Protein AF-0000000082831061 (afdb_homodimer)

Secondary structure (DSSP, 8-state):
--------------------------------------------------HHHHHHHHHHHHHHHHHSSS---HHHHHHHHHHHHHHTT-SS-EEE-HHHHHHHTTSPTT-EEE-SSEEEEETTTTEEEEES--TTSHHHHTT--TTPEEEEETTEE-TT--HHHHHHHH-EETT-EEEEEESS-SS-EEEE--EEE----EEEE-TTSEEEEE-SSB-TTHHHHHHHHHHHT--TT--EEEEE-TT---B-HHHHHHHHHTT-SSSEEEEEEESSS--EEEEPPP--TTTTSEEEEEE-TT--THHHHHHHHHHHTT-EEEEES------EEEEEEE-TTS-EEEEEEEEEE-TTS-B-TTT----SEE-PPPTTS-HHHHHHHHHHHHHH--/--------------------------------------------------HHHHHHHHHHHHHHHHHSSS---HHHHHHHHHHHHHHTT-SS-EEE-HHHHHHHTTSPTT-EEE-SSEEEEETTTTEEEEES--TTSHHHHTT--TTPEEEEETTEE-TT--HHHHHHHH-EETT-EEEEEESS-SS-EEEE--EEE----EEEE-TTSEEEEE-SSB-TTHHHHHHHHHHHT--TT--EEEEE-TT---B-HHHHHHHHHTT-SSSEEEEEEESSS--EEEEPPP--TTTTSEEEEEE-TT--THHHHHHHHHHHTT-EEEEES------EEEEEEE-TTS-EEEEEEEEEE-TTS-B-TTT----SEE-PPPTTS-HHHHHHHHHHHHHH--

Structure (mmCIF, N/CA/C/O backbone):
data_AF-0000000082831061-model_v1
#
loop_
_entity.id
_entity.type
_entity.pdbx_description
1 polymer 'CtpA-like serine protease'
#
loop_
_atom_site.group_PDB
_atom_site.id
_atom_site.type_symbol
_atom_site.label_atom_id
_atom_site.label_alt_id
_atom_site.label_comp_id
_atom_site.label_asym_id
_atom_site.label_entity_id
_atom_site.label_seq_id
_atom_site.pdbx_PDB_ins_code
_atom_site.Cartn_x
_atom_site.Cartn_y
_atom_site.Cartn_z
_atom_site.occupancy
_atom_site.B_iso_or_equiv
_atom_site.auth_seq_id
_atom_site.auth_comp_id
_atom_site.auth_asym_id
_atom_site.auth_atom_id
_atom_site.pdbx_PDB_model_num
ATOM 1 N N . MET A 1 1 ? 5.371 -10.945 48.531 1 21.67 1 MET A N 1
ATOM 2 C CA . MET A 1 1 ? 4.816 -9.703 49.094 1 21.67 1 MET A CA 1
ATOM 3 C C . MET A 1 1 ? 4.562 -8.688 47.969 1 21.67 1 MET A C 1
ATOM 5 O O . MET A 1 1 ? 5.309 -7.719 47.812 1 21.67 1 MET A O 1
ATOM 9 N N . LEU A 1 2 ? 4.316 -9.219 46.719 1 25.19 2 LEU A N 1
ATOM 10 C CA . LEU A 1 2 ? 4.512 -8.883 45.312 1 25.19 2 LEU A CA 1
ATOM 11 C C . LEU A 1 2 ? 3.58 -7.758 44.906 1 25.19 2 LEU A C 1
ATOM 13 O O . LEU A 1 2 ? 2.357 -7.891 45 1 25.19 2 LEU A O 1
ATOM 17 N N . GLN A 1 3 ? 4.113 -6.449 45.156 1 23.08 3 GLN A N 1
ATOM 18 C CA . GLN A 1 3 ? 3.523 -5.117 45.188 1 23.08 3 GLN A CA 1
ATOM 19 C C . GLN A 1 3 ? 2.812 -4.797 43.875 1 23.08 3 GLN A C 1
ATOM 21 O O . GLN A 1 3 ? 3.414 -4.879 42.812 1 23.08 3 GLN A O 1
ATOM 26 N N . HIS A 1 4 ? 1.483 -5.074 43.844 1 24.42 4 HIS A N 1
ATOM 27 C CA . HIS A 1 4 ? 0.395 -5.074 42.875 1 24.42 4 HIS A CA 1
ATOM 28 C C . HIS A 1 4 ? 0.136 -3.672 42.344 1 24.42 4 HIS A C 1
ATOM 30 O O . HIS A 1 4 ? -0.851 -3.033 42.719 1 24.42 4 HIS A O 1
ATOM 36 N N . ASN A 1 5 ? 1.255 -2.898 42.062 1 22.94 5 ASN A N 1
ATOM 37 C CA . ASN A 1 5 ? 1.069 -1.46 41.906 1 22.94 5 ASN A CA 1
ATOM 38 C C . ASN A 1 5 ? 0.208 -1.143 40.688 1 22.94 5 ASN A C 1
ATOM 40 O O . ASN A 1 5 ? 0.675 -1.235 39.562 1 22.94 5 ASN A O 1
ATOM 44 N N . ILE A 1 6 ? -1.096 -1.574 40.625 1 24.09 6 ILE A N 1
ATOM 45 C CA . ILE A 1 6 ? -1.979 -1.535 39.469 1 24.09 6 ILE A CA 1
ATOM 46 C C . ILE A 1 6 ? -2.27 -0.085 39.094 1 24.09 6 ILE A C 1
ATOM 48 O O . ILE A 1 6 ? -2.945 0.632 39.844 1 24.09 6 ILE A O 1
ATOM 52 N N . TYR A 1 7 ? -1.299 0.692 38.688 1 23.19 7 TYR A N 1
ATOM 53 C CA . TYR A 1 7 ? -1.441 2.129 38.469 1 23.19 7 TYR A CA 1
ATOM 54 C C . TYR A 1 7 ? -2.516 2.432 37.438 1 23.19 7 TYR A C 1
ATOM 56 O O . TYR A 1 7 ? -2.291 2.271 36.219 1 23.19 7 TYR A O 1
ATOM 64 N N . LYS A 1 8 ? -3.75 1.971 37.656 1 20.83 8 LYS A N 1
ATOM 65 C CA . LYS A 1 8 ? -4.688 1.932 36.531 1 20.83 8 LYS A CA 1
ATOM 66 C C . LYS A 1 8 ? -4.801 3.297 35.875 1 20.83 8 LYS A C 1
ATOM 68 O O . LYS A 1 8 ? -4.605 3.418 34.656 1 20.83 8 LYS A O 1
ATOM 73 N N . ALA A 1 9 ? -6 3.908 35.938 1 21.91 9 ALA A N 1
ATOM 74 C CA . ALA A 1 9 ? -7.02 4.18 34.906 1 21.91 9 ALA A CA 1
ATOM 75 C C . ALA A 1 9 ? -6.973 5.641 34.469 1 21.91 9 ALA A C 1
ATOM 77 O O . ALA A 1 9 ? -7.18 6.547 35.281 1 21.91 9 ALA A O 1
ATOM 78 N N . PHE A 1 10 ? -6.02 5.992 33.625 1 21.47 10 PHE A N 1
ATOM 79 C CA . PHE A 1 10 ? -5.773 7.379 33.25 1 21.47 10 PHE A CA 1
ATOM 80 C C . PHE A 1 10 ? -7 7.984 32.594 1 21.47 10 PHE A C 1
ATOM 82 O O . PHE A 1 10 ? -7.586 7.379 31.688 1 21.47 10 PHE A O 1
ATOM 89 N N . PHE A 1 11 ? -7.777 8.82 33.25 1 23.19 11 PHE A N 1
ATOM 90 C CA . PHE A 1 11 ? -9.031 9.516 32.969 1 23.19 11 PHE A CA 1
ATOM 91 C C . PHE A 1 11 ? -8.883 10.469 31.797 1 23.19 11 PHE A C 1
ATOM 93 O O . PHE A 1 11 ? -8.008 11.336 31.797 1 23.19 11 PHE A O 1
ATOM 100 N N . VAL A 1 12 ? -9.094 9.891 30.578 1 24.62 12 VAL A N 1
ATOM 101 C CA . VAL A 1 12 ? -8.969 10.578 29.297 1 24.62 12 VAL A CA 1
ATOM 102 C C . VAL A 1 12 ? -9.883 11.805 29.266 1 24.62 12 VAL A C 1
ATOM 104 O O . VAL A 1 12 ? -11.086 11.688 29.516 1 24.62 12 VAL A O 1
ATOM 107 N N . SER A 1 13 ? -9.32 12.945 29.375 1 22.86 13 SER A N 1
ATOM 108 C CA . SER A 1 13 ? -9.938 14.266 29.453 1 22.86 13 SER A CA 1
ATOM 109 C C . SER A 1 13 ? -10.633 14.633 28.156 1 22.86 13 SER A C 1
ATOM 111 O O . SER A 1 13 ? -10.008 14.609 27.094 1 22.86 13 SER A O 1
ATOM 113 N N . VAL A 1 14 ? -11.875 14.18 27.844 1 25.72 14 VAL A N 1
ATOM 114 C CA . VAL A 1 14 ? -12.812 14.578 26.797 1 25.72 14 VAL A CA 1
ATOM 115 C C . VAL A 1 14 ? -12.992 16.094 26.812 1 25.72 14 VAL A C 1
ATOM 117 O O . VAL A 1 14 ? -13.359 16.672 27.844 1 25.72 14 VAL A O 1
ATOM 120 N N . LEU A 1 15 ? -12.188 16.734 26.031 1 25.08 15 LEU A N 1
ATOM 121 C CA . LEU A 1 15 ? -12.234 18.188 25.969 1 25.08 15 LEU A CA 1
ATOM 122 C C . LEU A 1 15 ? -13.625 18.672 25.594 1 25.08 15 LEU A C 1
ATOM 124 O O . LEU A 1 15 ? -14.102 18.422 24.484 1 25.08 15 LEU A O 1
ATOM 128 N N . MET A 1 16 ? -14.578 18.656 26.547 1 24.38 16 MET A N 1
ATOM 129 C CA . MET A 1 16 ? -15.883 19.312 26.5 1 24.38 16 MET A CA 1
ATOM 130 C C . MET A 1 16 ? -15.734 20.812 26.25 1 24.38 16 MET A C 1
ATOM 132 O O . MET A 1 16 ? -15 21.484 26.953 1 24.38 16 MET A O 1
ATOM 136 N N . CYS A 1 17 ? -15.773 21.25 25.016 1 24.05 17 CYS A N 1
ATOM 137 C CA . CYS A 1 17 ? -15.828 22.641 24.578 1 24.05 17 CYS A CA 1
ATOM 138 C C . CYS A 1 17 ? -16.859 23.422 25.391 1 24.05 17 CYS A C 1
ATOM 140 O O . CYS A 1 17 ? -18.062 23.203 25.25 1 24.05 17 CYS A O 1
ATOM 142 N N . CYS A 1 18 ? -16.594 23.594 26.703 1 25.69 18 CYS A N 1
ATOM 143 C CA . CYS A 1 18 ? -17.516 24.359 27.547 1 25.69 18 CYS A CA 1
ATOM 144 C C . CYS A 1 18 ? -17.641 25.797 27.031 1 25.69 18 CYS A C 1
ATOM 146 O O . CYS A 1 18 ? -16.688 26.562 27.062 1 25.69 18 CYS A O 1
ATOM 148 N N . SER A 1 19 ? -18.5 26.078 25.969 1 24.55 19 SER A N 1
ATOM 149 C CA . SER A 1 19 ? -18.891 27.422 25.531 1 24.55 19 SER A CA 1
ATOM 150 C C . SER A 1 19 ? -19.469 28.234 26.688 1 24.55 19 SER A C 1
ATOM 152 O O . SER A 1 19 ? -20.406 27.797 27.359 1 24.55 19 SER A O 1
ATOM 154 N N . GLN A 1 20 ? -18.672 28.891 27.453 1 24.53 20 GLN A N 1
ATOM 155 C CA . GLN A 1 20 ? -19.109 29.828 28.484 1 24.53 20 GLN A CA 1
ATOM 156 C C . GLN A 1 20 ? -19.969 30.938 27.891 1 24.53 20 GLN A C 1
ATOM 158 O O . GLN A 1 20 ? -19.469 31.781 27.156 1 24.53 20 GLN A O 1
ATOM 163 N N . LEU A 1 21 ? -21.281 30.625 27.406 1 27.08 21 LEU A N 1
ATOM 164 C CA . LEU A 1 21 ? -22.297 31.609 27.047 1 27.08 21 LEU A CA 1
ATOM 165 C C . LEU A 1 21 ? -22.562 32.562 28.203 1 27.08 21 LEU A C 1
ATOM 167 O O . LEU A 1 21 ? -22.891 32.125 29.312 1 27.08 21 LEU A O 1
ATOM 171 N N . THR A 1 22 ? -21.938 33.656 28.297 1 25.91 22 THR A N 1
ATOM 172 C CA . THR A 1 22 ? -22.312 34.781 29.156 1 25.91 22 THR A CA 1
ATOM 173 C C . THR A 1 22 ? -23.766 35.156 28.938 1 25.91 22 THR A C 1
ATOM 175 O O . THR A 1 22 ? -24.188 35.375 27.812 1 25.91 22 THR A O 1
ATOM 178 N N . PHE A 1 23 ? -24.766 34.719 29.891 1 25.92 23 PHE A N 1
ATOM 179 C CA . PHE A 1 23 ? -26.219 34.75 30.078 1 25.92 23 PHE A CA 1
ATOM 180 C C . PHE A 1 23 ? -26.719 36.188 30.156 1 25.92 23 PHE A C 1
ATOM 182 O O . PHE A 1 23 ? -26.547 36.875 31.172 1 25.92 23 PHE A O 1
ATOM 189 N N . ALA A 1 24 ? -26.469 37.125 29.125 1 27.77 24 ALA A N 1
ATOM 190 C CA . ALA A 1 24 ? -27.344 38.281 29.312 1 27.77 24 ALA A CA 1
ATOM 191 C C . ALA A 1 24 ? -28.797 37.844 29.422 1 27.77 24 ALA A C 1
ATOM 193 O O . ALA A 1 24 ? -29.234 36.906 28.734 1 27.77 24 ALA A O 1
ATOM 194 N N . ALA A 1 25 ? -29.578 38.25 30.531 1 26.73 25 ALA A N 1
ATOM 195 C CA . ALA A 1 25 ? -30.812 37.812 31.172 1 26.73 25 ALA A CA 1
ATOM 196 C C . ALA A 1 25 ? -32.031 38.062 30.266 1 26.73 25 ALA A C 1
ATOM 198 O O . ALA A 1 25 ? -33.094 38.469 30.734 1 26.73 25 ALA A O 1
ATOM 199 N N . PRO A 1 26 ? -32.125 37.656 28.953 1 25.69 26 PRO A N 1
ATOM 200 C CA . PRO A 1 26 ? -33.406 38.188 28.5 1 25.69 26 PRO A CA 1
ATOM 201 C C . PRO A 1 26 ? -34.594 37.562 29.266 1 25.69 26 PRO A C 1
ATOM 203 O O . PRO A 1 26 ? -34.469 36.438 29.781 1 25.69 26 PRO A O 1
ATOM 206 N N . VAL A 1 27 ? -35.562 38.281 29.844 1 25.69 27 VAL A N 1
ATOM 207 C CA . VAL A 1 27 ? -36.719 38.094 30.688 1 25.69 27 VAL A CA 1
ATOM 208 C C . VAL A 1 27 ? -37.719 37.156 30 1 25.69 27 VAL A C 1
ATOM 210 O O . VAL A 1 27 ? -38.844 37 30.469 1 25.69 27 VAL A O 1
ATOM 213 N N . VAL A 1 28 ? -37.25 36.094 29.391 1 23 28 VAL A N 1
ATOM 214 C CA . VAL A 1 28 ? -38.344 35.469 28.672 1 23 28 VAL A CA 1
ATOM 215 C C . VAL A 1 28 ? -39.375 34.906 29.672 1 23 28 VAL A C 1
ATOM 217 O O . VAL A 1 28 ? -39 34.25 30.641 1 23 28 VAL A O 1
ATOM 220 N N . LYS A 1 29 ? -40.5 35.531 29.734 1 24.86 29 LYS A N 1
ATOM 221 C CA . LYS A 1 29 ? -41.719 35.062 30.422 1 24.86 29 LYS A CA 1
ATOM 222 C C . LYS A 1 29 ? -41.906 33.594 30.203 1 24.86 29 LYS A C 1
ATOM 224 O O . LYS A 1 29 ? -41.938 33.125 29.062 1 24.86 29 LYS A O 1
ATOM 229 N N . GLU A 1 30 ? -41.594 32.688 31.219 1 23.02 30 GLU A N 1
ATOM 230 C CA . GLU A 1 30 ? -41.625 31.25 31.328 1 23.02 30 GLU A CA 1
ATOM 231 C C . GLU A 1 30 ? -43.062 30.719 31.062 1 23.02 30 GLU A C 1
ATOM 233 O O . GLU A 1 30 ? -43.906 30.797 31.922 1 23.02 30 GLU A O 1
ATOM 238 N N . LYS A 1 31 ? -43.812 31.297 30.047 1 26.47 31 LYS A N 1
ATOM 239 C CA . LYS A 1 31 ? -45.094 30.594 30.109 1 26.47 31 LYS A CA 1
ATOM 240 C C . LYS A 1 31 ? -44.906 29.094 30.219 1 26.47 31 LYS A C 1
ATOM 242 O O . LYS A 1 31 ? -44.156 28.5 29.453 1 26.47 31 LYS A O 1
ATOM 247 N N . LEU A 1 32 ? -45.125 28.484 31.359 1 25.66 32 LEU A N 1
ATOM 248 C CA . LEU A 1 32 ? -45.219 27.094 31.766 1 25.66 32 LEU A CA 1
ATOM 249 C C . LEU A 1 32 ? -46 26.266 30.75 1 25.66 32 LEU A C 1
ATOM 251 O O . LEU A 1 32 ? -47.219 26.391 30.641 1 25.66 32 LEU A O 1
ATOM 255 N N . SER A 1 33 ? -45.75 26.469 29.422 1 27.44 33 SER A N 1
ATOM 256 C CA . SER A 1 33 ? -46.719 25.625 28.719 1 27.44 33 SER A CA 1
ATOM 257 C C . SER A 1 33 ? -46.688 24.203 29.25 1 27.44 33 SER A C 1
ATOM 259 O O . SER A 1 33 ? -45.656 23.719 29.719 1 27.44 33 SER A O 1
ATOM 261 N N . PRO A 1 34 ? -47.875 23.562 29.578 1 31.17 34 PRO A N 1
ATOM 262 C CA . PRO A 1 34 ? -48.062 22.219 30.125 1 31.17 34 PRO A CA 1
ATOM 263 C C . PRO A 1 34 ? -47.219 21.156 29.422 1 31.17 34 PRO A C 1
ATOM 265 O O . PRO A 1 34 ? -46.906 21.297 28.234 1 31.17 34 PRO A O 1
ATOM 268 N N . LEU A 1 35 ? -46.344 20.438 30.172 1 29.05 35 LEU A N 1
ATOM 269 C CA . LEU A 1 35 ? -45.469 19.328 29.906 1 29.05 35 LEU A CA 1
ATOM 270 C C . LEU A 1 35 ? -46.188 18.203 29.172 1 29.05 35 LEU A C 1
ATOM 272 O O . LEU A 1 35 ? -46.875 17.391 29.812 1 29.05 35 LEU A O 1
ATOM 276 N N . HIS A 1 36 ? -47.188 18.422 28.312 1 31.98 36 HIS A N 1
ATOM 277 C CA . HIS A 1 36 ? -47.656 17.125 27.828 1 31.98 36 HIS A CA 1
ATOM 278 C C . HIS A 1 36 ? -46.5 16.25 27.391 1 31.98 36 HIS A C 1
ATOM 280 O O . HIS A 1 36 ? -45.625 16.688 26.625 1 31.98 36 HIS A O 1
ATOM 286 N N . PRO A 1 37 ? -46.031 15.195 28.234 1 33.38 37 PRO A N 1
ATOM 287 C CA . PRO A 1 37 ? -44.875 14.297 28.156 1 33.38 37 PRO A CA 1
ATOM 288 C C . PRO A 1 37 ? -44.781 13.602 26.797 1 33.38 37 PRO A C 1
ATOM 290 O O . PRO A 1 37 ? -44.031 12.617 26.656 1 33.38 37 PRO A O 1
ATOM 293 N N . ASP A 1 38 ? -45.75 13.781 25.844 1 33.94 38 ASP A N 1
ATOM 294 C CA . ASP A 1 38 ? -45.594 12.797 24.781 1 33.94 38 ASP A CA 1
ATOM 295 C C . ASP A 1 38 ? -44.188 12.891 24.141 1 33.94 38 ASP A C 1
ATOM 297 O O . ASP A 1 38 ? -43.875 13.891 23.516 1 33.94 38 ASP A O 1
ATOM 301 N N . SER A 1 39 ? -43.156 12.438 24.828 1 34.06 39 SER A N 1
ATOM 302 C CA . SER A 1 39 ? -41.844 12.383 24.203 1 34.06 39 SER A CA 1
ATOM 303 C C . SER A 1 39 ? -41.938 11.836 22.781 1 34.06 39 SER A C 1
ATOM 305 O O . SER A 1 39 ? -42.438 10.727 22.578 1 34.06 39 SER A O 1
ATOM 307 N N . PRO A 1 40 ? -42.156 12.609 21.766 1 35.69 40 PRO A N 1
ATOM 308 C CA . PRO A 1 40 ? -42.062 11.898 20.484 1 35.69 40 PRO A CA 1
ATOM 309 C C . PRO A 1 40 ? -40.938 10.883 20.438 1 35.69 40 PRO A C 1
ATOM 311 O O . PRO A 1 40 ? -39.875 11.117 21.016 1 35.69 40 PRO A O 1
ATOM 314 N N . GLU A 1 41 ? -41.188 9.547 20.516 1 35.44 41 GLU A N 1
ATOM 315 C CA . GLU A 1 41 ? -40.219 8.547 20.094 1 35.44 41 GLU A CA 1
ATOM 316 C C . GLU A 1 41 ? -39.312 9.094 19 1 35.44 41 GLU A C 1
ATOM 318 O O . GLU A 1 41 ? -39.781 9.609 17.984 1 35.44 41 GLU A O 1
ATOM 323 N N . SER A 1 42 ? -38.25 9.711 19.359 1 35.5 42 SER A N 1
ATOM 324 C CA . SER A 1 42 ? -37.188 9.984 18.375 1 35.5 42 SER A CA 1
ATOM 325 C C . SER A 1 42 ? -37.219 8.945 17.266 1 35.5 42 SER A C 1
ATOM 327 O O . SER A 1 42 ? -36.875 7.781 17.5 1 35.5 42 SER A O 1
ATOM 329 N N . GLU A 1 43 ? -38.219 8.898 16.469 1 36.16 43 GLU A N 1
ATOM 330 C CA . GLU A 1 43 ? -38.031 8.148 15.242 1 36.16 43 GLU A CA 1
ATOM 331 C C . GLU A 1 43 ? -36.562 8.25 14.773 1 36.16 43 GLU A C 1
ATOM 333 O O . GLU A 1 43 ? -36.094 9.336 14.43 1 36.16 43 GLU A O 1
ATOM 338 N N . GLU A 1 44 ? -35.656 7.543 15.438 1 38.59 44 GLU A N 1
ATOM 339 C CA . GLU A 1 44 ? -34.344 7.371 14.812 1 38.59 44 GLU A CA 1
ATOM 340 C C . GLU A 1 44 ? -34.438 7.477 13.297 1 38.59 44 GLU A C 1
ATOM 342 O O . GLU A 1 44 ? -35.156 6.703 12.656 1 38.59 44 GLU A O 1
ATOM 347 N N . SER A 1 45 ? -34.562 8.617 12.812 1 41.09 45 SER A N 1
ATOM 348 C CA . SER A 1 45 ? -34.438 8.852 11.383 1 41.09 45 SER A CA 1
ATOM 349 C C . SER A 1 45 ? -33.438 7.883 10.75 1 41.09 45 SER A C 1
ATOM 351 O O . SER A 1 45 ? -32.219 8.016 10.945 1 41.09 45 SER A O 1
ATOM 353 N N . TYR A 1 46 ? -33.719 6.691 10.742 1 46.56 46 TYR A N 1
ATOM 354 C CA . TYR A 1 46 ? -32.906 5.793 9.93 1 46.56 46 TYR A CA 1
ATOM 355 C C . TYR A 1 46 ? -32.562 6.43 8.594 1 46.56 46 TYR A C 1
ATOM 357 O O . TYR A 1 46 ? -33.438 6.973 7.91 1 46.56 46 TYR A O 1
ATOM 365 N N . ALA A 1 47 ? -31.438 7.02 8.516 1 52.53 47 ALA A N 1
ATOM 366 C CA . ALA A 1 47 ? -30.953 7.469 7.211 1 52.53 47 ALA A CA 1
ATOM 367 C C . ALA A 1 47 ? -31.578 6.645 6.09 1 52.53 47 ALA A C 1
ATOM 369 O O . ALA A 1 47 ? -31.609 5.41 6.156 1 52.53 47 ALA A O 1
ATOM 370 N N . GLU A 1 48 ? -32.406 7.293 5.242 1 74.88 48 GLU A N 1
ATOM 371 C CA . GLU A 1 48 ? -33 6.648 4.082 1 74.88 48 GLU A CA 1
ATOM 372 C C . GLU A 1 48 ? -31.938 5.988 3.207 1 74.88 48 GLU A C 1
ATOM 374 O O . GLU A 1 48 ? -31.188 6.672 2.502 1 74.88 48 GLU A O 1
ATOM 379 N N . VAL A 1 49 ? -31.5 4.887 3.602 1 79.62 49 VAL A N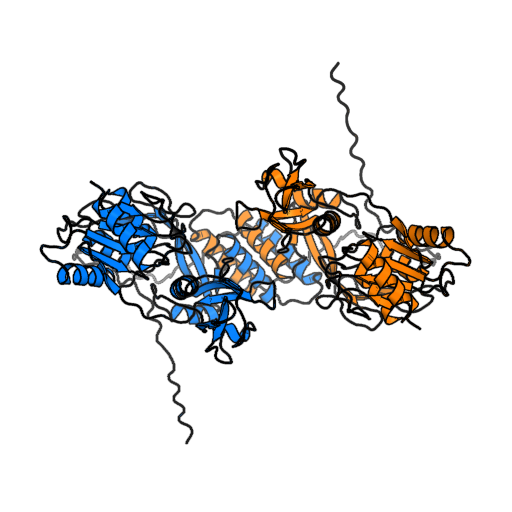 1
ATOM 380 C CA . VAL A 1 49 ? -30.641 4.09 2.74 1 79.62 49 VAL A CA 1
ATOM 381 C C . VAL A 1 49 ? -31.391 3.668 1.485 1 79.62 49 VAL A C 1
ATOM 383 O O . VAL A 1 49 ? -32.5 3.1 1.574 1 79.62 49 VAL A O 1
ATOM 386 N N . PRO A 1 50 ? -30.797 4.109 0.371 1 88.12 50 PRO A N 1
ATOM 387 C CA . PRO A 1 50 ? -31.469 3.623 -0.835 1 88.12 50 PRO A CA 1
ATOM 388 C C . PRO A 1 50 ? -31.594 2.102 -0.874 1 88.12 50 PRO A C 1
ATOM 390 O O . PRO A 1 50 ? -30.594 1.396 -0.708 1 88.12 50 PRO A O 1
ATOM 393 N N . ILE A 1 51 ? -32.719 1.641 -1.14 1 87.88 51 ILE A N 1
ATOM 394 C CA . ILE A 1 51 ? -33.031 0.221 -1.09 1 87.88 51 ILE A CA 1
ATOM 395 C C . ILE A 1 51 ? -32.188 -0.542 -2.111 1 87.88 51 ILE A C 1
ATOM 397 O O . ILE A 1 51 ? -31.703 -1.632 -1.824 1 87.88 51 ILE A O 1
ATOM 401 N N . GLU A 1 52 ? -32.031 0.061 -3.242 1 89.31 52 GLU A N 1
ATOM 402 C CA . GLU A 1 52 ? -31.281 -0.606 -4.301 1 89.31 52 GLU A CA 1
ATOM 403 C C . GLU A 1 52 ? -29.828 -0.833 -3.896 1 89.31 52 GLU A C 1
ATOM 405 O O . GLU A 1 52 ? -29.266 -1.9 -4.152 1 89.31 52 GLU A O 1
ATOM 410 N N . SER A 1 53 ? -29.266 0.093 -3.246 1 89.75 53 SER A N 1
ATOM 411 C CA . SER A 1 53 ? -27.859 0.006 -2.846 1 89.75 53 SER A CA 1
ATOM 412 C C . SER A 1 53 ? -27.656 -1.05 -1.764 1 89.75 53 SER A C 1
ATOM 414 O O . SER A 1 53 ? -26.719 -1.847 -1.834 1 89.75 53 SER A O 1
ATOM 416 N N . ILE A 1 54 ? -28.547 -1.054 -0.894 1 89.62 54 ILE A N 1
ATOM 417 C CA . ILE A 1 54 ? -28.406 -2.016 0.194 1 89.62 54 ILE A CA 1
ATOM 418 C C . ILE A 1 54 ? -28.672 -3.426 -0.327 1 89.62 54 ILE A C 1
ATOM 420 O O . ILE A 1 54 ? -28.031 -4.387 0.119 1 89.62 54 ILE A O 1
ATOM 424 N N . GLN A 1 55 ? -29.594 -3.551 -1.217 1 90.44 55 GLN A N 1
ATOM 425 C CA . GLN A 1 55 ? -29.891 -4.852 -1.811 1 90.44 55 GLN A CA 1
ATOM 426 C C . GLN A 1 55 ? -28.688 -5.402 -2.561 1 90.44 55 GLN A C 1
ATOM 428 O O . GLN A 1 55 ? -28.359 -6.582 -2.436 1 90.44 55 GLN A O 1
ATOM 433 N N . GLN A 1 56 ? -28.109 -4.566 -3.287 1 91.56 56 GLN A N 1
ATOM 434 C CA . GLN A 1 56 ? -26.906 -4.988 -4 1 91.56 56 GLN A CA 1
ATOM 435 C C . GLN A 1 56 ? -25.812 -5.422 -3.027 1 91.56 56 GLN A C 1
ATOM 437 O O . GLN A 1 56 ? -25.141 -6.43 -3.25 1 91.56 56 GLN A O 1
ATOM 442 N N . PHE A 1 57 ? -25.719 -4.68 -1.992 1 94.88 57 PHE A N 1
ATOM 443 C CA . PHE A 1 57 ? -24.719 -5 -0.978 1 94.88 57 PHE A CA 1
ATOM 444 C C . PHE A 1 57 ? -24.984 -6.359 -0.354 1 94.88 57 PHE A C 1
ATOM 446 O O . PHE A 1 57 ? -24.094 -7.191 -0.229 1 94.88 57 PHE A O 1
ATOM 453 N N . VAL A 1 58 ? -26.141 -6.566 -0.069 1 93.44 58 VAL A N 1
ATOM 454 C CA . VAL A 1 58 ? -26.531 -7.812 0.583 1 93.44 58 VAL A CA 1
ATOM 455 C C . VAL A 1 58 ? -26.344 -8.984 -0.381 1 93.44 58 VAL A C 1
ATOM 457 O O . VAL A 1 58 ? -25.938 -10.07 0.028 1 93.44 58 VAL A O 1
ATOM 460 N N . GLN A 1 59 ? -26.625 -8.766 -1.589 1 94.25 59 GLN A N 1
ATOM 461 C CA . GLN A 1 59 ? -26.391 -9.797 -2.596 1 94.25 59 GLN A CA 1
ATOM 462 C C . GLN A 1 59 ? -24.922 -10.18 -2.668 1 94.25 59 GLN A C 1
ATOM 464 O O . GLN A 1 59 ? -24.578 -11.359 -2.672 1 94.25 59 GLN A O 1
ATOM 469 N N . ILE A 1 60 ? -24.109 -9.227 -2.738 1 96.19 60 ILE A N 1
ATOM 470 C CA . ILE A 1 60 ? -22.672 -9.453 -2.84 1 96.19 60 ILE A CA 1
ATOM 471 C C . ILE A 1 60 ? -22.172 -10.117 -1.564 1 96.19 60 ILE A C 1
ATOM 473 O O . ILE A 1 60 ? -21.375 -11.062 -1.624 1 96.19 60 ILE A O 1
ATOM 477 N N . TYR A 1 61 ? -22.672 -9.617 -0.426 1 96.44 61 TYR A N 1
ATOM 478 C CA . TYR A 1 61 ? -22.359 -10.258 0.851 1 96.44 61 TYR A CA 1
ATOM 479 C C . TYR A 1 61 ? -22.703 -11.742 0.819 1 96.44 61 TYR A C 1
ATOM 481 O O . TYR A 1 61 ? -21.922 -12.578 1.259 1 96.44 61 TYR A O 1
ATOM 489 N N . GLY A 1 62 ? -23.797 -12.086 0.294 1 95.75 62 GLY A N 1
ATOM 490 C CA . GLY A 1 62 ? -24.219 -13.477 0.19 1 95.75 62 GLY A CA 1
ATOM 491 C C . GLY A 1 62 ? -23.328 -14.305 -0.701 1 95.75 62 GLY A C 1
ATOM 492 O O . GLY A 1 62 ? -22.969 -15.438 -0.356 1 95.75 62 GLY A O 1
ATOM 493 N N . ILE A 1 63 ? -22.953 -13.719 -1.823 1 96.56 63 ILE A N 1
ATOM 494 C CA . ILE A 1 63 ? -22.062 -14.414 -2.744 1 96.56 63 ILE A CA 1
ATOM 495 C C . ILE A 1 63 ? -20.734 -14.727 -2.041 1 96.56 63 ILE A C 1
ATOM 497 O O . ILE A 1 63 ? -20.234 -15.844 -2.125 1 96.56 63 ILE A O 1
ATOM 501 N N . VAL A 1 64 ? -20.172 -13.758 -1.318 1 97.31 64 VAL A N 1
ATOM 502 C CA . VAL A 1 64 ? -18.906 -13.914 -0.62 1 97.31 64 VAL A CA 1
ATOM 503 C C . VAL A 1 64 ? -19.047 -14.969 0.474 1 97.31 64 VAL A C 1
ATOM 505 O O . VAL A 1 64 ? -18.234 -15.898 0.553 1 97.31 64 VAL A O 1
ATOM 508 N N . ARG A 1 65 ? -20.062 -14.82 1.243 1 95.88 65 ARG A N 1
ATOM 509 C CA . ARG A 1 65 ? -20.297 -15.719 2.365 1 95.88 65 ARG A CA 1
ATOM 510 C C . ARG A 1 65 ? -20.375 -17.172 1.895 1 95.88 65 ARG A C 1
ATOM 512 O O . ARG A 1 65 ? -19.828 -18.062 2.531 1 95.88 65 ARG A O 1
ATOM 519 N N . ASP A 1 66 ? -20.922 -17.391 0.739 1 95.25 66 ASP A N 1
ATOM 520 C CA . ASP A 1 66 ? -21.25 -18.75 0.297 1 95.25 66 ASP A CA 1
ATOM 521 C C . ASP A 1 66 ? -20.109 -19.359 -0.504 1 95.25 66 ASP A C 1
ATOM 523 O O . ASP A 1 66 ? -19.984 -20.578 -0.593 1 95.25 66 ASP A O 1
ATOM 527 N N . ASN A 1 67 ? -19.281 -18.5 -1.033 1 96.69 67 ASN A N 1
ATOM 528 C CA . ASN A 1 67 ? -18.422 -19.062 -2.059 1 96.69 67 ASN A CA 1
ATOM 529 C C . ASN A 1 67 ? -16.953 -18.844 -1.73 1 96.69 67 ASN A C 1
ATOM 531 O O . ASN A 1 67 ? -16.078 -19.5 -2.305 1 96.69 67 ASN A O 1
ATOM 535 N N . TYR A 1 68 ? -16.609 -17.906 -0.854 1 97.62 68 TYR A N 1
ATOM 536 C CA . TYR A 1 68 ? -15.211 -17.703 -0.511 1 97.62 68 TYR A CA 1
ATOM 537 C C . TYR A 1 68 ? -14.594 -18.984 0.059 1 97.62 68 TYR A C 1
ATOM 539 O O . TYR A 1 68 ? -15.266 -19.734 0.77 1 97.62 68 TYR A O 1
ATOM 547 N N . VAL A 1 69 ? -13.422 -19.188 -0.138 1 96.94 69 VAL A N 1
ATOM 548 C CA . VAL A 1 69 ? -12.758 -20.469 0.11 1 96.94 69 VAL A CA 1
ATOM 549 C C . VAL A 1 69 ? -12.719 -20.75 1.61 1 96.94 69 VAL A C 1
ATOM 551 O O . VAL A 1 69 ? -12.891 -21.891 2.039 1 96.94 69 VAL A O 1
ATOM 554 N N . ASP A 1 70 ? -12.477 -19.734 2.4 1 95.31 70 ASP A N 1
ATOM 555 C CA . ASP A 1 70 ? -12.43 -19.891 3.852 1 95.31 70 ASP A CA 1
ATOM 556 C C . ASP A 1 70 ? -13.727 -19.391 4.492 1 95.31 70 ASP A C 1
ATOM 558 O O . ASP A 1 70 ? -14.297 -18.391 4.055 1 95.31 70 ASP A O 1
ATOM 562 N N . GLU A 1 71 ? -14.133 -20.047 5.5 1 94.19 71 GLU A N 1
ATOM 563 C CA . GLU A 1 71 ? -15.289 -19.547 6.242 1 94.19 71 GLU A CA 1
ATOM 564 C C . GLU A 1 71 ? -14.953 -18.281 7.02 1 94.19 71 GLU A C 1
ATOM 566 O O . GLU A 1 71 ? -13.938 -18.234 7.719 1 94.19 71 GLU A O 1
ATOM 571 N N . LYS A 1 72 ? -15.766 -17.312 6.793 1 95.25 72 LYS A N 1
ATOM 572 C CA . LYS A 1 72 ? -15.633 -16.047 7.516 1 95.25 72 LYS A CA 1
ATOM 573 C C . LYS A 1 72 ? -16.906 -15.719 8.281 1 95.25 72 LYS A C 1
ATOM 575 O O . LYS A 1 72 ? -18.016 -16 7.809 1 95.25 72 LYS A O 1
ATOM 580 N N . SER A 1 73 ? -16.734 -15.141 9.461 1 94.88 73 SER A N 1
ATOM 581 C CA . SER A 1 73 ? -17.922 -14.734 10.219 1 94.88 73 SER A CA 1
ATOM 582 C C . SER A 1 73 ? -18.594 -13.516 9.586 1 94.88 73 SER A C 1
ATOM 584 O O . SER A 1 73 ? -17.938 -12.727 8.898 1 94.88 73 SER A O 1
ATOM 586 N N . ASP A 1 74 ? -19.844 -13.406 9.914 1 94.88 74 ASP A N 1
ATOM 587 C CA . ASP A 1 74 ? -20.578 -12.242 9.422 1 94.88 74 ASP A CA 1
ATOM 588 C C . ASP A 1 74 ? -19.953 -10.945 9.93 1 94.88 74 ASP A C 1
ATOM 590 O O . ASP A 1 74 ? -19.781 -9.992 9.164 1 94.88 74 ASP A O 1
ATOM 594 N N . ASP A 1 75 ? -19.609 -10.969 11.148 1 93.62 75 ASP A N 1
ATOM 595 C CA . ASP A 1 75 ? -19.016 -9.773 11.75 1 93.62 75 ASP A CA 1
ATOM 596 C C . ASP A 1 75 ? -17.719 -9.391 11.031 1 93.62 75 ASP A C 1
ATOM 598 O O . ASP A 1 75 ? -17.484 -8.211 10.781 1 93.62 75 ASP A O 1
ATOM 602 N N . ALA A 1 76 ? -16.953 -10.344 10.719 1 95.12 76 ALA A N 1
ATOM 603 C CA . ALA A 1 76 ? -15.695 -10.078 10.039 1 95.12 76 ALA A CA 1
ATOM 604 C C . ALA A 1 76 ? -15.938 -9.5 8.648 1 95.12 76 ALA A C 1
ATOM 606 O O . ALA A 1 76 ? -15.242 -8.562 8.234 1 95.12 76 ALA A O 1
ATOM 607 N N . LEU A 1 77 ? -16.859 -10.031 7.965 1 97.12 77 LEU A N 1
ATOM 608 C CA . LEU A 1 77 ? -17.172 -9.57 6.613 1 97.12 77 LEU A CA 1
ATOM 609 C C . LEU A 1 77 ? -17.703 -8.141 6.641 1 97.12 77 LEU A C 1
ATOM 611 O O . LEU A 1 77 ? -17.281 -7.301 5.844 1 97.12 77 LEU A O 1
ATOM 615 N N . PHE A 1 78 ? -18.578 -7.875 7.566 1 96.19 78 PHE A N 1
ATOM 616 C CA . PHE A 1 78 ? -19.125 -6.527 7.672 1 96.19 78 PHE A CA 1
ATOM 617 C C . PHE A 1 78 ? -18.047 -5.539 8.109 1 96.19 78 PHE A C 1
ATOM 619 O O . PHE A 1 78 ? -18.031 -4.387 7.676 1 96.19 78 PHE A O 1
ATOM 626 N N . LEU A 1 79 ? -17.219 -5.988 8.977 1 95.94 79 LEU A N 1
ATOM 627 C CA . LEU A 1 79 ? -16.125 -5.121 9.406 1 95.94 79 LEU A CA 1
ATOM 628 C C . LEU A 1 79 ? -15.25 -4.738 8.219 1 95.94 79 LEU A C 1
ATOM 630 O O . LEU A 1 79 ? -14.828 -3.586 8.102 1 95.94 79 LEU A O 1
ATOM 634 N N . GLN A 1 80 ? -14.977 -5.668 7.32 1 96.62 80 GLN A N 1
ATOM 635 C CA . GLN A 1 80 ? -14.203 -5.371 6.121 1 96.62 80 GLN A CA 1
ATOM 636 C C . GLN A 1 80 ? -14.906 -4.332 5.254 1 96.62 80 GLN A C 1
ATOM 638 O O . GLN A 1 80 ? -14.266 -3.43 4.711 1 96.62 80 GLN A O 1
ATOM 643 N N . ALA A 1 81 ? -16.141 -4.496 5.16 1 97.62 81 ALA A N 1
ATOM 644 C CA . ALA A 1 81 ? -16.938 -3.539 4.391 1 97.62 81 ALA A CA 1
ATOM 645 C C . ALA A 1 81 ? -16.875 -2.148 5.016 1 97.62 81 ALA A C 1
ATOM 647 O O . ALA A 1 81 ? -16.703 -1.152 4.309 1 97.62 81 ALA A O 1
ATOM 648 N N . ILE A 1 82 ? -17 -2.121 6.32 1 97.44 82 ILE A N 1
ATOM 649 C CA . ILE A 1 82 ? -16.969 -0.859 7.051 1 97.44 82 ILE A CA 1
ATOM 650 C C . ILE A 1 82 ? -15.609 -0.192 6.883 1 97.44 82 ILE A C 1
ATOM 652 O O . ILE A 1 82 ? -15.531 1.008 6.605 1 97.44 82 ILE A O 1
ATOM 656 N N . LYS A 1 83 ? -14.586 -0.92 7.043 1 97 83 LYS A N 1
ATOM 657 C CA . LYS A 1 83 ? -13.242 -0.389 6.852 1 97 83 LYS A CA 1
ATOM 658 C C . LYS A 1 83 ? -13.062 0.164 5.441 1 97 83 LYS A C 1
ATOM 660 O O . LYS A 1 83 ? -12.484 1.238 5.258 1 97 83 LYS A O 1
ATOM 665 N N . GLY A 1 84 ? -13.539 -0.528 4.477 1 97.19 84 GLY A N 1
ATOM 666 C CA . GLY A 1 84 ? -13.477 -0.047 3.104 1 97.19 84 GLY A CA 1
ATOM 667 C C . GLY A 1 84 ? -14.281 1.223 2.883 1 97.19 84 GLY A C 1
ATOM 668 O O . GLY A 1 84 ? -13.828 2.137 2.191 1 97.19 84 GLY A O 1
ATOM 669 N N . LEU A 1 85 ? -15.469 1.268 3.457 1 97.5 85 LEU A N 1
ATOM 670 C CA . LEU A 1 85 ? -16.328 2.441 3.355 1 97.5 85 LEU A CA 1
ATOM 671 C C . LEU A 1 85 ? -15.609 3.688 3.857 1 97.5 85 LEU A C 1
ATOM 673 O O . LEU A 1 85 ? -15.578 4.715 3.172 1 97.5 85 LEU A O 1
ATOM 677 N N . VAL A 1 86 ? -14.961 3.547 4.961 1 97.44 86 VAL A N 1
ATOM 678 C CA . VAL A 1 86 ? -14.398 4.715 5.629 1 97.44 86 VAL A CA 1
ATOM 679 C C . VAL A 1 86 ? -13.031 5.043 5.031 1 97.44 86 VAL A C 1
ATOM 681 O O . VAL A 1 86 ? -12.734 6.207 4.742 1 97.44 86 VAL A O 1
ATOM 684 N N . SER A 1 87 ? -12.219 4.043 4.816 1 95.19 87 SER A N 1
ATOM 685 C CA . SER A 1 87 ? -10.883 4.281 4.293 1 95.19 87 SER A CA 1
ATOM 686 C C . SER A 1 87 ? -10.93 4.777 2.854 1 95.19 87 SER A C 1
ATOM 688 O O . SER A 1 87 ? -9.969 5.375 2.363 1 95.19 87 SER A O 1
ATOM 690 N N . GLY A 1 88 ? -11.984 4.504 2.182 1 94.81 88 GLY A N 1
ATOM 691 C CA . GLY A 1 88 ? -12.141 4.953 0.806 1 94.81 88 GLY A CA 1
ATOM 692 C C . GLY A 1 88 ? -12.461 6.434 0.693 1 94.81 88 GLY A C 1
ATOM 693 O O . GLY A 1 88 ? -12.414 7 -0.4 1 94.81 88 GLY A O 1
ATOM 694 N N . LEU A 1 89 ? -12.727 7.062 1.823 1 96.25 89 LEU A N 1
ATOM 695 C CA . LEU A 1 89 ? -13.102 8.477 1.819 1 96.25 89 LEU A CA 1
ATOM 696 C C . LEU A 1 89 ? -11.883 9.352 1.555 1 96.25 89 LEU A C 1
ATOM 698 O O . LEU A 1 89 ? -11.93 10.25 0.712 1 96.25 89 LEU A O 1
ATOM 702 N N . ASP A 1 90 ? -10.922 9.172 2.248 1 93.44 90 ASP A N 1
ATOM 703 C CA . ASP A 1 90 ? -9.648 9.875 2.139 1 93.44 90 ASP A CA 1
ATOM 704 C C . ASP A 1 90 ? -8.555 9.172 2.936 1 93.44 90 ASP A C 1
ATOM 706 O O . ASP A 1 90 ? -8.812 8.164 3.596 1 93.44 90 ASP A O 1
ATOM 710 N N . ARG A 1 91 ? -7.34 9.703 2.896 1 88.94 91 ARG A N 1
ATOM 711 C CA . ARG A 1 91 ? -6.199 9 3.471 1 88.94 91 ARG A CA 1
ATOM 712 C C . ARG A 1 91 ? -6.168 9.156 4.988 1 88.94 91 ARG A C 1
ATOM 714 O O . ARG A 1 91 ? -5.336 8.539 5.66 1 88.94 91 ARG A O 1
ATOM 721 N N . TYR A 1 92 ? -7.027 9.914 5.57 1 90.69 92 TYR A N 1
ATOM 722 C CA . TYR A 1 92 ? -6.996 10.18 7.004 1 90.69 92 TYR A CA 1
ATOM 723 C C . TYR A 1 92 ? -8.148 9.477 7.715 1 90.69 92 TYR A C 1
ATOM 725 O O . TYR A 1 92 ? -8.078 9.219 8.914 1 90.69 92 TYR A O 1
ATOM 733 N N . SER A 1 93 ? -9.188 9.203 7.008 1 95.38 93 SER A N 1
ATOM 734 C CA . SER A 1 93 ? -10.375 8.578 7.586 1 95.38 93 SER A CA 1
ATOM 735 C C . SER A 1 93 ? -10.18 7.082 7.777 1 95.38 93 SER A C 1
ATOM 737 O O . SER A 1 93 ? -9.609 6.41 6.91 1 95.38 93 SER A O 1
ATOM 739 N N . ARG A 1 94 ? -10.695 6.613 8.945 1 94.38 94 ARG A N 1
ATOM 740 C CA . ARG A 1 94 ? -10.508 5.195 9.227 1 94.38 94 ARG A CA 1
ATOM 741 C C . ARG A 1 94 ? -11.438 4.727 10.344 1 94.38 94 ARG A C 1
ATOM 743 O O . ARG A 1 94 ? -11.938 5.539 11.117 1 94.38 94 ARG A O 1
ATOM 750 N N . TYR A 1 95 ? -11.656 3.402 10.32 1 95.81 95 TYR A N 1
ATOM 751 C CA . TYR A 1 95 ? -12.32 2.715 11.422 1 95.81 95 TYR A CA 1
ATOM 752 C C . TYR A 1 95 ? -11.336 2.387 12.531 1 95.81 95 TYR A C 1
ATOM 754 O O . TYR A 1 95 ? -10.227 1.926 12.273 1 95.81 95 TYR A O 1
ATOM 762 N N . LEU A 1 96 ? -11.766 2.682 13.75 1 93.06 96 LEU A N 1
ATOM 763 C CA . LEU A 1 96 ? -10.984 2.332 14.93 1 93.06 96 LEU A CA 1
ATOM 764 C C . LEU A 1 96 ? -11.695 1.263 15.758 1 93.06 96 LEU A C 1
ATOM 766 O O . LEU A 1 96 ? -12.859 1.436 16.141 1 93.06 96 LEU A O 1
ATOM 770 N N . SER A 1 97 ? -10.977 0.168 15.984 1 93.44 97 SER A N 1
ATOM 771 C CA . SER A 1 97 ? -11.516 -0.826 16.906 1 93.44 97 SER A CA 1
ATOM 772 C C . SER A 1 97 ? -11.695 -0.241 18.312 1 93.44 97 SER A C 1
ATOM 774 O O . SER A 1 97 ? -11.195 0.845 18.594 1 93.44 97 SER A O 1
ATOM 776 N N . ALA A 1 98 ? -12.43 -1.033 19.109 1 94.88 98 ALA A N 1
ATOM 777 C CA . ALA A 1 98 ? -12.625 -0.592 20.484 1 94.88 98 ALA A CA 1
ATOM 778 C C . ALA A 1 98 ? -11.289 -0.378 21.188 1 94.88 98 ALA A C 1
ATOM 780 O O . ALA A 1 98 ? -11.109 0.616 21.891 1 94.88 98 ALA A O 1
ATOM 781 N N . GLU A 1 99 ? -10.383 -1.22 20.953 1 90.88 99 GLU A N 1
ATOM 782 C CA . GLU A 1 99 ? -9.062 -1.129 21.578 1 90.88 99 GLU A CA 1
ATOM 783 C C . GLU A 1 99 ? -8.289 0.07 21.047 1 90.88 99 GLU A C 1
ATOM 785 O O . GLU A 1 99 ? -7.719 0.841 21.828 1 90.88 99 GLU A O 1
ATOM 790 N N . GLU A 1 100 ? -8.297 0.228 19.828 1 86.75 100 GLU A N 1
ATOM 791 C CA . GLU A 1 100 ? -7.609 1.358 19.203 1 86.75 100 GLU A CA 1
ATOM 792 C C . GLU A 1 100 ? -8.18 2.686 19.703 1 86.75 100 GLU A C 1
ATOM 794 O O . GLU A 1 100 ? -7.434 3.629 19.969 1 86.75 100 GLU A O 1
ATOM 799 N N . TYR A 1 101 ? -9.461 2.756 19.781 1 92.38 101 TYR A N 1
ATOM 800 C CA . TYR A 1 101 ? -10.133 3.977 20.219 1 92.38 101 TYR A CA 1
ATOM 801 C C . TYR A 1 101 ? -9.789 4.301 21.672 1 92.38 101 TYR A C 1
ATOM 803 O O . TYR A 1 101 ? -9.453 5.441 22 1 92.38 101 TYR A O 1
ATOM 811 N N . ARG A 1 102 ? -9.844 3.314 22.453 1 91.12 102 ARG A N 1
ATOM 812 C CA . ARG A 1 102 ? -9.508 3.5 23.859 1 91.12 102 ARG A CA 1
ATOM 813 C C . ARG A 1 102 ? -8.078 4.02 24.016 1 91.12 102 ARG A C 1
ATOM 815 O O . ARG A 1 102 ? -7.816 4.883 24.859 1 91.12 102 ARG A O 1
ATOM 822 N N . GLN A 1 103 ? -7.219 3.555 23.219 1 84.12 103 GLN A N 1
ATOM 823 C CA . GLN A 1 103 ? -5.828 3.992 23.281 1 84.12 103 GLN A CA 1
ATOM 824 C C . GLN A 1 103 ? -5.684 5.43 22.781 1 84.12 103 GLN A C 1
ATOM 826 O O . GLN A 1 103 ? -4.973 6.23 23.391 1 84.12 103 GLN A O 1
ATOM 831 N N . LEU A 1 104 ? -6.406 5.723 21.797 1 85.75 104 LEU A N 1
ATOM 832 C CA . LEU A 1 104 ? -6.273 7.027 21.141 1 85.75 104 LEU A CA 1
ATOM 833 C C . LEU A 1 104 ? -6.781 8.141 22.062 1 85.75 104 LEU A C 1
ATOM 835 O O . LEU A 1 104 ? -6.172 9.203 22.141 1 85.75 104 LEU A O 1
ATOM 839 N N . ILE A 1 105 ? -7.812 7.918 22.734 1 89 105 ILE A N 1
ATOM 840 C CA . ILE A 1 105 ? -8.445 8.992 23.5 1 89 105 ILE A CA 1
ATOM 841 C C . ILE A 1 105 ? -7.652 9.266 24.766 1 89 105 ILE A C 1
ATOM 843 O O . ILE A 1 105 ? -7.926 10.242 25.484 1 89 105 ILE A O 1
ATOM 847 N N . GLN A 1 106 ? -6.719 8.445 25.016 1 84.94 106 GLN A N 1
ATOM 848 C CA . GLN A 1 106 ? -5.848 8.688 26.156 1 84.94 106 GLN A CA 1
ATOM 849 C C . GLN A 1 106 ? -4.828 9.781 25.844 1 84.94 106 GLN A C 1
ATOM 851 O O . GLN A 1 106 ? -4.223 10.352 26.75 1 84.94 106 GLN A O 1
ATOM 856 N N . TYR A 1 107 ? -4.727 10.047 24.578 1 80.94 107 TYR A N 1
ATOM 857 C CA . TYR A 1 107 ? -3.734 11.031 24.156 1 80.94 107 TYR A CA 1
ATOM 858 C C . TYR A 1 107 ? -4.363 12.414 24.031 1 80.94 107 TYR A C 1
ATOM 860 O O . TYR A 1 107 ? -5.559 12.539 23.75 1 80.94 107 TYR A O 1
ATOM 868 N N . THR A 1 108 ? -3.484 13.492 24.312 1 76.12 108 THR A N 1
ATOM 869 C CA . THR A 1 108 ? -3.908 14.875 24.141 1 76.12 108 THR A CA 1
ATOM 870 C C . THR A 1 108 ? -3.625 15.352 22.703 1 76.12 108 THR A C 1
ATOM 872 O O . THR A 1 108 ? -2.58 15.023 22.141 1 76.12 108 THR A O 1
ATOM 875 N N . GLU A 1 109 ? -4.594 16.031 22.219 1 79 109 GLU A N 1
ATOM 876 C CA . GLU A 1 109 ? -4.359 16.641 20.922 1 79 109 GLU A CA 1
ATOM 877 C C . GLU A 1 109 ? -3.121 17.531 20.938 1 79 109 GLU A C 1
ATOM 879 O O . GLU A 1 109 ? -2.887 18.25 21.906 1 79 109 GLU A O 1
ATOM 884 N N . GLY A 1 110 ? -2.408 17.453 19.938 1 85.44 110 GLY A N 1
ATOM 885 C CA . GLY A 1 110 ? -1.203 18.266 19.859 1 85.44 110 GLY A CA 1
ATOM 886 C C . GLY A 1 110 ? 0.023 17.562 20.422 1 85.44 110 GLY A C 1
ATOM 887 O O . GLY A 1 110 ? 1.118 18.125 20.422 1 85.44 110 GLY A O 1
ATOM 888 N N . ASP A 1 111 ? -0.186 16.375 20.875 1 89.69 111 ASP A N 1
ATOM 889 C CA . ASP A 1 111 ? 0.969 15.648 21.391 1 89.69 111 ASP A CA 1
ATOM 890 C C . ASP A 1 111 ? 1.874 15.188 20.25 1 89.69 111 ASP A C 1
ATOM 892 O O . ASP A 1 111 ? 1.392 14.695 19.219 1 89.69 111 ASP A O 1
ATOM 896 N N . LEU A 1 112 ? 3.135 15.461 20.5 1 92.94 112 LEU A N 1
ATOM 897 C CA . LEU A 1 112 ? 4.156 14.867 19.656 1 92.94 112 LEU A CA 1
ATOM 898 C C . LEU A 1 112 ? 4.441 13.43 20.062 1 92.94 112 LEU A C 1
ATOM 900 O O . LEU A 1 112 ? 4.453 13.109 21.25 1 92.94 112 LEU A O 1
ATOM 904 N N . ALA A 1 113 ? 4.605 12.586 19.062 1 94.06 113 ALA A N 1
ATOM 905 C CA . ALA A 1 113 ? 4.816 11.188 19.406 1 94.06 113 ALA A CA 1
ATOM 906 C C . ALA A 1 113 ? 5.832 10.531 18.484 1 94.06 113 ALA A C 1
ATOM 908 O O . ALA A 1 113 ? 6.176 11.094 17.438 1 94.06 113 ALA A O 1
ATOM 909 N N . SER A 1 114 ? 6.355 9.469 18.938 1 95.5 114 SER A N 1
ATOM 910 C CA . SER A 1 114 ? 7.234 8.578 18.188 1 95.5 114 SER A CA 1
ATOM 911 C C . SER A 1 114 ? 6.816 7.121 18.344 1 95.5 114 SER A C 1
ATOM 913 O O . SER A 1 114 ? 5.746 6.832 18.891 1 95.5 114 SER A O 1
ATOM 915 N N . VAL A 1 115 ? 7.605 6.258 17.766 1 96 115 VAL A N 1
ATOM 916 C CA . VAL A 1 115 ? 7.367 4.824 17.906 1 96 115 VAL A CA 1
ATOM 917 C C . VAL A 1 115 ? 8 4.312 19.188 1 96 115 VAL A C 1
ATOM 919 O O . VAL A 1 115 ? 8.656 5.07 19.906 1 96 115 VAL A O 1
ATOM 922 N N . ASP A 1 116 ? 7.75 3.018 19.5 1 95.81 116 ASP A N 1
ATOM 923 C CA . ASP A 1 116 ? 8.078 2.48 20.812 1 95.81 116 ASP A CA 1
ATOM 924 C C . ASP A 1 116 ? 9.492 1.899 20.828 1 95.81 116 ASP A C 1
ATOM 926 O O . ASP A 1 116 ? 9.789 1.004 21.625 1 95.81 116 ASP A O 1
ATOM 930 N N . PHE A 1 117 ? 10.32 2.348 19.875 1 96.25 117 PHE A N 1
ATOM 931 C CA . PHE A 1 117 ? 11.734 1.997 19.875 1 96.25 117 PHE A CA 1
ATOM 932 C C . PHE A 1 117 ? 12.586 3.184 19.453 1 96.25 117 PHE A C 1
ATOM 934 O O . PHE A 1 117 ? 12.055 4.234 19.078 1 96.25 117 PHE A O 1
ATOM 941 N N . VAL A 1 118 ? 13.875 3.025 19.609 1 95.19 118 VAL A N 1
ATOM 942 C CA . VAL A 1 118 ? 14.805 4.051 19.141 1 95.19 118 VAL A CA 1
ATOM 943 C C . VAL A 1 118 ? 15.664 3.504 18.016 1 95.19 118 VAL A C 1
ATOM 945 O O . VAL A 1 118 ? 15.852 2.291 17.891 1 95.19 118 VAL A O 1
ATOM 948 N N . LEU A 1 119 ? 16.031 4.359 17.156 1 94.75 119 LEU A N 1
ATOM 949 C CA . LEU A 1 119 ? 16.984 3.99 16.109 1 94.75 119 LEU A CA 1
ATOM 950 C C . LEU A 1 119 ? 18.359 4.539 16.422 1 94.75 119 LEU A C 1
ATOM 952 O O . LEU A 1 119 ? 18.516 5.734 16.703 1 94.75 119 LEU A O 1
ATOM 956 N N . SER A 1 120 ? 19.281 3.646 16.422 1 93.06 120 SER A N 1
ATOM 957 C CA . SER A 1 120 ? 20.656 4.023 16.688 1 93.06 120 SER A CA 1
ATOM 958 C C . SER A 1 120 ? 21.562 3.729 15.492 1 93.06 120 SER A C 1
ATOM 960 O O . SER A 1 120 ? 21.438 2.676 14.859 1 93.06 120 SER A O 1
ATOM 962 N N . PRO A 1 121 ? 22.391 4.777 15.156 1 89.44 121 PRO A N 1
ATOM 963 C CA . PRO A 1 121 ? 23.344 4.512 14.07 1 89.44 121 PRO A CA 1
ATOM 964 C C . PRO A 1 121 ? 24.422 3.508 14.453 1 89.44 121 PRO A C 1
ATOM 966 O O . PRO A 1 121 ? 24.875 3.496 15.602 1 89.44 121 PRO A O 1
ATOM 969 N N . GLU A 1 122 ? 24.562 2.602 13.547 1 81.19 122 GLU A N 1
ATOM 970 C CA . GLU A 1 122 ? 25.703 1.715 13.766 1 81.19 122 GLU A CA 1
ATOM 971 C C . GLU A 1 122 ? 26.938 2.219 13.023 1 81.19 122 GLU A C 1
ATOM 973 O O . GLU A 1 122 ? 26.891 2.434 11.812 1 81.19 122 GLU A O 1
ATOM 978 N N . SER A 1 123 ? 27.828 2.861 13.727 1 66.25 123 SER A N 1
ATOM 979 C CA . SER A 1 123 ? 28.984 3.66 13.344 1 66.25 123 SER A CA 1
ATOM 980 C C . SER A 1 123 ? 29.625 3.131 12.07 1 66.25 123 SER A C 1
ATOM 982 O O . SER A 1 123 ? 29.953 3.9 11.156 1 66.25 123 SER A O 1
ATOM 984 N N . HIS A 1 124 ? 29.922 1.844 12.008 1 67.69 124 HIS A N 1
ATOM 985 C CA . HIS A 1 124 ? 30.844 1.429 10.961 1 67.69 124 HIS A CA 1
ATOM 986 C C . HIS A 1 124 ? 30.094 1.104 9.664 1 67.69 124 HIS A C 1
ATOM 988 O O . HIS A 1 124 ? 30.703 1.046 8.594 1 67.69 124 HIS A O 1
ATOM 994 N N . VAL A 1 125 ? 28.844 1.045 9.68 1 68.19 125 VAL A N 1
ATOM 995 C CA . VAL A 1 125 ? 28.25 0.492 8.461 1 68.19 125 VAL A CA 1
ATOM 996 C C . VAL A 1 125 ? 27.094 1.375 8.008 1 68.19 125 VAL A C 1
ATOM 998 O O . VAL A 1 125 ? 26.422 1.063 7.02 1 68.19 125 VAL A O 1
ATOM 1001 N N . HIS A 1 126 ? 26.906 2.672 8.477 1 79.75 126 HIS A N 1
ATOM 1002 C CA . HIS A 1 126 ? 25.859 3.602 8.055 1 79.75 126 HIS A CA 1
ATOM 1003 C C . HIS A 1 126 ? 24.484 2.941 8.102 1 79.75 126 HIS A C 1
ATOM 1005 O O . HIS A 1 126 ? 23.703 3.08 7.16 1 79.75 126 HIS A O 1
ATOM 1011 N N . LYS A 1 127 ? 24.328 2.125 9.031 1 88.56 127 LYS A N 1
ATOM 1012 C CA . LYS A 1 127 ? 23.047 1.455 9.227 1 88.56 127 LYS A CA 1
ATOM 1013 C C . LYS A 1 127 ? 22.359 1.95 10.492 1 88.56 127 LYS A C 1
ATOM 1015 O O . LYS A 1 127 ? 23.016 2.389 11.438 1 88.56 127 LYS A O 1
ATOM 1020 N N . TRP A 1 128 ? 20.984 1.99 10.469 1 94 128 TRP A N 1
ATOM 1021 C CA . TRP A 1 128 ? 20.172 2.355 11.625 1 94 128 TRP A CA 1
ATOM 1022 C C . TRP A 1 128 ? 19.516 1.123 12.234 1 94 128 TRP A C 1
ATOM 1024 O O . TRP A 1 128 ? 18.766 0.413 11.562 1 94 128 TRP A O 1
ATOM 1034 N N . MET A 1 129 ? 19.797 0.909 13.5 1 95.06 129 MET A N 1
ATOM 1035 C CA . MET A 1 129 ? 19.344 -0.319 14.141 1 95.06 129 MET A CA 1
ATOM 1036 C C . MET A 1 129 ? 18.297 -0.015 15.219 1 95.06 129 MET A C 1
ATOM 1038 O O . MET A 1 129 ? 18.422 0.983 15.93 1 95.06 129 MET A O 1
ATOM 1042 N N . ILE A 1 130 ? 17.406 -0.938 15.328 1 96.25 130 ILE A N 1
ATOM 1043 C CA . ILE A 1 130 ? 16.391 -0.842 16.375 1 96.25 130 ILE A CA 1
ATOM 1044 C C . ILE A 1 130 ? 17.016 -1.124 17.734 1 96.25 130 ILE A C 1
ATOM 1046 O O . ILE A 1 130 ? 17.75 -2.109 17.906 1 96.25 130 ILE A O 1
ATOM 1050 N N . ARG A 1 131 ? 16.75 -0.214 18.672 1 95.81 131 ARG A N 1
ATOM 1051 C CA . ARG A 1 131 ? 17.156 -0.399 20.047 1 95.81 131 ARG A CA 1
ATOM 1052 C C . ARG A 1 131 ? 16.016 -0.086 21.016 1 95.81 131 ARG A C 1
ATOM 1054 O O . ARG A 1 131 ? 15.047 0.567 20.641 1 95.81 131 ARG A O 1
ATOM 1061 N N . ASP A 1 132 ? 16.062 -0.659 22.203 1 95.94 132 ASP A N 1
ATOM 1062 C CA . ASP A 1 132 ? 15.172 -0.37 23.328 1 95.94 132 ASP A CA 1
ATOM 1063 C C . ASP A 1 132 ? 13.727 -0.739 22.984 1 95.94 132 ASP A C 1
ATOM 1065 O O . ASP A 1 132 ? 12.797 -0.018 23.344 1 95.94 132 ASP A O 1
ATOM 1069 N N . LEU A 1 133 ? 13.602 -1.771 22.188 1 96.69 133 LEU A N 1
ATOM 1070 C CA . LEU A 1 133 ? 12.273 -2.312 21.922 1 96.69 133 LEU A CA 1
ATOM 1071 C C . LEU A 1 133 ? 11.883 -3.342 22.984 1 96.69 133 LEU A C 1
ATOM 1073 O O . LEU A 1 133 ? 12.516 -4.391 23.094 1 96.69 133 LEU A O 1
ATOM 1077 N N . LYS A 1 134 ? 10.891 -3.031 23.703 1 95.81 134 LYS A N 1
ATOM 1078 C CA . LYS A 1 134 ? 10.461 -3.91 24.781 1 95.81 134 LYS A CA 1
ATOM 1079 C C . LYS A 1 134 ? 9.641 -5.082 24.25 1 95.81 134 LYS A C 1
ATOM 1081 O O . LYS A 1 134 ? 8.828 -4.91 23.328 1 95.81 134 LYS A O 1
ATOM 1086 N N . THR A 1 135 ? 9.828 -6.199 24.844 1 93.81 135 THR A N 1
ATOM 1087 C CA . THR A 1 135 ? 9.039 -7.375 24.5 1 93.81 135 THR A CA 1
ATOM 1088 C C . THR A 1 135 ? 7.555 -7.137 24.781 1 93.81 135 THR A C 1
ATOM 1090 O O . THR A 1 135 ? 7.195 -6.59 25.828 1 93.81 135 THR A O 1
ATOM 1093 N N . GLY A 1 136 ? 6.754 -7.461 23.859 1 92.25 136 GLY A N 1
ATOM 1094 C CA . GLY A 1 136 ? 5.316 -7.324 24.047 1 92.25 136 GLY A CA 1
ATOM 1095 C C . GLY A 1 136 ? 4.781 -5.984 23.578 1 92.25 136 GLY A C 1
ATOM 1096 O O . GLY A 1 136 ? 3.566 -5.777 23.516 1 92.25 136 GLY A O 1
ATOM 1097 N N . SER A 1 137 ? 5.723 -5.074 23.25 1 92.81 137 SER A N 1
ATOM 1098 C CA . SER A 1 137 ? 5.285 -3.783 22.734 1 92.81 137 SER A CA 1
ATOM 1099 C C . SER A 1 137 ? 4.629 -3.934 21.359 1 92.81 137 SER A C 1
ATOM 1101 O O . SER A 1 137 ? 4.633 -5.02 20.781 1 92.81 137 SER A O 1
ATOM 1103 N N . ASP A 1 138 ? 3.977 -2.895 20.922 1 89.75 138 ASP A N 1
ATOM 1104 C CA . ASP A 1 138 ? 3.213 -2.934 19.688 1 89.75 138 ASP A CA 1
ATOM 1105 C C . ASP A 1 138 ? 4.109 -3.279 18.5 1 89.75 138 ASP A C 1
ATOM 1107 O O . ASP A 1 138 ? 3.771 -4.148 17.688 1 89.75 138 ASP A O 1
ATOM 1111 N N . SER A 1 139 ? 5.207 -2.596 18.375 1 94.62 139 SER A N 1
ATOM 1112 C CA . SER A 1 139 ? 6.113 -2.871 17.266 1 94.62 139 SER A CA 1
ATOM 1113 C C . SER A 1 139 ? 6.676 -4.285 17.344 1 94.62 139 SER A C 1
ATOM 1115 O O . SER A 1 139 ? 6.906 -4.93 16.328 1 94.62 139 SER A O 1
ATOM 1117 N N . TYR A 1 140 ? 6.863 -4.789 18.547 1 94.19 140 TYR A N 1
ATOM 1118 C CA . TYR A 1 140 ? 7.324 -6.16 18.75 1 94.19 140 TYR A CA 1
ATOM 1119 C C . TYR A 1 140 ? 6.316 -7.164 18.203 1 94.19 140 TYR A C 1
ATOM 1121 O O . TYR A 1 140 ? 6.695 -8.133 17.547 1 94.19 140 TYR A O 1
ATOM 1129 N N . LYS A 1 141 ? 5.148 -6.891 18.484 1 91.94 141 LYS A N 1
ATOM 1130 C CA . LYS A 1 141 ? 4.082 -7.785 18.031 1 91.94 141 LYS A CA 1
ATOM 1131 C C . LYS A 1 141 ? 4.016 -7.844 16.516 1 91.94 141 LYS A C 1
ATOM 1133 O O . LYS A 1 141 ? 3.506 -8.812 15.945 1 91.94 141 LYS A O 1
ATOM 1138 N N . LEU A 1 142 ? 4.488 -6.812 15.93 1 90.69 142 LEU A N 1
ATOM 1139 C CA . LEU A 1 142 ? 4.473 -6.758 14.469 1 90.69 142 LEU A CA 1
ATOM 1140 C C . LEU A 1 142 ? 5.699 -7.449 13.883 1 90.69 142 LEU A C 1
ATOM 1142 O O . LEU A 1 142 ? 5.895 -7.441 12.664 1 90.69 142 LEU A O 1
ATOM 1146 N N . GLY A 1 143 ? 6.551 -7.938 14.734 1 92.12 143 GLY A N 1
ATOM 1147 C CA . GLY A 1 143 ? 7.66 -8.75 14.266 1 92.12 143 GLY A CA 1
ATOM 1148 C C . GLY A 1 143 ? 9 -8.031 14.336 1 92.12 143 GLY A C 1
ATOM 1149 O O . GLY A 1 143 ? 10.031 -8.602 13.984 1 92.12 143 GLY A O 1
ATOM 1150 N N . LEU A 1 144 ? 9.016 -6.863 14.812 1 95.69 144 LEU A N 1
ATOM 1151 C CA . LEU A 1 144 ? 10.266 -6.129 14.93 1 95.69 144 LEU A CA 1
ATOM 1152 C C . LEU A 1 144 ? 11.039 -6.562 16.172 1 95.69 144 LEU A C 1
ATOM 1154 O O . LEU A 1 144 ? 10.445 -7.031 17.141 1 95.69 144 LEU A O 1
ATOM 1158 N N . ARG A 1 145 ? 12.375 -6.43 16 1 95.75 145 ARG A N 1
ATOM 1159 C CA . ARG A 1 145 ? 13.258 -6.844 17.094 1 95.75 145 ARG A CA 1
ATOM 1160 C C . ARG A 1 145 ? 14.445 -5.898 17.234 1 95.75 145 ARG A C 1
ATOM 1162 O O . ARG A 1 145 ? 14.859 -5.273 16.25 1 95.75 145 ARG A O 1
ATOM 1169 N N . ASN A 1 146 ? 14.953 -5.871 18.469 1 95.62 146 ASN A N 1
ATOM 1170 C CA . ASN A 1 146 ? 16.219 -5.16 18.688 1 95.62 146 ASN A CA 1
ATOM 1171 C C . ASN A 1 146 ? 17.328 -5.723 17.797 1 95.62 146 ASN A C 1
ATOM 1173 O O . ASN A 1 146 ? 17.438 -6.938 17.625 1 95.62 146 ASN A O 1
ATOM 1177 N N . GLY A 1 147 ? 18.078 -4.809 17.281 1 93.31 147 GLY A N 1
ATOM 1178 C CA . GLY A 1 147 ? 19.203 -5.234 16.453 1 93.31 147 GLY A CA 1
ATOM 1179 C C . GLY A 1 147 ? 18.859 -5.281 14.977 1 93.31 147 GLY A C 1
ATOM 1180 O O . GLY A 1 147 ? 19.75 -5.367 14.133 1 93.31 147 GLY A O 1
ATOM 1181 N N . GLN A 1 148 ? 17.609 -5.211 14.664 1 93.81 148 GLN A N 1
ATOM 1182 C CA . GLN A 1 148 ? 17.203 -5.172 13.258 1 93.81 148 GLN A CA 1
ATOM 1183 C C . GLN A 1 148 ? 17.562 -3.828 12.625 1 93.81 148 GLN A C 1
ATOM 1185 O O . GLN A 1 148 ? 17.484 -2.787 13.281 1 93.81 148 GLN A O 1
ATOM 1190 N N . THR A 1 149 ? 17.891 -3.973 11.352 1 94 149 THR A N 1
ATOM 1191 C CA . THR A 1 149 ? 18.234 -2.77 10.602 1 94 149 THR A CA 1
ATOM 1192 C C . THR A 1 149 ? 17.016 -2.23 9.859 1 94 149 THR A C 1
ATOM 1194 O O . THR A 1 149 ? 16.297 -2.988 9.211 1 94 149 THR A O 1
ATOM 1197 N N . ILE A 1 150 ? 16.797 -0.929 9.992 1 94.44 150 ILE A N 1
ATOM 1198 C CA . ILE A 1 150 ? 15.75 -0.256 9.227 1 94.44 150 ILE A CA 1
ATOM 1199 C C . ILE A 1 150 ? 16.375 0.465 8.031 1 94.44 150 ILE A C 1
ATOM 1201 O O . ILE A 1 150 ? 17.297 1.276 8.203 1 94.44 150 ILE A O 1
ATOM 1205 N N . LEU A 1 151 ? 15.859 0.202 6.875 1 91.12 151 LEU A N 1
ATOM 1206 C CA . LEU A 1 151 ? 16.422 0.783 5.656 1 91.12 151 LEU A CA 1
ATOM 1207 C C . LEU A 1 151 ? 15.68 2.062 5.281 1 91.12 151 LEU A C 1
ATOM 1209 O O . LEU A 1 151 ? 16.297 3.033 4.84 1 91.12 151 LEU A O 1
ATOM 1213 N N . LYS A 1 152 ? 14.406 1.993 5.434 1 91.12 152 LYS A N 1
ATOM 1214 C CA . LYS A 1 152 ? 13.586 3.115 4.984 1 91.12 152 LYS A CA 1
ATOM 1215 C C . LYS A 1 152 ? 12.492 3.439 6 1 91.12 152 LYS A C 1
ATOM 1217 O O . LYS A 1 152 ? 11.977 2.543 6.676 1 91.12 152 LYS A O 1
ATOM 1222 N N . ILE A 1 153 ? 12.18 4.703 6.059 1 92.56 153 ILE A N 1
ATOM 1223 C CA . ILE A 1 153 ? 10.984 5.203 6.723 1 92.56 153 ILE A CA 1
ATOM 1224 C C . ILE A 1 153 ? 10.148 6.016 5.734 1 92.56 153 ILE A C 1
ATOM 1226 O O . ILE A 1 153 ? 10.633 7 5.168 1 92.56 153 ILE A O 1
ATOM 1230 N N . ASP A 1 154 ? 8.891 5.598 5.539 1 87.69 154 ASP A N 1
ATOM 1231 C CA . ASP A 1 154 ? 8.016 6.234 4.562 1 87.69 154 ASP A CA 1
ATOM 1232 C C . ASP A 1 154 ? 8.734 6.426 3.227 1 87.69 154 ASP A C 1
ATOM 1234 O O . ASP A 1 154 ? 8.734 7.527 2.672 1 87.69 154 ASP A O 1
ATOM 1238 N N . ASN A 1 155 ? 9.438 5.453 2.76 1 78.5 155 ASN A N 1
ATOM 1239 C CA . ASN A 1 155 ? 10.102 5.344 1.464 1 78.5 155 ASN A CA 1
ATOM 1240 C C . ASN A 1 155 ? 11.359 6.211 1.401 1 78.5 155 ASN A C 1
ATOM 1242 O O . ASN A 1 155 ? 11.984 6.332 0.345 1 78.5 155 ASN A O 1
ATOM 1246 N N . GLN A 1 156 ? 11.719 6.84 2.545 1 83.12 156 GLN A N 1
ATOM 1247 C CA . GLN A 1 156 ? 12.969 7.582 2.625 1 83.12 156 GLN A CA 1
ATOM 1248 C C . GLN A 1 156 ? 14.102 6.691 3.135 1 83.12 156 GLN A C 1
ATOM 1250 O O . GLN A 1 156 ? 14.023 6.148 4.238 1 83.12 156 GLN A O 1
ATOM 1255 N N . GLU A 1 157 ? 15.117 6.613 2.33 1 85.94 157 GLU A N 1
ATOM 1256 C CA . GLU A 1 157 ? 16.281 5.844 2.746 1 85.94 157 GLU A CA 1
ATOM 1257 C C . GLU A 1 157 ? 17 6.52 3.912 1 85.94 157 GLU A C 1
ATOM 1259 O O . GLU A 1 157 ? 17.172 7.742 3.924 1 85.94 157 GLU A O 1
ATOM 1264 N N . LEU A 1 158 ? 17.406 5.68 4.789 1 90.25 158 LEU A N 1
ATOM 1265 C CA . LEU A 1 158 ? 18 6.242 6.004 1 90.25 158 LEU A CA 1
ATOM 1266 C C . LEU A 1 158 ? 19.5 6.375 5.871 1 90.25 158 LEU A C 1
ATOM 1268 O O . LEU A 1 158 ? 20.141 7.113 6.629 1 90.25 158 LEU A O 1
ATOM 1272 N N . LYS A 1 159 ? 19.844 5.742 4.785 1 82.88 159 LYS A N 1
ATOM 1273 C CA . LYS A 1 159 ? 21.297 5.77 4.617 1 82.88 159 LYS A CA 1
ATOM 1274 C C . LYS A 1 159 ? 21.812 7.199 4.523 1 82.88 159 LYS A C 1
ATOM 1276 O O . LYS A 1 159 ? 21.219 8.039 3.836 1 82.88 159 LYS A O 1
ATOM 1281 N N . ASN A 1 160 ? 22.719 7.754 5.301 1 81.5 160 ASN A N 1
ATOM 1282 C CA . ASN A 1 160 ? 23.438 9.023 5.258 1 81.5 160 ASN A CA 1
ATOM 1283 C C . ASN A 1 160 ? 22.672 10.125 5.984 1 81.5 160 ASN A C 1
ATOM 1285 O O . ASN A 1 160 ? 23.016 11.305 5.867 1 81.5 160 ASN A O 1
ATOM 1289 N N . LEU A 1 161 ? 21.531 9.727 6.539 1 85.56 161 LEU A N 1
ATOM 1290 C CA . LEU A 1 161 ? 20.812 10.727 7.32 1 85.56 161 LEU A CA 1
ATOM 1291 C C . LEU A 1 161 ? 21.469 10.914 8.688 1 85.56 161 LEU A C 1
ATOM 1293 O O . LEU A 1 161 ? 22.031 9.969 9.25 1 85.56 161 LEU A O 1
ATOM 1297 N N . THR A 1 162 ? 21.359 12.125 9.156 1 83.75 162 THR A N 1
ATOM 1298 C CA . THR A 1 162 ? 21.828 12.43 10.5 1 83.75 162 THR A CA 1
ATOM 1299 C C . THR A 1 162 ? 20.812 11.961 11.539 1 83.75 162 THR A C 1
ATOM 1301 O O . THR A 1 162 ? 19.672 11.633 11.203 1 83.75 162 THR A O 1
ATOM 1304 N N . HIS A 1 163 ? 21.266 11.93 12.789 1 86 163 HIS A N 1
ATOM 1305 C CA . HIS A 1 163 ? 20.391 11.539 13.891 1 86 163 HIS A CA 1
ATOM 1306 C C . HIS A 1 163 ? 19.156 12.422 13.953 1 86 163 HIS A C 1
ATOM 1308 O O . HIS A 1 163 ? 18.031 11.922 14.078 1 86 163 HIS A O 1
ATOM 1314 N N . ASP A 1 164 ? 19.359 13.68 13.797 1 83.81 164 ASP A N 1
ATOM 1315 C CA . ASP A 1 164 ? 18.266 14.633 13.859 1 83.81 164 ASP A CA 1
ATOM 1316 C C . ASP A 1 164 ? 17.266 14.398 12.719 1 83.81 164 ASP A C 1
ATOM 1318 O O . ASP A 1 164 ? 16.062 14.5 12.914 1 83.81 164 ASP A O 1
ATOM 1322 N N . GLN A 1 165 ? 17.797 14.094 11.625 1 86.25 165 GLN A N 1
ATOM 1323 C CA . GLN A 1 165 ? 16.938 13.844 10.477 1 86.25 165 GLN A CA 1
ATOM 1324 C C . GLN A 1 165 ? 16.109 12.578 10.672 1 86.25 165 GLN A C 1
ATOM 1326 O O . GLN A 1 165 ? 14.922 12.539 10.312 1 86.25 165 GLN A O 1
ATOM 1331 N N . VAL A 1 166 ? 16.719 11.586 11.242 1 91.06 166 VAL A N 1
ATOM 1332 C CA . VAL A 1 166 ? 16.016 10.328 11.5 1 91.06 166 VAL A CA 1
ATOM 1333 C C . VAL A 1 166 ? 14.922 10.555 12.531 1 91.06 166 VAL A C 1
ATOM 1335 O O . VAL A 1 166 ? 13.805 10.039 12.391 1 91.06 166 VAL A O 1
ATOM 1338 N N . LEU A 1 167 ? 15.203 11.32 13.516 1 89.62 167 LEU A N 1
ATOM 1339 C CA . LEU A 1 167 ? 14.188 11.664 14.508 1 89.62 167 LEU A CA 1
ATOM 1340 C C . LEU A 1 167 ? 13.016 12.383 13.859 1 89.62 167 LEU A C 1
ATOM 1342 O O . LEU A 1 167 ? 11.859 12.125 14.203 1 89.62 167 LEU A O 1
ATOM 1346 N N . GLY A 1 168 ? 13.328 13.242 12.977 1 89.38 168 GLY A N 1
ATOM 1347 C CA . GLY A 1 168 ? 12.281 13.945 12.25 1 89.38 168 GLY A CA 1
ATOM 1348 C C . GLY A 1 168 ? 11.344 13.008 11.5 1 89.38 168 GLY A C 1
ATOM 1349 O O . GLY A 1 168 ? 10.148 13.289 11.391 1 89.38 168 GLY A O 1
ATOM 1350 N N . LEU A 1 169 ? 11.859 11.922 11.078 1 92.62 169 LEU A N 1
ATOM 1351 C CA . LEU A 1 169 ? 11.047 10.938 10.367 1 92.62 169 LEU A CA 1
ATOM 1352 C C . LEU A 1 169 ? 10.195 10.125 11.344 1 92.62 169 LEU A C 1
ATOM 1354 O O . LEU A 1 169 ? 9.062 9.766 11.023 1 92.62 169 LEU A O 1
ATOM 1358 N N . LEU A 1 170 ? 10.758 9.914 12.477 1 94.94 170 LEU A N 1
ATOM 1359 C CA . LEU A 1 170 ? 10.094 9.078 13.469 1 94.94 170 LEU A CA 1
ATOM 1360 C C . LEU A 1 170 ? 8.984 9.867 14.18 1 94.94 170 LEU A C 1
ATOM 1362 O O . LEU A 1 170 ? 7.953 9.297 14.539 1 94.94 170 LEU A O 1
ATOM 1366 N N . TYR A 1 171 ? 9.211 11.109 14.312 1 93.88 171 TYR A N 1
ATOM 1367 C CA . TYR A 1 171 ? 8.273 11.938 15.062 1 93.88 171 TYR A CA 1
ATOM 1368 C C . TYR A 1 171 ? 7.051 12.273 14.219 1 93.88 171 TYR A C 1
ATOM 1370 O O . TYR A 1 171 ? 7.145 12.398 13 1 93.88 171 TYR A O 1
ATOM 1378 N N . GLY A 1 172 ? 5.934 12.414 14.867 1 93 172 GLY A N 1
ATOM 1379 C CA . GLY A 1 172 ? 4.664 12.812 14.281 1 93 172 GLY A CA 1
ATOM 1380 C C . GLY A 1 172 ? 3.568 13 15.32 1 93 172 GLY A C 1
ATOM 1381 O O . GLY A 1 172 ? 3.84 13.023 16.516 1 93 172 GLY A O 1
ATOM 1382 N N . SER A 1 173 ? 2.406 13.211 14.805 1 89.19 173 SER A N 1
ATOM 1383 C CA . SER A 1 173 ? 1.27 13.328 15.711 1 89.19 173 SER A CA 1
ATOM 1384 C C . SER A 1 173 ? 0.949 11.992 16.375 1 89.19 173 SER A C 1
ATOM 1386 O O . SER A 1 173 ? 1.071 10.938 15.75 1 89.19 173 SER A O 1
ATOM 1388 N N . ILE A 1 174 ? 0.576 12.109 17.547 1 87.12 174 ILE A N 1
ATOM 1389 C CA . ILE A 1 174 ? 0.222 10.883 18.266 1 87.12 174 ILE A CA 1
ATOM 1390 C C . ILE A 1 174 ? -0.891 10.156 17.516 1 87.12 174 ILE A C 1
ATOM 1392 O O . ILE A 1 174 ? -1.846 10.781 17.047 1 87.12 174 ILE A O 1
ATOM 1396 N N . GLY A 1 175 ? -0.691 8.852 17.359 1 84.75 175 GLY A N 1
ATOM 1397 C CA . GLY A 1 175 ? -1.688 8.023 16.688 1 84.75 175 GLY A CA 1
ATOM 1398 C C . GLY A 1 175 ? -1.479 7.93 15.195 1 84.75 175 GLY A C 1
ATOM 1399 O O . GLY A 1 175 ? -2.086 7.09 14.531 1 84.75 175 GLY A O 1
ATOM 1400 N N . SER A 1 176 ? -0.686 8.797 14.664 1 87.81 176 SER A N 1
ATOM 1401 C CA . SER A 1 176 ? -0.382 8.711 13.234 1 87.81 176 SER A CA 1
ATOM 1402 C C . SER A 1 176 ? 0.463 7.484 12.922 1 87.81 176 SER A C 1
ATOM 1404 O O . SER A 1 176 ? 0.984 6.832 13.828 1 87.81 176 SER A O 1
ATOM 1406 N N . THR A 1 177 ? 0.482 7.18 11.664 1 88.44 177 THR A N 1
ATOM 1407 C CA . THR A 1 177 ? 1.183 5.961 11.266 1 88.44 177 THR A CA 1
ATOM 1408 C C . THR A 1 177 ? 2.379 6.289 10.375 1 88.44 177 THR A C 1
ATOM 1410 O O . THR A 1 177 ? 2.449 7.375 9.805 1 88.44 177 THR A O 1
ATOM 1413 N N . LEU A 1 178 ? 3.381 5.43 10.391 1 92.69 178 LEU A N 1
ATOM 1414 C CA . LEU A 1 178 ? 4.496 5.453 9.453 1 92.69 178 LEU A CA 1
ATOM 1415 C C . LEU A 1 178 ? 4.844 4.043 8.984 1 92.69 178 LEU A C 1
ATOM 1417 O O . LEU A 1 178 ? 4.438 3.061 9.609 1 92.69 178 LEU A O 1
ATOM 1421 N N . GLN A 1 179 ? 5.473 3.963 7.875 1 92.56 179 GLN A N 1
ATOM 1422 C CA . GLN A 1 179 ? 5.91 2.68 7.336 1 92.56 179 GLN A CA 1
ATOM 1423 C C . GLN A 1 179 ? 7.418 2.512 7.465 1 92.56 179 GLN A C 1
ATOM 1425 O O . GLN A 1 179 ? 8.18 3.445 7.195 1 92.56 179 GLN A O 1
ATOM 1430 N N . VAL A 1 180 ? 7.766 1.294 7.887 1 95.12 180 VAL A N 1
ATOM 1431 C CA . VAL A 1 180 ? 9.188 0.997 7.961 1 95.12 180 VAL A CA 1
ATOM 1432 C C . VAL A 1 180 ? 9.508 -0.228 7.105 1 95.12 180 VAL A C 1
ATOM 1434 O O . VAL A 1 180 ? 8.695 -1.144 6.992 1 95.12 180 VAL A O 1
ATOM 1437 N N . GLN A 1 181 ? 10.641 -0.15 6.504 1 90.94 181 GLN A N 1
ATOM 1438 C CA . GLN A 1 181 ? 11.164 -1.299 5.77 1 90.94 181 GLN A CA 1
ATOM 1439 C C . GLN A 1 181 ? 12.461 -1.812 6.395 1 90.94 181 GLN A C 1
ATOM 1441 O O . GLN A 1 181 ? 13.398 -1.044 6.602 1 90.94 181 GLN A O 1
ATOM 1446 N N . THR A 1 182 ? 12.43 -3.07 6.676 1 92.5 182 THR A N 1
ATOM 1447 C CA . THR A 1 182 ? 13.617 -3.689 7.254 1 92.5 182 THR A CA 1
ATOM 1448 C C . THR A 1 182 ? 14.5 -4.293 6.164 1 92.5 182 THR A C 1
ATOM 1450 O O . THR A 1 182 ? 14.094 -4.379 5.004 1 92.5 182 THR A O 1
ATOM 1453 N N . GLU A 1 183 ? 15.656 -4.574 6.562 1 85.38 183 GLU A N 1
ATOM 1454 C CA . GLU A 1 183 ? 16.594 -5.195 5.633 1 85.38 183 GLU A CA 1
ATOM 1455 C C . GLU A 1 183 ? 16.141 -6.605 5.258 1 85.38 183 GLU A C 1
ATOM 1457 O O . GLU A 1 183 ? 16.422 -7.082 4.156 1 85.38 183 GLU A O 1
ATOM 1462 N N . GLU A 1 184 ? 15.43 -7.293 6.102 1 76.31 184 GLU A N 1
ATOM 1463 C CA . GLU A 1 184 ? 15.07 -8.695 5.941 1 76.31 184 GLU A CA 1
ATOM 1464 C C . GLU A 1 184 ? 13.852 -8.852 5.035 1 76.31 184 GLU A C 1
ATOM 1466 O O . GLU A 1 184 ? 13.625 -9.922 4.469 1 76.31 184 GLU A O 1
ATOM 1471 N N . SER A 1 185 ? 13.102 -7.816 5 1 73.75 185 SER A N 1
ATOM 1472 C CA . SER A 1 185 ? 11.852 -7.934 4.254 1 73.75 185 SER A CA 1
ATOM 1473 C C . SER A 1 185 ? 11.625 -6.719 3.359 1 73.75 185 SER A C 1
ATOM 1475 O O . SER A 1 185 ? 11.859 -5.586 3.775 1 73.75 185 SER A O 1
ATOM 1477 N N . ASN A 1 186 ? 11.156 -7.035 2.189 1 71.06 186 ASN A N 1
ATOM 1478 C CA . ASN A 1 186 ? 10.859 -5.953 1.256 1 71.06 186 ASN A CA 1
ATOM 1479 C C . ASN A 1 186 ? 9.469 -5.375 1.502 1 71.06 186 ASN A C 1
ATOM 1481 O O . ASN A 1 186 ? 9.117 -4.332 0.945 1 71.06 186 ASN A O 1
ATOM 1485 N N . SER A 1 187 ? 8.766 -6.051 2.379 1 75.06 187 SER A N 1
ATOM 1486 C CA . SER A 1 187 ? 7.418 -5.57 2.65 1 75.06 187 SER A CA 1
ATOM 1487 C C . SER A 1 187 ? 7.41 -4.539 3.775 1 75.06 187 SER A C 1
ATOM 1489 O O . SER A 1 187 ? 7.914 -4.805 4.867 1 75.06 187 SER A O 1
ATOM 1491 N N . PRO A 1 188 ? 6.84 -3.424 3.512 1 85.69 188 PRO A N 1
ATOM 1492 C CA . PRO A 1 188 ? 6.789 -2.406 4.562 1 85.69 188 PRO A CA 1
ATOM 1493 C C . PRO A 1 188 ? 5.863 -2.789 5.715 1 85.69 188 PRO A C 1
ATOM 1495 O O . PRO A 1 188 ? 4.871 -3.496 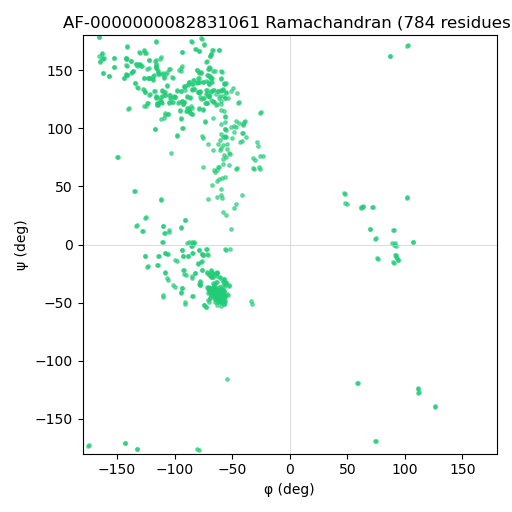5.504 1 85.69 188 PRO A O 1
ATOM 1498 N N . ILE A 1 189 ? 6.246 -2.402 6.898 1 89.31 189 ILE A N 1
ATOM 1499 C CA . ILE A 1 189 ? 5.449 -2.594 8.102 1 89.31 189 ILE A CA 1
ATOM 1500 C C . ILE A 1 189 ? 4.887 -1.253 8.57 1 89.31 189 ILE A C 1
ATOM 1502 O O . ILE A 1 189 ? 5.621 -0.273 8.695 1 89.31 189 ILE A O 1
ATOM 1506 N N . SER A 1 190 ? 3.613 -1.236 8.781 1 89.75 190 SER A N 1
ATOM 1507 C CA . SER A 1 190 ? 2.967 -0.022 9.266 1 89.75 190 SER A CA 1
ATOM 1508 C C . SER A 1 190 ? 3.02 0.062 10.789 1 89.75 190 SER A C 1
ATOM 1510 O O . SER A 1 190 ? 2.596 -0.864 11.477 1 89.75 190 SER A O 1
ATOM 1512 N N . LEU A 1 191 ? 3.52 1.159 11.258 1 93.25 191 LEU A N 1
ATOM 1513 C CA . LEU A 1 191 ? 3.631 1.391 12.695 1 93.25 191 LEU A CA 1
ATOM 1514 C C . LEU A 1 191 ? 2.758 2.564 13.125 1 93.25 191 LEU A C 1
ATOM 1516 O O . LEU A 1 191 ? 2.459 3.449 12.32 1 93.25 191 LEU A O 1
ATOM 1520 N N . VAL A 1 192 ? 2.42 2.496 14.367 1 88 192 VAL A N 1
ATOM 1521 C CA . VAL A 1 192 ? 1.672 3.602 14.961 1 88 192 VAL A CA 1
ATOM 1522 C C . VAL A 1 192 ? 2.564 4.371 15.93 1 88 192 VAL A C 1
ATOM 1524 O O . VAL A 1 192 ? 3.291 3.768 16.719 1 88 192 VAL A O 1
ATOM 1527 N N . ARG A 1 193 ? 2.557 5.652 15.781 1 93.31 193 ARG A N 1
ATOM 1528 C CA . ARG A 1 193 ? 3.232 6.48 16.766 1 93.31 193 ARG A CA 1
ATOM 1529 C C . ARG A 1 193 ? 2.438 6.535 18.078 1 93.31 193 ARG A C 1
ATOM 1531 O O . ARG A 1 193 ? 1.433 7.242 18.156 1 93.31 193 ARG A O 1
ATOM 1538 N N . ASN A 1 194 ? 2.982 5.801 19.078 1 89.31 194 ASN A N 1
ATOM 1539 C CA . ASN A 1 194 ? 2.174 5.648 20.281 1 89.31 194 ASN A CA 1
ATOM 1540 C C . ASN A 1 194 ? 2.955 6.039 21.531 1 89.31 194 ASN A C 1
ATOM 1542 O O . ASN A 1 194 ? 2.498 5.809 22.656 1 89.31 194 ASN A O 1
ATOM 1546 N N . LYS A 1 195 ? 4.109 6.656 21.375 1 91.75 195 LYS A N 1
ATOM 1547 C CA . LYS A 1 195 ? 4.895 7.145 22.516 1 91.75 195 LYS A CA 1
ATOM 1548 C C . LYS A 1 195 ? 4.984 8.672 22.5 1 91.75 195 LYS A C 1
ATOM 1550 O O . LYS A 1 195 ? 5.621 9.25 21.625 1 91.75 195 LYS A O 1
ATOM 1555 N N . LYS A 1 196 ? 4.512 9.188 23.516 1 91.19 196 LYS A N 1
ATOM 1556 C CA . LYS A 1 196 ? 4.523 10.641 23.625 1 91.19 196 LYS A CA 1
ATOM 1557 C C . LYS A 1 196 ? 5.941 11.172 23.812 1 91.19 196 LYS A C 1
ATOM 1559 O O . LYS A 1 196 ? 6.73 10.586 24.562 1 91.19 196 LYS A O 1
ATOM 1564 N N . ILE A 1 197 ? 6.211 12.227 23.141 1 92.06 197 ILE A N 1
ATOM 1565 C CA . ILE A 1 197 ? 7.488 12.922 23.266 1 92.06 197 ILE A CA 1
ATOM 1566 C C . ILE A 1 197 ? 7.27 14.305 23.859 1 92.06 197 ILE A C 1
ATOM 1568 O O . ILE A 1 197 ? 6.469 15.094 23.344 1 92.06 197 ILE A O 1
ATOM 1572 N N . GLU A 1 198 ? 7.945 14.477 24.953 1 90.19 198 GLU A N 1
ATOM 1573 C CA . GLU A 1 198 ? 7.922 15.82 25.531 1 90.19 198 GLU A CA 1
ATOM 1574 C C . GLU A 1 198 ? 8.875 16.75 24.781 1 90.19 198 GLU A C 1
ATOM 1576 O O . GLU A 1 198 ? 9.992 16.359 24.438 1 90.19 198 GLU A O 1
ATOM 1581 N N . THR A 1 199 ? 8.281 17.875 24.453 1 88.62 199 THR A N 1
ATOM 1582 C CA . THR A 1 199 ? 9.141 18.797 23.719 1 88.62 199 THR A CA 1
ATOM 1583 C C . THR A 1 199 ? 8.852 20.234 24.156 1 88.62 199 THR A C 1
ATOM 1585 O O . THR A 1 199 ? 7.734 20.562 24.547 1 88.62 199 THR A O 1
ATOM 1588 N N . ASP A 1 200 ? 10 21.016 24.141 1 90.19 200 ASP A N 1
ATOM 1589 C CA . ASP A 1 200 ? 9.945 22.453 24.344 1 90.19 200 ASP A CA 1
ATOM 1590 C C . ASP A 1 200 ? 10.562 23.203 23.156 1 90.19 200 ASP A C 1
ATOM 1592 O O . ASP A 1 200 ? 11.289 22.609 22.359 1 90.19 200 ASP A O 1
ATOM 1596 N N . ILE A 1 201 ? 10.133 24.469 23.094 1 94.75 201 ILE A N 1
ATOM 1597 C CA . ILE A 1 201 ? 10.773 25.281 22.062 1 94.75 201 ILE A CA 1
ATOM 1598 C C . ILE A 1 201 ? 12.219 25.578 22.484 1 94.75 201 ILE A C 1
ATOM 1600 O O . ILE A 1 201 ? 12.477 26.016 23.609 1 94.75 201 ILE A O 1
ATOM 1604 N N . GLU A 1 202 ? 13.086 25.172 21.641 1 86.25 202 GLU A N 1
ATOM 1605 C CA . GLU A 1 202 ? 14.508 25.422 21.891 1 86.25 202 GLU A CA 1
ATOM 1606 C C . GLU A 1 202 ? 14.977 26.688 21.172 1 86.25 202 GLU A C 1
ATOM 1608 O O . GLU A 1 202 ? 15.008 26.75 19.953 1 86.25 202 GLU A O 1
ATOM 1613 N N . PRO A 1 203 ? 15.375 27.734 21.953 1 94.19 203 PRO A N 1
ATOM 1614 C CA . PRO A 1 203 ? 15.898 28.938 21.312 1 94.19 203 PRO A CA 1
ATOM 1615 C C . PRO A 1 203 ? 17.391 28.844 21 1 94.19 203 PRO A C 1
ATOM 1617 O O . PRO A 1 203 ? 18.156 28.281 21.781 1 94.19 203 PRO A O 1
ATOM 1620 N N . VAL A 1 204 ? 17.734 29.234 19.812 1 95.44 204 VAL A N 1
ATOM 1621 C CA . VAL A 1 204 ? 19.141 29.344 19.438 1 95.44 204 VAL A CA 1
ATOM 1622 C C . VAL A 1 204 ? 19.422 30.75 18.875 1 95.44 204 VAL A C 1
ATOM 1624 O O . VAL A 1 204 ? 18.828 31.156 17.875 1 95.44 204 VAL A O 1
ATOM 1627 N N . MET A 1 205 ? 20.344 31.5 19.562 1 96 205 MET A N 1
ATOM 1628 C CA . MET A 1 205 ? 20.781 32.781 19.031 1 96 205 MET A CA 1
ATOM 1629 C C . MET A 1 205 ? 21.969 32.594 18.094 1 96 205 MET A C 1
ATOM 1631 O O . MET A 1 205 ? 23.047 32.156 18.516 1 96 205 MET A O 1
ATOM 1635 N N . LEU A 1 206 ? 21.734 32.969 16.859 1 96.75 206 LEU A N 1
ATOM 1636 C CA . LEU A 1 206 ? 22.812 32.844 15.891 1 96.75 206 LEU A CA 1
ATOM 1637 C C . LEU A 1 206 ? 23.75 34.031 15.977 1 96.75 206 LEU A C 1
ATOM 1639 O O . LEU A 1 206 ? 23.438 35.031 16.594 1 96.75 206 LEU A O 1
ATOM 1643 N N . HIS A 1 207 ? 24.938 33.938 15.305 1 93.81 207 HIS A N 1
ATOM 1644 C CA . HIS A 1 207 ? 25.984 34.969 15.383 1 93.81 207 HIS A CA 1
ATOM 1645 C C . HIS A 1 207 ? 25.531 36.25 14.734 1 93.81 207 HIS A C 1
ATOM 1647 O O . HIS A 1 207 ? 25.969 37.344 15.117 1 93.81 207 HIS A O 1
ATOM 1653 N N . ASN A 1 208 ? 24.641 36.219 13.859 1 94.56 208 ASN A N 1
ATOM 1654 C CA . ASN A 1 208 ? 24.172 37.406 13.156 1 94.56 208 ASN A CA 1
ATOM 1655 C C . ASN A 1 208 ? 22.938 38 13.828 1 94.56 208 ASN A C 1
ATOM 1657 O O . ASN A 1 208 ? 22.188 38.75 13.211 1 94.56 208 ASN A O 1
ATOM 1661 N N . GLN A 1 209 ? 22.656 37.625 15.008 1 95.56 209 GLN A N 1
ATOM 1662 C CA . GLN A 1 209 ? 21.641 38.188 15.891 1 95.56 209 GLN A CA 1
ATOM 1663 C C . GLN A 1 209 ? 20.234 37.812 15.406 1 95.56 209 GLN A C 1
ATOM 1665 O O . GLN A 1 209 ? 19.328 38.656 15.469 1 95.56 209 GLN A O 1
ATOM 1670 N N . VAL A 1 210 ? 20.156 36.656 14.828 1 97.44 210 VAL A N 1
ATOM 1671 C CA . VAL A 1 210 ? 18.859 36.062 14.508 1 97.44 210 VAL A CA 1
ATOM 1672 C C . VAL A 1 210 ? 18.5 35 15.539 1 97.44 210 VAL A C 1
ATOM 1674 O O . VAL A 1 210 ? 19.297 34.094 15.789 1 97.44 210 VAL A O 1
ATOM 1677 N N . LEU A 1 211 ? 17.344 35.188 16.188 1 97.94 211 LEU A N 1
ATOM 1678 C CA . LEU A 1 211 ? 16.859 34.188 17.141 1 97.94 211 LEU A CA 1
ATOM 1679 C C . LEU A 1 211 ? 16.078 33.094 16.438 1 97.94 211 LEU A C 1
ATOM 1681 O O . LEU A 1 211 ? 15.078 33.375 15.766 1 97.94 211 LEU A O 1
ATOM 1685 N N . VAL A 1 212 ? 16.562 31.891 16.547 1 98.12 212 VAL A N 1
ATOM 1686 C CA . VAL A 1 212 ? 15.883 30.75 15.945 1 98.12 212 VAL A CA 1
ATOM 1687 C C . VAL A 1 212 ? 15.031 30.047 17 1 98.12 212 VAL A C 1
ATOM 1689 O O . VAL A 1 212 ? 15.523 29.703 18.078 1 98.12 212 VAL A O 1
ATOM 1692 N N . LEU A 1 213 ? 13.766 29.938 16.766 1 98.19 213 LEU A N 1
ATOM 1693 C CA . LEU A 1 213 ? 12.844 29.172 17.594 1 98.19 213 LEU A CA 1
ATOM 1694 C C . LEU A 1 213 ? 12.367 27.922 16.875 1 98.19 213 LEU A C 1
ATOM 1696 O O . LEU A 1 213 ? 11.562 28 15.945 1 98.19 213 LEU A O 1
ATOM 1700 N N . LYS A 1 214 ? 12.789 26.781 17.266 1 96.56 214 LYS A N 1
ATOM 1701 C CA . LYS A 1 214 ? 12.336 25.516 16.688 1 96.56 214 LYS A CA 1
ATOM 1702 C C . LYS A 1 214 ? 11.07 25.016 17.375 1 96.56 214 LYS A C 1
ATOM 1704 O O . LYS A 1 214 ? 11.094 24.688 18.562 1 96.56 214 LYS A O 1
ATOM 1709 N N . ILE A 1 215 ? 10.047 25 16.656 1 96.75 215 ILE A N 1
ATOM 1710 C CA . ILE A 1 215 ? 8.766 24.531 17.172 1 96.75 215 ILE A CA 1
ATOM 1711 C C . ILE A 1 215 ? 8.453 23.156 16.594 1 96.75 215 ILE A C 1
ATOM 1713 O O . ILE A 1 215 ? 8.117 23.047 15.406 1 96.75 215 ILE A O 1
ATOM 1717 N N . ARG A 1 216 ? 8.438 22.141 17.375 1 95.06 216 ARG A N 1
ATOM 1718 C CA . ARG A 1 216 ? 8.305 20.766 16.906 1 95.06 216 ARG A CA 1
ATOM 1719 C C . ARG A 1 216 ? 6.836 20.391 16.719 1 95.06 216 ARG A C 1
ATOM 1721 O O . ARG A 1 216 ? 6.512 19.469 15.969 1 95.06 216 ARG A O 1
ATOM 1728 N N . VAL A 1 217 ? 6.008 21.016 17.484 1 95.5 217 VAL A N 1
ATOM 1729 C CA . VAL A 1 217 ? 4.566 20.781 17.422 1 95.5 217 VAL A CA 1
ATOM 1730 C C . VAL A 1 217 ? 3.836 21.953 18.094 1 95.5 217 VAL A C 1
ATOM 1732 O O . VAL A 1 217 ? 4.379 22.609 18.984 1 95.5 217 VAL A O 1
ATOM 1735 N N . PHE A 1 218 ? 2.666 22.25 17.594 1 96.62 218 PHE A N 1
ATOM 1736 C CA . PHE A 1 218 ? 1.85 23.281 18.234 1 96.62 218 PHE A CA 1
ATOM 1737 C C . PHE A 1 218 ? 1.038 22.703 19.375 1 96.62 218 PHE A C 1
ATOM 1739 O O . PHE A 1 218 ? 0.093 21.938 19.156 1 96.62 218 PHE A O 1
ATOM 1746 N N . GLN A 1 219 ? 1.431 23.141 20.531 1 94.56 219 GLN A N 1
ATOM 1747 C CA . GLN A 1 219 ? 0.751 22.719 21.75 1 94.56 219 GLN A CA 1
ATOM 1748 C C . GLN A 1 219 ? 0.083 23.891 22.453 1 94.56 219 GLN A C 1
ATOM 1750 O O . GLN A 1 219 ? 0.218 25.031 22.016 1 94.56 219 GLN A O 1
ATOM 1755 N N . GLN A 1 220 ? -0.653 23.609 23.5 1 92.81 220 GLN A N 1
ATOM 1756 C CA . GLN A 1 220 ? -1.471 24.594 24.203 1 92.81 220 GLN A CA 1
ATOM 1757 C C . GLN A 1 220 ? -0.643 25.812 24.594 1 92.81 220 GLN A C 1
ATOM 1759 O O . GLN A 1 220 ? -1.105 26.953 24.484 1 92.81 220 GLN A O 1
ATOM 1764 N N . ASP A 1 221 ? 0.612 25.641 24.953 1 94.12 221 ASP A N 1
ATOM 1765 C CA . ASP A 1 221 ? 1.396 26.734 25.5 1 94.12 221 ASP A CA 1
ATOM 1766 C C . ASP A 1 221 ? 2.391 27.266 24.469 1 94.12 221 ASP A C 1
ATOM 1768 O O . ASP A 1 221 ? 3.258 28.078 24.797 1 94.12 221 ASP A O 1
ATOM 1772 N N . THR A 1 222 ? 2.234 26.875 23.281 1 96.88 222 THR A N 1
ATOM 1773 C CA . THR A 1 222 ? 3.225 27.219 22.266 1 96.88 222 THR A CA 1
ATOM 1774 C C . THR A 1 222 ? 3.293 28.734 22.078 1 96.88 222 THR A C 1
ATOM 1776 O O . THR A 1 222 ? 4.379 29.312 22.078 1 96.88 222 THR A O 1
ATOM 1779 N N . ALA A 1 223 ? 2.164 29.422 21.984 1 96.94 223 ALA A N 1
ATOM 1780 C CA . ALA A 1 223 ? 2.137 30.859 21.766 1 96.94 223 ALA A CA 1
ATOM 1781 C C . ALA A 1 223 ? 2.789 31.609 22.922 1 96.94 223 ALA A C 1
ATOM 1783 O O . ALA A 1 223 ? 3.602 32.5 22.719 1 96.94 223 ALA A O 1
ATOM 1784 N N . ASN A 1 224 ? 2.467 31.203 24.109 1 97.12 224 ASN A N 1
ATOM 1785 C CA . ASN A 1 224 ? 3.049 31.828 25.297 1 97.12 224 ASN A CA 1
ATOM 1786 C C . ASN A 1 224 ? 4.559 31.609 25.359 1 97.12 224 ASN A C 1
ATOM 1788 O O . ASN A 1 224 ? 5.301 32.531 25.734 1 97.12 224 ASN A O 1
ATOM 1792 N N . GLU A 1 225 ? 4.918 30.469 24.984 1 97.62 225 GLU A N 1
ATOM 1793 C CA . GLU A 1 225 ? 6.348 30.156 24.984 1 97.62 225 GLU A CA 1
ATOM 1794 C C . GLU A 1 225 ? 7.094 31 23.953 1 97.62 225 GLU A C 1
ATOM 1796 O O . GLU A 1 225 ? 8.172 31.516 24.234 1 97.62 225 GLU A O 1
ATOM 1801 N N . ILE A 1 226 ? 6.562 31.141 22.797 1 97.56 226 ILE A N 1
ATOM 1802 C CA . ILE A 1 226 ? 7.148 31.984 21.766 1 97.56 226 ILE A CA 1
ATOM 1803 C C . ILE A 1 226 ? 7.301 33.406 22.297 1 97.56 226 ILE A C 1
ATOM 1805 O O . ILE A 1 226 ? 8.383 34 22.188 1 97.56 226 ILE A O 1
ATOM 1809 N N . LYS A 1 227 ? 6.223 33.938 22.844 1 96.25 227 LYS A N 1
ATOM 1810 C CA . LYS A 1 227 ? 6.223 35.281 23.375 1 96.25 227 LYS A CA 1
ATOM 1811 C C . LYS A 1 227 ? 7.312 35.469 24.422 1 96.25 227 LYS A C 1
ATOM 1813 O O . LYS A 1 227 ? 8.109 36.406 24.344 1 96.25 227 LYS A O 1
ATOM 1818 N N . ARG A 1 228 ? 7.363 34.594 25.312 1 96.56 228 ARG A N 1
ATOM 1819 C CA . ARG A 1 228 ? 8.344 34.656 26.391 1 96.56 228 ARG A CA 1
ATOM 1820 C C . ARG A 1 228 ? 9.766 34.625 25.859 1 96.56 228 ARG A C 1
ATOM 1822 O O . ARG A 1 228 ? 10.602 35.438 26.25 1 96.56 228 ARG A O 1
ATOM 1829 N N . LEU A 1 229 ? 10.023 33.719 24.953 1 96.62 229 LEU A N 1
ATOM 1830 C CA . LEU A 1 229 ? 11.367 33.531 24.438 1 96.62 229 LEU A CA 1
ATOM 1831 C C . LEU A 1 229 ? 11.82 34.75 23.641 1 96.62 229 LEU A C 1
ATOM 1833 O O . LEU A 1 229 ? 12.984 35.125 23.688 1 96.62 229 LEU A O 1
ATOM 1837 N N . ILE A 1 230 ? 10.93 35.344 22.891 1 96.19 230 ILE A N 1
ATOM 1838 C CA . ILE A 1 230 ? 11.273 36.562 22.141 1 96.19 230 ILE A CA 1
ATOM 1839 C C . ILE A 1 230 ? 11.547 37.719 23.125 1 96.19 230 ILE A C 1
ATOM 1841 O O . ILE A 1 230 ? 12.539 38.438 22.969 1 96.19 230 ILE A O 1
ATOM 1845 N N . GLU A 1 231 ? 10.758 37.875 24.156 1 94.31 231 GLU A N 1
ATOM 1846 C CA . GLU A 1 231 ? 10.922 38.938 25.141 1 94.31 231 GLU A CA 1
ATOM 1847 C C . GLU A 1 231 ? 12.219 38.75 25.938 1 94.31 231 GLU A C 1
ATOM 1849 O O . GLU A 1 231 ? 12.922 39.75 26.203 1 94.31 231 GLU A O 1
ATOM 1854 N N . GLU A 1 232 ? 12.508 37.562 26.188 1 94.44 232 GLU A N 1
ATOM 1855 C CA . GLU A 1 232 ? 13.719 37.25 26.953 1 94.44 232 GLU A CA 1
ATOM 1856 C C . GLU A 1 232 ? 14.977 37.531 26.125 1 94.44 232 GLU A C 1
ATOM 1858 O O . GLU A 1 232 ? 16.062 37.719 26.688 1 94.44 232 GLU A O 1
ATOM 1863 N N . ASN A 1 233 ? 14.82 37.469 24.891 1 92.31 233 ASN A N 1
ATOM 1864 C CA . ASN A 1 233 ? 15.977 37.625 24.016 1 92.31 233 ASN A CA 1
ATOM 1865 C C . ASN A 1 233 ? 15.922 38.969 23.266 1 92.31 233 ASN A C 1
ATOM 1867 O O . ASN A 1 233 ? 16.672 39.156 22.312 1 92.31 233 ASN A O 1
ATOM 1871 N N . SER A 1 234 ? 14.969 39.75 23.734 1 85.25 234 SER A N 1
ATOM 1872 C CA . SER A 1 234 ? 14.797 41.031 23.062 1 85.25 234 SER A CA 1
ATOM 1873 C C . SER A 1 234 ? 15.898 42 23.484 1 85.25 234 SER A C 1
ATOM 1875 O O . SER A 1 234 ? 16.109 42.25 24.672 1 85.25 234 SER A O 1
ATOM 1877 N N . SER A 1 235 ? 16.844 42.031 22.781 1 78.25 235 SER A N 1
ATOM 1878 C CA . SER A 1 235 ? 17.875 43.031 22.969 1 78.25 235 SER A CA 1
ATOM 1879 C C . SER A 1 235 ? 17.906 44 21.797 1 78.25 235 SER A C 1
ATOM 1881 O O . SER A 1 235 ? 17.281 43.75 20.766 1 78.25 235 SER A O 1
ATOM 1883 N N . SER A 1 236 ? 18.516 45.188 22.094 1 77.88 236 SER A N 1
ATOM 1884 C CA . SER A 1 236 ? 18.672 46.156 21.031 1 77.88 236 SER A CA 1
ATOM 1885 C C . SER A 1 236 ? 19.406 45.562 19.828 1 77.88 236 SER A C 1
ATOM 1887 O O . SER A 1 236 ? 19.344 46.094 18.734 1 77.88 236 SER A O 1
ATOM 1889 N N . ARG A 1 237 ? 19.875 44.344 19.938 1 87.62 237 ARG A N 1
ATOM 1890 C CA . ARG A 1 237 ? 20.688 43.781 18.859 1 87.62 237 ARG A CA 1
ATOM 1891 C C . ARG A 1 237 ? 19.891 42.75 18.062 1 87.62 237 ARG A C 1
ATOM 1893 O O . ARG A 1 237 ? 20.328 42.312 17 1 87.62 237 ARG A O 1
ATOM 1900 N N . LEU A 1 238 ? 18.734 42.438 18.578 1 93.31 238 LEU A N 1
ATOM 1901 C CA . LEU A 1 238 ? 17.953 41.438 17.859 1 93.31 238 LEU A CA 1
ATOM 1902 C C . LEU A 1 238 ? 17.484 41.938 16.5 1 93.31 238 LEU A C 1
ATOM 1904 O O . LEU A 1 238 ? 16.781 42.969 16.438 1 93.31 238 LEU A O 1
ATOM 1908 N N . LYS A 1 239 ? 17.859 41.219 15.453 1 94.5 239 LYS A N 1
ATOM 1909 C CA . LYS A 1 239 ? 17.562 41.688 14.117 1 94.5 239 LYS A CA 1
ATOM 1910 C C . LYS A 1 239 ? 16.328 41 13.531 1 94.5 239 LYS A C 1
ATOM 1912 O O . LYS A 1 239 ? 15.562 41.625 12.781 1 94.5 239 LYS A O 1
ATOM 1917 N N . ALA A 1 240 ? 16.203 39.688 13.883 1 97.12 240 ALA A N 1
ATOM 1918 C CA . ALA A 1 240 ? 15.102 38.938 13.312 1 97.12 240 ALA A CA 1
ATOM 1919 C C . ALA A 1 240 ? 14.828 37.688 14.125 1 97.12 240 ALA A C 1
ATOM 1921 O O . ALA A 1 240 ? 15.664 37.25 14.922 1 97.12 240 ALA A O 1
ATOM 1922 N N . VAL A 1 241 ? 13.617 37.125 13.969 1 97.69 241 VAL A N 1
ATOM 1923 C CA . VAL A 1 241 ? 13.242 35.844 14.523 1 97.69 241 VAL A CA 1
ATOM 1924 C C . VAL A 1 241 ? 12.953 34.875 13.398 1 97.69 241 VAL A C 1
ATOM 1926 O O . VAL A 1 241 ? 12.227 35.188 12.453 1 97.69 241 VAL A O 1
ATOM 1929 N N . LEU A 1 242 ? 13.594 33.75 13.461 1 98.44 242 LEU A N 1
ATOM 1930 C CA . LEU A 1 242 ? 13.359 32.656 12.508 1 98.44 242 LEU A CA 1
ATOM 1931 C C . LEU A 1 242 ? 12.625 31.516 13.18 1 98.44 242 LEU A C 1
ATOM 1933 O O . LEU A 1 242 ? 13.164 30.859 14.078 1 98.44 242 LEU A O 1
ATOM 1937 N N . ILE A 1 243 ? 11.398 31.281 12.773 1 98.56 243 ILE A N 1
ATOM 1938 C CA . ILE A 1 243 ? 10.602 30.172 13.297 1 98.56 243 ILE A CA 1
ATOM 1939 C C . ILE A 1 243 ? 10.82 28.938 12.438 1 98.56 243 ILE A C 1
ATOM 1941 O O . ILE A 1 243 ? 10.453 28.906 11.266 1 98.56 243 ILE A O 1
ATOM 1945 N N . ASP A 1 244 ? 11.391 27.953 13.031 1 98.12 244 ASP A N 1
ATOM 1946 C CA . ASP A 1 244 ? 11.68 26.703 12.328 1 98.12 244 ASP A CA 1
ATOM 1947 C C . ASP A 1 244 ? 10.57 25.688 12.547 1 98.12 244 ASP A C 1
ATOM 1949 O O . ASP A 1 244 ? 10.453 25.094 13.625 1 98.12 244 ASP A O 1
ATOM 1953 N N . LEU A 1 245 ? 9.797 25.453 11.469 1 98.06 245 LEU A N 1
ATOM 1954 C CA . LEU A 1 245 ? 8.672 24.516 11.516 1 98.06 245 LEU A CA 1
ATOM 1955 C C . LEU A 1 245 ? 8.969 23.266 10.695 1 98.06 245 LEU A C 1
ATOM 1957 O O . LEU A 1 245 ? 8.062 22.484 10.398 1 98.06 245 LEU A O 1
ATOM 1961 N N . ARG A 1 246 ? 10.203 23.031 10.344 1 96.38 246 ARG A N 1
ATOM 1962 C CA . ARG A 1 246 ? 10.547 21.812 9.633 1 96.38 246 ARG A CA 1
ATOM 1963 C C . ARG A 1 246 ? 10.18 20.578 10.453 1 96.38 246 ARG A C 1
ATOM 1965 O O . ARG A 1 246 ? 10.406 20.547 11.664 1 96.38 246 ARG A O 1
ATOM 1972 N N . ASN A 1 247 ? 9.539 19.656 9.82 1 93.62 247 ASN A N 1
ATOM 1973 C CA . ASN A 1 247 ? 9.164 18.375 10.398 1 93.62 247 ASN A CA 1
ATOM 1974 C C . ASN A 1 247 ? 8.07 18.531 11.453 1 93.62 247 ASN A C 1
ATOM 1976 O O . ASN A 1 247 ? 7.832 17.625 12.25 1 93.62 247 ASN A O 1
ATOM 1980 N N . ASN A 1 248 ? 7.441 19.688 11.5 1 95.75 248 ASN A N 1
ATOM 1981 C CA . ASN A 1 248 ? 6.316 19.922 12.398 1 95.75 248 ASN A CA 1
ATOM 1982 C C . ASN A 1 248 ? 5.027 19.312 11.852 1 95.75 248 ASN A C 1
ATOM 1984 O O . ASN A 1 248 ? 4.508 19.766 10.828 1 95.75 248 ASN A O 1
ATOM 1988 N N . PRO A 1 249 ? 4.48 18.359 12.578 1 95.06 249 PRO A N 1
ATOM 1989 C CA . PRO A 1 249 ? 3.309 17.672 12.039 1 95.06 249 PRO A CA 1
ATOM 1990 C C . PRO A 1 249 ? 2.008 18.422 12.289 1 95.06 249 PRO A C 1
ATOM 1992 O O . PRO A 1 249 ? 0.937 17.969 11.875 1 95.06 249 PRO A O 1
ATOM 1995 N N . GLY A 1 250 ? 2.141 19.547 12.891 1 96.19 250 GLY A N 1
ATOM 1996 C CA . GLY A 1 250 ? 0.963 20.344 13.227 1 96.19 250 GLY A CA 1
ATOM 1997 C C . GLY A 1 250 ? 0.698 20.422 14.719 1 96.19 250 GLY A C 1
ATOM 1998 O O . GLY A 1 250 ? 1.583 20.781 15.492 1 96.19 250 GLY A O 1
ATOM 1999 N N . GLY A 1 251 ? -0.46 20.016 15.047 1 93.81 251 GLY A N 1
ATOM 2000 C CA . GLY A 1 251 ? -0.892 20.094 16.438 1 93.81 251 GLY A CA 1
ATOM 2001 C C . GLY A 1 251 ? -2.211 20.828 16.609 1 93.81 251 GLY A C 1
ATOM 2002 O O . GLY A 1 251 ? -3.131 20.656 15.805 1 93.81 251 GLY A O 1
ATOM 2003 N N . LEU A 1 252 ? -2.223 21.625 17.656 1 94.69 252 LEU A N 1
ATOM 2004 C CA . LEU A 1 252 ? -3.465 22.328 17.953 1 94.69 252 LEU A CA 1
ATOM 2005 C C . LEU A 1 252 ? -3.645 23.531 17.031 1 94.69 252 LEU A C 1
ATOM 2007 O O . LEU A 1 252 ? -2.781 24.406 16.969 1 94.69 252 LEU A O 1
ATOM 2011 N N . LEU A 1 253 ? -4.805 23.5 16.422 1 95.38 253 LEU A N 1
ATOM 2012 C CA . LEU A 1 253 ? -5.133 24.641 15.57 1 95.38 253 LEU A CA 1
ATOM 2013 C C . LEU A 1 253 ? -5.16 25.938 16.391 1 95.38 253 LEU A C 1
ATOM 2015 O O . LEU A 1 253 ? -4.637 26.953 15.945 1 95.38 253 LEU A O 1
ATOM 2019 N N . SER A 1 254 ? -5.734 25.875 17.547 1 95.5 254 SER A N 1
ATOM 2020 C CA . SER A 1 254 ? -5.836 27.047 18.406 1 95.5 254 SER A CA 1
ATOM 2021 C C . SER A 1 254 ? -4.461 27.625 18.734 1 95.5 254 SER A C 1
ATOM 2023 O O . SER A 1 254 ? -4.277 28.844 18.75 1 95.5 254 SER A O 1
ATOM 2025 N N . ALA A 1 255 ? -3.557 26.719 18.938 1 97 255 ALA A N 1
ATOM 2026 C CA . ALA A 1 255 ? -2.197 27.156 19.25 1 97 255 ALA A CA 1
ATOM 2027 C C . ALA A 1 255 ? -1.564 27.859 18.047 1 97 255 ALA A C 1
ATOM 2029 O O . ALA A 1 255 ? -0.865 28.859 18.219 1 97 255 ALA A O 1
ATOM 2030 N N . ALA A 1 256 ? -1.799 27.344 16.906 1 98.06 256 ALA A N 1
ATOM 2031 C CA . ALA A 1 256 ? -1.29 27.969 15.695 1 98.06 256 ALA A CA 1
ATOM 2032 C C . ALA A 1 256 ? -1.907 29.344 15.492 1 98.06 256 ALA A C 1
ATOM 2034 O O . ALA A 1 256 ? -1.205 30.312 15.164 1 98.06 256 ALA A O 1
ATOM 2035 N N . VAL A 1 257 ? -3.158 29.469 15.734 1 97.56 257 VAL A N 1
ATOM 2036 C CA . VAL A 1 257 ? -3.883 30.734 15.586 1 97.56 257 VAL A CA 1
ATOM 2037 C C . VAL A 1 257 ? -3.363 31.75 16.594 1 97.56 257 VAL A C 1
ATOM 2039 O O . VAL A 1 257 ? -3.064 32.875 16.25 1 97.56 257 VAL A O 1
ATOM 2042 N N . GLU A 1 258 ? -3.244 31.281 17.812 1 97.06 258 GLU A N 1
ATOM 2043 C CA . GLU A 1 258 ? -2.736 32.156 18.859 1 97.06 258 GLU A CA 1
ATOM 2044 C C . GLU A 1 258 ? -1.313 32.625 18.547 1 97.06 258 GLU A C 1
ATOM 2046 O O . GLU A 1 258 ? -0.952 33.75 18.828 1 97.06 258 GLU A O 1
ATOM 2051 N N . SER A 1 259 ? -0.561 31.766 18.062 1 97.94 259 SER A N 1
ATOM 2052 C CA . SER A 1 259 ? 0.812 32.094 17.703 1 97.94 259 SER A CA 1
ATOM 2053 C C . SER A 1 259 ? 0.848 33.156 16.578 1 97.94 259 SER A C 1
ATOM 2055 O O . SER A 1 259 ? 1.636 34.094 16.625 1 97.94 259 SER A O 1
ATOM 2057 N N . ALA A 1 260 ? 0.009 32.938 15.586 1 97.75 260 ALA A N 1
ATOM 2058 C CA . ALA A 1 260 ? -0.078 33.906 14.508 1 97.75 260 ALA A CA 1
ATOM 2059 C C . ALA A 1 260 ? -0.524 35.25 15.031 1 97.75 260 ALA A C 1
ATOM 2061 O O . ALA A 1 260 ? -0.034 36.312 14.578 1 97.75 260 ALA A O 1
ATOM 2062 N N . ASP A 1 261 ? -1.371 35.25 15.961 1 96.5 261 ASP A N 1
ATOM 2063 C CA . ASP A 1 261 ? -1.944 36.438 16.547 1 96.5 261 ASP A CA 1
ATOM 2064 C C . ASP A 1 261 ? -0.871 37.281 17.234 1 96.5 261 ASP A C 1
ATOM 2066 O O . ASP A 1 261 ? -1.042 38.5 17.406 1 96.5 261 ASP A O 1
ATOM 2070 N N . LEU A 1 262 ? 0.205 36.688 17.625 1 96 262 LEU A N 1
ATOM 2071 C CA . LEU A 1 262 ? 1.316 37.406 18.234 1 96 262 LEU A CA 1
ATOM 2072 C C . LEU A 1 262 ? 1.939 38.375 17.234 1 96 262 LEU A C 1
ATOM 2074 O O . LEU A 1 262 ? 2.539 39.375 17.641 1 96 262 LEU A O 1
ATOM 2078 N N . PHE A 1 263 ? 1.813 38.094 15.922 1 96.62 263 PHE A N 1
ATOM 2079 C CA . PHE A 1 263 ? 2.559 38.844 14.914 1 96.62 263 PHE A CA 1
ATOM 2080 C C . PHE A 1 263 ? 1.612 39.625 14.016 1 96.62 263 PHE A C 1
ATOM 2082 O O . PHE A 1 263 ? 2.039 40.562 13.305 1 96.62 263 PHE A O 1
ATOM 2089 N N . LEU A 1 264 ? 0.361 39.25 14.031 1 95.94 264 LEU A N 1
ATOM 2090 C CA . LEU A 1 264 ? -0.639 39.906 13.195 1 95.94 264 LEU A CA 1
ATOM 2091 C C . LEU A 1 264 ? -1.567 40.781 14.039 1 95.94 264 LEU A C 1
ATOM 2093 O O . LEU A 1 264 ? -1.935 40.406 15.156 1 95.94 264 LEU A O 1
ATOM 2097 N N . ASN A 1 265 ? -2.025 41.906 13.414 1 94.19 265 ASN A N 1
ATOM 2098 C CA . ASN A 1 265 ? -2.9 42.781 14.156 1 94.19 265 ASN A CA 1
ATOM 2099 C C . ASN A 1 265 ? -4.309 42.812 13.57 1 94.19 265 ASN A C 1
ATOM 2101 O O . ASN A 1 265 ? -5.219 43.406 14.148 1 94.19 265 ASN A O 1
ATOM 2105 N N . HIS A 1 266 ? -4.426 42.25 12.461 1 93.88 266 HIS A N 1
ATOM 2106 C CA . HIS A 1 266 ? -5.723 42.156 11.805 1 93.88 266 HIS A CA 1
ATOM 2107 C C . HIS A 1 266 ? -5.711 41.094 10.703 1 93.88 266 HIS A C 1
ATOM 2109 O O . HIS A 1 266 ? -4.652 40.562 10.352 1 93.88 266 HIS A O 1
ATOM 2115 N N . GLY A 1 267 ? -7 40.75 10.289 1 96.44 267 GLY A N 1
ATOM 2116 C CA . GLY A 1 267 ? -7.137 39.875 9.133 1 96.44 267 GLY A CA 1
ATOM 2117 C C . GLY A 1 267 ? -7.453 38.438 9.492 1 96.44 267 GLY A C 1
ATOM 2118 O O . GLY A 1 267 ? -7.328 38.062 10.648 1 96.44 267 GLY A O 1
ATOM 2119 N N . ILE A 1 268 ? -7.75 37.719 8.453 1 98 268 ILE A N 1
ATOM 2120 C CA . ILE A 1 268 ? -8.094 36.312 8.609 1 98 268 ILE A CA 1
ATOM 2121 C C . ILE A 1 268 ? -6.828 35.469 8.773 1 98 268 ILE A C 1
ATOM 2123 O O . ILE A 1 268 ? -5.852 35.656 8.047 1 98 268 ILE A O 1
ATOM 2127 N N . ILE A 1 269 ? -6.867 34.656 9.742 1 98.19 269 ILE A N 1
ATOM 2128 C CA . ILE A 1 269 ? -5.762 33.719 9.93 1 98.19 269 ILE A CA 1
ATOM 2129 C C . ILE A 1 269 ? -6.051 32.438 9.188 1 98.19 269 ILE A C 1
ATOM 2131 O O . ILE A 1 269 ? -5.211 31.938 8.43 1 98.19 269 ILE A O 1
ATOM 2135 N N . VAL A 1 270 ? -7.242 31.844 9.398 1 98.31 270 VAL A N 1
ATOM 2136 C CA . VAL A 1 270 ? -7.664 30.609 8.734 1 98.31 270 VAL A CA 1
ATOM 2137 C C . VAL A 1 270 ? -9.188 30.516 8.719 1 98.31 270 VAL A C 1
ATOM 2139 O O . VAL A 1 270 ? -9.852 31.031 9.625 1 98.31 270 VAL A O 1
ATOM 2142 N N . SER A 1 271 ? -9.672 29.984 7.699 1 97.94 271 SER A N 1
ATOM 2143 C CA . SER A 1 271 ? -11.094 29.641 7.629 1 97.94 271 SER A CA 1
ATOM 2144 C C . SER A 1 271 ? -11.289 28.141 7.445 1 97.94 271 SER A C 1
ATOM 2146 O O . SER A 1 271 ? -10.453 27.469 6.828 1 97.94 271 SER A O 1
ATOM 2148 N N . THR A 1 272 ? -12.328 27.594 8.023 1 96.44 272 THR A N 1
ATOM 2149 C CA . THR A 1 272 ? -12.695 26.188 7.855 1 96.44 272 THR A CA 1
ATOM 2150 C C . THR A 1 272 ? -14.078 26.062 7.223 1 96.44 272 THR A C 1
ATOM 2152 O O . THR A 1 272 ? -14.961 26.875 7.488 1 96.44 272 THR A O 1
ATOM 2155 N N . LYS A 1 273 ? -14.219 25.109 6.367 1 96.25 273 LYS A N 1
ATOM 2156 C CA . LYS A 1 273 ? -15.5 24.781 5.758 1 96.25 273 LYS A CA 1
ATOM 2157 C C . LYS A 1 273 ? -15.906 23.344 6.043 1 96.25 273 LYS A C 1
ATOM 2159 O O . LYS A 1 273 ? -15.117 22.422 5.852 1 96.25 273 LYS A O 1
ATOM 2164 N N . SER A 1 274 ? -17.078 23.234 6.496 1 95.12 274 SER A N 1
ATOM 2165 C CA . SER A 1 274 ? -17.609 21.922 6.879 1 95.12 274 SER A CA 1
ATOM 2166 C C . SER A 1 274 ? -19.078 21.797 6.508 1 95.12 274 SER A C 1
ATOM 2168 O O . SER A 1 274 ? -19.828 22.766 6.543 1 95.12 274 SER A O 1
ATOM 2170 N N . ARG A 1 275 ? -19.438 20.562 6.152 1 91.5 275 ARG A N 1
ATOM 2171 C CA . ARG A 1 275 ? -20.844 20.312 5.891 1 91.5 275 ARG A CA 1
ATOM 2172 C C . ARG A 1 275 ? -21.625 20.156 7.191 1 91.5 275 ARG A C 1
ATOM 2174 O O . ARG A 1 275 ? -22.781 20.609 7.293 1 91.5 275 ARG A O 1
ATOM 2181 N N . SER A 1 276 ? -21.031 19.625 8.125 1 89 276 SER A N 1
ATOM 2182 C CA . SER A 1 276 ? -21.75 19.234 9.328 1 89 276 SER A CA 1
ATOM 2183 C C . SER A 1 276 ? -21.438 20.172 10.484 1 89 276 SER A C 1
ATOM 2185 O O . SER A 1 276 ? -22.281 20.391 11.367 1 89 276 SER A O 1
ATOM 2187 N N . GLU A 1 277 ? -20.297 20.781 10.555 1 87.75 277 GLU A N 1
ATOM 2188 C CA . GLU A 1 277 ? -19.859 21.578 11.695 1 87.75 277 GLU A CA 1
ATOM 2189 C C . GLU A 1 277 ? -20.062 23.062 11.453 1 87.75 277 GLU A C 1
ATOM 2191 O O . GLU A 1 277 ? -19.953 23.875 12.375 1 87.75 277 GLU A O 1
ATOM 2196 N N . GLY A 1 278 ? -20.312 23.391 10.25 1 90.56 278 GLY A N 1
ATOM 2197 C CA . GLY A 1 278 ? -20.406 24.797 9.898 1 90.56 278 GLY A CA 1
ATOM 2198 C C . GLY A 1 278 ? -19.062 25.406 9.539 1 90.56 278 GLY A C 1
ATOM 2199 O O . GLY A 1 278 ? -18.016 24.844 9.875 1 90.56 278 GLY A O 1
ATOM 2200 N N . ASN A 1 279 ? -19.156 26.547 8.867 1 94.38 279 ASN A N 1
ATOM 2201 C CA . ASN A 1 279 ? -17.953 27.281 8.5 1 94.38 279 ASN A CA 1
ATOM 2202 C C . ASN A 1 279 ? -17.469 28.188 9.633 1 94.38 279 ASN A C 1
ATOM 2204 O O . ASN A 1 279 ? -18.281 28.766 10.359 1 94.38 279 ASN A O 1
ATOM 2208 N N . GLN A 1 280 ? -16.188 28.188 9.812 1 95.12 280 GLN A N 1
ATOM 2209 C CA . GLN A 1 280 ? -15.594 29.047 10.836 1 95.12 280 GLN A CA 1
ATOM 2210 C C . GLN A 1 280 ? -14.461 29.875 10.258 1 95.12 280 GLN A C 1
ATOM 2212 O O . GLN A 1 280 ? -13.867 29.516 9.242 1 95.12 280 GLN A O 1
ATOM 2217 N N . GLN A 1 281 ? -14.266 31.016 10.93 1 96.69 281 GLN A N 1
ATOM 2218 C CA . GLN A 1 281 ? -13.148 31.891 10.609 1 96.69 281 GLN A CA 1
ATOM 2219 C C . GLN A 1 281 ? -12.406 32.312 11.875 1 96.69 281 GLN A C 1
ATOM 2221 O O . GLN A 1 281 ? -13.031 32.688 12.875 1 96.69 281 GLN A O 1
ATOM 2226 N N . PHE A 1 282 ? -11.18 32.25 11.789 1 96.75 282 PHE A N 1
ATOM 2227 C CA . PHE A 1 282 ? -10.312 32.719 12.852 1 96.75 282 PHE A CA 1
ATOM 2228 C C . PHE A 1 282 ? -9.547 33.969 12.398 1 96.75 282 PHE A C 1
ATOM 2230 O O . PHE A 1 282 ? -8.852 33.938 11.383 1 96.75 282 PHE A O 1
ATOM 2237 N N . GLN A 1 283 ? -9.648 35 13.195 1 96.44 283 GLN A N 1
ATOM 2238 C CA . GLN A 1 283 ? -9.055 36.281 12.82 1 96.44 283 GLN A CA 1
ATOM 2239 C C . GLN A 1 283 ? -8.07 36.781 13.883 1 96.44 283 GLN A C 1
ATOM 2241 O O . GLN A 1 283 ? -8.211 36.438 15.062 1 96.44 283 GLN A O 1
ATOM 2246 N N . ALA A 1 284 ? -7.125 37.531 13.359 1 95.19 284 ALA A N 1
ATOM 2247 C CA . ALA A 1 284 ? -6.176 38.156 14.273 1 95.19 284 ALA A CA 1
ATOM 2248 C C . ALA A 1 284 ? -6.836 39.281 15.07 1 95.19 284 ALA A C 1
ATOM 2250 O O . ALA A 1 284 ? -7.648 40.031 14.531 1 95.19 284 ALA A O 1
ATOM 2251 N N . LEU A 1 285 ? -6.457 39.312 16.297 1 91.81 285 LEU A N 1
ATOM 2252 C CA . LEU A 1 285 ? -6.949 40.406 17.156 1 91.81 285 LEU A CA 1
ATOM 2253 C C . LEU A 1 285 ? -5.969 41.562 17.188 1 91.81 285 LEU A C 1
ATOM 2255 O O . LEU A 1 285 ? -4.762 41.375 17 1 91.81 285 LEU A O 1
ATOM 2259 N N . PRO A 1 286 ? -6.523 42.75 17.438 1 88.56 286 PRO A N 1
ATOM 2260 C CA . PRO A 1 286 ? -5.602 43.875 17.531 1 88.56 286 PRO A CA 1
ATOM 2261 C C . PRO A 1 286 ? -4.582 43.719 18.656 1 88.56 286 PRO A C 1
ATOM 2263 O O . PRO A 1 286 ? -4.93 43.281 19.75 1 88.56 286 PRO A O 1
ATOM 2266 N N . GLY A 1 287 ? -3.332 43.844 18.266 1 82.88 287 GLY A N 1
ATOM 2267 C CA . GLY A 1 287 ? -2.238 43.75 19.219 1 82.88 287 GLY A CA 1
ATOM 2268 C C . GLY A 1 287 ? -0.932 44.312 18.688 1 82.88 287 GLY A C 1
ATOM 2269 O O . GLY A 1 287 ? -0.842 44.656 17.5 1 82.88 287 GLY A O 1
ATOM 2270 N N . ASN A 1 288 ? 0.036 44.656 19.656 1 77.06 288 ASN A N 1
ATOM 2271 C CA . ASN A 1 288 ? 1.291 45.25 19.234 1 77.06 288 ASN A CA 1
ATOM 2272 C C . ASN A 1 288 ? 2.496 44.469 19.734 1 77.06 288 ASN A C 1
ATOM 2274 O O . ASN A 1 288 ? 3.619 44.969 19.75 1 77.06 288 ASN A O 1
ATOM 2278 N N . ASP A 1 289 ? 2.369 43.25 20.016 1 80.12 289 ASP A N 1
ATOM 2279 C CA . ASP A 1 289 ? 3.455 42.562 20.688 1 80.12 289 ASP A CA 1
ATOM 2280 C C . ASP A 1 289 ? 4.715 42.531 19.828 1 80.12 289 ASP A C 1
ATOM 2282 O O . ASP A 1 289 ? 5.805 42.844 20.297 1 80.12 289 ASP A O 1
ATOM 2286 N N . PHE A 1 290 ? 4.652 42.094 18.578 1 87.44 290 PHE A N 1
ATOM 2287 C CA . PHE A 1 290 ? 5.863 41.938 17.781 1 87.44 290 PHE A CA 1
ATOM 2288 C C . PHE A 1 290 ? 5.668 42.531 16.375 1 87.44 290 PHE A C 1
ATOM 2290 O O . PHE A 1 290 ? 6.141 41.938 15.398 1 87.44 290 PHE A O 1
ATOM 2297 N N . GLN A 1 291 ? 5.152 43.625 16.297 1 79.5 291 GLN A N 1
ATOM 2298 C CA . GLN A 1 291 ? 4.805 44.219 15.016 1 79.5 291 GLN A CA 1
ATOM 2299 C C . GLN A 1 291 ? 6.055 44.656 14.25 1 79.5 291 GLN A C 1
ATOM 2301 O O . GLN A 1 291 ? 6.074 44.625 13.016 1 79.5 291 GLN A O 1
ATOM 2306 N N . ASN A 1 292 ? 7.133 44.906 14.945 1 83.75 292 ASN A N 1
ATOM 2307 C CA . ASN A 1 292 ? 8.25 45.531 14.242 1 83.75 292 ASN A CA 1
ATOM 2308 C C . ASN A 1 292 ? 9.422 44.594 14.078 1 83.75 292 ASN A C 1
ATOM 2310 O O . ASN A 1 292 ? 10.445 44.938 13.492 1 83.75 292 ASN A O 1
ATOM 2314 N N . ILE A 1 293 ? 9.266 43.406 14.516 1 92 293 ILE A N 1
ATOM 2315 C CA . ILE A 1 293 ? 10.391 42.5 14.406 1 92 293 ILE A CA 1
ATOM 2316 C C . ILE A 1 293 ? 10.305 41.719 13.086 1 92 293 ILE A C 1
ATOM 2318 O O . ILE A 1 293 ? 9.219 41.312 12.68 1 92 293 ILE A O 1
ATOM 2322 N N . LYS A 1 294 ? 11.438 41.625 12.414 1 96.06 294 LYS A N 1
ATOM 2323 C CA . LYS A 1 294 ? 11.5 40.844 11.195 1 96.06 294 LYS A CA 1
ATOM 2324 C C . LYS A 1 294 ? 11.305 39.344 11.5 1 96.06 294 LYS A C 1
ATOM 2326 O O . LYS A 1 294 ? 11.922 38.812 12.43 1 96.06 294 LYS A O 1
ATOM 2331 N N . VAL A 1 295 ? 10.398 38.688 10.68 1 97.69 295 VAL A N 1
ATOM 2332 C CA . VAL A 1 295 ? 10.086 37.281 10.969 1 97.69 295 VAL A CA 1
ATOM 2333 C C . VAL A 1 295 ? 10.328 36.438 9.727 1 97.69 295 VAL A C 1
ATOM 2335 O O . VAL A 1 295 ? 9.945 36.812 8.617 1 97.69 295 VAL A O 1
ATOM 2338 N N . GLY A 1 296 ? 11.039 35.344 9.898 1 98.56 296 GLY A N 1
ATOM 2339 C CA . GLY A 1 296 ? 11.172 34.312 8.906 1 98.56 296 GLY A CA 1
ATOM 2340 C C . GLY A 1 296 ? 10.578 32.969 9.359 1 98.56 296 GLY A C 1
ATOM 2341 O O . GLY A 1 296 ? 10.477 32.719 10.562 1 98.56 296 GLY A O 1
ATOM 2342 N N . ILE A 1 297 ? 10.133 32.156 8.422 1 98.88 297 ILE A N 1
ATOM 2343 C CA . ILE A 1 297 ? 9.625 30.812 8.703 1 98.88 297 ILE A CA 1
ATOM 2344 C C . ILE A 1 297 ? 10.336 29.797 7.824 1 98.88 297 ILE A C 1
ATOM 2346 O O . ILE A 1 297 ? 10.539 30.031 6.629 1 98.88 297 ILE A O 1
ATOM 2350 N N . LEU A 1 298 ? 10.75 28.75 8.43 1 98.69 298 LEU A N 1
ATOM 2351 C CA . LEU A 1 298 ? 11.398 27.656 7.727 1 98.69 298 LEU A CA 1
ATOM 2352 C C . LEU A 1 298 ? 10.508 26.422 7.73 1 98.69 298 LEU A C 1
ATOM 2354 O O . LEU A 1 298 ? 10.086 25.953 8.789 1 98.69 298 LEU A O 1
ATOM 2358 N N . ILE A 1 299 ? 10.164 25.906 6.527 1 98.56 299 ILE A N 1
ATOM 2359 C CA . ILE A 1 299 ? 9.297 24.734 6.438 1 98.56 299 ILE A CA 1
ATOM 2360 C C . ILE A 1 299 ? 9.922 23.703 5.5 1 98.56 299 ILE A C 1
ATOM 2362 O O . ILE A 1 299 ? 10.883 24.016 4.789 1 98.56 299 ILE A O 1
ATOM 2366 N N . ASN A 1 300 ? 9.43 22.484 5.539 1 96.25 300 ASN A N 1
ATOM 2367 C CA . ASN A 1 300 ? 9.789 21.438 4.598 1 96.25 300 ASN A CA 1
ATOM 2368 C C . ASN A 1 300 ? 8.586 20.547 4.262 1 96.25 300 ASN A C 1
ATOM 2370 O O . ASN A 1 300 ? 7.449 20.891 4.59 1 96.25 300 ASN A O 1
ATOM 2374 N N . HIS A 1 301 ? 8.828 19.469 3.57 1 93.69 301 HIS A N 1
ATOM 2375 C CA . HIS A 1 301 ? 7.754 18.641 3.018 1 93.69 301 HIS A CA 1
ATOM 2376 C C . HIS A 1 301 ? 7.027 17.875 4.113 1 93.69 301 HIS A C 1
ATOM 2378 O O . HIS A 1 301 ? 6.004 17.234 3.857 1 93.69 301 HIS A O 1
ATOM 2384 N N . ARG A 1 302 ? 7.496 17.984 5.352 1 94.12 302 ARG A N 1
ATOM 2385 C CA . ARG A 1 302 ? 6.855 17.297 6.461 1 94.12 302 ARG A CA 1
ATOM 2386 C C . ARG A 1 302 ? 6.113 18.281 7.367 1 94.12 302 ARG A C 1
ATOM 2388 O O . ARG A 1 302 ? 5.449 17.875 8.32 1 94.12 302 ARG A O 1
ATOM 2395 N N . SER A 1 303 ? 6.281 19.547 7.117 1 97.25 303 SER A N 1
ATOM 2396 C CA . SER A 1 303 ? 5.469 20.547 7.805 1 97.25 303 SER A CA 1
ATOM 2397 C C . SER A 1 303 ? 4.004 20.438 7.402 1 97.25 303 SER A C 1
ATOM 2399 O O . SER A 1 303 ? 3.664 20.578 6.227 1 97.25 303 SER A O 1
ATOM 2401 N N . ALA A 1 304 ? 3.16 20.234 8.445 1 96.38 304 ALA A N 1
ATOM 2402 C CA . ALA A 1 304 ? 1.794 19.891 8.078 1 96.38 304 ALA A CA 1
ATOM 2403 C C . ALA A 1 304 ? 0.782 20.547 9.008 1 96.38 304 ALA A C 1
ATOM 2405 O O . ALA A 1 304 ? 1.14 21.016 10.094 1 96.38 304 ALA A O 1
ATOM 2406 N N . SER A 1 305 ? -0.478 20.625 8.469 1 96.69 305 SER A N 1
ATOM 2407 C CA . SER A 1 305 ? -1.641 20.938 9.297 1 96.69 305 SER A CA 1
ATOM 2408 C C . SER A 1 305 ? -1.479 22.297 9.984 1 96.69 305 SER A C 1
ATOM 2410 O O . SER A 1 305 ? -1.254 23.312 9.32 1 96.69 305 SER A O 1
ATOM 2412 N N . ALA A 1 306 ? -1.486 22.328 11.344 1 97.69 306 ALA A N 1
ATOM 2413 C CA . ALA A 1 306 ? -1.411 23.578 12.078 1 97.69 306 ALA A CA 1
ATOM 2414 C C . ALA A 1 306 ? -0.175 24.375 11.68 1 97.69 306 ALA A C 1
ATOM 2416 O O . ALA A 1 306 ? -0.207 25.609 11.656 1 97.69 306 ALA A O 1
ATOM 2417 N N . ALA A 1 307 ? 0.851 23.703 11.383 1 98.38 307 ALA A N 1
ATOM 2418 C CA . ALA A 1 307 ? 2.064 24.375 10.922 1 98.38 307 ALA A CA 1
ATOM 2419 C C . ALA A 1 307 ? 1.824 25.078 9.594 1 98.38 307 ALA A C 1
ATOM 2421 O O . ALA A 1 307 ? 2.332 26.188 9.375 1 98.38 307 ALA A O 1
ATOM 2422 N N . GLU A 1 308 ? 1.102 24.484 8.766 1 98.75 308 GLU A N 1
ATOM 2423 C CA . GLU A 1 308 ? 0.772 25.094 7.48 1 98.75 308 GLU A CA 1
ATOM 2424 C C . GLU A 1 308 ? -0.177 26.266 7.648 1 98.75 308 GLU A C 1
ATOM 2426 O O . GLU A 1 308 ? -0.05 27.281 6.953 1 98.75 308 GLU A O 1
ATOM 2431 N N . VAL A 1 309 ? -1.086 26.156 8.57 1 98.56 309 VAL A N 1
ATOM 2432 C CA . VAL A 1 309 ? -2.02 27.234 8.867 1 98.56 309 VAL A CA 1
ATOM 2433 C C . VAL A 1 309 ? -1.249 28.469 9.328 1 98.56 309 VAL A C 1
ATOM 2435 O O . VAL A 1 309 ? -1.451 29.562 8.805 1 98.56 309 VAL A O 1
ATOM 2438 N N . PHE A 1 310 ? -0.348 28.344 10.242 1 98.81 310 PHE A N 1
ATOM 2439 C CA . PHE A 1 310 ? 0.494 29.438 10.727 1 98.81 310 PHE A CA 1
ATOM 2440 C C . PHE A 1 310 ? 1.292 30.047 9.586 1 98.81 310 PHE A C 1
ATOM 2442 O O . PHE A 1 310 ? 1.308 31.266 9.414 1 98.81 310 PHE A O 1
ATOM 2449 N N . THR A 1 311 ? 1.9 29.172 8.82 1 98.88 311 THR A N 1
ATOM 2450 C CA . THR A 1 311 ? 2.756 29.594 7.719 1 98.88 311 THR A CA 1
ATOM 2451 C C . THR A 1 311 ? 1.96 30.391 6.691 1 98.88 311 THR A C 1
ATOM 2453 O O . THR A 1 311 ? 2.395 31.469 6.258 1 98.88 311 THR A O 1
ATOM 2456 N N . ALA A 1 312 ? 0.827 29.891 6.34 1 98.81 312 ALA A N 1
ATOM 2457 C CA . ALA A 1 312 ? -0.011 30.547 5.348 1 98.81 312 ALA A CA 1
ATOM 2458 C C . ALA A 1 312 ? -0.454 31.922 5.84 1 98.81 312 ALA A C 1
ATOM 2460 O O . ALA A 1 312 ? -0.419 32.906 5.086 1 98.81 312 ALA A O 1
ATOM 2461 N N . ALA A 1 313 ? -0.891 32 7.066 1 98.62 313 ALA A N 1
ATOM 2462 C CA . ALA A 1 313 ? -1.348 33.281 7.641 1 98.62 313 ALA A CA 1
ATOM 2463 C C . ALA A 1 313 ? -0.241 34.312 7.605 1 98.62 313 ALA A C 1
ATOM 2465 O O . ALA A 1 313 ? -0.45 35.438 7.121 1 98.62 313 ALA A O 1
ATOM 2466 N N . MET A 1 314 ? 0.908 33.969 8.031 1 98.38 314 MET A N 1
ATOM 2467 C CA . MET A 1 314 ? 2.041 34.875 8.109 1 98.38 314 MET A CA 1
ATOM 2468 C C . MET A 1 314 ? 2.508 35.281 6.715 1 98.38 314 MET A C 1
ATOM 2470 O O . MET A 1 314 ? 2.838 36.438 6.477 1 98.38 314 MET A O 1
ATOM 2474 N N . LYS A 1 315 ? 2.512 34.312 5.824 1 98.5 315 LYS A N 1
ATOM 2475 C CA . LYS A 1 315 ? 2.984 34.562 4.465 1 98.5 315 LYS A CA 1
ATOM 2476 C C . LYS A 1 315 ? 2.016 35.438 3.689 1 98.5 315 LYS A C 1
ATOM 2478 O O . LYS A 1 315 ? 2.424 36.438 3.084 1 98.5 315 LYS A O 1
ATOM 2483 N N . GLU A 1 316 ? 0.825 35.125 3.742 1 98.44 316 GLU A N 1
ATOM 2484 C CA . GLU A 1 316 ? -0.146 35.781 2.881 1 98.44 316 GLU A CA 1
ATOM 2485 C C . GLU A 1 316 ? -0.479 37.188 3.404 1 98.44 316 GLU A C 1
ATOM 2487 O O . GLU A 1 316 ? -0.934 38.062 2.646 1 98.44 316 GLU A O 1
ATOM 2492 N N . HIS A 1 317 ? -0.278 37.469 4.645 1 97.19 317 HIS A N 1
ATOM 2493 C CA . HIS A 1 317 ? -0.355 38.844 5.18 1 97.19 317 HIS A CA 1
ATOM 2494 C C . HIS A 1 317 ? 0.962 39.562 4.988 1 97.19 317 HIS A C 1
ATOM 2496 O O . HIS A 1 317 ? 1.125 40.688 5.477 1 97.19 317 HIS A O 1
ATOM 2502 N N . GLN A 1 318 ? 1.913 38.906 4.375 1 96.31 318 GLN A N 1
ATOM 2503 C CA . GLN A 1 318 ? 3.227 39.469 4.07 1 96.31 318 GLN A CA 1
ATOM 2504 C C . GLN A 1 318 ? 3.969 39.844 5.348 1 96.31 318 GLN A C 1
ATOM 2506 O O . GLN A 1 318 ? 4.684 40.844 5.375 1 96.31 318 GLN A O 1
ATOM 2511 N N . ARG A 1 319 ? 3.705 39.094 6.359 1 96.5 319 ARG A N 1
ATOM 2512 C CA . ARG A 1 319 ? 4.32 39.375 7.652 1 96.5 319 ARG A CA 1
ATOM 2513 C C . ARG A 1 319 ? 5.633 38.594 7.812 1 96.5 319 ARG A C 1
ATOM 2515 O O . ARG A 1 319 ? 6.535 39.062 8.523 1 96.5 319 ARG A O 1
ATOM 2522 N N . ALA A 1 320 ? 5.723 37.5 7.109 1 97.94 320 ALA A N 1
ATOM 2523 C CA . ALA A 1 320 ? 6.918 36.688 7.242 1 97.94 320 ALA A CA 1
ATOM 2524 C C . ALA A 1 320 ? 7.418 36.219 5.875 1 97.94 320 ALA A C 1
ATOM 2526 O O . ALA A 1 320 ? 6.633 36.062 4.934 1 97.94 320 ALA A O 1
ATOM 2527 N N . TRP A 1 321 ? 8.75 36.062 5.82 1 98.38 321 TRP A N 1
ATOM 2528 C CA . TRP A 1 321 ? 9.375 35.406 4.66 1 98.38 321 TRP A CA 1
ATOM 2529 C C . TRP A 1 321 ? 9.547 33.906 4.879 1 98.38 321 TRP A C 1
ATOM 2531 O O . TRP A 1 321 ? 10.203 33.5 5.836 1 98.38 321 TRP A O 1
ATOM 2541 N N . VAL A 1 322 ? 8.945 33.156 4.008 1 98.75 322 VAL A N 1
ATOM 2542 C CA . VAL A 1 322 ? 8.938 31.703 4.172 1 98.75 322 VAL A CA 1
ATOM 2543 C C . VAL A 1 322 ? 10.008 31.078 3.277 1 98.75 322 VAL A C 1
ATOM 2545 O O . VAL A 1 322 ? 10.07 31.359 2.08 1 98.75 322 VAL A O 1
ATOM 2548 N N . MET A 1 323 ? 10.852 30.281 3.871 1 98.69 323 MET A N 1
ATOM 2549 C CA . MET A 1 323 ? 11.938 29.625 3.15 1 98.69 323 MET A CA 1
ATOM 2550 C C . MET A 1 323 ? 11.906 28.125 3.381 1 98.69 323 MET A C 1
ATOM 2552 O O . MET A 1 323 ? 11.203 27.641 4.27 1 98.69 323 MET A O 1
ATOM 2556 N N . GLY A 1 324 ? 12.656 27.406 2.59 1 98.31 324 GLY A N 1
ATOM 2557 C CA . GLY A 1 324 ? 12.758 25.953 2.699 1 98.31 324 GLY A CA 1
ATOM 2558 C C . GLY A 1 324 ? 12.125 25.219 1.531 1 98.31 324 GLY A C 1
ATOM 2559 O O . GLY A 1 324 ? 12.461 25.469 0.374 1 98.31 324 GLY A O 1
ATOM 2560 N N . GLU A 1 325 ? 11.211 24.25 1.939 1 97.75 325 GLU A N 1
ATOM 2561 C CA . GLU A 1 325 ? 10.531 23.453 0.922 1 97.75 325 GLU A CA 1
ATOM 2562 C C . GLU A 1 325 ? 9.016 23.547 1.069 1 97.75 325 GLU A C 1
ATOM 2564 O O . GLU A 1 325 ? 8.516 23.969 2.109 1 97.75 325 GLU A O 1
ATOM 2569 N N . LYS A 1 326 ? 8.398 23.109 -0.025 1 97.44 326 LYS A N 1
ATOM 2570 C CA . LYS A 1 326 ? 6.941 23.062 0.025 1 97.44 326 LYS A CA 1
ATOM 2571 C C . LYS A 1 326 ? 6.453 22.156 1.151 1 97.44 326 LYS A C 1
ATOM 2573 O O . LYS A 1 326 ? 7.004 21.078 1.366 1 97.44 326 LYS A O 1
ATOM 2578 N N . SER A 1 327 ? 5.418 22.562 1.761 1 98.19 327 SER A N 1
ATOM 2579 C CA . SER A 1 327 ? 4.914 21.828 2.912 1 98.19 327 SER A CA 1
ATOM 2580 C C . SER A 1 327 ? 4.121 20.594 2.475 1 98.19 327 SER A C 1
ATOM 2582 O O . SER A 1 327 ? 3.992 20.328 1.278 1 98.19 327 SER A O 1
ATOM 2584 N N . TYR A 1 328 ? 3.555 19.875 3.387 1 94.62 328 TYR A N 1
ATOM 2585 C CA . TYR A 1 328 ? 2.951 18.562 3.209 1 94.62 328 TYR A CA 1
ATOM 2586 C C . TYR A 1 328 ? 1.634 18.656 2.449 1 94.62 328 TYR A C 1
ATOM 2588 O O . TYR A 1 328 ? 1.391 17.891 1.512 1 94.62 328 TYR A O 1
ATOM 2596 N N . GLY A 1 329 ? 0.772 19.531 3.012 1 97.38 329 GLY A N 1
ATOM 2597 C CA . GLY A 1 329 ? -0.541 19.672 2.402 1 97.38 329 GLY A CA 1
ATOM 2598 C C . GLY A 1 329 ? -1.631 18.938 3.156 1 97.38 329 GLY A C 1
ATOM 2599 O O . GLY A 1 329 ? -2.492 18.297 2.547 1 97.38 329 GLY A O 1
ATOM 2600 N N . LYS A 1 330 ? -1.583 18.984 4.414 1 95.19 330 LYS A N 1
ATOM 2601 C CA . LYS A 1 330 ? -2.68 18.453 5.223 1 95.19 330 LYS A CA 1
ATOM 2602 C C . LYS A 1 330 ? -3.617 19.578 5.668 1 95.19 330 LYS A C 1
ATOM 2604 O O . LYS A 1 330 ? -3.463 20.125 6.766 1 95.19 330 LYS A O 1
ATOM 2609 N N . GLY A 1 331 ? -4.633 19.766 4.895 1 96.94 331 GLY A N 1
ATOM 2610 C CA . GLY A 1 331 ? -5.562 20.859 5.141 1 96.94 331 GLY A CA 1
ATOM 2611 C C . GLY A 1 331 ? -6.934 20.391 5.582 1 96.94 331 GLY A C 1
ATOM 2612 O O . GLY A 1 331 ? -7.953 20.953 5.176 1 96.94 331 GLY A O 1
ATOM 2613 N N . VAL A 1 332 ? -6.875 19.297 6.438 1 95.88 332 VAL A N 1
ATOM 2614 C CA . VAL A 1 332 ? -8.164 18.75 6.832 1 95.88 332 VAL A CA 1
ATOM 2615 C C . VAL A 1 332 ? -8.211 18.562 8.344 1 95.88 332 VAL A C 1
ATOM 2617 O O . VAL A 1 332 ? -7.168 18.438 8.992 1 95.88 332 VAL A O 1
ATOM 2620 N N . VAL A 1 333 ? -9.445 18.594 8.867 1 92.81 333 VAL A N 1
ATOM 2621 C CA . VAL A 1 333 ? -9.703 18.344 10.273 1 92.81 333 VAL A CA 1
ATOM 2622 C C . VAL A 1 333 ? -10.445 17.016 10.438 1 92.81 333 VAL A C 1
ATOM 2624 O O . VAL A 1 333 ? -11.406 16.75 9.711 1 92.81 333 VAL A O 1
ATOM 2627 N N . GLN A 1 334 ? -9.977 16.234 11.328 1 92.81 334 GLN A N 1
ATOM 2628 C CA . GLN A 1 334 ? -10.664 14.984 11.641 1 92.81 334 GLN A CA 1
ATOM 2629 C C . GLN A 1 334 ? -11.422 15.078 12.961 1 92.81 334 GLN A C 1
ATOM 2631 O O . GLN A 1 334 ? -10.992 15.789 13.875 1 92.81 334 GLN A O 1
ATOM 2636 N N . LYS A 1 335 ? -12.477 14.328 13.031 1 93.81 335 LYS A N 1
ATOM 2637 C CA . LYS A 1 335 ? -13.242 14.164 14.266 1 93.81 335 LYS A CA 1
ATOM 2638 C C . LYS A 1 335 ? -13.484 12.688 14.562 1 93.81 335 LYS A C 1
ATOM 2640 O O . LYS A 1 335 ? -13.477 11.852 13.648 1 93.81 335 LYS A O 1
ATOM 2645 N N . LEU A 1 336 ? -13.688 12.422 15.844 1 94.19 336 LEU A N 1
ATOM 2646 C CA . LEU A 1 336 ? -14.008 11.07 16.281 1 94.19 336 LEU A CA 1
ATOM 2647 C C . LEU A 1 336 ? -15.508 10.898 16.469 1 94.19 336 LEU A C 1
ATOM 2649 O O . LEU A 1 336 ? -16.172 11.766 17.047 1 94.19 336 LEU A O 1
ATOM 2653 N N . PHE A 1 337 ? -16.047 9.852 15.945 1 96.75 337 PHE A N 1
ATOM 2654 C CA . PHE A 1 337 ? -17.438 9.469 16.109 1 96.75 337 PHE A CA 1
ATOM 2655 C C . PHE A 1 337 ? -17.547 8.125 16.828 1 96.75 337 PHE A C 1
ATOM 2657 O O . PHE A 1 337 ? -17.406 7.07 16.203 1 96.75 337 PHE A O 1
ATOM 2664 N N . PRO A 1 338 ? -17.812 8.172 18.125 1 96.88 338 PRO A N 1
ATOM 2665 C CA . PRO A 1 338 ? -17.922 6.91 18.875 1 96.88 338 PRO A CA 1
ATOM 2666 C C . PRO A 1 338 ? -19.109 6.062 18.422 1 96.88 338 PRO A C 1
ATOM 2668 O O . PRO A 1 338 ? -20.156 6.605 18.047 1 96.88 338 PRO A O 1
ATOM 2671 N N . LEU A 1 339 ? -18.953 4.738 18.531 1 96.44 339 LEU A N 1
ATOM 2672 C CA . LEU A 1 339 ? -20 3.777 18.188 1 96.44 339 LEU A CA 1
ATOM 2673 C C . LEU A 1 339 ? -20.438 2.98 19.406 1 96.44 339 LEU A C 1
ATOM 2675 O O . LEU A 1 339 ? -19.672 2.82 20.359 1 96.44 339 LEU A O 1
ATOM 2679 N N . PRO A 1 340 ? -21.625 2.426 19.344 1 93.62 340 PRO A N 1
ATOM 2680 C CA . PRO A 1 340 ? -22.125 1.646 20.484 1 93.62 340 PRO A CA 1
ATOM 2681 C C . PRO A 1 340 ? -21.234 0.448 20.812 1 93.62 340 PRO A C 1
ATOM 2683 O O . PRO A 1 340 ? -21.141 0.035 21.969 1 93.62 340 PRO A O 1
ATOM 2686 N N . SER A 1 341 ? -20.562 -0.105 19.938 1 92.38 341 SER A N 1
ATOM 2687 C CA . SER A 1 341 ? -19.688 -1.268 20.094 1 92.38 341 SER A CA 1
ATOM 2688 C C . SER A 1 341 ? -18.422 -0.912 20.859 1 92.38 341 SER A C 1
ATOM 2690 O O . SER A 1 341 ? -17.641 -1.793 21.219 1 92.38 341 SER A O 1
ATOM 2692 N N . GLY A 1 342 ? -18.203 0.373 21.125 1 95.69 342 GLY A N 1
ATOM 2693 C CA . GLY A 1 342 ? -16.969 0.829 21.719 1 95.69 342 GLY A CA 1
ATOM 2694 C C . GLY A 1 342 ? -15.93 1.238 20.688 1 95.69 342 GLY A C 1
ATOM 2695 O O . GLY A 1 342 ? -14.906 1.844 21.016 1 95.69 342 GLY A O 1
ATOM 2696 N N . ALA A 1 343 ? -16.203 0.912 19.422 1 96.38 343 ALA A N 1
ATOM 2697 C CA . ALA A 1 343 ? -15.375 1.363 18.312 1 96.38 343 ALA A CA 1
ATOM 2698 C C . ALA A 1 343 ? -15.656 2.824 17.969 1 96.38 343 ALA A C 1
ATOM 2700 O O . ALA A 1 343 ? -16.438 3.486 18.656 1 96.38 343 ALA A O 1
ATOM 2701 N N . ALA A 1 344 ? -14.922 3.332 17.016 1 97 344 ALA A N 1
ATOM 2702 C CA . ALA A 1 344 ? -15.164 4.703 16.578 1 97 344 ALA A CA 1
ATOM 2703 C C . ALA A 1 344 ? -14.742 4.895 15.125 1 97 344 ALA A C 1
ATOM 2705 O O . ALA A 1 344 ? -14.016 4.066 14.57 1 97 344 ALA A O 1
ATOM 2706 N N . LEU A 1 345 ? -15.281 5.941 14.531 1 97.31 345 LEU A N 1
ATOM 2707 C CA . LEU A 1 345 ? -14.805 6.426 13.242 1 97.31 345 LEU A CA 1
ATOM 2708 C C . LEU A 1 345 ? -13.961 7.688 13.406 1 97.31 345 LEU A C 1
ATOM 2710 O O . LEU A 1 345 ? -14.336 8.586 14.172 1 97.31 345 LEU A O 1
ATOM 2714 N N . GLN A 1 346 ? -12.836 7.68 12.859 1 94.88 346 GLN A N 1
ATOM 2715 C CA . GLN A 1 346 ? -12.133 8.93 12.578 1 94.88 346 GLN A CA 1
ATOM 2716 C C . GLN A 1 346 ? -12.414 9.414 11.164 1 94.88 346 GLN A C 1
ATOM 2718 O O . GLN A 1 346 ? -12.156 8.703 10.188 1 94.88 346 GLN A O 1
ATOM 2723 N N . MET A 1 347 ? -12.914 10.617 11.062 1 96.56 347 MET A N 1
ATOM 2724 C CA . MET A 1 347 ? -13.352 11.031 9.734 1 96.56 347 MET A CA 1
ATOM 2725 C C . MET A 1 347 ? -13.07 12.516 9.5 1 96.56 347 MET A C 1
ATOM 2727 O O . MET A 1 347 ? -13.211 13.328 10.414 1 96.56 347 MET A O 1
ATOM 2731 N N . THR A 1 348 ? -12.703 12.781 8.281 1 97.12 348 THR A N 1
ATOM 2732 C CA . THR A 1 348 ? -12.5 14.164 7.875 1 97.12 348 THR A CA 1
ATOM 2733 C C . THR A 1 348 ? -13.828 14.906 7.809 1 97.12 348 THR A C 1
ATOM 2735 O O . THR A 1 348 ? -14.75 14.484 7.109 1 97.12 348 THR A O 1
ATOM 2738 N N . VAL A 1 349 ? -13.898 16.109 8.516 1 96.94 349 VAL A N 1
ATOM 2739 C CA . VAL A 1 349 ? -15.188 16.797 8.586 1 96.94 349 VAL A CA 1
ATOM 2740 C C . VAL A 1 349 ? -15.031 18.219 8.094 1 96.94 349 VAL A C 1
ATOM 2742 O O . VAL A 1 349 ? -16.016 18.922 7.883 1 96.94 349 VAL A O 1
ATOM 2745 N N . SER A 1 350 ? -13.766 18.688 7.879 1 96.5 350 SER A N 1
ATOM 2746 C CA . SER A 1 350 ? -13.562 20.094 7.512 1 96.5 350 SER A CA 1
ATOM 2747 C C . SER A 1 350 ? -12.289 20.266 6.691 1 96.5 350 SER A C 1
ATOM 2749 O O . SER A 1 350 ? -11.352 19.469 6.805 1 96.5 350 SER A O 1
ATOM 2751 N N . HIS A 1 351 ? -12.297 21.328 5.844 1 97.19 351 HIS A N 1
ATOM 2752 C CA . HIS A 1 351 ? -11.109 21.781 5.121 1 97.19 351 HIS A CA 1
ATOM 2753 C C . HIS A 1 351 ? -10.609 23.109 5.668 1 97.19 351 HIS A C 1
ATOM 2755 O O . HIS A 1 351 ? -11.406 23.969 6.047 1 97.19 351 HIS A O 1
ATOM 2761 N N . TYR A 1 352 ? -9.328 23.266 5.695 1 95.56 352 TYR A N 1
ATOM 2762 C CA . TYR A 1 352 ? -8.688 24.547 5.984 1 95.56 352 TYR A CA 1
ATOM 2763 C C . TYR A 1 352 ? -8.523 25.375 4.711 1 95.56 352 TYR A C 1
ATOM 2765 O O . TYR A 1 352 ? -8.094 24.859 3.678 1 95.56 352 TYR A O 1
ATOM 2773 N N . TYR A 1 353 ? -8.75 26.609 4.855 1 97.69 353 TYR A N 1
ATOM 2774 C CA . TYR A 1 353 ? -8.445 27.578 3.799 1 97.69 353 TYR A CA 1
ATOM 2775 C C . TYR A 1 353 ? -7.57 28.703 4.324 1 97.69 353 TYR A C 1
ATOM 2777 O O . TYR A 1 353 ? -7.781 29.188 5.434 1 97.69 353 TYR A O 1
ATOM 2785 N N . THR A 1 354 ? -6.684 29.125 3.461 1 98.5 354 THR A N 1
ATOM 2786 C CA . THR A 1 354 ? -5.762 30.203 3.828 1 98.5 354 THR A CA 1
ATOM 2787 C C . THR A 1 354 ? -6.477 31.547 3.85 1 98.5 354 THR A C 1
ATOM 2789 O O . THR A 1 354 ? -7.633 31.641 3.436 1 98.5 354 THR A O 1
ATOM 2792 N N . PRO A 1 355 ? -5.766 32.562 4.34 1 98.38 355 PRO A N 1
ATOM 2793 C CA . PRO A 1 355 ? -6.379 33.906 4.34 1 98.38 355 PRO A CA 1
ATOM 2794 C C . PRO A 1 355 ? -6.859 34.344 2.951 1 98.38 355 PRO A C 1
ATOM 2796 O O . PRO A 1 355 ? -7.91 34.969 2.826 1 98.38 355 PRO A O 1
ATOM 2799 N N . ASN A 1 356 ? -6.215 33.938 1.923 1 98.06 356 ASN A N 1
ATOM 2800 C CA . ASN A 1 356 ? -6.566 34.312 0.557 1 98.06 356 ASN A CA 1
ATOM 2801 C C . ASN A 1 356 ? -7.57 33.344 -0.048 1 98.06 356 ASN A C 1
ATOM 2803 O O . ASN A 1 356 ? -7.875 33.406 -1.24 1 98.06 356 ASN A O 1
ATOM 2807 N N . GLY A 1 357 ? -7.977 32.375 0.716 1 97.19 357 GLY A N 1
ATOM 2808 C CA . GLY A 1 357 ? -9.031 31.453 0.27 1 97.19 357 GLY A CA 1
ATOM 2809 C C . GLY A 1 357 ? -8.5 30.234 -0.448 1 97.19 357 GLY A C 1
ATOM 2810 O O . GLY A 1 357 ? -9.25 29.516 -1.112 1 97.19 357 GLY A O 1
ATOM 2811 N N . ASN A 1 358 ? -7.203 30.031 -0.356 1 97.12 358 ASN A N 1
ATOM 2812 C CA . ASN A 1 358 ? -6.613 28.875 -1.02 1 97.12 358 ASN A CA 1
ATOM 2813 C C . ASN A 1 358 ? -6.746 27.609 -0.168 1 97.12 358 ASN A C 1
ATOM 2815 O O . ASN A 1 358 ? -6.598 27.656 1.054 1 97.12 358 ASN A O 1
ATOM 2819 N N . MET A 1 359 ? -6.996 26.531 -0.845 1 95.75 359 MET A N 1
ATOM 2820 C CA . MET A 1 359 ? -7.047 25.234 -0.174 1 95.75 359 MET A CA 1
ATOM 2821 C C . MET A 1 359 ? -5.641 24.75 0.162 1 95.75 359 MET A C 1
ATOM 2823 O O . MET A 1 359 ? -4.73 24.844 -0.662 1 95.75 359 MET A O 1
ATOM 2827 N N . ILE A 1 360 ? -5.508 24.172 1.34 1 97.38 360 ILE A N 1
ATOM 2828 C CA . ILE A 1 360 ? -4.211 23.656 1.76 1 97.38 360 ILE A CA 1
ATOM 2829 C C . ILE A 1 360 ? -4.094 22.188 1.395 1 97.38 360 ILE A C 1
ATOM 2831 O O . ILE A 1 360 ? -3.021 21.719 1.002 1 97.38 360 ILE A O 1
ATOM 2835 N N . GLU A 1 361 ? -5.188 21.484 1.527 1 96.81 361 GLU A N 1
ATOM 2836 C CA . GLU A 1 361 ? -5.207 20.031 1.328 1 96.81 361 GLU A CA 1
ATOM 2837 C C . GLU A 1 361 ? -4.68 19.656 -0.055 1 96.81 361 GLU A C 1
ATOM 2839 O O . GLU A 1 361 ? -5.145 20.188 -1.065 1 96.81 361 GLU A O 1
ATOM 2844 N N . GLY A 1 362 ? -3.73 18.797 -0.031 1 93.06 362 GLY A N 1
ATOM 2845 C CA . GLY A 1 362 ? -3.174 18.312 -1.28 1 93.06 362 GLY A CA 1
ATOM 2846 C C . GLY A 1 362 ? -2.246 19.297 -1.953 1 93.06 362 GLY A C 1
ATOM 2847 O O . GLY A 1 362 ? -1.495 18.938 -2.861 1 93.06 362 GLY A O 1
ATOM 2848 N N . GLN A 1 363 ? -2.205 20.531 -1.549 1 94.69 363 GLN A N 1
ATOM 2849 C CA . GLN A 1 363 ? -1.44 21.578 -2.215 1 94.69 363 GLN A CA 1
ATOM 2850 C C . GLN A 1 363 ? -0.248 22.016 -1.366 1 94.69 363 GLN A C 1
ATOM 2852 O O . GLN A 1 363 ? 0.859 22.188 -1.882 1 94.69 363 GLN A O 1
ATOM 2857 N N . GLY A 1 364 ? -0.56 22.172 -0.072 1 97.62 364 GLY A N 1
ATOM 2858 C CA . GLY A 1 364 ? 0.479 22.672 0.817 1 97.62 364 GLY A CA 1
ATOM 2859 C C . GLY A 1 364 ? 0.757 24.156 0.644 1 97.62 364 GLY A C 1
ATOM 2860 O O . GLY A 1 364 ? -0.054 24.875 0.064 1 97.62 364 GLY A O 1
ATOM 2861 N N . ILE A 1 365 ? 1.828 24.625 1.261 1 98.62 365 ILE A N 1
ATOM 2862 C CA . ILE A 1 365 ? 2.258 26.016 1.183 1 98.62 365 ILE A CA 1
ATOM 2863 C C . ILE A 1 365 ? 3.609 26.109 0.476 1 98.62 365 ILE A C 1
ATOM 2865 O O . ILE A 1 365 ? 4.574 25.453 0.889 1 98.62 365 ILE A O 1
ATOM 2869 N N . GLN A 1 366 ? 3.633 26.844 -0.594 1 98.31 366 GLN A N 1
ATOM 2870 C CA . GLN A 1 366 ? 4.895 27.109 -1.274 1 98.31 366 GLN A CA 1
ATOM 2871 C C . GLN A 1 366 ? 5.695 28.188 -0.544 1 98.31 366 GLN A C 1
ATOM 2873 O O . GLN A 1 366 ? 5.164 29.234 -0.205 1 98.31 366 GLN A O 1
ATOM 2878 N N . PRO A 1 367 ? 6.934 27.875 -0.343 1 98.56 367 PRO A N 1
ATOM 2879 C CA . PRO A 1 367 ? 7.715 28.953 0.281 1 98.56 367 PRO A CA 1
ATOM 2880 C C . PRO A 1 367 ? 7.926 30.141 -0.648 1 98.56 367 PRO A C 1
ATOM 2882 O O . PRO A 1 367 ? 7.723 30.031 -1.859 1 98.56 367 PRO A O 1
ATOM 2885 N N . ASN A 1 368 ? 8.289 31.266 -0.033 1 98.19 368 ASN A N 1
ATOM 2886 C CA . ASN A 1 368 ? 8.703 32.406 -0.848 1 98.19 368 ASN A CA 1
ATOM 2887 C C . ASN A 1 368 ? 10.008 32.125 -1.584 1 98.19 368 ASN A C 1
ATOM 2889 O O . ASN A 1 368 ? 10.195 32.562 -2.715 1 98.19 368 ASN A O 1
ATOM 2893 N N . GLN A 1 369 ? 10.812 31.359 -0.902 1 97.44 369 GLN A N 1
ATOM 2894 C CA . GLN A 1 369 ? 12.133 31.031 -1.428 1 97.44 369 GLN A CA 1
ATOM 2895 C C . GLN A 1 369 ? 12.492 29.578 -1.152 1 97.44 369 GLN A C 1
ATOM 2897 O O . GLN A 1 369 ? 12.625 29.172 0.005 1 97.44 369 GLN A O 1
ATOM 2902 N N . THR A 1 370 ? 12.656 28.844 -2.215 1 97.69 370 THR A N 1
ATOM 2903 C CA . THR A 1 370 ? 13.055 27.438 -2.076 1 97.69 370 THR A CA 1
ATOM 2904 C C . THR A 1 370 ? 14.516 27.344 -1.662 1 97.69 370 THR A C 1
ATOM 2906 O O . THR A 1 370 ? 15.398 27.891 -2.33 1 97.69 370 THR A O 1
ATOM 2909 N N . TYR A 1 371 ? 14.727 26.719 -0.568 1 96.75 371 TYR A N 1
ATOM 2910 C CA . TYR A 1 371 ? 16.078 26.516 -0.042 1 96.75 371 TYR A CA 1
ATOM 2911 C C . TYR A 1 371 ? 16.172 25.234 0.762 1 96.75 371 TYR A C 1
ATOM 2913 O O . TYR A 1 371 ? 16.281 25.266 1.988 1 96.75 371 TYR A O 1
ATOM 2921 N N . PRO A 1 372 ? 16.203 24.109 0.072 1 94.06 372 PRO A N 1
ATOM 2922 C CA . PRO A 1 372 ? 16.281 22.828 0.777 1 94.06 372 PRO A CA 1
ATOM 2923 C C . PRO A 1 372 ? 17.641 22.609 1.454 1 94.06 372 PRO A C 1
ATOM 2925 O O . PRO A 1 372 ? 18.641 23.203 1.051 1 94.06 372 PRO A O 1
ATOM 2928 N N . LEU A 1 373 ? 17.578 21.844 2.494 1 90.5 373 LEU A N 1
ATOM 2929 C CA . LEU A 1 373 ? 18.812 21.438 3.164 1 90.5 373 LEU A CA 1
ATOM 2930 C C . LEU A 1 373 ? 19.547 20.359 2.361 1 90.5 373 LEU A C 1
ATOM 2932 O O . LEU A 1 373 ? 19.047 19.234 2.217 1 90.5 373 LEU A O 1
ATOM 2936 N N . PRO A 1 374 ? 20.703 20.672 1.913 1 83 374 PRO A N 1
ATOM 2937 C CA . PRO A 1 374 ? 21.469 19.609 1.244 1 83 374 PRO A CA 1
ATOM 2938 C C . PRO A 1 374 ? 21.922 18.516 2.201 1 83 374 PRO A C 1
ATOM 2940 O O . PRO A 1 374 ? 22.266 18.797 3.354 1 83 374 PRO A O 1
ATOM 2943 N N . PRO A 1 375 ? 21.922 17.281 1.755 1 75.62 375 PRO A N 1
ATOM 2944 C CA . PRO A 1 375 ? 22.25 16.156 2.627 1 75.62 375 PRO A CA 1
ATOM 2945 C C . PRO A 1 375 ? 23.641 16.297 3.273 1 75.62 375 PRO A C 1
ATOM 2947 O O . PRO A 1 375 ? 23.828 15.867 4.414 1 75.62 375 PRO A O 1
ATOM 2950 N N . GLU A 1 376 ? 24.547 16.938 2.619 1 78.44 376 GLU A N 1
ATOM 2951 C CA . GLU A 1 376 ? 25.922 16.984 3.119 1 78.44 376 GLU A CA 1
ATOM 2952 C C . GLU A 1 376 ? 26.156 18.234 3.975 1 78.44 376 GLU A C 1
ATOM 2954 O O . GLU A 1 376 ? 27.188 18.359 4.629 1 78.44 376 GLU A O 1
ATOM 2959 N N . MET A 1 377 ? 25.219 19.078 4.074 1 86.06 377 MET A N 1
ATOM 2960 C CA . MET A 1 377 ? 25.391 20.328 4.809 1 86.06 377 MET A CA 1
ATOM 2961 C C . MET A 1 377 ? 24.984 20.156 6.27 1 86.06 377 MET A C 1
ATOM 2963 O O . MET A 1 377 ? 23.953 19.562 6.57 1 86.06 377 MET A O 1
ATOM 2967 N N . LYS A 1 378 ? 25.844 20.719 7.098 1 87.81 378 LYS A N 1
ATOM 2968 C CA . LYS A 1 378 ? 25.547 20.672 8.523 1 87.81 378 LYS A CA 1
ATOM 2969 C C . LYS A 1 378 ? 24.359 21.578 8.875 1 87.81 378 LYS A C 1
ATOM 2971 O O . LYS A 1 378 ? 24.219 22.656 8.297 1 87.81 378 LYS A O 1
ATOM 2976 N N . GLU A 1 379 ? 23.688 21.188 9.883 1 90.38 379 GLU A N 1
ATOM 2977 C CA . GLU A 1 379 ? 22.5 21.906 10.328 1 90.38 379 GLU A CA 1
ATOM 2978 C C . GLU A 1 379 ? 22.828 23.344 10.711 1 90.38 379 GLU A C 1
ATOM 2980 O O . GLU A 1 379 ? 22.125 24.266 10.32 1 90.38 379 GLU A O 1
ATOM 2985 N N . GLU A 1 380 ? 23.922 23.547 11.398 1 92.12 380 GLU A N 1
ATOM 2986 C CA . GLU A 1 380 ? 24.297 24.875 11.875 1 92.12 380 GLU A CA 1
ATOM 2987 C C . GLU A 1 380 ? 24.609 25.812 10.711 1 92.12 380 GLU A C 1
ATOM 2989 O O . GLU A 1 380 ? 24.219 26.984 10.727 1 92.12 380 GLU A O 1
ATOM 2994 N N . VAL A 1 381 ? 25.25 25.203 9.758 1 94.38 381 VAL A N 1
ATOM 2995 C CA . VAL A 1 381 ? 25.609 25.984 8.586 1 94.38 381 VAL A CA 1
ATOM 2996 C C . VAL A 1 381 ? 24.344 26.359 7.797 1 94.38 381 VAL A C 1
ATOM 2998 O O . VAL A 1 381 ? 24.203 27.484 7.328 1 94.38 381 VAL A O 1
ATOM 3001 N N . TYR A 1 382 ? 23.484 25.453 7.723 1 95.06 382 TYR A N 1
ATOM 3002 C CA . TYR A 1 382 ? 22.234 25.672 7.008 1 95.06 382 TYR A CA 1
ATOM 3003 C C . TYR A 1 382 ? 21.422 26.797 7.656 1 95.06 382 TYR A C 1
ATOM 3005 O O . TYR A 1 382 ? 20.953 27.703 6.977 1 95.06 382 TYR A O 1
ATOM 3013 N N . LEU A 1 383 ? 21.312 26.766 8.938 1 96.44 383 LEU A N 1
ATOM 3014 C CA . LEU A 1 383 ? 20.547 27.766 9.656 1 96.44 383 LEU A CA 1
ATOM 3015 C C . LEU A 1 383 ? 21.188 29.156 9.523 1 96.44 383 LEU A C 1
ATOM 3017 O O . LEU A 1 383 ? 20.484 30.156 9.391 1 96.44 383 LEU A O 1
ATOM 3021 N N . ASP A 1 384 ? 22.469 29.156 9.508 1 97.12 384 ASP A N 1
ATOM 3022 C CA . ASP A 1 384 ? 23.172 30.406 9.328 1 97.12 384 ASP A CA 1
ATOM 3023 C C . ASP A 1 384 ? 22.875 31.016 7.961 1 97.12 384 ASP A C 1
ATOM 3025 O O . ASP A 1 384 ? 22.641 32.219 7.848 1 97.12 384 ASP A O 1
ATOM 3029 N N . ARG A 1 385 ? 22.875 30.156 7.078 1 96.62 385 ARG A N 1
ATOM 3030 C CA . ARG A 1 385 ? 22.625 30.625 5.719 1 96.62 385 ARG A CA 1
ATOM 3031 C C . ARG A 1 385 ? 21.203 31.109 5.559 1 96.62 385 ARG A C 1
ATOM 3033 O O . ARG A 1 385 ? 20.953 32.156 4.93 1 96.62 385 ARG A O 1
ATOM 3040 N N . VAL A 1 386 ? 20.328 30.375 6.09 1 97.81 386 VAL A N 1
ATOM 3041 C CA . VAL A 1 386 ? 18.922 30.766 6.027 1 97.81 386 VAL A CA 1
ATOM 3042 C C . VAL A 1 386 ? 18.734 32.125 6.723 1 97.81 386 VAL A C 1
ATOM 3044 O O . VAL A 1 386 ? 18.031 33 6.211 1 97.81 386 VAL A O 1
ATOM 3047 N N . ALA A 1 387 ? 19.344 32.281 7.832 1 97.88 387 ALA A N 1
ATOM 3048 C CA . ALA A 1 387 ? 19.266 33.531 8.586 1 97.88 387 ALA A CA 1
ATOM 3049 C C . ALA A 1 387 ? 19.828 34.719 7.785 1 97.88 387 ALA A C 1
ATOM 3051 O O . ALA A 1 387 ? 19.266 35.812 7.785 1 97.88 387 ALA A O 1
ATOM 3052 N N . ASP A 1 388 ? 20.875 34.438 7.102 1 97.56 388 ASP A N 1
ATOM 3053 C CA . ASP A 1 388 ? 21.469 35.469 6.266 1 97.56 388 ASP A CA 1
ATOM 3054 C C . ASP A 1 388 ? 20.531 35.906 5.145 1 97.56 388 ASP A C 1
ATOM 3056 O O . ASP A 1 388 ? 20.406 37.094 4.844 1 97.56 388 ASP A O 1
ATOM 3060 N N . LEU A 1 389 ? 19.953 34.906 4.586 1 97.25 389 LEU A N 1
ATOM 3061 C CA . LEU A 1 389 ? 19 35.188 3.523 1 97.25 389 LEU A CA 1
ATOM 3062 C C . LEU A 1 389 ? 17.828 36.031 4.051 1 97.25 389 LEU A C 1
ATOM 3064 O O . LEU A 1 389 ? 17.359 36.938 3.375 1 97.25 389 LEU A O 1
ATOM 3068 N N . LEU A 1 390 ? 17.406 35.688 5.223 1 97.56 390 LEU A N 1
ATOM 3069 C CA . LEU A 1 390 ? 16.312 36.438 5.852 1 97.56 390 LEU A CA 1
ATOM 3070 C C . LEU A 1 390 ? 16.688 37.875 6.07 1 97.56 390 LEU A C 1
ATOM 3072 O O . LEU A 1 390 ? 15.898 38.781 5.777 1 97.56 390 LEU A O 1
ATOM 3076 N N . LEU A 1 391 ? 17.906 38.125 6.531 1 96.94 391 LEU A N 1
ATOM 3077 C CA . LEU A 1 391 ? 18.375 39.5 6.844 1 96.94 391 LEU A CA 1
ATOM 3078 C C . LEU A 1 391 ? 18.516 40.312 5.578 1 96.94 391 LEU A C 1
ATOM 3080 O O . LEU A 1 391 ? 18.344 41.531 5.609 1 96.94 391 LEU A O 1
ATOM 3084 N N . LYS A 1 392 ? 18.766 39.656 4.508 1 94.81 392 LYS A N 1
ATOM 3085 C CA . LYS A 1 392 ? 18.969 40.375 3.242 1 94.81 392 LYS A CA 1
ATOM 3086 C C . LYS A 1 392 ? 17.641 40.781 2.621 1 94.81 392 LYS A C 1
ATOM 3088 O O . LYS A 1 392 ? 17.594 41.625 1.733 1 94.81 392 LYS A O 1
ATOM 3093 N N . ARG A 1 393 ? 16.641 40.219 3.059 1 88.5 393 ARG A N 1
ATOM 3094 C CA . ARG A 1 393 ? 15.328 40.562 2.512 1 88.5 393 ARG A CA 1
ATOM 3095 C C . ARG A 1 393 ? 14.859 41.906 3.012 1 88.5 393 ARG A C 1
ATOM 3097 O O . ARG A 1 393 ? 15.055 42.25 4.18 1 88.5 393 ARG A O 1
ATOM 3104 N N . LYS A 1 394 ? 14.484 42.875 2.031 1 71.5 394 LYS A N 1
ATOM 3105 C CA . LYS A 1 394 ? 14.016 44.219 2.357 1 71.5 394 LYS A CA 1
ATOM 3106 C C . LYS A 1 394 ? 12.555 44.188 2.777 1 71.5 394 LYS A C 1
ATOM 3108 O O . LYS A 1 394 ? 11.766 43.375 2.285 1 71.5 394 LYS A O 1
ATOM 3113 N N . MET B 1 1 ? -16.391 7.59 -51 1 21.11 1 MET B N 1
ATOM 3114 C CA . MET B 1 1 ? -16.938 6.238 -51.062 1 21.11 1 MET B CA 1
ATOM 3115 C C . MET B 1 1 ? -16.531 5.422 -49.844 1 21.11 1 MET B C 1
ATOM 3117 O O . MET B 1 1 ? -15.406 4.918 -49.781 1 21.11 1 MET B O 1
ATOM 3121 N N . LEU B 1 2 ? -16.922 5.918 -48.625 1 24.97 2 LEU B N 1
ATOM 3122 C CA . LEU B 1 2 ? -16.5 5.98 -47.219 1 24.97 2 LEU B CA 1
ATOM 3123 C C . LEU B 1 2 ? -16.734 4.648 -46.531 1 24.97 2 LEU B C 1
ATOM 3125 O O . LEU B 1 2 ? -17.875 4.25 -46.312 1 24.97 2 LEU B O 1
ATOM 3129 N N . GLN B 1 3 ? -15.914 3.549 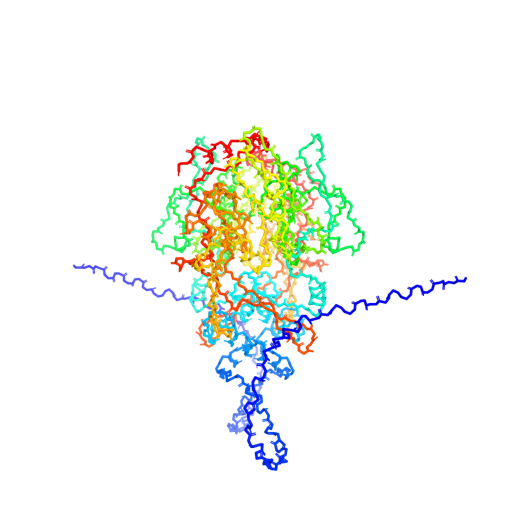-47 1 22.05 3 GLN B N 1
ATOM 3130 C CA . GLN B 1 3 ? -16.047 2.107 -46.812 1 22.05 3 GLN B CA 1
ATOM 3131 C C . GLN B 1 3 ? -16.047 1.751 -45.344 1 22.05 3 GLN B C 1
ATOM 3133 O O . GLN B 1 3 ? -15.117 2.094 -44.594 1 22.05 3 GLN B O 1
ATOM 3138 N N . HIS B 1 4 ? -17.266 1.667 -44.719 1 24.08 4 HIS B N 1
ATOM 3139 C CA . HIS B 1 4 ? -17.812 1.455 -43.406 1 24.08 4 HIS B CA 1
ATOM 3140 C C . HIS B 1 4 ? -17.453 0.073 -42.875 1 24.08 4 HIS B C 1
ATOM 3142 O O . HIS B 1 4 ? -18.078 -0.921 -43.219 1 24.08 4 HIS B O 1
ATOM 3148 N N . ASN B 1 5 ? -16.094 -0.286 -42.844 1 22.42 5 ASN B N 1
ATOM 3149 C CA . ASN B 1 5 ? -15.672 -1.653 -42.594 1 22.42 5 ASN B CA 1
ATOM 3150 C C . ASN B 1 5 ? -16.141 -2.129 -41.219 1 22.42 5 ASN B C 1
ATOM 3152 O O . ASN B 1 5 ? -15.766 -1.55 -40.188 1 22.42 5 ASN B O 1
ATOM 3156 N N . ILE B 1 6 ? -17.344 -2.725 -41.125 1 23.39 6 ILE B N 1
ATOM 3157 C CA . ILE B 1 6 ? -18.172 -3.234 -40.031 1 23.39 6 ILE B CA 1
ATOM 3158 C C . ILE B 1 6 ? -17.438 -4.383 -39.312 1 23.39 6 ILE B C 1
ATOM 3160 O O . ILE B 1 6 ? -17.188 -5.422 -39.938 1 23.39 6 ILE B O 1
ATOM 3164 N N . TYR B 1 7 ? -16.328 -4.156 -38.625 1 21.98 7 TYR B N 1
ATOM 3165 C CA . TYR B 1 7 ? -15.57 -5.266 -38.062 1 21.98 7 TYR B CA 1
ATOM 3166 C C . TYR B 1 7 ? -16.453 -6.109 -37.156 1 21.98 7 TYR B C 1
ATOM 3168 O O . TYR B 1 7 ? -17.062 -5.582 -36.219 1 21.98 7 TYR B O 1
ATOM 3176 N N . LYS B 1 8 ? -16.984 -7.242 -37.625 1 21.92 8 LYS B N 1
ATOM 3177 C CA . LYS B 1 8 ? -17.859 -8.242 -37 1 21.92 8 LYS B CA 1
ATOM 3178 C C . LYS B 1 8 ? -17.25 -8.805 -35.719 1 21.92 8 LYS B C 1
ATOM 3180 O O . LYS B 1 8 ? -16.078 -9.18 -35.719 1 21.92 8 LYS B O 1
ATOM 3185 N N . ALA B 1 9 ? -17.875 -8.453 -34.594 1 22.92 9 ALA B N 1
ATOM 3186 C CA . ALA B 1 9 ? -17.625 -8.758 -33.188 1 22.92 9 ALA B CA 1
ATOM 3187 C C . ALA B 1 9 ? -17.641 -10.266 -32.938 1 22.92 9 ALA B C 1
ATOM 3189 O O . ALA B 1 9 ? -18.625 -10.945 -33.219 1 22.92 9 ALA B O 1
ATOM 3190 N N . PHE B 1 10 ? -16.438 -10.945 -33.156 1 21.52 10 PHE B N 1
ATOM 3191 C CA . PHE B 1 10 ? -16.266 -12.383 -33 1 21.52 10 PHE B CA 1
ATOM 3192 C C . PHE B 1 10 ? -16.703 -12.812 -31.594 1 21.52 10 PHE B C 1
ATOM 3194 O O . PHE B 1 10 ? -16.266 -12.227 -30.594 1 21.52 10 PHE B O 1
ATOM 3201 N N . PHE B 1 11 ? -17.953 -13.336 -31.406 1 22.31 11 PHE B N 1
ATOM 3202 C CA . PHE B 1 11 ? -18.688 -13.844 -30.25 1 22.31 11 PHE B CA 1
ATOM 3203 C C . PHE B 1 11 ? -17.938 -15.016 -29.625 1 22.31 11 PHE B C 1
ATOM 3205 O O . PHE B 1 11 ? -17.672 -16.016 -30.281 1 22.31 11 PHE B O 1
ATOM 3212 N N . VAL B 1 12 ? -16.969 -14.633 -28.781 1 23.55 12 VAL B N 1
ATOM 3213 C CA . VAL B 1 12 ? -16.125 -15.609 -28.109 1 23.55 12 VAL B CA 1
ATOM 3214 C C . VAL B 1 12 ? -16.984 -16.594 -27.328 1 23.55 12 VAL B C 1
ATOM 3216 O O . VAL B 1 12 ? -17.844 -16.188 -26.547 1 23.55 12 VAL B O 1
ATOM 3219 N N . SER B 1 13 ? -17.078 -17.812 -27.734 1 21.94 13 SER B N 1
ATOM 3220 C CA . SER B 1 13 ? -17.766 -19.016 -27.312 1 21.94 13 SER B CA 1
ATOM 3221 C C . SER B 1 13 ? -17.359 -19.422 -25.906 1 21.94 13 SER B C 1
ATOM 3223 O O . SER B 1 13 ? -16.172 -19.438 -25.578 1 21.94 13 SER B O 1
ATOM 3225 N N . VAL B 1 14 ? -18.109 -19.031 -24.828 1 25.89 14 VAL B N 1
ATOM 3226 C CA . VAL B 1 14 ? -18.203 -19.453 -23.438 1 25.89 14 VAL B CA 1
ATOM 3227 C C . VAL B 1 14 ? -18.203 -20.984 -23.375 1 25.89 14 VAL B C 1
ATOM 3229 O O . VAL B 1 14 ? -19 -21.641 -24.047 1 25.89 14 VAL B O 1
ATOM 3232 N N . LEU B 1 15 ? -17.062 -21.484 -22.969 1 24.69 15 LEU B N 1
ATOM 3233 C CA . LEU B 1 15 ? -16.797 -22.906 -22.875 1 24.69 15 LEU B CA 1
ATOM 3234 C C . LEU B 1 15 ? -17.844 -23.594 -22 1 24.69 15 LEU B C 1
ATOM 3236 O O . LEU B 1 15 ? -17.922 -23.328 -20.797 1 24.69 15 LEU B O 1
ATOM 3240 N N . MET B 1 16 ? -19.078 -23.797 -22.547 1 24.53 16 MET B N 1
ATOM 3241 C CA . MET B 1 16 ? -20.078 -24.688 -21.969 1 24.53 16 MET B CA 1
ATOM 3242 C C . MET B 1 16 ? -19.531 -26.109 -21.797 1 24.53 16 MET B C 1
ATOM 3244 O O . MET B 1 16 ? -18.953 -26.672 -22.734 1 24.53 16 MET B O 1
ATOM 3248 N N . CYS B 1 17 ? -19.094 -26.5 -20.609 1 23.73 17 CYS B N 1
ATOM 3249 C CA . CYS B 1 17 ? -18.688 -27.828 -20.188 1 23.73 17 CYS B CA 1
ATOM 3250 C C . CYS B 1 17 ? -19.703 -28.875 -20.641 1 23.73 17 CYS B C 1
ATOM 3252 O O . CYS B 1 17 ? -20.797 -28.969 -20.078 1 23.73 17 CYS B O 1
ATOM 3254 N N . CYS B 1 18 ? -19.828 -29.047 -22 1 25.53 18 CYS B N 1
ATOM 3255 C CA . CYS B 1 18 ? -20.734 -30.062 -22.516 1 25.53 18 CYS B CA 1
ATOM 3256 C C . CYS B 1 18 ? -20.312 -31.453 -22.062 1 25.53 18 CYS B C 1
ATOM 3258 O O . CYS B 1 18 ? -19.312 -31.984 -22.531 1 25.53 18 CYS B O 1
ATOM 3260 N N . SER B 1 19 ? -20.375 -31.812 -20.734 1 23.78 19 SER B N 1
ATOM 3261 C CA . SER B 1 19 ? -20.188 -33.188 -20.328 1 23.78 19 SER B CA 1
ATOM 3262 C C . SER B 1 19 ? -21.141 -34.125 -21.062 1 23.78 19 SER B C 1
ATOM 3264 O O . SER B 1 19 ? -22.359 -33.969 -20.984 1 23.78 19 SER B O 1
ATOM 3266 N N . GLN B 1 20 ? -20.828 -34.531 -22.266 1 24.36 20 GLN B N 1
ATOM 3267 C CA . GLN B 1 20 ? -21.594 -35.531 -23 1 24.36 20 GLN B CA 1
ATOM 3268 C C . GLN B 1 20 ? -21.641 -36.844 -22.234 1 24.36 20 GLN B C 1
ATOM 3270 O O . GLN B 1 20 ? -20.672 -37.625 -22.25 1 24.36 20 GLN B O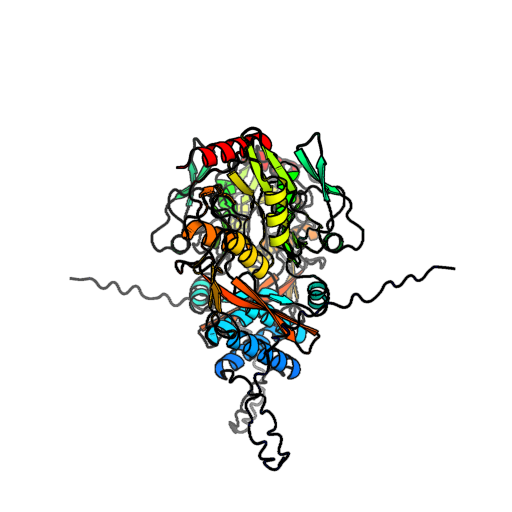 1
ATOM 3275 N N . LEU B 1 21 ? -21.938 -36.938 -20.938 1 26.02 21 LEU B N 1
ATOM 3276 C CA . LEU B 1 21 ? -22.125 -38.281 -20.391 1 26.02 21 LEU B CA 1
ATOM 3277 C C . LEU B 1 21 ? -23.219 -39.031 -21.141 1 26.02 21 LEU B C 1
ATOM 3279 O O . LEU B 1 21 ? -24.25 -38.469 -21.469 1 26.02 21 LEU B O 1
ATOM 3283 N N . THR B 1 22 ? -22.875 -40.125 -21.859 1 25.2 22 THR B N 1
ATOM 3284 C CA . THR B 1 22 ? -23.609 -41.219 -22.516 1 25.2 22 THR B CA 1
ATOM 3285 C C . THR B 1 22 ? -24.672 -41.781 -21.594 1 25.2 22 THR B C 1
ATOM 3287 O O . THR B 1 22 ? -24.375 -42.156 -20.453 1 25.2 22 THR B O 1
ATOM 3290 N N . PHE B 1 23 ? -26.031 -41.375 -21.812 1 25.89 23 PHE B N 1
ATOM 3291 C CA . PHE B 1 23 ? -27.328 -41.625 -21.172 1 25.89 23 PHE B CA 1
ATOM 3292 C C . PHE B 1 23 ? -27.703 -43.094 -21.25 1 25.89 23 PHE B C 1
ATOM 3294 O O . PHE B 1 23 ? -28.016 -43.594 -22.328 1 25.89 23 PHE B O 1
ATOM 3301 N N . ALA B 1 24 ? -26.906 -44.125 -20.578 1 27.58 24 ALA B N 1
ATOM 3302 C CA . ALA B 1 24 ? -27.672 -45.375 -20.531 1 27.58 24 ALA B CA 1
ATOM 3303 C C . ALA B 1 24 ? -29.109 -45.125 -20.094 1 27.58 24 ALA B C 1
ATOM 3305 O O . ALA B 1 24 ? -29.375 -44.25 -19.25 1 27.58 24 ALA B O 1
ATOM 3306 N N . ALA B 1 25 ? -30.141 -45.656 -20.844 1 26.09 25 ALA B N 1
ATOM 3307 C CA . ALA B 1 25 ? -31.562 -45.375 -21 1 26.09 25 ALA B CA 1
ATOM 3308 C C . ALA B 1 25 ? -32.344 -45.781 -19.75 1 26.09 25 ALA B C 1
ATOM 3310 O O . ALA B 1 25 ? -33.562 -45.656 -19.719 1 26.09 25 ALA B O 1
ATOM 3311 N N . PRO B 1 26 ? -31.922 -45.625 -18.469 1 26.59 26 PRO B N 1
ATOM 3312 C CA . PRO B 1 26 ? -32.938 -46.344 -17.719 1 26.59 26 PRO B CA 1
ATOM 3313 C C . PRO B 1 26 ? -34.344 -45.781 -17.969 1 26.59 26 PRO B C 1
ATOM 3315 O O . PRO B 1 26 ? -34.5 -44.625 -18.312 1 26.59 26 PRO B O 1
ATOM 3318 N N . VAL B 1 27 ? -35.344 -46.625 -18.344 1 24.11 27 VAL B N 1
ATOM 3319 C CA . VAL B 1 27 ? -36.75 -46.531 -18.75 1 24.11 27 VAL B CA 1
ATOM 3320 C C . VAL B 1 27 ? -37.531 -45.844 -17.641 1 24.11 27 VAL B C 1
ATOM 3322 O O . VAL B 1 27 ? -38.75 -45.719 -17.734 1 24.11 27 VAL B O 1
ATOM 3325 N N . VAL B 1 28 ? -37 -45.031 -16.859 1 22.16 28 VAL B N 1
ATOM 3326 C CA . VAL B 1 28 ? -37.906 -44.75 -15.758 1 22.16 28 VAL B CA 1
ATOM 3327 C C . VAL B 1 28 ? -39.219 -44.156 -16.297 1 22.16 28 VAL B C 1
ATOM 3329 O O . VAL B 1 28 ? -39.188 -43.344 -17.203 1 22.16 28 VAL B O 1
ATOM 3332 N N . LYS B 1 29 ? -40.281 -44.906 -16.078 1 24.86 29 LYS B N 1
ATOM 3333 C CA . LYS B 1 29 ? -41.688 -44.562 -16.266 1 24.86 29 LYS B CA 1
ATOM 3334 C C . LYS B 1 29 ? -41.969 -43.125 -15.875 1 24.86 29 LYS B C 1
ATOM 3336 O O . LYS B 1 29 ? -41.719 -42.719 -14.742 1 24.86 29 LYS B O 1
ATOM 3341 N N . GLU B 1 30 ? -41.906 -42.156 -16.844 1 22.7 30 GLU B N 1
ATOM 3342 C CA . GLU B 1 30 ? -42.125 -40.719 -16.703 1 22.7 30 GLU B CA 1
ATOM 3343 C C . GLU B 1 30 ? -43.5 -40.438 -16.109 1 22.7 30 GLU B C 1
ATOM 3345 O O . GLU B 1 30 ? -44.5 -40.656 -16.766 1 22.7 30 GLU B O 1
ATOM 3350 N N . LYS B 1 31 ? -43.812 -41 -14.844 1 26.5 31 LYS B N 1
ATOM 3351 C CA . LYS B 1 31 ? -45.125 -40.5 -14.414 1 26.5 31 LYS B CA 1
ATOM 3352 C C . LYS B 1 31 ? -45.281 -39 -14.758 1 26.5 31 LYS B C 1
ATOM 3354 O O . LYS B 1 31 ? -44.438 -38.188 -14.398 1 26.5 31 LYS B O 1
ATOM 3359 N N . LEU B 1 32 ? -46 -38.719 -15.789 1 24.69 32 LEU B N 1
ATOM 3360 C CA . LEU B 1 32 ? -46.438 -37.375 -16.234 1 24.69 32 LEU B CA 1
ATOM 3361 C C . LEU B 1 32 ? -47 -36.562 -15.086 1 24.69 32 LEU B C 1
ATOM 3363 O O . LEU B 1 32 ? -48.156 -36.781 -14.68 1 24.69 32 LEU B O 1
ATOM 3367 N N . SER B 1 33 ? -46.469 -36.719 -13.891 1 27.86 33 SER B N 1
ATOM 3368 C CA . SER B 1 33 ? -47.312 -35.969 -12.984 1 27.86 33 SER B CA 1
ATOM 3369 C C . SER B 1 33 ? -47.562 -34.562 -13.508 1 27.86 33 SER B C 1
ATOM 3371 O O . SER B 1 33 ? -46.75 -34 -14.227 1 27.86 33 SER B O 1
ATOM 3373 N N . PRO B 1 34 ? -48.875 -34.094 -13.453 1 30.92 34 PRO B N 1
ATOM 3374 C CA . PRO B 1 34 ? -49.406 -32.781 -13.906 1 30.92 34 PRO B CA 1
ATOM 3375 C C . PRO B 1 34 ? -48.531 -31.625 -13.508 1 30.92 34 PRO B C 1
ATOM 3377 O O . PRO B 1 34 ? -47.875 -31.656 -12.453 1 30.92 34 PRO B O 1
ATOM 3380 N N . LEU B 1 35 ? -48.094 -30.875 -14.492 1 29.7 35 LEU B N 1
ATOM 3381 C CA . LEU B 1 35 ? -47.25 -29.672 -14.5 1 29.7 35 LEU B CA 1
ATOM 3382 C C . LEU B 1 35 ? -47.844 -28.594 -13.602 1 29.7 35 LEU B C 1
ATOM 3384 O O . LEU B 1 35 ? -48.75 -27.859 -14.023 1 29.7 35 LEU B O 1
ATOM 3388 N N . HIS B 1 36 ? -48.625 -28.875 -12.594 1 31.75 36 HIS B N 1
ATOM 3389 C CA . HIS B 1 36 ? -49.031 -27.625 -11.992 1 31.75 36 HIS B CA 1
ATOM 3390 C C . HIS B 1 36 ? -47.844 -26.703 -11.758 1 31.75 36 HIS B C 1
ATOM 3392 O O . HIS B 1 36 ? -46.844 -27.094 -11.133 1 31.75 36 HIS B O 1
ATOM 3398 N N . PRO B 1 37 ? -47.594 -25.734 -12.711 1 32.62 37 PRO B N 1
ATOM 3399 C CA . PRO B 1 37 ? -46.469 -24.797 -12.711 1 32.62 37 PRO B CA 1
ATOM 3400 C C . PRO B 1 37 ? -46.312 -24.062 -11.383 1 32.62 37 PRO B C 1
ATOM 3402 O O . PRO B 1 37 ? -45.656 -23.016 -11.32 1 32.62 37 PRO B O 1
ATOM 3405 N N . ASP B 1 38 ? -46.938 -24.469 -10.328 1 33.12 38 ASP B N 1
ATOM 3406 C CA . ASP B 1 38 ? -46.656 -23.531 -9.25 1 33.12 38 ASP B CA 1
ATOM 3407 C C . ASP B 1 38 ? -45.156 -23.344 -9.086 1 33.12 38 ASP B C 1
ATOM 3409 O O . ASP B 1 38 ? -44.438 -24.25 -8.641 1 33.12 38 ASP B O 1
ATOM 3413 N N . SER B 1 39 ? -44.469 -22.719 -10.039 1 33.66 39 SER B N 1
ATOM 3414 C CA . SER B 1 39 ? -43.094 -22.391 -9.781 1 33.66 39 SER B CA 1
ATOM 3415 C C . SER B 1 39 ? -42.875 -21.859 -8.367 1 33.66 39 SER B C 1
ATOM 3417 O O . SER B 1 39 ? -43.531 -20.906 -7.965 1 33.66 39 SER B O 1
ATOM 3419 N N . PRO B 1 40 ? -42.625 -22.672 -7.43 1 35.62 40 PRO B N 1
ATOM 3420 C CA . PRO B 1 40 ? -42.344 -21.938 -6.199 1 35.62 40 PRO B CA 1
ATOM 3421 C C . PRO B 1 40 ? -41.531 -20.672 -6.445 1 35.62 40 PRO B C 1
ATOM 3423 O O . PRO B 1 40 ? -40.656 -20.656 -7.34 1 35.62 40 PRO B O 1
ATOM 3426 N N . GLU B 1 41 ? -42.125 -19.484 -6.359 1 34.75 41 GLU B N 1
ATOM 3427 C CA . GLU B 1 41 ? -41.281 -18.297 -6.184 1 34.75 41 GLU B CA 1
ATOM 3428 C C . GLU B 1 41 ? -39.969 -18.625 -5.48 1 34.75 41 GLU B C 1
ATOM 3430 O O . GLU B 1 41 ? -39.969 -19.219 -4.402 1 34.75 41 GLU B O 1
ATOM 3435 N N . SER B 1 42 ? -39 -19.047 -6.203 1 35.06 42 SER B N 1
ATOM 3436 C CA . SER B 1 42 ? -37.656 -19.047 -5.609 1 35.06 42 SER B CA 1
ATOM 3437 C C . SER B 1 42 ? -37.531 -18 -4.5 1 35.06 42 SER B C 1
ATOM 3439 O O . SER B 1 42 ? -37.594 -16.797 -4.762 1 35.06 42 SER B O 1
ATOM 3441 N N . GLU B 1 43 ? -38.25 -18.188 -3.455 1 36.03 43 GLU B N 1
ATOM 3442 C CA . GLU B 1 43 ? -37.812 -17.375 -2.322 1 36.03 43 GLU B CA 1
ATOM 3443 C C . GLU B 1 43 ? -36.312 -17.125 -2.377 1 36.03 43 GLU B C 1
ATOM 3445 O O . GLU B 1 43 ? -35.5 -18.062 -2.268 1 36.03 43 GLU B O 1
ATOM 3450 N N . GLU B 1 44 ? -35.875 -16.281 -3.289 1 38.56 44 GLU B N 1
ATOM 3451 C CA . GLU B 1 44 ? -34.5 -15.781 -3.129 1 38.56 44 GLU B CA 1
ATOM 3452 C C . GLU B 1 44 ? -34.062 -15.883 -1.674 1 38.56 44 GLU B C 1
ATOM 3454 O O . GLU B 1 44 ? -34.688 -15.297 -0.785 1 38.56 44 GLU B O 1
ATOM 3459 N N . SER B 1 45 ? -33.75 -17.016 -1.252 1 41 45 SER B N 1
ATOM 3460 C CA . SER B 1 45 ? -33.094 -17.172 0.034 1 41 45 SER B CA 1
ATOM 3461 C C . SER B 1 45 ? -32.219 -15.969 0.342 1 41 45 SER B C 1
ATOM 3463 O O . SER B 1 45 ? -31.141 -15.805 -0.25 1 41 45 SER B O 1
ATOM 3465 N N . TYR B 1 46 ? -32.781 -14.891 0.504 1 46.28 46 TYR B N 1
ATOM 3466 C CA . TYR B 1 46 ? -31.969 -13.797 1.031 1 46.28 46 TYR B CA 1
ATOM 3467 C C . TYR B 1 46 ? -31.047 -14.281 2.143 1 46.28 46 TYR B C 1
ATOM 3469 O O . TYR B 1 46 ? -31.484 -14.984 3.057 1 46.28 46 TYR B O 1
ATOM 3477 N N . ALA B 1 47 ? -29.859 -14.578 1.811 1 53.16 47 ALA B N 1
ATOM 3478 C CA . ALA B 1 47 ? -28.891 -14.844 2.859 1 53.16 47 ALA B CA 1
ATOM 3479 C C . ALA B 1 47 ? -29.266 -14.141 4.16 1 53.16 47 ALA B C 1
ATOM 3481 O O . ALA B 1 47 ? -29.625 -12.961 4.156 1 53.16 47 ALA B O 1
ATOM 3482 N N . GLU B 1 48 ? -29.609 -14.938 5.203 1 75 48 GLU B N 1
ATOM 3483 C CA . GLU B 1 48 ? -29.922 -14.406 6.523 1 75 48 GLU B CA 1
ATOM 3484 C C . GLU B 1 48 ? -28.812 -13.469 7.016 1 75 48 GLU B C 1
ATOM 3486 O O . GLU B 1 48 ? -27.734 -13.922 7.414 1 75 48 GLU B O 1
ATOM 3491 N N . VAL B 1 49 ? -28.828 -12.32 6.52 1 80 49 VAL B N 1
ATOM 3492 C CA . VAL B 1 49 ? -27.938 -11.305 7.07 1 80 49 VAL B CA 1
ATOM 3493 C C . VAL B 1 49 ? -28.312 -11.016 8.523 1 80 49 VAL B C 1
ATOM 3495 O O . VAL B 1 49 ? -29.469 -10.727 8.828 1 80 49 VAL B O 1
ATOM 3498 N N . PRO B 1 50 ? -27.297 -11.266 9.359 1 88.31 50 PRO B N 1
ATOM 3499 C CA . PRO B 1 50 ? -27.625 -10.906 10.734 1 88.31 50 PRO B CA 1
ATOM 3500 C C . PRO B 1 50 ? -28.078 -9.453 10.883 1 88.31 50 PRO B C 1
ATOM 3502 O O . PRO B 1 50 ? -27.391 -8.547 10.422 1 88.31 50 PRO B O 1
ATOM 3505 N N . ILE B 1 51 ? -29.125 -9.273 11.523 1 88.12 51 ILE B N 1
ATOM 3506 C CA . ILE B 1 51 ? -29.766 -7.973 11.648 1 88.12 51 ILE B CA 1
ATOM 3507 C C . ILE B 1 51 ? -28.844 -6.992 12.359 1 88.12 51 ILE B C 1
ATOM 3509 O O . ILE B 1 51 ? -28.734 -5.828 11.969 1 88.12 51 ILE B O 1
ATOM 3513 N N . GLU B 1 52 ? -28.172 -7.492 13.336 1 89.44 52 GLU B N 1
ATOM 3514 C CA . GLU B 1 52 ? -27.281 -6.625 14.109 1 89.44 52 GLU B CA 1
ATOM 3515 C C . GLU B 1 52 ? -26.141 -6.082 13.25 1 89.44 52 GLU B C 1
ATOM 3517 O O . GLU B 1 52 ? -25.797 -4.906 13.336 1 89.44 52 GLU B O 1
ATOM 3522 N N . SER B 1 53 ? -25.641 -6.871 12.406 1 89.81 53 SER B N 1
ATOM 3523 C CA . SER B 1 53 ? -24.516 -6.477 11.562 1 89.81 53 SER B CA 1
ATOM 3524 C C . SER B 1 53 ? -24.953 -5.449 10.516 1 89.81 53 SER B C 1
ATOM 3526 O O . SER B 1 53 ? -24.25 -4.453 10.297 1 89.81 53 SER B O 1
ATOM 3528 N N . ILE B 1 54 ? -26.047 -5.691 9.992 1 89.69 54 ILE B N 1
ATOM 3529 C CA . ILE B 1 54 ? -26.516 -4.77 8.961 1 89.69 54 ILE B CA 1
ATOM 3530 C C . ILE B 1 54 ? -26.906 -3.439 9.602 1 89.69 54 ILE B C 1
ATOM 3532 O O . ILE B 1 54 ? -26.719 -2.375 9.008 1 89.69 54 ILE B O 1
ATOM 3536 N N . GLN B 1 55 ? -27.484 -3.5 10.758 1 90.5 55 GLN B N 1
ATOM 3537 C CA . GLN B 1 55 ? -27.859 -2.283 11.477 1 90.5 55 GLN B CA 1
ATOM 3538 C C . GLN B 1 55 ? -26.625 -1.435 11.789 1 90.5 55 GLN B C 1
ATOM 3540 O O . GLN B 1 55 ? -26.641 -0.214 11.617 1 90.5 55 GLN B O 1
ATOM 3545 N N . GLN B 1 56 ? -25.656 -2.076 12.242 1 91.62 56 GLN B N 1
ATOM 3546 C CA . GLN B 1 56 ? -24.422 -1.356 12.523 1 91.62 56 GLN B CA 1
ATOM 3547 C C . GLN B 1 56 ? -23.859 -0.72 11.25 1 91.62 56 GLN B C 1
ATOM 3549 O O . GLN B 1 56 ? -23.406 0.427 11.273 1 91.62 56 GLN B O 1
ATOM 3554 N N . PHE B 1 57 ? -23.953 -1.453 10.211 1 94.88 57 PHE B N 1
ATOM 3555 C CA . PHE B 1 57 ? -23.469 -0.952 8.938 1 94.88 57 PHE B CA 1
ATOM 3556 C C . PHE B 1 57 ? -24.25 0.28 8.5 1 94.88 57 PHE B C 1
ATOM 3558 O O . PHE B 1 57 ? -23.656 1.292 8.109 1 94.88 57 PHE B O 1
ATOM 3565 N N . VAL B 1 58 ? -25.438 0.188 8.633 1 93.56 58 VAL B N 1
ATOM 3566 C CA . VAL B 1 58 ? -26.312 1.279 8.203 1 93.56 58 VAL B CA 1
ATOM 3567 C C . VAL B 1 58 ? -26.078 2.498 9.102 1 93.56 58 VAL B C 1
ATOM 3569 O O . VAL B 1 58 ? -26.109 3.637 8.625 1 93.56 58 VAL B O 1
ATOM 3572 N N . GLN B 1 59 ? -25.875 2.277 10.32 1 94.38 59 GLN B N 1
ATOM 3573 C CA . GLN B 1 59 ? -25.562 3.373 11.234 1 94.38 59 GLN B CA 1
ATOM 3574 C C . GLN B 1 59 ? -24.281 4.098 10.82 1 94.38 59 GLN B C 1
ATOM 3576 O O . GLN B 1 59 ? -24.25 5.328 10.758 1 94.38 59 GLN B O 1
ATOM 3581 N N . ILE B 1 60 ? -23.312 3.359 10.57 1 96.25 60 ILE B N 1
ATOM 3582 C CA . ILE B 1 60 ? -22.031 3.92 10.195 1 96.25 60 ILE B CA 1
ATOM 3583 C C . ILE B 1 60 ? -22.141 4.633 8.852 1 96.25 60 ILE B C 1
ATOM 3585 O O . ILE B 1 60 ? -21.641 5.742 8.68 1 96.25 60 ILE B O 1
ATOM 3589 N N . TYR B 1 61 ? -22.875 3.988 7.926 1 96.5 61 TYR B N 1
ATOM 3590 C CA . TYR B 1 61 ? -23.172 4.625 6.648 1 96.5 61 TYR B CA 1
ATOM 3591 C C . TYR B 1 61 ? -23.828 5.988 6.859 1 96.5 61 TYR B C 1
ATOM 3593 O O . TYR B 1 61 ? -23.453 6.969 6.215 1 96.5 61 TYR B O 1
ATOM 3601 N N . GLY B 1 62 ? -24.719 6.086 7.742 1 95.75 62 GLY B N 1
ATOM 3602 C CA . GLY B 1 62 ? -25.406 7.336 8.047 1 95.75 62 GLY B CA 1
ATOM 3603 C C . GLY B 1 62 ? -24.469 8.398 8.617 1 95.75 62 GLY B C 1
ATOM 3604 O O . GLY B 1 62 ? -24.547 9.562 8.219 1 95.75 62 GLY B O 1
ATOM 3605 N N . ILE B 1 63 ? -23.625 7.961 9.508 1 96.56 63 ILE B N 1
ATOM 3606 C CA . ILE B 1 63 ? -22.656 8.883 10.102 1 96.56 63 ILE B CA 1
ATOM 3607 C C . ILE B 1 63 ? -21.766 9.469 9.008 1 96.56 63 ILE B C 1
ATOM 3609 O O . ILE B 1 63 ? -21.547 10.68 8.969 1 96.56 63 ILE B O 1
ATOM 3613 N N . VAL B 1 64 ? -21.266 8.633 8.102 1 97.38 64 VAL B N 1
ATOM 3614 C CA . VAL B 1 64 ? -20.391 9.055 7.023 1 97.38 64 VAL B CA 1
ATOM 3615 C C . VAL B 1 64 ? -21.125 10.008 6.09 1 97.38 64 VAL B C 1
ATOM 3617 O O . VAL B 1 64 ? -20.641 11.102 5.785 1 97.38 64 VAL B O 1
ATOM 3620 N N . ARG B 1 65 ? -22.281 9.602 5.703 1 95.88 65 ARG B N 1
ATOM 3621 C CA . ARG B 1 65 ? -23.078 10.375 4.766 1 95.88 65 ARG B CA 1
ATOM 3622 C C . ARG B 1 65 ? -23.344 11.781 5.305 1 95.88 65 ARG B C 1
ATOM 3624 O O . ARG B 1 65 ? -23.266 12.758 4.562 1 95.88 65 ARG B O 1
ATOM 3631 N N . ASP B 1 66 ? -23.5 11.906 6.59 1 95.25 66 ASP B N 1
ATOM 3632 C CA . ASP B 1 66 ? -23.969 13.156 7.18 1 95.25 66 ASP B CA 1
ATOM 3633 C C . ASP B 1 66 ? -22.797 14.047 7.57 1 95.25 66 ASP B C 1
ATOM 3635 O O . ASP B 1 66 ? -22.938 15.266 7.672 1 95.25 66 ASP B O 1
ATOM 3639 N N . ASN B 1 67 ? -21.672 13.43 7.746 1 96.69 67 ASN B N 1
ATOM 3640 C CA . ASN B 1 67 ? -20.672 14.227 8.445 1 96.69 67 ASN B CA 1
ATOM 3641 C C . ASN B 1 67 ? -19.391 14.352 7.625 1 96.69 67 ASN B C 1
ATOM 3643 O O . ASN B 1 67 ? -18.547 15.219 7.902 1 96.69 67 ASN B O 1
ATOM 3647 N N . TYR B 1 68 ? -19.156 13.5 6.645 1 97.62 68 TYR B N 1
ATOM 3648 C CA . TYR B 1 68 ? -17.938 13.617 5.844 1 97.62 68 TYR B CA 1
ATOM 3649 C C . TYR B 1 68 ? -17.875 14.977 5.156 1 97.62 68 TYR B C 1
ATOM 3651 O O . TYR B 1 68 ? -18.906 15.523 4.75 1 97.62 68 TYR B O 1
ATOM 3659 N N . VAL B 1 69 ? -16.781 15.461 4.953 1 97 69 VAL B N 1
ATOM 3660 C CA . VAL B 1 69 ? -16.562 16.844 4.551 1 97 69 VAL B CA 1
ATOM 3661 C C . VAL B 1 69 ? -17.094 17.062 3.141 1 97 69 VAL B C 1
ATOM 3663 O O . VAL B 1 69 ? -17.672 18.125 2.846 1 97 69 VAL B O 1
ATOM 3666 N N . ASP B 1 70 ? -16.922 16.109 2.258 1 95.31 70 ASP B N 1
ATOM 3667 C CA . ASP B 1 70 ? -17.406 16.203 0.888 1 95.31 70 ASP B CA 1
ATOM 3668 C C . ASP B 1 70 ? -18.688 15.398 0.705 1 95.31 70 ASP B C 1
ATOM 3670 O O . ASP B 1 70 ? -18.828 14.312 1.268 1 95.31 70 ASP B O 1
ATOM 3674 N N . GLU B 1 71 ? -19.562 15.891 -0.08 1 94.19 71 GLU B N 1
ATOM 3675 C CA . GLU B 1 71 ? -20.75 15.109 -0.404 1 94.19 71 GLU B CA 1
ATOM 3676 C C . GLU B 1 71 ? -20.406 13.93 -1.307 1 94.19 71 GLU B C 1
ATOM 3678 O O . GLU B 1 71 ? -19.703 14.086 -2.312 1 94.19 71 GLU B O 1
ATOM 3683 N N . LYS B 1 72 ? -20.844 12.797 -0.864 1 95.31 72 LYS B N 1
ATOM 3684 C CA . LYS B 1 72 ? -20.672 11.578 -1.643 1 95.31 72 LYS B CA 1
ATOM 3685 C C . LYS B 1 72 ? -22.016 10.922 -1.949 1 95.31 72 LYS B C 1
ATOM 3687 O O . LYS B 1 72 ? -22.922 10.953 -1.122 1 95.31 72 LYS B O 1
ATOM 3692 N N . SER B 1 73 ? -22.109 10.352 -3.141 1 94.88 73 SER B N 1
ATOM 3693 C CA . SER B 1 73 ? -23.344 9.648 -3.471 1 94.88 73 SER B CA 1
ATOM 3694 C C . SER B 1 73 ? -23.453 8.336 -2.701 1 94.88 73 SER B C 1
ATOM 3696 O O . SER B 1 73 ? -22.438 7.754 -2.309 1 94.88 73 SER B O 1
ATOM 3698 N N . ASP B 1 74 ? -24.688 7.914 -2.588 1 94.88 74 ASP B N 1
ATOM 3699 C CA . ASP B 1 74 ? -24.922 6.633 -1.931 1 94.88 74 ASP B CA 1
ATOM 3700 C C . ASP B 1 74 ? -24.219 5.496 -2.672 1 94.88 74 ASP B C 1
ATOM 3702 O O . ASP B 1 74 ? -23.578 4.648 -2.049 1 94.88 74 ASP B O 1
ATOM 3706 N N . ASP B 1 75 ? -24.312 5.555 -3.932 1 93.69 75 ASP B N 1
ATOM 3707 C CA . ASP B 1 75 ? -23.703 4.516 -4.746 1 93.69 75 ASP B CA 1
ATOM 3708 C C . ASP B 1 75 ? -22.188 4.469 -4.523 1 93.69 75 ASP B C 1
ATOM 3710 O O . ASP B 1 75 ? -21.594 3.391 -4.418 1 93.69 75 ASP B O 1
ATOM 3714 N N . ALA B 1 76 ? -21.594 5.594 -4.457 1 95.19 76 ALA B N 1
ATOM 3715 C CA . ALA B 1 76 ? -20.156 5.656 -4.254 1 95.19 76 ALA B CA 1
ATOM 3716 C C . ALA B 1 76 ? -19.766 5.09 -2.889 1 95.19 76 ALA B C 1
ATOM 3718 O O . ALA B 1 76 ? -18.781 4.367 -2.77 1 95.19 76 ALA B O 1
ATOM 3719 N N . LEU B 1 77 ? -20.5 5.422 -1.907 1 97.19 77 LEU B N 1
ATOM 3720 C CA . LEU B 1 77 ? -20.219 4.953 -0.556 1 97.19 77 LEU B CA 1
ATOM 3721 C C . LEU B 1 77 ? -20.375 3.439 -0.458 1 97.19 77 LEU B C 1
ATOM 3723 O O . LEU B 1 77 ? -19.531 2.756 0.111 1 97.19 77 LEU B O 1
ATOM 3727 N N . PHE B 1 78 ? -21.422 2.941 -1.044 1 96.19 78 PHE B N 1
ATOM 3728 C CA . PHE B 1 78 ? -21.641 1.501 -1.018 1 96.19 78 PHE B CA 1
ATOM 3729 C C . PHE B 1 78 ? -20.578 0.777 -1.834 1 96.19 78 PHE B C 1
ATOM 3731 O O . PHE B 1 78 ? -20.156 -0.324 -1.477 1 96.19 78 PHE B O 1
ATOM 3738 N N . LEU B 1 79 ? -20.234 1.37 -2.912 1 96 79 LEU B N 1
ATOM 3739 C CA . LEU B 1 79 ? -19.172 0.768 -3.717 1 96 79 LEU B CA 1
ATOM 3740 C C . LEU B 1 79 ? -17.875 0.651 -2.916 1 96 79 LEU B C 1
ATOM 3742 O O . LEU B 1 79 ? -17.188 -0.365 -2.992 1 96 79 LEU B O 1
ATOM 3746 N N . GLN B 1 80 ? -17.547 1.654 -2.127 1 96.75 80 GLN B N 1
ATOM 3747 C CA . GLN B 1 80 ? -16.359 1.594 -1.273 1 96.75 80 GLN B CA 1
ATOM 3748 C C . GLN B 1 80 ? -16.469 0.453 -0.265 1 96.75 80 GLN B C 1
ATOM 3750 O O . GLN B 1 80 ? -15.492 -0.25 -0.008 1 96.75 80 GLN B O 1
ATOM 3755 N N . ALA B 1 81 ? -17.609 0.328 0.252 1 97.69 81 ALA B N 1
ATOM 3756 C CA . ALA B 1 81 ? -17.844 -0.755 1.202 1 97.69 81 ALA B CA 1
ATOM 3757 C C . ALA B 1 81 ? -17.672 -2.117 0.537 1 97.69 81 ALA B C 1
ATOM 3759 O O . ALA B 1 81 ? -17.031 -3.016 1.101 1 97.69 81 ALA B O 1
ATOM 3760 N N . ILE B 1 82 ? -18.219 -2.232 -0.656 1 97.44 82 ILE B N 1
ATOM 3761 C CA . ILE B 1 82 ? -18.141 -3.482 -1.405 1 97.44 82 ILE B CA 1
ATOM 3762 C C . ILE B 1 82 ? -16.672 -3.801 -1.73 1 97.44 82 ILE B C 1
ATOM 3764 O O . ILE B 1 82 ? -16.234 -4.934 -1.548 1 97.44 82 ILE B O 1
ATOM 3768 N N . LYS B 1 83 ? -15.969 -2.854 -2.197 1 97.06 83 LYS B N 1
ATOM 3769 C CA . LYS B 1 83 ? -14.555 -3.043 -2.494 1 97.06 83 LYS B CA 1
ATOM 3770 C C . LYS B 1 83 ? -13.781 -3.479 -1.25 1 97.06 83 LYS B C 1
ATOM 3772 O O . LYS B 1 83 ? -12.945 -4.379 -1.317 1 97.06 83 LYS B O 1
ATOM 3777 N N . GLY B 1 84 ? -14.062 -2.881 -0.159 1 97.25 84 GLY B N 1
ATOM 3778 C CA . GLY B 1 84 ? -13.43 -3.275 1.092 1 97.25 84 GLY B CA 1
ATOM 3779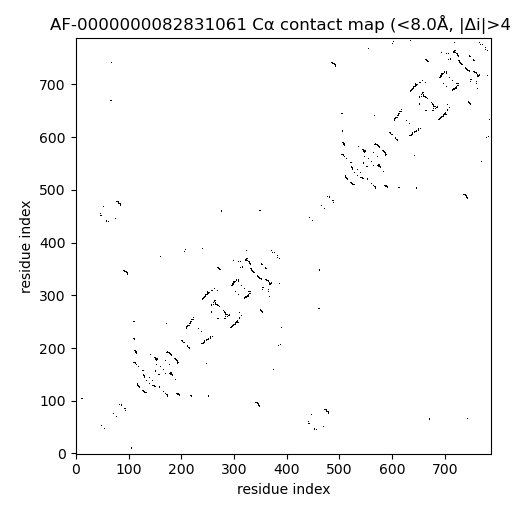 C C . GLY B 1 84 ? -13.789 -4.688 1.517 1 97.25 84 GLY B C 1
ATOM 3780 O O . GLY B 1 84 ? -12.922 -5.441 1.973 1 97.25 84 GLY B O 1
ATOM 3781 N N . LEU B 1 85 ? -15.055 -5.035 1.382 1 97.56 85 LEU B N 1
ATOM 3782 C CA . LEU B 1 85 ? -15.523 -6.375 1.72 1 97.56 85 LEU B CA 1
ATOM 3783 C C . LEU B 1 85 ? -14.742 -7.438 0.953 1 97.56 85 LEU B C 1
ATOM 3785 O O . LEU B 1 85 ? -14.242 -8.391 1.546 1 97.56 85 LEU B O 1
ATOM 3789 N N . VAL B 1 86 ? -14.555 -7.195 -0.302 1 97.5 86 VAL B N 1
ATOM 3790 C CA . VAL B 1 86 ? -13.992 -8.227 -1.168 1 97.5 86 VAL B CA 1
ATOM 3791 C C . VAL B 1 86 ? -12.469 -8.203 -1.077 1 97.5 86 VAL B C 1
ATOM 3793 O O . VAL B 1 86 ? -11.828 -9.25 -0.955 1 97.5 86 VAL B O 1
ATOM 3796 N N . SER B 1 87 ? -11.891 -7.027 -1.105 1 95.31 87 SER B N 1
ATOM 3797 C CA . SER B 1 87 ? -10.438 -6.918 -1.074 1 95.31 87 SER B CA 1
ATOM 3798 C C . SER B 1 87 ? -9.883 -7.352 0.279 1 95.31 87 SER B C 1
ATOM 3800 O O . SER B 1 87 ? -8.703 -7.684 0.393 1 95.31 87 SER B O 1
ATOM 3802 N N . GLY B 1 88 ? -10.688 -7.309 1.271 1 94.88 88 GLY B N 1
ATOM 3803 C CA . GLY B 1 88 ? -10.258 -7.719 2.6 1 94.88 88 GLY B CA 1
ATOM 3804 C C . GLY B 1 88 ? -10.156 -9.227 2.756 1 94.88 88 GLY B C 1
ATOM 3805 O O . GLY B 1 88 ? -9.609 -9.719 3.744 1 94.88 88 GLY B O 1
ATOM 3806 N N . LEU B 1 89 ? -10.633 -9.953 1.768 1 96.25 89 LEU B N 1
ATOM 3807 C CA . LEU B 1 89 ? -10.641 -11.414 1.841 1 96.25 89 LEU B CA 1
ATOM 3808 C C . LEU B 1 89 ? -9.234 -11.969 1.641 1 96.25 89 LEU B C 1
ATOM 3810 O O . LEU B 1 89 ? -8.781 -12.82 2.414 1 96.25 89 LEU B O 1
ATOM 3814 N N . ASP B 1 90 ? -8.641 -11.594 0.662 1 93.44 90 ASP B N 1
ATOM 3815 C CA . ASP B 1 90 ? -7.277 -11.977 0.306 1 93.44 90 ASP B CA 1
ATOM 3816 C C . ASP B 1 90 ? -6.719 -11.07 -0.789 1 93.44 90 ASP B C 1
ATOM 3818 O O . ASP B 1 90 ? -7.418 -10.188 -1.29 1 93.44 90 ASP B O 1
ATOM 3822 N N . ARG B 1 91 ? -5.473 -11.289 -1.185 1 89 91 ARG B N 1
ATOM 3823 C CA . ARG B 1 91 ? -4.793 -10.367 -2.084 1 89 91 ARG B CA 1
ATOM 3824 C C . ARG B 1 91 ? -5.242 -10.578 -3.525 1 89 91 ARG B C 1
ATOM 3826 O O . ARG B 1 91 ? -4.863 -9.812 -4.418 1 89 91 ARG B O 1
ATOM 3833 N N . TYR B 1 92 ? -6.035 -11.539 -3.818 1 90.75 92 TYR B N 1
ATOM 3834 C CA . TYR B 1 92 ? -6.43 -11.852 -5.188 1 90.75 92 TYR B CA 1
ATOM 3835 C C . TYR B 1 92 ? -7.887 -11.477 -5.438 1 90.75 92 TYR B C 1
ATOM 3837 O O . TYR B 1 92 ? -8.289 -11.266 -6.582 1 90.75 92 TYR B O 1
ATOM 3845 N N . SER B 1 93 ? -8.656 -11.422 -4.402 1 95.38 93 SER B N 1
ATOM 3846 C CA . SER B 1 93 ? -10.078 -11.125 -4.52 1 95.38 93 SER B CA 1
ATOM 3847 C C . SER B 1 93 ? -10.312 -9.625 -4.703 1 95.38 93 SER B C 1
ATOM 3849 O O . SER B 1 93 ? -9.664 -8.805 -4.051 1 95.38 93 SER B O 1
ATOM 3851 N N . ARG B 1 94 ? -11.297 -9.344 -5.617 1 94.44 94 ARG B N 1
ATOM 3852 C CA . ARG B 1 94 ? -11.547 -7.93 -5.883 1 94.44 94 ARG B CA 1
ATOM 3853 C C . ARG B 1 94 ? -12.883 -7.738 -6.598 1 94.44 94 ARG B C 1
ATOM 3855 O O . ARG B 1 94 ? -13.406 -8.68 -7.199 1 94.44 94 ARG B O 1
ATOM 3862 N N . TYR B 1 95 ? -13.391 -6.5 -6.441 1 95.88 95 TYR B N 1
ATOM 3863 C CA . TYR B 1 95 ? -14.531 -6.039 -7.227 1 95.88 95 TYR B CA 1
ATOM 3864 C C . TYR B 1 95 ? -14.086 -5.535 -8.594 1 95.88 95 TYR B C 1
ATOM 3866 O O . TYR B 1 95 ? -13.094 -4.812 -8.703 1 95.88 95 TYR B O 1
ATOM 3874 N N . LEU B 1 96 ? -14.812 -5.984 -9.617 1 93.31 96 LEU B N 1
ATOM 3875 C CA . LEU B 1 96 ? -14.586 -5.512 -10.977 1 93.31 96 LEU B CA 1
ATOM 3876 C C . LEU B 1 96 ? -15.766 -4.676 -11.469 1 93.31 96 LEU B C 1
ATOM 3878 O O . LEU B 1 96 ? -16.906 -5.133 -11.445 1 93.31 96 LEU B O 1
ATOM 3882 N N . SER B 1 97 ? -15.43 -3.447 -11.875 1 93.56 97 SER B N 1
ATOM 3883 C CA . SER B 1 97 ? -16.469 -2.65 -12.523 1 93.56 97 SER B CA 1
ATOM 3884 C C . SER B 1 97 ? -16.969 -3.32 -13.797 1 93.56 97 SER B C 1
ATOM 3886 O O . SER B 1 97 ? -16.359 -4.27 -14.289 1 93.56 97 SER B O 1
ATOM 3888 N N . ALA B 1 98 ? -18.094 -2.76 -14.273 1 94.94 98 ALA B N 1
ATOM 3889 C CA . ALA B 1 98 ? -18.641 -3.295 -15.516 1 94.94 98 ALA B CA 1
ATOM 3890 C C . ALA B 1 98 ? -17.609 -3.219 -16.641 1 94.94 98 ALA B C 1
ATOM 3892 O O . ALA B 1 98 ? -17.453 -4.172 -17.406 1 94.94 98 ALA B O 1
ATOM 3893 N N . GLU B 1 99 ? -16.891 -2.176 -16.703 1 91.06 99 GLU B N 1
ATOM 3894 C CA . GLU B 1 99 ? -15.883 -1.982 -17.734 1 91.06 99 GLU B CA 1
ATOM 3895 C C . GLU B 1 99 ? -14.711 -2.941 -17.547 1 91.06 99 GLU B C 1
ATOM 3897 O O . GLU B 1 99 ? -14.273 -3.59 -18.5 1 91.06 99 GLU B O 1
ATOM 3902 N N . GLU B 1 100 ? -14.273 -3.043 -16.391 1 86.88 100 GLU B N 1
ATOM 3903 C CA . GLU B 1 100 ? -13.172 -3.953 -16.094 1 86.88 100 GLU B CA 1
ATOM 3904 C C . GLU B 1 100 ? -13.547 -5.398 -16.422 1 86.88 100 GLU B C 1
ATOM 3906 O O . GLU B 1 100 ? -12.742 -6.148 -16.969 1 86.88 100 GLU B O 1
ATOM 3911 N N . TYR B 1 101 ? -14.734 -5.773 -16.062 1 92.5 101 TYR B N 1
ATOM 3912 C CA . TYR B 1 101 ? -15.203 -7.133 -16.297 1 92.5 101 TYR B CA 1
ATOM 3913 C C . TYR B 1 101 ? -15.305 -7.434 -17.797 1 92.5 101 TYR B C 1
ATOM 3915 O O . TYR B 1 101 ? -14.836 -8.477 -18.25 1 92.5 101 TYR B O 1
ATOM 3923 N N . ARG B 1 102 ? -15.844 -6.527 -18.469 1 91.19 102 ARG B N 1
ATOM 3924 C CA . ARG B 1 102 ? -15.969 -6.691 -19.922 1 91.19 102 ARG B CA 1
ATOM 3925 C C . ARG B 1 102 ? -14.594 -6.867 -20.562 1 91.19 102 ARG B C 1
ATOM 3927 O O . ARG B 1 102 ? -14.438 -7.684 -21.469 1 91.19 102 ARG B O 1
ATOM 3934 N N . GLN B 1 103 ? -13.656 -6.176 -20.094 1 84.19 103 GLN B N 1
ATOM 3935 C CA . GLN B 1 103 ? -12.305 -6.277 -20.625 1 84.19 103 GLN B CA 1
ATOM 3936 C C . GLN B 1 103 ? -11.672 -7.621 -20.266 1 84.19 103 GLN B C 1
ATOM 3938 O O . GLN B 1 103 ? -11.039 -8.258 -21.109 1 84.19 103 GLN B O 1
ATOM 3943 N N . LEU B 1 104 ? -11.93 -8.031 -19.109 1 85.88 104 LEU B N 1
ATOM 3944 C CA . LEU B 1 104 ? -11.281 -9.242 -18.594 1 85.88 104 LEU B CA 1
ATOM 3945 C C . LEU B 1 104 ? -11.797 -10.477 -19.328 1 85.88 104 LEU B C 1
ATOM 3947 O O . LEU B 1 104 ? -11.016 -11.375 -19.656 1 85.88 104 LEU B O 1
ATOM 3951 N N . ILE B 1 105 ? -13.016 -10.531 -19.594 1 89.12 105 ILE B N 1
ATOM 3952 C CA . ILE B 1 105 ? -13.594 -11.758 -20.141 1 89.12 105 ILE B CA 1
ATOM 3953 C C . ILE B 1 105 ? -13.242 -11.898 -21.609 1 89.12 105 ILE B C 1
ATOM 3955 O O . ILE B 1 105 ? -13.492 -12.938 -22.219 1 89.12 105 ILE B O 1
ATOM 3959 N N . GLN B 1 106 ? -12.68 -10.883 -22.125 1 84.94 106 GLN B N 1
ATOM 3960 C CA . GLN B 1 106 ? -12.211 -10.977 -23.516 1 84.94 106 GLN B CA 1
ATOM 3961 C C . GLN B 1 106 ? -10.922 -11.781 -23.609 1 84.94 106 GLN B C 1
ATOM 3963 O O . GLN B 1 106 ? -10.555 -12.242 -24.688 1 84.94 106 GLN B O 1
ATOM 3968 N N . TYR B 1 107 ? -10.336 -11.969 -22.453 1 81 107 TYR B N 1
ATOM 3969 C CA . TYR B 1 107 ? -9.062 -12.68 -22.453 1 81 107 TYR B CA 1
ATOM 3970 C C . TYR B 1 107 ? -9.266 -14.156 -22.156 1 81 107 TYR B C 1
ATOM 3972 O O . TYR B 1 107 ? -10.234 -14.539 -21.484 1 81 107 TYR B O 1
ATOM 3980 N N . THR B 1 108 ? -8.32 -15.008 -22.75 1 75.94 108 THR B N 1
ATOM 3981 C CA . THR B 1 108 ? -8.32 -16.438 -22.484 1 75.94 108 THR B CA 1
ATOM 3982 C C . THR B 1 108 ? -7.473 -16.766 -21.25 1 75.94 108 THR B C 1
ATOM 3984 O O . THR B 1 108 ? -6.402 -16.188 -21.062 1 75.94 108 THR B O 1
ATOM 3987 N N . GLU B 1 109 ? -8.023 -17.641 -20.484 1 78.94 109 GLU B N 1
ATOM 3988 C CA . GLU B 1 109 ? -7.223 -18.109 -19.359 1 78.94 109 GLU B CA 1
ATOM 3989 C C . GLU B 1 109 ? -5.895 -18.688 -19.828 1 78.94 109 GLU B C 1
ATOM 3991 O O . GLU B 1 109 ? -5.84 -19.375 -20.859 1 78.94 109 GLU B O 1
ATOM 3996 N N . GLY B 1 110 ? -4.922 -18.391 -19.156 1 85.19 110 GLY B N 1
ATOM 3997 C CA . GLY B 1 110 ? -3.607 -18.891 -19.516 1 85.19 110 GLY B CA 1
ATOM 3998 C C . GLY B 1 110 ? -2.838 -17.953 -20.422 1 85.19 110 GLY B C 1
ATOM 3999 O O . GLY B 1 110 ? -1.704 -18.25 -20.812 1 85.19 110 GLY B O 1
ATOM 4000 N N . ASP B 1 111 ? -3.447 -16.891 -20.75 1 89.69 111 ASP B N 1
ATOM 4001 C CA . ASP B 1 111 ? -2.736 -15.938 -21.594 1 89.69 111 ASP B CA 1
ATOM 4002 C C . ASP B 1 111 ? -1.635 -15.227 -20.812 1 89.69 111 ASP B C 1
ATOM 4004 O O . ASP B 1 111 ? -1.845 -14.812 -19.672 1 89.69 111 ASP B O 1
ATOM 4008 N N . LEU B 1 112 ? -0.502 -15.219 -21.5 1 93.06 112 LEU B N 1
ATOM 4009 C CA . LEU B 1 112 ? 0.578 -14.359 -21.016 1 93.06 112 LEU B CA 1
ATOM 4010 C C . LEU B 1 112 ? 0.361 -12.914 -21.453 1 93.06 112 LEU B C 1
ATOM 4012 O O . LEU B 1 112 ? -0.1 -12.656 -22.562 1 93.06 112 LEU B O 1
ATOM 4016 N N . ALA B 1 113 ? 0.651 -12.016 -20.531 1 94.12 113 ALA B N 1
ATOM 4017 C CA . ALA B 1 113 ? 0.4 -10.617 -20.891 1 94.12 113 ALA B CA 1
ATOM 4018 C C . ALA B 1 113 ? 1.488 -9.703 -20.328 1 94.12 113 ALA B C 1
ATOM 4020 O O . ALA B 1 113 ? 2.279 -10.125 -19.484 1 94.12 113 ALA B O 1
ATOM 4021 N N . SER B 1 114 ? 1.568 -8.57 -20.891 1 95.56 114 SER B N 1
ATOM 4022 C CA . SER B 1 114 ? 2.416 -7.469 -20.453 1 95.56 114 SER B CA 1
ATOM 4023 C C . SER B 1 114 ? 1.641 -6.16 -20.406 1 95.56 114 SER B C 1
ATOM 4025 O O . SER B 1 114 ? 0.415 -6.152 -20.547 1 95.56 114 SER B O 1
ATOM 4027 N N . VAL B 1 115 ? 2.357 -5.113 -20.109 1 96.06 115 VAL B N 1
ATOM 4028 C CA . VAL B 1 115 ? 1.76 -3.783 -20.094 1 96.06 115 VAL B CA 1
ATOM 4029 C C . VAL B 1 115 ? 1.785 -3.193 -21.516 1 96.06 115 VAL B C 1
ATOM 4031 O O . VAL B 1 115 ? 2.32 -3.809 -22.438 1 96.06 115 VAL B O 1
ATOM 4034 N N . ASP B 1 116 ? 1.16 -2.002 -21.656 1 95.88 116 ASP B N 1
ATOM 4035 C CA . ASP B 1 116 ? 0.893 -1.462 -22.984 1 95.88 116 ASP B CA 1
ATOM 4036 C C . ASP B 1 116 ? 2.039 -0.57 -23.469 1 95.88 116 ASP B C 1
ATOM 4038 O O . ASP B 1 116 ? 1.835 0.336 -24.266 1 95.88 116 ASP B O 1
ATOM 4042 N N . PHE B 1 117 ? 3.215 -0.773 -22.875 1 96.25 117 PHE B N 1
ATOM 4043 C CA . PHE B 1 117 ? 4.426 -0.105 -23.328 1 96.25 117 PHE B CA 1
ATOM 4044 C C . PHE B 1 117 ? 5.625 -1.041 -23.25 1 96.25 117 PHE B C 1
ATOM 4046 O O . PHE B 1 117 ? 5.508 -2.17 -22.766 1 96.25 117 PHE B O 1
ATOM 4053 N N . VAL B 1 118 ? 6.711 -0.591 -23.828 1 95.19 118 VAL B N 1
ATOM 4054 C CA . VAL B 1 118 ? 7.953 -1.354 -23.75 1 95.19 118 VAL B CA 1
ATOM 4055 C C . VAL B 1 118 ? 8.992 -0.571 -22.953 1 95.19 118 VAL B C 1
ATOM 4057 O O . VAL B 1 118 ? 8.922 0.657 -22.859 1 95.19 118 VAL B O 1
ATOM 4060 N N . LEU B 1 119 ? 9.812 -1.29 -22.297 1 94.81 119 LEU B N 1
ATOM 4061 C CA . LEU B 1 119 ? 10.945 -0.666 -21.625 1 94.81 119 LEU B CA 1
ATOM 4062 C C . LEU B 1 119 ? 12.234 -0.895 -22.406 1 94.81 119 LEU B C 1
ATOM 4064 O O . LEU B 1 119 ? 12.555 -2.031 -22.766 1 94.81 119 LEU B O 1
ATOM 4068 N N . SER B 1 120 ? 12.867 0.192 -22.688 1 93.06 120 SER B N 1
ATOM 4069 C CA . SER B 1 120 ? 14.125 0.133 -23.422 1 93.06 120 SER B CA 1
ATOM 4070 C C . SER B 1 120 ? 15.281 0.683 -22.578 1 93.06 120 SER B C 1
ATOM 4072 O O . SER B 1 120 ? 15.133 1.712 -21.922 1 93.06 120 SER B O 1
ATOM 4074 N N . PRO B 1 121 ? 16.391 -0.129 -22.578 1 89.5 121 PRO B N 1
ATOM 4075 C CA . PRO B 1 121 ? 17.562 0.398 -21.875 1 89.5 121 PRO B CA 1
ATOM 4076 C C . PRO B 1 121 ? 18.188 1.604 -22.562 1 89.5 121 PRO B C 1
ATOM 4078 O O . PRO B 1 121 ? 18.219 1.662 -23.797 1 89.5 121 PRO B O 1
ATOM 4081 N N . GLU B 1 122 ? 18.391 2.57 -21.719 1 81.06 122 GLU B N 1
ATOM 4082 C CA . GLU B 1 122 ? 19.172 3.68 -22.281 1 81.06 122 GLU B CA 1
ATOM 4083 C C . GLU B 1 122 ? 20.656 3.51 -22 1 81.06 122 GLU B C 1
ATOM 4085 O O . GLU B 1 122 ? 21.062 3.375 -20.844 1 81.06 122 GLU B O 1
ATOM 4090 N N . SER B 1 123 ? 21.406 3.031 -22.984 1 66.25 123 SER B N 1
ATOM 4091 C CA . SER B 1 123 ? 22.781 2.533 -23.016 1 66.25 123 SER B CA 1
ATOM 4092 C C . SER B 1 123 ? 23.672 3.283 -22.031 1 66.25 123 SER B C 1
ATOM 4094 O O . SER B 1 123 ? 24.438 2.668 -21.281 1 66.25 123 SER B O 1
ATOM 4096 N N . HIS B 1 124 ? 23.625 4.609 -22.047 1 67.88 124 HIS B N 1
ATOM 4097 C CA . HIS B 1 124 ? 24.719 5.301 -21.359 1 67.88 124 HIS B CA 1
ATOM 4098 C C . HIS B 1 124 ? 24.391 5.516 -19.891 1 67.88 124 HIS B C 1
ATOM 4100 O O . HIS B 1 124 ? 25.297 5.777 -19.094 1 67.88 124 HIS B O 1
ATOM 4106 N N . VAL B 1 125 ? 23.219 5.281 -19.484 1 68.69 125 VAL B N 1
ATOM 4107 C CA . VAL B 1 125 ? 22.953 5.746 -18.125 1 68.69 125 VAL B CA 1
ATOM 4108 C C . VAL B 1 125 ? 22.266 4.641 -17.328 1 68.69 125 VAL B C 1
ATOM 4110 O O . VAL B 1 125 ? 21.906 4.84 -16.172 1 68.69 125 VAL B O 1
ATOM 4113 N N . HIS B 1 126 ? 22.266 3.305 -17.75 1 80 126 HIS B N 1
ATOM 4114 C CA . HIS B 1 126 ? 21.672 2.182 -17.031 1 80 126 HIS B CA 1
ATOM 4115 C C . HIS B 1 126 ? 20.25 2.496 -16.578 1 80 126 HIS B C 1
ATOM 4117 O O . HIS B 1 126 ? 19.891 2.225 -15.438 1 80 126 HIS B O 1
ATOM 4123 N N . LYS B 1 127 ? 19.594 3.211 -17.391 1 88.69 127 LYS B N 1
ATOM 4124 C CA . LYS B 1 127 ? 18.203 3.549 -17.109 1 88.69 127 LYS B CA 1
ATOM 4125 C C . LYS B 1 127 ? 17.266 2.844 -18.078 1 88.69 127 LYS B C 1
ATOM 4127 O O . LYS B 1 127 ? 17.641 2.529 -19.203 1 88.69 127 LYS B O 1
ATOM 4132 N N . TRP B 1 128 ? 16.047 2.477 -17.594 1 93.94 128 TRP B N 1
ATOM 4133 C CA . TRP B 1 128 ? 15 1.879 -18.422 1 93.94 128 TRP B CA 1
ATOM 4134 C C . TRP B 1 128 ? 13.898 2.893 -18.734 1 93.94 128 TRP B C 1
ATOM 4136 O O . TRP B 1 128 ? 13.281 3.443 -17.812 1 93.94 128 TRP B O 1
ATOM 4146 N N . MET B 1 129 ? 13.68 3.109 -20 1 95.12 129 MET B N 1
ATOM 4147 C CA . MET B 1 129 ? 12.758 4.168 -20.406 1 95.12 129 MET B CA 1
ATOM 4148 C C . MET B 1 129 ? 11.523 3.58 -21.094 1 95.12 129 MET B C 1
ATOM 4150 O O . MET B 1 129 ? 11.617 2.605 -21.828 1 95.12 129 MET B O 1
ATOM 4154 N N . ILE B 1 130 ? 10.445 4.262 -20.859 1 96.25 130 ILE B N 1
ATOM 4155 C CA . ILE B 1 130 ? 9.188 3.883 -21.5 1 96.25 130 ILE B CA 1
ATOM 4156 C C . ILE B 1 130 ? 9.242 4.238 -22.984 1 96.25 130 ILE B C 1
ATOM 4158 O O . ILE B 1 130 ? 9.625 5.355 -23.344 1 96.25 130 ILE B O 1
ATOM 4162 N N . ARG B 1 131 ? 8.891 3.252 -23.797 1 95.81 131 ARG B N 1
ATOM 4163 C CA . ARG B 1 131 ? 8.766 3.463 -25.234 1 95.81 131 ARG B CA 1
ATOM 4164 C C . ARG B 1 131 ? 7.473 2.85 -25.766 1 95.81 131 ARG B C 1
ATOM 4166 O O . ARG B 1 131 ? 6.859 2.01 -25.109 1 95.81 131 ARG B O 1
ATOM 4173 N N . ASP B 1 132 ? 6.973 3.355 -26.891 1 95.94 132 ASP B N 1
ATOM 4174 C CA . ASP B 1 132 ? 5.844 2.816 -27.641 1 95.94 132 ASP B CA 1
ATOM 4175 C C . ASP B 1 132 ? 4.559 2.861 -26.828 1 95.94 132 ASP B C 1
ATOM 4177 O O . ASP B 1 132 ? 3.75 1.933 -26.875 1 95.94 132 ASP B O 1
ATOM 4181 N N . LEU B 1 133 ? 4.477 3.877 -26 1 96.69 133 LEU B N 1
ATOM 4182 C CA . LEU B 1 133 ? 3.229 4.113 -25.297 1 96.69 133 LEU B CA 1
ATOM 4183 C C . LEU B 1 133 ? 2.281 4.977 -26.109 1 96.69 133 LEU B C 1
ATOM 4185 O O . LEU B 1 133 ? 2.584 6.141 -26.406 1 96.69 133 LEU B O 1
ATOM 4189 N N . LYS B 1 134 ? 1.195 4.406 -26.469 1 95.88 134 LYS B N 1
ATOM 4190 C CA . LYS B 1 134 ? 0.236 5.117 -27.297 1 95.88 134 LYS B CA 1
ATOM 4191 C C . LYS B 1 134 ? -0.603 6.09 -26.484 1 95.88 134 LYS B C 1
ATOM 4193 O O . LYS B 1 134 ? -0.997 5.781 -25.359 1 95.88 134 LYS B O 1
ATOM 4198 N N . THR B 1 135 ? -0.889 7.188 -27.078 1 93.94 135 THR B N 1
ATOM 4199 C CA . THR B 1 135 ? -1.766 8.164 -26.438 1 93.94 135 THR B CA 1
ATOM 4200 C C . THR B 1 135 ? -3.156 7.582 -26.219 1 93.94 135 THR B C 1
ATOM 4202 O O . THR B 1 135 ? -3.709 6.922 -27.094 1 93.94 135 THR B O 1
ATOM 4205 N N . GLY B 1 136 ? -3.656 7.75 -25.062 1 92.38 136 GLY B N 1
ATOM 4206 C CA . GLY B 1 136 ? -4.996 7.277 -24.75 1 92.38 136 GLY B CA 1
ATOM 4207 C C . GLY B 1 136 ? -5.016 5.875 -24.172 1 92.38 136 GLY B C 1
ATOM 4208 O O . GLY B 1 136 ? -6.059 5.398 -23.719 1 92.38 136 GLY B O 1
ATOM 4209 N N . SER B 1 137 ? -3.844 5.223 -24.219 1 93 137 SER B N 1
ATOM 4210 C CA . SER B 1 137 ? -3.766 3.891 -23.641 1 93 137 SER B CA 1
ATOM 4211 C C . SER B 1 137 ? -3.939 3.945 -22.125 1 93 137 SER B C 1
ATOM 4213 O O . SER B 1 137 ? -3.992 5.031 -21.531 1 93 137 SER B O 1
ATOM 4215 N N . ASP B 1 138 ? -4.148 2.807 -21.531 1 89.81 138 ASP B N 1
ATOM 4216 C CA . ASP B 1 138 ? -4.438 2.725 -20.094 1 89.81 138 ASP B CA 1
ATOM 4217 C C . ASP B 1 138 ? -3.299 3.32 -19.266 1 89.81 138 ASP B C 1
ATOM 4219 O O . ASP B 1 138 ? -3.537 4.121 -18.359 1 89.81 138 ASP B O 1
ATOM 4223 N N . SER B 1 139 ? -2.092 2.91 -19.562 1 94.75 139 SER B N 1
ATOM 4224 C CA . SER B 1 139 ? -0.955 3.438 -18.812 1 94.75 139 SER B CA 1
ATOM 4225 C C . SER B 1 139 ? -0.799 4.938 -19.031 1 94.75 139 SER B C 1
ATOM 4227 O O . SER B 1 139 ? -0.396 5.664 -18.125 1 94.75 139 SER B O 1
ATOM 4229 N N . TYR B 1 140 ? -1.146 5.418 -20.188 1 94.31 140 TYR B N 1
ATOM 4230 C CA . TYR B 1 140 ? -1.114 6.844 -20.484 1 94.31 140 TYR B CA 1
ATOM 4231 C C . TYR B 1 140 ? -2.08 7.617 -19.594 1 94.31 140 TYR B C 1
ATOM 4233 O O . TYR B 1 140 ? -1.735 8.672 -19.062 1 94.31 140 TYR B O 1
ATOM 4241 N N . LYS B 1 141 ? -3.178 7.066 -19.469 1 92.12 141 LYS B N 1
ATOM 4242 C CA . LYS B 1 141 ? -4.207 7.711 -18.656 1 92.12 141 LYS B CA 1
ATOM 4243 C C . LYS B 1 141 ? -3.768 7.82 -17.203 1 92.12 141 LYS B C 1
ATOM 4245 O O . LYS B 1 141 ? -4.266 8.672 -16.469 1 92.12 141 LYS B O 1
ATOM 4250 N N . LEU B 1 142 ? -2.895 6.957 -16.859 1 90.69 142 LEU B N 1
ATOM 4251 C CA . LEU B 1 142 ? -2.408 6.969 -15.477 1 90.69 142 LEU B CA 1
ATOM 4252 C C . LEU B 1 142 ? -1.252 7.949 -15.32 1 90.69 142 LEU B C 1
ATOM 4254 O O . LEU B 1 142 ? -0.66 8.047 -14.242 1 90.69 142 LEU B O 1
ATOM 4258 N N . GLY B 1 143 ? -0.869 8.586 -16.375 1 92.19 143 GLY B N 1
ATOM 4259 C CA . GLY B 1 143 ? 0.114 9.656 -16.281 1 92.19 143 GLY B CA 1
ATOM 4260 C C . GLY B 1 143 ? 1.475 9.266 -16.828 1 92.19 143 GLY B C 1
ATOM 4261 O O . GLY B 1 143 ? 2.406 10.07 -16.828 1 92.19 143 GLY B O 1
ATOM 4262 N N . LEU B 1 144 ? 1.593 8.102 -17.328 1 95.75 144 LEU B N 1
ATOM 4263 C CA . LEU B 1 144 ? 2.869 7.672 -17.891 1 95.75 144 LEU B CA 1
ATOM 4264 C C . LEU B 1 144 ? 3.053 8.219 -19.312 1 95.75 144 LEU B C 1
ATOM 4266 O O . LEU B 1 144 ? 2.072 8.484 -20 1 95.75 144 LEU B O 1
ATOM 4270 N N . ARG B 1 145 ? 4.359 8.414 -19.594 1 95.75 145 ARG B N 1
ATOM 4271 C CA . ARG B 1 145 ? 4.695 8.969 -20.906 1 95.75 145 ARG B CA 1
ATOM 4272 C C . ARG B 1 145 ? 5.957 8.32 -21.469 1 95.75 145 ARG B C 1
ATOM 4274 O O . ARG B 1 145 ? 6.812 7.855 -20.719 1 95.75 145 ARG B O 1
ATOM 4281 N N . ASN B 1 146 ? 6.008 8.336 -22.812 1 95.62 146 ASN B N 1
ATOM 4282 C CA . ASN B 1 146 ? 7.25 7.93 -23.469 1 95.62 146 ASN B CA 1
ATOM 4283 C C . ASN B 1 146 ? 8.43 8.773 -22.984 1 95.62 146 ASN B C 1
ATOM 4285 O O . ASN B 1 146 ? 8.305 9.984 -22.812 1 95.62 146 ASN B O 1
ATOM 4289 N N . GLY B 1 147 ? 9.508 8.086 -22.781 1 93.31 147 GLY B N 1
ATOM 4290 C CA . GLY B 1 147 ? 10.703 8.797 -22.359 1 93.31 147 GLY B CA 1
ATOM 4291 C C . GLY B 1 147 ? 10.883 8.836 -20.859 1 93.31 147 GLY B C 1
ATOM 4292 O O . GLY B 1 147 ? 11.961 9.164 -20.359 1 93.31 147 GLY B O 1
ATOM 4293 N N . GLN B 1 148 ? 9.852 8.492 -20.141 1 93.88 148 GLN B N 1
ATOM 4294 C CA . GLN B 1 148 ? 9.969 8.43 -18.688 1 93.88 148 GLN B CA 1
ATOM 4295 C C . GLN B 1 148 ? 10.812 7.234 -18.266 1 93.88 148 GLN B C 1
ATOM 4297 O O . GLN B 1 148 ? 10.766 6.172 -18.891 1 93.88 148 GLN B O 1
ATOM 4302 N N . THR B 1 149 ? 11.516 7.512 -17.172 1 94 149 THR B N 1
ATOM 4303 C CA . THR B 1 149 ? 12.359 6.453 -16.625 1 94 149 THR B CA 1
ATOM 4304 C C . THR B 1 149 ? 11.617 5.684 -15.531 1 94 149 THR B C 1
ATOM 4306 O O . THR B 1 149 ? 11.008 6.281 -14.648 1 94 149 THR B O 1
ATOM 4309 N N . ILE B 1 150 ? 11.68 4.355 -15.633 1 94.5 150 ILE B N 1
ATOM 4310 C CA . ILE B 1 150 ? 11.148 3.496 -14.578 1 94.5 150 ILE B CA 1
ATOM 4311 C C . ILE B 1 150 ? 12.289 2.996 -13.695 1 94.5 150 ILE B C 1
ATOM 4313 O O . ILE B 1 150 ? 13.258 2.412 -14.195 1 94.5 150 ILE B O 1
ATOM 4317 N N . LEU B 1 151 ? 12.141 3.188 -12.43 1 91.12 151 LEU B N 1
ATOM 4318 C CA . LEU B 1 151 ? 13.195 2.807 -11.492 1 91.12 151 LEU B CA 1
ATOM 4319 C C . LEU B 1 151 ? 12.945 1.409 -10.938 1 91.12 151 LEU B C 1
ATOM 4321 O O . LEU B 1 151 ? 13.883 0.627 -10.766 1 91.12 151 LEU B O 1
ATOM 4325 N N . LYS B 1 152 ? 11.719 1.178 -10.641 1 91.19 152 LYS B N 1
ATOM 4326 C CA . LYS B 1 152 ? 11.391 -0.082 -9.984 1 91.19 152 LYS B CA 1
ATOM 4327 C C . LYS B 1 152 ? 10.125 -0.697 -10.586 1 91.19 152 LYS B C 1
ATOM 4329 O O . LYS B 1 152 ? 9.219 0.024 -11.008 1 91.19 152 LYS B O 1
ATOM 4334 N N . ILE B 1 153 ? 10.109 -2.01 -10.578 1 92.5 153 ILE B N 1
ATOM 4335 C CA . ILE B 1 153 ? 8.906 -2.803 -10.812 1 92.5 153 ILE B CA 1
ATOM 4336 C C . ILE B 1 153 ? 8.672 -3.742 -9.633 1 92.5 153 ILE B C 1
ATOM 4338 O O . ILE B 1 153 ? 9.531 -4.559 -9.297 1 92.5 153 ILE B O 1
ATOM 4342 N N . ASP B 1 154 ? 7.504 -3.611 -9 1 87.62 154 ASP B N 1
ATOM 4343 C CA . ASP B 1 154 ? 7.18 -4.387 -7.809 1 87.62 154 ASP B CA 1
ATOM 4344 C C . ASP B 1 154 ? 8.328 -4.348 -6.801 1 87.62 154 ASP B C 1
ATOM 4346 O O . ASP B 1 154 ? 8.773 -5.391 -6.32 1 87.62 154 ASP B O 1
ATOM 4350 N N . ASN B 1 155 ? 8.914 -3.215 -6.578 1 78.44 155 ASN B N 1
ATOM 4351 C CA . ASN B 1 155 ? 9.93 -2.891 -5.582 1 78.44 155 ASN B CA 1
ATOM 4352 C C . ASN B 1 155 ? 11.297 -3.441 -5.973 1 78.44 155 ASN B C 1
ATOM 4354 O O . ASN B 1 155 ? 12.242 -3.369 -5.195 1 78.44 155 ASN B O 1
ATOM 4358 N N . GLN B 1 156 ? 11.383 -4.023 -7.191 1 83.12 156 GLN B N 1
ATOM 4359 C CA . GLN B 1 156 ? 12.672 -4.457 -7.719 1 83.12 156 GLN B CA 1
ATOM 4360 C C . GLN B 1 156 ? 13.32 -3.357 -8.555 1 83.12 156 GLN B C 1
ATOM 4362 O O . GLN B 1 156 ? 12.75 -2.902 -9.547 1 83.12 156 GLN B O 1
ATOM 4367 N N . GLU B 1 157 ? 14.5 -3.004 -8.125 1 85.94 157 GLU B N 1
ATOM 4368 C CA . GLU B 1 157 ? 15.242 -2.006 -8.891 1 85.94 157 GLU B CA 1
ATOM 4369 C C . GLU B 1 157 ? 15.664 -2.551 -10.25 1 85.94 157 GLU B C 1
ATOM 4371 O O . GLU B 1 157 ? 16.094 -3.701 -10.359 1 85.94 157 GLU B O 1
ATOM 4376 N N . LEU B 1 158 ? 15.547 -1.684 -11.18 1 90.25 158 LEU B N 1
ATOM 4377 C CA . LEU B 1 158 ? 15.797 -2.152 -12.539 1 90.25 158 LEU B CA 1
ATOM 4378 C C . LEU B 1 158 ? 17.25 -1.923 -12.93 1 90.25 158 LEU B C 1
ATOM 4380 O O . LEU B 1 158 ? 17.75 -2.531 -13.883 1 90.25 158 LEU B O 1
ATOM 4384 N N . LYS B 1 159 ? 17.781 -1.184 -11.992 1 82.56 159 LYS B N 1
ATOM 4385 C CA . LYS B 1 159 ? 19.156 -0.857 -12.32 1 82.56 159 LYS B CA 1
ATOM 4386 C C . LYS B 1 159 ? 20 -2.121 -12.461 1 82.56 159 LYS B C 1
ATOM 4388 O O . LYS B 1 159 ? 19.891 -3.037 -11.641 1 82.56 159 LYS B O 1
ATOM 4393 N N . ASN B 1 160 ? 20.672 -2.506 -13.523 1 81.75 160 ASN B N 1
ATOM 4394 C CA . ASN B 1 160 ? 21.641 -3.564 -13.773 1 81.75 160 ASN B CA 1
ATOM 4395 C C . ASN B 1 160 ? 20.969 -4.848 -14.25 1 81.75 160 ASN B C 1
ATOM 4397 O O . ASN B 1 160 ? 21.594 -5.902 -14.305 1 81.75 160 ASN B O 1
ATOM 4401 N N . LEU B 1 161 ? 19.656 -4.746 -14.367 1 85.5 161 LEU B N 1
ATOM 4402 C CA . LEU B 1 161 ? 18.969 -5.918 -14.898 1 85.5 161 LEU B CA 1
ATOM 4403 C C . LEU B 1 161 ? 19.141 -6.008 -16.406 1 85.5 161 LEU B C 1
ATOM 4405 O O . LEU B 1 161 ? 19.25 -4.98 -17.094 1 85.5 161 LEU B O 1
ATOM 4409 N N . THR B 1 162 ? 19.172 -7.223 -16.859 1 83.81 162 THR B N 1
ATOM 4410 C CA . THR B 1 162 ? 19.219 -7.465 -18.297 1 83.81 162 THR B CA 1
ATOM 4411 C C . THR B 1 162 ? 17.828 -7.297 -18.922 1 83.81 162 THR B C 1
ATOM 4413 O O . THR B 1 162 ? 16.828 -7.234 -18.203 1 83.81 162 THR B O 1
ATOM 4416 N N . HIS B 1 163 ? 17.812 -7.223 -20.234 1 86.06 163 HIS B N 1
ATOM 4417 C CA . HIS B 1 163 ? 16.562 -7.098 -20.969 1 86.06 163 HIS B CA 1
ATOM 4418 C C . HIS B 1 163 ? 15.617 -8.25 -20.641 1 86.06 163 HIS B C 1
ATOM 4420 O O . HIS B 1 163 ? 14.43 -8.031 -20.359 1 86.06 163 HIS B O 1
ATOM 4426 N N . ASP B 1 164 ? 16.156 -9.414 -20.609 1 83.88 164 ASP B N 1
ATOM 4427 C CA . ASP B 1 164 ? 15.352 -10.594 -20.328 1 83.88 164 ASP B CA 1
ATOM 4428 C C . ASP B 1 164 ? 14.781 -10.547 -18.922 1 83.88 164 ASP B C 1
ATOM 4430 O O . ASP B 1 164 ? 13.633 -10.938 -18.688 1 83.88 164 ASP B O 1
ATOM 4434 N N . GLN B 1 165 ? 15.547 -10.078 -18.047 1 86.25 165 GLN B N 1
ATOM 4435 C CA . GLN B 1 165 ? 15.094 -9.984 -16.672 1 86.25 165 GLN B CA 1
ATOM 4436 C C . GLN B 1 165 ? 13.977 -8.953 -16.516 1 86.25 165 GLN B C 1
ATOM 4438 O O . GLN B 1 165 ? 13.016 -9.18 -15.789 1 86.25 165 GLN B O 1
ATOM 4443 N N . VAL B 1 166 ? 14.109 -7.875 -17.234 1 91.06 166 VAL B N 1
ATOM 4444 C CA . VAL B 1 166 ? 13.086 -6.832 -17.188 1 91.06 166 VAL B CA 1
ATOM 4445 C C . VAL B 1 166 ? 11.789 -7.355 -17.797 1 91.06 166 VAL B C 1
ATOM 4447 O O . VAL B 1 166 ? 10.703 -7.109 -17.266 1 91.06 166 VAL B O 1
ATOM 4450 N N . LEU B 1 167 ? 11.898 -8.086 -18.844 1 89.62 167 LEU B N 1
ATOM 4451 C CA . LEU B 1 167 ? 10.727 -8.703 -19.453 1 89.62 167 LEU B CA 1
ATOM 4452 C C . LEU B 1 167 ? 10.039 -9.648 -18.469 1 89.62 167 LEU B C 1
ATOM 4454 O O . LEU B 1 167 ? 8.805 -9.688 -18.406 1 89.62 167 LEU B O 1
ATOM 4458 N N . GLY B 1 168 ? 10.82 -10.367 -17.781 1 89.44 168 GLY B N 1
ATOM 4459 C CA . GLY B 1 168 ? 10.281 -11.258 -16.766 1 89.44 168 GLY B CA 1
ATOM 4460 C C . GLY B 1 168 ? 9.461 -10.539 -15.719 1 89.44 168 GLY B C 1
ATOM 4461 O O . GLY B 1 168 ? 8.469 -11.086 -15.219 1 89.44 168 GLY B O 1
ATOM 4462 N N . LEU B 1 169 ? 9.812 -9.328 -15.453 1 92.56 169 LEU B N 1
ATOM 4463 C CA . LEU B 1 169 ? 9.086 -8.531 -14.477 1 92.56 169 LEU B CA 1
ATOM 4464 C C . LEU B 1 169 ? 7.789 -7.992 -15.078 1 92.56 169 LEU B C 1
ATOM 4466 O O . LEU B 1 169 ? 6.773 -7.895 -14.383 1 92.56 169 LEU B O 1
ATOM 4470 N N . LEU B 1 170 ? 7.867 -7.699 -16.328 1 94.94 170 LEU B N 1
ATOM 4471 C CA . LEU B 1 170 ? 6.727 -7.094 -17 1 94.94 170 LEU B CA 1
ATOM 4472 C C . LEU B 1 170 ? 5.668 -8.141 -17.328 1 94.94 170 LEU B C 1
ATOM 4474 O O . LEU B 1 170 ? 4.469 -7.852 -17.281 1 94.94 170 LEU B O 1
ATOM 4478 N N . TYR B 1 171 ? 6.125 -9.312 -17.578 1 93.88 171 TYR B N 1
ATOM 4479 C CA . TYR B 1 171 ? 5.207 -10.367 -18 1 93.88 171 TYR B CA 1
ATOM 4480 C C . TYR B 1 171 ? 4.457 -10.945 -16.797 1 93.88 171 TYR B C 1
ATOM 4482 O O . TYR B 1 171 ? 4.988 -10.992 -15.688 1 93.88 171 TYR B O 1
ATOM 4490 N N . GLY B 1 172 ? 3.25 -11.352 -17.031 1 93 172 GLY B N 1
ATOM 4491 C CA . GLY B 1 172 ? 2.379 -12.016 -16.062 1 93 172 GLY B CA 1
ATOM 4492 C C . GLY B 1 172 ? 1.075 -12.492 -16.672 1 93 172 GLY B C 1
ATOM 4493 O O . GLY B 1 172 ? 0.92 -12.508 -17.906 1 93 172 GLY B O 1
ATOM 4494 N N . SER B 1 173 ? 0.235 -12.938 -15.805 1 89.25 173 SER B N 1
ATOM 4495 C CA . SER B 1 173 ? -1.08 -13.359 -16.281 1 89.25 173 SER B CA 1
ATOM 4496 C C . SER B 1 173 ? -1.906 -12.164 -16.75 1 89.25 173 SER B C 1
ATOM 4498 O O . SER B 1 173 ? -1.831 -11.086 -16.156 1 89.25 173 SER B O 1
ATOM 4500 N N . ILE B 1 174 ? -2.619 -12.414 -17.734 1 87.25 174 ILE B N 1
ATOM 4501 C CA . ILE B 1 174 ? -3.467 -11.344 -18.234 1 87.25 174 ILE B CA 1
ATOM 4502 C C . ILE B 1 174 ? -4.402 -10.859 -17.125 1 87.25 174 ILE B C 1
ATOM 4504 O O . ILE B 1 174 ? -4.965 -11.672 -16.391 1 87.25 174 ILE B O 1
ATOM 4508 N N . GLY B 1 175 ? -4.473 -9.531 -17 1 84.88 175 GLY B N 1
ATOM 4509 C CA . GLY B 1 175 ? -5.352 -8.938 -16.016 1 84.88 175 GLY B CA 1
ATOM 4510 C C . GLY B 1 175 ? -4.676 -8.727 -14.672 1 84.88 175 GLY B C 1
ATOM 4511 O O . GLY B 1 175 ? -5.207 -8.023 -13.805 1 84.88 175 GLY B O 1
ATOM 4512 N N . SER B 1 176 ? -3.568 -9.359 -14.469 1 87.81 176 SER B N 1
ATOM 4513 C CA . SER B 1 176 ? -2.83 -9.141 -13.234 1 87.81 176 SER B CA 1
ATOM 4514 C C . SER B 1 176 ? -2.242 -7.734 -13.172 1 87.81 176 SER B C 1
ATOM 4516 O O . SER B 1 176 ? -2.23 -7.02 -14.18 1 87.81 176 SER B O 1
ATOM 4518 N N . THR B 1 177 ? -1.862 -7.375 -11.992 1 88.44 177 THR B N 1
ATOM 4519 C CA . THR B 1 177 ? -1.375 -6.012 -11.812 1 88.44 177 THR B CA 1
ATOM 4520 C C . THR B 1 177 ? 0.092 -6.012 -11.391 1 88.44 177 THR B C 1
ATOM 4522 O O . THR B 1 177 ? 0.605 -7.027 -10.914 1 88.44 177 THR B O 1
ATOM 4525 N N . LEU B 1 178 ? 0.8 -4.945 -11.711 1 92.69 178 LEU B N 1
ATOM 4526 C CA . LEU B 1 178 ? 2.141 -4.664 -11.211 1 92.69 178 LEU B CA 1
ATOM 4527 C C . LEU B 1 178 ? 2.285 -3.191 -10.836 1 92.69 178 LEU B C 1
ATOM 4529 O O . LEU B 1 178 ? 1.476 -2.359 -11.258 1 92.69 178 LEU B O 1
ATOM 4533 N N . GLN B 1 179 ? 3.223 -2.918 -9.992 1 92.44 179 GLN B N 1
ATOM 4534 C CA . GLN B 1 179 ? 3.5 -1.545 -9.586 1 92.44 179 GLN B CA 1
ATOM 4535 C C . GLN B 1 179 ? 4.797 -1.037 -10.211 1 92.44 179 GLN B C 1
ATOM 4537 O O . GLN B 1 179 ? 5.801 -1.753 -10.242 1 92.44 179 GLN B O 1
ATOM 4542 N N . VAL B 1 180 ? 4.688 0.215 -10.672 1 95.25 180 VAL B N 1
ATOM 4543 C CA . VAL B 1 180 ? 5.898 0.831 -11.211 1 95.25 180 VAL B CA 1
ATOM 4544 C C . VAL B 1 180 ? 6.188 2.133 -10.469 1 95.25 180 VAL B C 1
ATOM 4546 O O . VAL B 1 180 ? 5.266 2.836 -10.055 1 95.25 180 VAL B O 1
ATOM 4549 N N . GLN B 1 181 ? 7.434 2.34 -10.297 1 90.88 181 GLN B N 1
ATOM 4550 C CA . GLN B 1 181 ? 7.887 3.609 -9.742 1 90.88 181 GLN B CA 1
ATOM 4551 C C . GLN B 1 181 ? 8.734 4.379 -10.75 1 90.88 181 GLN B C 1
ATOM 4553 O O . GLN B 1 181 ? 9.703 3.84 -11.297 1 90.88 181 GLN B O 1
ATOM 4558 N N . THR B 1 182 ? 8.328 5.582 -10.945 1 92.44 182 THR B N 1
ATOM 4559 C CA . THR B 1 182 ? 9.07 6.434 -11.867 1 92.44 182 THR B CA 1
ATOM 4560 C C . THR B 1 182 ? 10.102 7.277 -11.125 1 92.44 182 THR B C 1
ATOM 4562 O O . THR B 1 182 ? 10.102 7.316 -9.891 1 92.44 182 THR B O 1
ATOM 4565 N N . GLU B 1 183 ? 10.953 7.801 -11.883 1 85.31 183 GLU B N 1
ATOM 4566 C CA . GLU B 1 183 ? 11.977 8.664 -11.305 1 85.31 183 GLU B CA 1
ATOM 4567 C C . GLU B 1 183 ? 11.359 9.945 -10.75 1 85.31 183 GLU B C 1
ATOM 4569 O O . GLU B 1 183 ? 11.875 10.531 -9.789 1 85.31 183 GLU B O 1
ATOM 4574 N N . GLU B 1 184 ? 10.273 10.406 -11.273 1 76.19 184 GLU B N 1
ATOM 4575 C CA . GLU B 1 184 ? 9.664 11.695 -10.945 1 76.19 184 GLU B CA 1
ATOM 4576 C C . GLU B 1 184 ? 8.82 11.602 -9.68 1 76.19 184 GLU B C 1
ATOM 4578 O O . GLU B 1 184 ? 8.547 12.617 -9.031 1 76.19 184 GLU B O 1
ATOM 4583 N N . SER B 1 185 ? 8.391 10.422 -9.43 1 73.44 185 SER B N 1
ATOM 4584 C CA . SER B 1 185 ? 7.477 10.281 -8.297 1 73.44 185 SER B CA 1
ATOM 4585 C C . SER B 1 185 ? 7.859 9.086 -7.426 1 73.44 185 SER B C 1
ATOM 4587 O O . SER B 1 185 ? 8.203 8.016 -7.938 1 73.44 185 SER B O 1
ATOM 4589 N N . ASN B 1 186 ? 7.75 9.344 -6.156 1 70.88 186 ASN B N 1
ATOM 4590 C CA . ASN B 1 186 ? 8.039 8.266 -5.215 1 70.88 186 ASN B CA 1
ATOM 4591 C C . ASN B 1 186 ? 6.824 7.375 -5 1 70.88 186 ASN B C 1
ATOM 4593 O O . ASN B 1 186 ? 6.938 6.305 -4.398 1 70.88 186 ASN B O 1
ATOM 4597 N N . SER B 1 187 ? 5.742 7.82 -5.57 1 74.94 187 SER B N 1
ATOM 4598 C CA . SER B 1 187 ? 4.527 7.031 -5.387 1 74.94 187 SER B CA 1
ATOM 4599 C C . SER B 1 187 ? 4.383 5.977 -6.477 1 74.94 187 SER B C 1
ATOM 4601 O O . SER B 1 187 ? 4.418 6.301 -7.668 1 74.94 187 SER B O 1
ATOM 4603 N N . PRO B 1 188 ? 4.195 4.77 -6.07 1 85.62 188 PRO B N 1
ATOM 4604 C CA . PRO B 1 188 ? 4.039 3.721 -7.082 1 85.62 188 PRO B CA 1
ATOM 4605 C C . PRO B 1 188 ? 2.719 3.828 -7.84 1 85.62 188 PRO B C 1
ATOM 4607 O O . PRO B 1 188 ? 1.72 4.293 -7.285 1 85.62 188 PRO B O 1
ATOM 4610 N N . ILE B 1 189 ? 2.766 3.484 -9.109 1 89.38 189 ILE B N 1
ATOM 4611 C CA . ILE B 1 189 ? 1.591 3.434 -9.969 1 89.38 189 ILE B CA 1
ATOM 4612 C C . ILE B 1 189 ? 1.23 1.979 -10.266 1 89.38 189 ILE B C 1
ATOM 4614 O O . ILE B 1 189 ? 2.09 1.188 -10.664 1 89.38 189 ILE B O 1
ATOM 4618 N N . SER B 1 190 ? 0.004 1.662 -10.039 1 89.69 190 SER B N 1
ATOM 4619 C CA . SER B 1 190 ? -0.468 0.311 -10.32 1 89.69 190 SER B CA 1
ATOM 4620 C C . SER B 1 190 ? -0.909 0.17 -11.773 1 89.69 190 SER B C 1
ATOM 4622 O O . SER B 1 190 ? -1.744 0.94 -12.25 1 89.69 190 SER B O 1
ATOM 4624 N N . LEU B 1 191 ? -0.359 -0.804 -12.422 1 93.25 191 LEU B N 1
ATOM 4625 C CA . LEU B 1 191 ? -0.685 -1.069 -13.82 1 93.25 191 LEU B CA 1
ATOM 4626 C C . LEU B 1 191 ? -1.354 -2.432 -13.977 1 93.25 191 LEU B C 1
ATOM 4628 O O . LEU B 1 191 ? -1.144 -3.326 -13.156 1 93.25 191 LEU B O 1
ATOM 4632 N N . VAL B 1 192 ? -2.104 -2.498 -15.023 1 88.12 192 VAL B N 1
ATOM 4633 C CA . VAL B 1 192 ? -2.732 -3.77 -15.367 1 88.12 192 VAL B CA 1
ATOM 4634 C C . VAL B 1 192 ? -2.066 -4.355 -16.609 1 88.12 192 VAL B C 1
ATOM 4636 O O . VAL B 1 192 ? -1.813 -3.639 -17.578 1 88.12 192 VAL B O 1
ATOM 4639 N N . ARG B 1 193 ? -1.73 -5.602 -16.5 1 93.38 193 ARG B N 1
ATOM 4640 C CA . ARG B 1 193 ? -1.257 -6.297 -17.703 1 93.38 193 ARG B CA 1
ATOM 4641 C C . ARG B 1 193 ? -2.408 -6.594 -18.656 1 93.38 193 ARG B C 1
ATOM 4643 O O . ARG B 1 193 ? -3.189 -7.52 -18.422 1 93.38 193 ARG B O 1
ATOM 4650 N N . ASN B 1 194 ? -2.416 -5.797 -19.766 1 89.25 194 ASN B N 1
ATOM 4651 C CA . ASN B 1 194 ? -3.596 -5.891 -20.609 1 89.25 194 ASN B CA 1
ATOM 4652 C C . ASN B 1 194 ? -3.213 -6.148 -22.062 1 89.25 194 ASN B C 1
ATOM 4654 O O . ASN B 1 194 ? -4.062 -6.074 -22.953 1 89.25 194 ASN B O 1
ATOM 4658 N N . LYS B 1 195 ? -1.964 -6.477 -22.328 1 91.81 195 LYS B N 1
ATOM 4659 C CA . LYS B 1 195 ? -1.517 -6.816 -23.688 1 91.81 195 LYS B CA 1
ATOM 4660 C C . LYS B 1 195 ? -1.071 -8.273 -23.75 1 91.81 195 LYS B C 1
ATOM 4662 O O . LYS B 1 195 ? -0.057 -8.656 -23.172 1 91.81 195 LYS B O 1
ATOM 4667 N N . LYS B 1 196 ? -1.728 -8.938 -24.562 1 91.25 196 LYS B N 1
ATOM 4668 C CA . LYS B 1 196 ? -1.414 -10.352 -24.719 1 91.25 196 LYS B CA 1
ATOM 4669 C C . LYS B 1 196 ? -0.061 -10.539 -25.406 1 91.25 196 LYS B C 1
ATOM 4671 O O . LYS B 1 196 ? 0.266 -9.828 -26.359 1 91.25 196 LYS B O 1
ATOM 4676 N N . ILE B 1 197 ? 0.667 -11.469 -24.906 1 92.19 197 ILE B N 1
ATOM 4677 C CA . ILE B 1 197 ? 1.955 -11.852 -25.469 1 92.19 197 ILE B CA 1
ATOM 4678 C C . ILE B 1 197 ? 1.877 -13.281 -26.016 1 92.19 197 ILE B C 1
ATOM 4680 O O . ILE B 1 197 ? 1.502 -14.203 -25.297 1 92.19 197 ILE B O 1
ATOM 4684 N N . GLU B 1 198 ? 2.16 -13.336 -27.281 1 90.31 198 GLU B N 1
ATOM 4685 C CA . GLU B 1 198 ? 2.264 -14.68 -27.844 1 90.31 198 GLU B CA 1
ATOM 4686 C C . GLU B 1 198 ? 3.605 -15.32 -27.516 1 90.31 198 GLU B C 1
ATOM 4688 O O . GLU B 1 198 ? 4.645 -14.664 -27.547 1 90.31 198 GLU B O 1
ATOM 4693 N N . THR B 1 199 ? 3.445 -16.516 -27.047 1 88.88 199 THR B N 1
ATOM 4694 C CA . THR B 1 199 ? 4.688 -17.203 -26.688 1 88.88 199 THR B CA 1
ATOM 4695 C C . THR B 1 199 ? 4.621 -18.672 -27.047 1 88.88 199 THR B C 1
ATOM 4697 O O . THR B 1 199 ? 3.543 -19.266 -27.078 1 88.88 199 THR B O 1
ATOM 4700 N N . ASP B 1 200 ? 5.844 -19.172 -27.453 1 90.31 200 ASP B N 1
ATOM 4701 C CA . ASP B 1 200 ? 6.066 -20.594 -27.688 1 90.31 200 ASP B CA 1
ATOM 4702 C C . ASP B 1 200 ? 7.203 -21.109 -26.812 1 90.31 200 ASP B C 1
ATOM 4704 O O . ASP B 1 200 ? 7.996 -20.328 -26.281 1 90.31 200 ASP B O 1
ATOM 4708 N N . ILE B 1 201 ? 7.133 -22.453 -26.656 1 94.81 201 ILE B N 1
ATOM 4709 C CA . ILE B 1 201 ? 8.258 -23.047 -25.938 1 94.81 201 ILE B CA 1
ATOM 4710 C C . ILE B 1 201 ? 9.5 -23.016 -26.828 1 94.81 201 ILE B C 1
ATOM 4712 O O . ILE B 1 201 ? 9.453 -23.438 -27.984 1 94.81 201 ILE B O 1
ATOM 4716 N N . GLU B 1 202 ? 10.492 -22.375 -26.328 1 86.19 202 GLU B N 1
ATOM 4717 C CA . GLU B 1 202 ? 11.758 -22.312 -27.062 1 86.19 202 GLU B CA 1
ATOM 4718 C C . GLU B 1 202 ? 12.719 -23.406 -26.578 1 86.19 202 GLU B C 1
ATOM 4720 O O . GLU B 1 202 ? 13.164 -23.391 -25.438 1 86.19 202 GLU B O 1
ATOM 4725 N N . PRO B 1 203 ? 13.062 -24.359 -27.484 1 94.25 203 PRO B N 1
ATOM 4726 C CA . PRO B 1 203 ? 14.039 -25.391 -27.094 1 94.25 203 PRO B CA 1
ATOM 4727 C C . PRO B 1 203 ? 15.484 -24.938 -27.297 1 94.25 203 PRO B C 1
ATOM 4729 O O . PRO B 1 203 ? 15.789 -24.25 -28.281 1 94.25 203 PRO B O 1
ATOM 4732 N N . VAL B 1 204 ? 16.281 -25.156 -26.328 1 95.44 204 VAL B N 1
ATOM 4733 C CA . VAL B 1 204 ? 17.719 -24.922 -26.438 1 95.44 204 VAL B CA 1
ATOM 4734 C C . VAL B 1 204 ? 18.484 -26.203 -26.062 1 95.44 204 VAL B C 1
ATOM 4736 O O . VAL B 1 204 ? 18.391 -26.672 -24.938 1 95.44 204 VAL B O 1
ATOM 4739 N N . MET B 1 205 ? 19.281 -26.734 -27.047 1 96 205 MET B N 1
ATOM 4740 C CA . MET B 1 205 ? 20.156 -27.859 -26.75 1 96 205 MET B CA 1
ATOM 4741 C C . MET B 1 205 ? 21.516 -27.375 -26.266 1 96 205 MET B C 1
ATOM 4743 O O . MET B 1 205 ? 22.25 -26.703 -27 1 96 205 MET B O 1
ATOM 4747 N N . LEU B 1 206 ? 21.797 -27.734 -25.047 1 96.75 206 LEU B N 1
ATOM 4748 C CA . LEU B 1 206 ? 23.078 -27.328 -24.484 1 96.75 206 LEU B CA 1
ATOM 4749 C C . LEU B 1 206 ? 24.188 -28.266 -24.938 1 96.75 206 LEU B C 1
ATOM 4751 O O . LEU B 1 206 ? 23.922 -29.359 -25.438 1 96.75 206 LEU B O 1
ATOM 4755 N N . HIS B 1 207 ? 25.484 -27.875 -24.703 1 93.69 207 HIS B N 1
ATOM 4756 C CA . HIS B 1 207 ? 26.641 -28.625 -25.156 1 93.69 207 HIS B CA 1
ATOM 4757 C C . HIS B 1 207 ? 26.75 -29.969 -24.438 1 93.69 207 HIS B C 1
ATOM 4759 O O . HIS B 1 207 ? 27.281 -30.938 -24.984 1 93.69 207 HIS B O 1
ATOM 4765 N N . ASN B 1 208 ? 26.219 -30.094 -23.328 1 94.44 208 ASN B N 1
ATOM 4766 C CA . ASN B 1 208 ? 26.297 -31.312 -22.547 1 94.44 208 ASN B CA 1
ATOM 4767 C C . ASN B 1 208 ? 25.078 -32.219 -22.781 1 94.44 208 ASN B C 1
ATOM 4769 O O . ASN B 1 208 ? 24.797 -33.094 -21.984 1 94.44 208 ASN B O 1
ATOM 4773 N N . GLN B 1 209 ? 24.344 -31.953 -23.781 1 95.56 209 GLN B N 1
ATOM 4774 C CA . GLN B 1 209 ? 23.25 -32.781 -24.297 1 95.56 209 GLN B CA 1
ATOM 4775 C C . GLN B 1 209 ? 22.047 -32.75 -23.359 1 95.56 209 GLN B C 1
ATOM 4777 O O . GLN B 1 209 ? 21.391 -33.75 -23.141 1 95.56 209 GLN B O 1
ATOM 4782 N N . VAL B 1 210 ? 21.906 -31.594 -22.734 1 97.44 210 VAL B N 1
ATOM 4783 C CA . VAL B 1 210 ? 20.688 -31.312 -21.969 1 97.44 210 VAL B CA 1
ATOM 4784 C C . VAL B 1 210 ? 19.766 -30.391 -22.781 1 97.44 210 VAL B C 1
ATOM 4786 O O . VAL B 1 210 ? 20.203 -29.344 -23.25 1 97.44 210 VAL B O 1
ATOM 4789 N N . LEU B 1 211 ? 18.547 -30.859 -23.016 1 97.94 211 LEU B N 1
ATOM 4790 C CA . LEU B 1 211 ? 17.547 -30.062 -23.703 1 97.94 211 LEU B CA 1
ATOM 4791 C C . LEU B 1 211 ? 16.812 -29.141 -22.734 1 97.94 211 LEU B C 1
ATOM 4793 O O . LEU B 1 211 ? 16.188 -29.609 -21.781 1 97.94 211 LEU B O 1
ATOM 4797 N N . VAL B 1 212 ? 16.953 -27.875 -22.953 1 98.12 212 VAL B N 1
ATOM 4798 C CA . VAL B 1 212 ? 16.266 -26.891 -22.125 1 98.12 212 VAL B CA 1
ATOM 4799 C C . VAL B 1 212 ? 14.961 -26.453 -22.797 1 98.12 212 VAL B C 1
ATOM 4801 O O . VAL B 1 212 ? 14.969 -26.047 -23.953 1 98.12 212 VAL B O 1
ATOM 4804 N N . LEU B 1 213 ? 13.852 -26.609 -22.141 1 98.19 213 LEU B N 1
ATOM 4805 C CA . LEU B 1 213 ? 12.555 -26.125 -22.594 1 98.19 213 LEU B CA 1
ATOM 4806 C C . LEU B 1 213 ? 12.062 -25 -21.703 1 98.19 213 LEU B C 1
ATOM 4808 O O . LEU B 1 213 ? 11.664 -25.219 -20.547 1 98.19 213 LEU B O 1
ATOM 4812 N N . LYS B 1 214 ? 12.055 -23.797 -22.172 1 96.62 214 LYS B N 1
ATOM 4813 C CA . LYS B 1 214 ? 11.547 -22.656 -21.406 1 96.62 214 LYS B CA 1
ATOM 4814 C C . LYS B 1 214 ? 10.039 -22.5 -21.609 1 96.62 214 LYS B C 1
ATOM 4816 O O . LYS B 1 214 ? 9.586 -22.234 -22.719 1 96.62 214 LYS B O 1
ATOM 4821 N N . ILE B 1 215 ? 9.344 -22.703 -20.594 1 96.75 215 ILE B N 1
ATOM 4822 C CA . ILE B 1 215 ? 7.887 -22.562 -20.625 1 96.75 215 ILE B CA 1
ATOM 4823 C C . ILE B 1 215 ? 7.477 -21.281 -19.906 1 96.75 215 ILE B C 1
ATOM 4825 O O . ILE B 1 215 ? 7.543 -21.188 -18.688 1 96.75 215 ILE B O 1
ATOM 4829 N N . ARG B 1 216 ? 6.969 -20.328 -20.609 1 95.06 216 ARG B N 1
ATOM 4830 C CA . ARG B 1 216 ? 6.684 -19 -20.062 1 95.06 216 ARG B CA 1
ATOM 4831 C C . ARG B 1 216 ? 5.32 -18.969 -19.391 1 95.06 216 ARG B C 1
ATOM 4833 O O . ARG B 1 216 ? 5.07 -18.125 -18.531 1 95.06 216 ARG B O 1
ATOM 4840 N N . VAL B 1 217 ? 4.453 -19.812 -19.844 1 95.5 217 VAL B N 1
ATOM 4841 C CA . VAL B 1 217 ? 3.102 -19.922 -19.312 1 95.5 217 VAL B CA 1
ATOM 4842 C C . VAL B 1 217 ? 2.482 -21.25 -19.734 1 95.5 217 VAL B C 1
ATOM 4844 O O . VAL B 1 217 ? 2.83 -21.797 -20.781 1 95.5 217 VAL B O 1
ATOM 4847 N N . PHE B 1 218 ? 1.652 -21.781 -18.875 1 96.62 218 PHE B N 1
ATOM 4848 C CA . PHE B 1 218 ? 0.932 -23 -19.234 1 96.62 218 PHE B CA 1
ATOM 4849 C C . PHE B 1 218 ? -0.333 -22.672 -20.016 1 96.62 218 PHE B C 1
ATOM 4851 O O . PHE B 1 218 ? -1.292 -22.125 -19.469 1 96.62 218 PHE B O 1
ATOM 4858 N N . GLN B 1 219 ? -0.258 -23.062 -21.25 1 94.56 219 GLN B N 1
ATOM 4859 C CA . GLN B 1 219 ? -1.389 -22.859 -22.141 1 94.56 219 GLN B CA 1
ATOM 4860 C C . GLN B 1 219 ? -1.961 -24.188 -22.625 1 94.56 219 GLN B C 1
ATOM 4862 O O . GLN B 1 219 ? -1.426 -25.25 -22.312 1 94.56 219 GLN B O 1
ATOM 4867 N N . GLN B 1 220 ? -3.059 -24.125 -23.359 1 92.88 220 GLN B N 1
ATOM 4868 C CA . GLN B 1 220 ? -3.809 -25.297 -23.781 1 92.88 220 GLN B CA 1
ATOM 4869 C C . GLN B 1 220 ? -2.904 -26.312 -24.484 1 92.88 220 GLN B C 1
ATOM 4871 O O . GLN B 1 220 ? -3.02 -27.516 -24.266 1 92.88 220 GLN B O 1
ATOM 4876 N N . ASP B 1 221 ? -1.91 -25.859 -25.234 1 94.12 221 ASP B N 1
ATOM 4877 C CA . ASP B 1 221 ? -1.123 -26.766 -26.062 1 94.12 221 ASP B CA 1
ATOM 4878 C C . ASP B 1 221 ? 0.255 -27.016 -25.438 1 94.12 221 ASP B C 1
ATOM 4880 O O . ASP B 1 221 ? 1.124 -27.625 -26.078 1 94.12 221 ASP B O 1
ATOM 4884 N N . THR B 1 222 ? 0.419 -26.609 -24.25 1 96.88 222 THR B N 1
ATOM 4885 C CA . THR B 1 222 ? 1.745 -26.688 -23.656 1 96.88 222 THR B CA 1
ATOM 4886 C C . THR B 1 222 ? 2.225 -28.125 -23.562 1 96.88 222 THR B C 1
ATOM 4888 O O . THR B 1 222 ? 3.352 -28.438 -23.953 1 96.88 222 THR B O 1
ATOM 4891 N N . ALA B 1 223 ? 1.39 -29.047 -23.125 1 97 223 ALA B N 1
ATOM 4892 C CA . ALA B 1 223 ? 1.775 -30.453 -22.969 1 97 223 ALA B CA 1
ATOM 4893 C C . ALA B 1 223 ? 2.152 -31.062 -24.312 1 97 223 ALA B C 1
ATOM 4895 O O . ALA B 1 223 ? 3.176 -31.75 -24.422 1 97 223 ALA B O 1
ATOM 4896 N N . ASN B 1 224 ? 1.364 -30.797 -25.297 1 97.12 224 ASN B N 1
ATOM 4897 C CA . ASN B 1 224 ? 1.639 -31.312 -26.625 1 97.12 224 ASN B CA 1
ATOM 4898 C C . ASN B 1 224 ? 2.947 -30.766 -27.188 1 97.12 224 ASN B C 1
ATOM 4900 O O . ASN B 1 224 ? 3.707 -31.484 -27.828 1 97.12 224 ASN B O 1
ATOM 4904 N N . GLU B 1 225 ? 3.131 -29.547 -26.906 1 97.62 225 GLU B N 1
ATOM 4905 C CA . GLU B 1 225 ? 4.359 -28.906 -27.375 1 97.62 225 GLU B CA 1
ATOM 4906 C C . GLU B 1 225 ? 5.586 -29.516 -26.703 1 97.62 225 GLU B C 1
ATOM 4908 O O . GLU B 1 225 ? 6.598 -29.781 -27.344 1 97.62 225 GLU B O 1
ATOM 4913 N N . ILE B 1 226 ? 5.523 -29.719 -25.438 1 97.56 226 ILE B N 1
ATOM 4914 C CA . ILE B 1 226 ? 6.605 -30.359 -24.703 1 97.56 226 ILE B CA 1
ATOM 4915 C C . ILE B 1 226 ? 6.898 -31.734 -25.312 1 97.56 226 ILE B C 1
ATOM 4917 O O . ILE B 1 226 ? 8.055 -32.062 -25.609 1 97.56 226 ILE B O 1
ATOM 4921 N N . LYS B 1 227 ? 5.852 -32.531 -25.484 1 96.31 227 LYS B N 1
ATOM 4922 C CA . LYS B 1 227 ? 5.988 -33.875 -26.031 1 96.31 227 LYS B CA 1
ATOM 4923 C C . LYS B 1 227 ? 6.672 -33.844 -27.391 1 96.31 227 LYS B C 1
ATOM 4925 O O . LYS B 1 227 ? 7.645 -34.562 -27.625 1 96.31 227 LYS B O 1
ATOM 4930 N N . ARG B 1 228 ? 6.223 -33 -28.219 1 96.56 228 ARG B N 1
ATOM 4931 C CA . ARG B 1 228 ? 6.762 -32.875 -29.562 1 96.56 228 ARG B CA 1
ATOM 4932 C C . ARG B 1 228 ? 8.234 -32.5 -29.531 1 96.56 228 ARG B C 1
ATOM 4934 O O . ARG B 1 228 ? 9.062 -33.094 -30.219 1 96.56 228 ARG B O 1
ATOM 4941 N N . LEU B 1 229 ? 8.547 -31.516 -28.75 1 96.62 229 LEU B N 1
ATOM 4942 C CA . LEU B 1 229 ? 9.914 -30.984 -28.703 1 96.62 229 LEU B CA 1
ATOM 4943 C C . LEU B 1 229 ? 10.875 -32.031 -28.141 1 96.62 229 LEU B C 1
ATOM 4945 O O . LEU B 1 229 ? 12.016 -32.156 -28.609 1 96.62 229 LEU B O 1
ATOM 4949 N N . ILE B 1 230 ? 10.469 -32.812 -27.172 1 96.19 230 ILE B N 1
ATOM 4950 C CA . ILE B 1 230 ? 11.32 -33.875 -26.641 1 96.19 230 ILE B CA 1
ATOM 4951 C C . ILE B 1 230 ? 11.508 -34.969 -27.688 1 96.19 230 ILE B C 1
ATOM 4953 O O . ILE B 1 230 ? 12.625 -35.406 -27.906 1 96.19 230 ILE B O 1
ATOM 4957 N N . GLU B 1 231 ? 10.469 -35.344 -28.391 1 94.31 231 GLU B N 1
ATOM 4958 C CA . GLU B 1 231 ? 10.531 -36.375 -29.422 1 94.31 231 GLU B CA 1
ATOM 4959 C C . GLU B 1 231 ? 11.414 -35.938 -30.578 1 94.31 231 GLU B C 1
ATOM 4961 O O . GLU B 1 231 ? 12.195 -36.75 -31.109 1 94.31 231 GLU B O 1
ATOM 4966 N N . GLU B 1 232 ? 11.305 -34.719 -30.891 1 94.44 232 GLU B N 1
ATOM 4967 C CA . GLU B 1 232 ? 12.086 -34.188 -32 1 94.44 232 GLU B CA 1
ATOM 4968 C C . GLU B 1 232 ? 13.57 -34.125 -31.656 1 94.44 232 GLU B C 1
ATOM 4970 O O . GLU B 1 232 ? 14.414 -34.094 -32.562 1 94.44 232 GLU B O 1
ATOM 4975 N N . ASN B 1 233 ? 13.828 -34.031 -30.438 1 92.31 233 ASN B N 1
ATOM 4976 C CA . ASN B 1 233 ? 15.219 -33.906 -30.016 1 92.31 233 ASN B CA 1
ATOM 4977 C C . ASN B 1 233 ? 15.734 -35.156 -29.344 1 92.31 233 ASN B C 1
ATOM 4979 O O . ASN B 1 233 ? 16.781 -35.156 -28.703 1 92.31 233 ASN B O 1
ATOM 4983 N N . SER B 1 234 ? 14.883 -36.156 -29.484 1 85.38 234 SER B N 1
ATOM 4984 C CA . SER B 1 234 ? 15.25 -37.438 -28.859 1 85.38 234 SER B CA 1
ATOM 4985 C C . SER B 1 234 ? 16.344 -38.156 -29.656 1 85.38 234 SER B C 1
ATOM 4987 O O . SER B 1 234 ? 16.188 -38.375 -30.859 1 85.38 234 SER B O 1
ATOM 4989 N N . SER B 1 235 ? 17.453 -37.906 -29.312 1 78.12 235 SER B N 1
ATOM 4990 C CA . SER B 1 235 ? 18.562 -38.688 -29.875 1 78.12 235 SER B CA 1
ATOM 4991 C C . SER B 1 235 ? 19.219 -39.562 -28.812 1 78.12 235 SER B C 1
ATOM 4993 O O . SER B 1 235 ? 18.938 -39.438 -27.625 1 78.12 235 SER B O 1
ATOM 4995 N N . SER B 1 236 ? 19.938 -40.562 -29.344 1 78.19 236 SER B N 1
ATOM 4996 C CA . SER B 1 236 ? 20.672 -41.438 -28.422 1 78.19 236 SER B CA 1
ATOM 4997 C C . SER B 1 236 ? 21.609 -40.656 -27.531 1 78.19 236 SER B C 1
ATOM 4999 O O . SER B 1 236 ? 22.047 -41.125 -26.484 1 78.19 236 SER B O 1
ATOM 5001 N N . ARG B 1 237 ? 21.703 -39.344 -27.734 1 87.69 237 ARG B N 1
ATOM 5002 C CA . ARG B 1 237 ? 22.672 -38.562 -26.984 1 87.69 237 ARG B CA 1
ATOM 5003 C C . ARG B 1 237 ? 21.984 -37.719 -25.922 1 87.69 237 ARG B C 1
ATOM 5005 O O . ARG B 1 237 ? 22.641 -37.125 -25.062 1 87.69 237 ARG B O 1
ATOM 5012 N N . LEU B 1 238 ? 20.703 -37.719 -26 1 93.38 238 LEU B N 1
ATOM 5013 C CA . LEU B 1 238 ? 20 -36.875 -25.031 1 93.38 238 LEU B CA 1
ATOM 5014 C C . LEU B 1 238 ? 20.141 -37.438 -23.625 1 93.38 238 LEU B C 1
ATOM 5016 O O . LEU B 1 238 ? 19.766 -38.562 -23.359 1 93.38 238 LEU B O 1
ATOM 5020 N N . LYS B 1 239 ? 20.656 -36.562 -22.734 1 94.44 239 LYS B N 1
ATOM 5021 C CA . LYS B 1 239 ? 20.953 -37.062 -21.391 1 94.44 239 LYS B CA 1
ATOM 5022 C C . LYS B 1 239 ? 19.875 -36.656 -20.406 1 94.44 239 LYS B C 1
ATOM 5024 O O . LYS B 1 239 ? 19.562 -37.375 -19.453 1 94.44 239 LYS B O 1
ATOM 5029 N N . ALA B 1 240 ? 19.328 -35.438 -20.641 1 97.12 240 ALA B N 1
ATOM 5030 C CA . ALA B 1 240 ? 18.328 -34.906 -19.703 1 97.12 240 ALA B CA 1
ATOM 5031 C C . ALA B 1 240 ? 17.516 -33.781 -20.328 1 97.12 240 ALA B C 1
ATOM 5033 O O . ALA B 1 240 ? 17.922 -33.219 -21.344 1 97.12 240 ALA B O 1
ATOM 5034 N N . VAL B 1 241 ? 16.344 -33.531 -19.75 1 97.69 241 VAL B N 1
ATOM 5035 C CA . VAL B 1 241 ? 15.516 -32.406 -20.094 1 97.69 241 VAL B CA 1
ATOM 5036 C C . VAL B 1 241 ? 15.398 -31.469 -18.891 1 97.69 241 VAL B C 1
ATOM 5038 O O . VAL B 1 241 ? 15.133 -31.906 -17.781 1 97.69 241 VAL B O 1
ATOM 5041 N N . LEU B 1 242 ? 15.703 -30.234 -19.125 1 98.44 242 LEU B N 1
ATOM 5042 C CA . LEU B 1 242 ? 15.562 -29.188 -18.109 1 98.44 242 LEU B CA 1
ATOM 5043 C C . LEU B 1 242 ? 14.391 -28.266 -18.438 1 98.44 242 LEU B C 1
ATOM 5045 O O . LEU B 1 242 ? 14.43 -27.547 -19.438 1 98.44 242 LEU B O 1
ATOM 5049 N N . ILE B 1 243 ? 13.352 -28.328 -17.641 1 98.56 243 ILE B N 1
ATOM 5050 C CA . ILE B 1 243 ? 12.195 -27.453 -17.828 1 98.56 243 ILE B CA 1
ATOM 5051 C C . ILE B 1 243 ? 12.391 -26.156 -17.047 1 98.56 243 ILE B C 1
ATOM 5053 O O . ILE B 1 243 ? 12.445 -26.172 -15.812 1 98.56 243 ILE B O 1
ATOM 5057 N N . ASP B 1 244 ? 12.484 -25.109 -17.75 1 98.12 244 ASP B N 1
ATOM 5058 C CA . ASP B 1 244 ? 12.695 -23.797 -17.141 1 98.12 244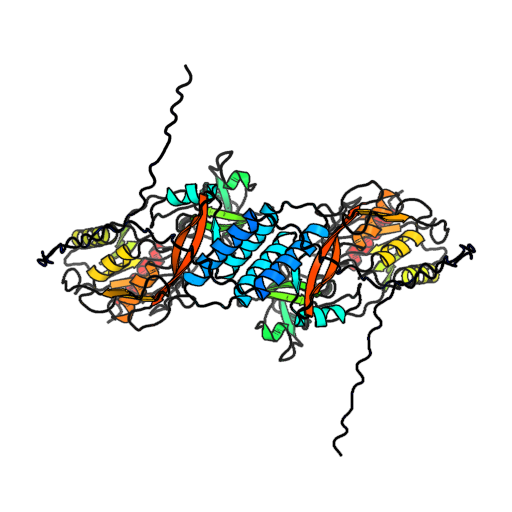 ASP B CA 1
ATOM 5059 C C . ASP B 1 244 ? 11.375 -23.062 -16.922 1 98.12 244 ASP B C 1
ATOM 5061 O O . ASP B 1 244 ? 10.766 -22.578 -17.875 1 98.12 244 ASP B O 1
ATOM 5065 N N . LEU B 1 245 ? 10.977 -22.969 -15.641 1 98.06 245 LEU B N 1
ATOM 5066 C CA . LEU B 1 245 ? 9.719 -22.328 -15.273 1 98.06 245 LEU B CA 1
ATOM 5067 C C . LEU B 1 245 ? 9.977 -21.016 -14.547 1 98.06 245 LEU B C 1
ATOM 5069 O O . LEU B 1 245 ? 9.07 -20.453 -13.93 1 98.06 245 LEU B O 1
ATOM 5073 N N . ARG B 1 246 ? 11.156 -20.484 -14.617 1 96.38 246 ARG B N 1
ATOM 5074 C CA . ARG B 1 246 ? 11.422 -19.188 -14.016 1 96.38 246 ARG B CA 1
ATOM 5075 C C . ARG B 1 246 ? 10.523 -18.109 -14.617 1 96.38 246 ARG B C 1
ATOM 5077 O O . ARG B 1 246 ? 10.305 -18.078 -15.828 1 96.38 246 ARG B O 1
ATOM 5084 N N . ASN B 1 247 ? 9.938 -17.328 -13.773 1 93.69 247 ASN B N 1
ATOM 5085 C CA . ASN B 1 247 ? 9.102 -16.203 -14.133 1 93.69 247 ASN B CA 1
ATOM 5086 C C . ASN B 1 247 ? 7.785 -16.656 -14.758 1 93.69 247 ASN B C 1
ATOM 5088 O O . ASN B 1 247 ? 7.086 -15.852 -15.391 1 93.69 247 ASN B O 1
ATOM 5092 N N . ASN B 1 248 ? 7.465 -17.922 -14.641 1 95.69 248 ASN B N 1
ATOM 5093 C CA . ASN B 1 248 ? 6.191 -18.453 -15.117 1 95.69 248 ASN B CA 1
ATOM 5094 C C . ASN B 1 248 ? 5.055 -18.141 -14.148 1 95.69 248 ASN B C 1
ATOM 5096 O O . ASN B 1 248 ? 5.027 -18.656 -13.031 1 95.69 248 ASN B O 1
ATOM 5100 N N . PRO B 1 249 ? 4.094 -17.375 -14.609 1 95.06 249 PRO B N 1
ATOM 5101 C CA . PRO B 1 249 ? 3.041 -16.953 -13.688 1 95.06 249 PRO B CA 1
ATOM 5102 C C . PRO B 1 249 ? 1.947 -18 -13.516 1 95.06 249 PRO B C 1
ATOM 5104 O O . PRO B 1 249 ? 1.006 -17.797 -12.742 1 95.06 249 PRO B O 1
ATOM 5107 N N . GLY B 1 250 ? 2.129 -19.094 -14.172 1 96.19 250 GLY B N 1
ATOM 5108 C CA . GLY B 1 250 ? 1.125 -20.141 -14.117 1 96.19 250 GLY B CA 1
ATOM 5109 C C . GLY B 1 250 ? 0.4 -20.344 -15.438 1 96.19 250 GLY B C 1
ATOM 5110 O O . GLY B 1 250 ? 1.033 -20.516 -16.484 1 96.19 250 GLY B O 1
ATOM 5111 N N . GLY B 1 251 ? -0.865 -20.234 -15.336 1 93.81 251 GLY B N 1
ATOM 5112 C CA . GLY B 1 251 ? -1.709 -20.469 -16.5 1 93.81 251 GLY B CA 1
ATOM 5113 C C . GLY B 1 251 ? -2.795 -21.5 -16.25 1 93.81 251 GLY B C 1
ATOM 5114 O O . GLY B 1 251 ? -3.406 -21.516 -15.172 1 93.81 251 GLY B O 1
ATOM 5115 N N . LEU B 1 252 ? -2.982 -22.297 -17.25 1 94.75 252 LEU B N 1
ATOM 5116 C CA . LEU B 1 252 ? -4.051 -23.297 -17.156 1 94.75 252 LEU B CA 1
ATOM 5117 C C . LEU B 1 252 ? -3.625 -24.469 -16.266 1 94.75 252 LEU B C 1
ATOM 5119 O O . LEU B 1 252 ? -2.611 -25.109 -16.547 1 94.75 252 LEU B O 1
ATOM 5123 N N . LEU B 1 253 ? -4.477 -24.688 -15.297 1 95.38 253 LEU B N 1
ATOM 5124 C CA . LEU B 1 253 ? -4.223 -25.844 -14.438 1 95.38 253 LEU B CA 1
ATOM 5125 C C . LEU B 1 253 ? -4.223 -27.141 -15.242 1 95.38 253 LEU B C 1
ATOM 5127 O O . LEU B 1 253 ? -3.357 -28 -15.047 1 95.38 253 LEU B O 1
ATOM 5131 N N . SER B 1 254 ? -5.145 -27.266 -16.141 1 95.5 254 SER B N 1
ATOM 5132 C CA . SER B 1 254 ? -5.254 -28.469 -16.953 1 95.5 254 SER B CA 1
ATOM 5133 C C . SER B 1 254 ? -3.979 -28.703 -17.75 1 95.5 254 SER B C 1
ATOM 5135 O O . SER B 1 254 ? -3.535 -29.844 -17.891 1 95.5 254 SER B O 1
ATOM 5137 N N . ALA B 1 255 ? -3.434 -27.625 -18.219 1 97.06 255 ALA B N 1
ATOM 5138 C CA . ALA B 1 255 ? -2.195 -27.75 -18.984 1 97.06 255 ALA B CA 1
ATOM 5139 C C . ALA B 1 255 ? -1.051 -28.234 -18.109 1 97.06 255 ALA B C 1
ATOM 5141 O O . ALA B 1 255 ? -0.235 -29.062 -18.531 1 97.06 255 ALA B O 1
ATOM 5142 N N . ALA B 1 256 ? -0.997 -27.734 -16.922 1 98.06 256 ALA B N 1
ATOM 5143 C CA . ALA B 1 256 ? 0.025 -28.188 -15.977 1 98.06 256 ALA B CA 1
ATOM 5144 C C . ALA B 1 256 ? -0.149 -29.672 -15.641 1 98.06 256 ALA B C 1
ATOM 5146 O O . ALA B 1 256 ? 0.826 -30.422 -15.602 1 98.06 256 ALA B O 1
ATOM 5147 N N . VAL B 1 257 ? -1.345 -30.078 -15.445 1 97.56 257 VAL B N 1
ATOM 5148 C CA . VAL B 1 257 ? -1.662 -31.469 -15.117 1 97.56 257 VAL B CA 1
ATOM 5149 C C . VAL B 1 257 ? -1.294 -32.375 -16.281 1 97.56 257 VAL B C 1
ATOM 5151 O O . VAL B 1 257 ? -0.637 -33.406 -16.094 1 97.56 257 VAL B O 1
ATOM 5154 N N . GLU B 1 258 ? -1.705 -31.953 -17.438 1 97.06 258 GLU B N 1
ATOM 5155 C CA . GLU B 1 258 ? -1.39 -32.719 -18.625 1 97.06 258 GLU B CA 1
ATOM 5156 C C . GLU B 1 258 ? 0.118 -32.812 -18.844 1 97.06 258 GLU B C 1
ATOM 5158 O O . GLU B 1 258 ? 0.623 -33.875 -19.266 1 97.06 258 GLU B O 1
ATOM 5163 N N . SER B 1 259 ? 0.781 -31.797 -18.609 1 97.94 259 SER B N 1
ATOM 5164 C CA . SER B 1 259 ? 2.234 -31.797 -18.734 1 97.94 259 SER B CA 1
ATOM 5165 C C . SER B 1 259 ? 2.885 -32.75 -17.75 1 97.94 259 SER B C 1
ATOM 5167 O O . SER B 1 259 ? 3.809 -33.5 -18.094 1 97.94 259 SER B O 1
ATOM 5169 N N . ALA B 1 260 ? 2.404 -32.688 -16.516 1 97.81 260 ALA B N 1
ATOM 5170 C CA . ALA B 1 260 ? 2.918 -33.625 -15.508 1 97.81 260 ALA B CA 1
ATOM 5171 C C . ALA B 1 260 ? 2.654 -35.062 -15.906 1 97.81 260 ALA B C 1
ATOM 5173 O O . ALA B 1 260 ? 3.496 -35.938 -15.688 1 97.81 260 ALA B O 1
ATOM 5174 N N . ASP B 1 261 ? 1.562 -35.281 -16.5 1 96.5 261 ASP B N 1
ATOM 517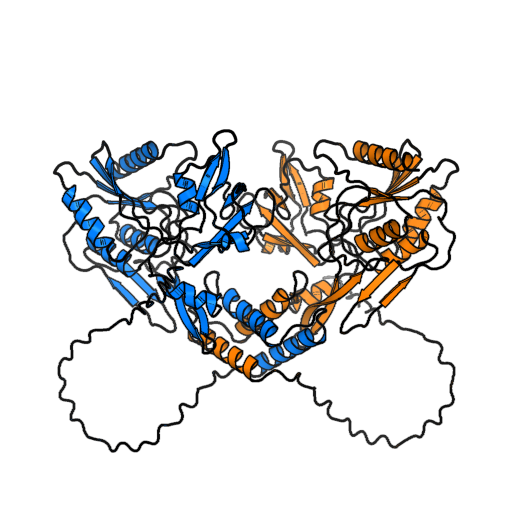5 C CA . ASP B 1 261 ? 1.126 -36.625 -16.906 1 96.5 261 ASP B CA 1
ATOM 5176 C C . ASP B 1 261 ? 2.072 -37.219 -17.938 1 96.5 261 ASP B C 1
ATOM 5178 O O . ASP B 1 261 ? 2.135 -38.438 -18.109 1 96.5 261 ASP B O 1
ATOM 5182 N N . LEU B 1 262 ? 2.775 -36.375 -18.656 1 96.06 262 LEU B N 1
ATOM 5183 C CA . LEU B 1 262 ? 3.752 -36.844 -19.625 1 96.06 262 LEU B CA 1
ATOM 5184 C C . LEU B 1 262 ? 4.883 -37.625 -18.953 1 96.06 262 LEU B C 1
ATOM 5186 O O . LEU B 1 262 ? 5.535 -38.469 -19.562 1 96.06 262 LEU B O 1
ATOM 5190 N N . PHE B 1 263 ? 5.152 -37.312 -17.656 1 96.69 263 PHE B N 1
ATOM 5191 C CA . PHE B 1 263 ? 6.344 -37.844 -16.984 1 96.69 263 PHE B CA 1
ATOM 5192 C C . PHE B 1 263 ? 5.965 -38.781 -15.859 1 96.69 263 PHE B C 1
ATOM 5194 O O . PHE B 1 263 ? 6.801 -39.531 -15.375 1 96.69 263 PHE B O 1
ATOM 5201 N N . LEU B 1 264 ? 4.723 -38.688 -15.43 1 95.94 264 LEU B N 1
ATOM 5202 C CA . LEU B 1 264 ? 4.242 -39.531 -14.336 1 95.94 264 LEU B CA 1
ATOM 5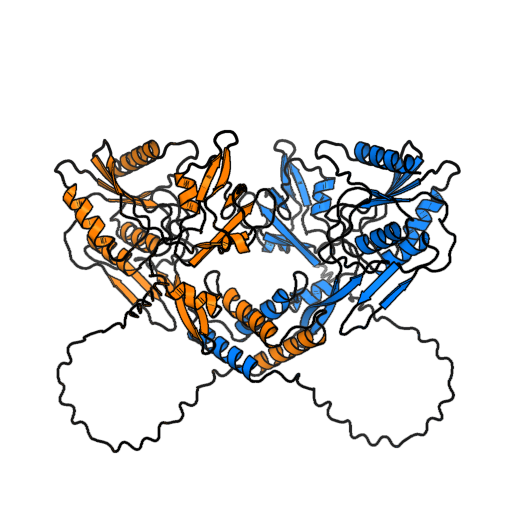203 C C . LEU B 1 264 ? 3.311 -40.625 -14.852 1 95.94 264 LEU B C 1
ATOM 5205 O O . LEU B 1 264 ? 2.521 -40.375 -15.766 1 95.94 264 LEU B O 1
ATOM 5209 N N . ASN B 1 265 ? 3.354 -41.781 -14.148 1 94.25 265 ASN B N 1
ATOM 5210 C CA . ASN B 1 265 ? 2.51 -42.875 -14.594 1 94.25 265 ASN B CA 1
ATOM 5211 C C . ASN B 1 265 ? 1.428 -43.219 -13.562 1 94.25 265 ASN B C 1
ATOM 5213 O O . ASN B 1 265 ? 0.541 -44.031 -13.828 1 94.25 265 ASN B O 1
ATOM 5217 N N . HIS B 1 266 ? 1.567 -42.656 -12.453 1 94 266 HIS B N 1
ATOM 5218 C CA . HIS B 1 266 ? 0.583 -42.844 -11.391 1 94 266 HIS B CA 1
ATOM 5219 C C . HIS B 1 266 ? 0.724 -41.75 -10.312 1 94 266 HIS B C 1
ATOM 5221 O O . HIS B 1 266 ? 1.689 -41 -10.32 1 94 266 HIS B O 1
ATOM 5227 N N . GLY B 1 267 ? -0.388 -41.688 -9.492 1 96.5 267 GLY B N 1
ATOM 5228 C CA . GLY B 1 267 ? -0.322 -40.844 -8.312 1 96.5 267 GLY B CA 1
ATOM 5229 C C . GLY B 1 267 ? -1.062 -39.531 -8.492 1 96.5 267 GLY B C 1
ATOM 5230 O O . GLY B 1 267 ? -1.429 -39.156 -9.609 1 96.5 267 GLY B O 1
ATOM 5231 N N . ILE B 1 268 ? -1.158 -38.844 -7.383 1 98 268 ILE B N 1
ATOM 5232 C CA . ILE B 1 268 ? -1.854 -37.562 -7.355 1 98 268 ILE B CA 1
ATOM 5233 C C . ILE B 1 268 ? -0.941 -36.469 -7.906 1 98 268 ILE B C 1
ATOM 5235 O O . ILE B 1 268 ? 0.24 -36.406 -7.555 1 98 268 ILE B O 1
ATOM 5239 N N . ILE B 1 269 ? -1.493 -35.75 -8.773 1 98.19 269 ILE B N 1
ATOM 5240 C CA . ILE B 1 269 ? -0.761 -34.594 -9.289 1 98.19 269 ILE B CA 1
ATOM 5241 C C . ILE B 1 269 ? -1.083 -33.344 -8.445 1 98.19 269 ILE B C 1
ATOM 5243 O O . ILE B 1 269 ? -0.177 -32.656 -8 1 98.19 269 ILE B O 1
ATOM 5247 N N . VAL B 1 270 ? -2.383 -33.062 -8.211 1 98.38 270 VAL B N 1
ATOM 5248 C CA . VAL B 1 270 ? -2.83 -31.938 -7.398 1 98.38 270 VAL B CA 1
ATOM 5249 C C . VAL B 1 270 ? -4.234 -32.219 -6.863 1 98.38 270 VAL B C 1
ATOM 5251 O O . VAL B 1 270 ? -5.027 -32.906 -7.504 1 98.38 270 VAL B O 1
ATOM 5254 N N . SER B 1 271 ? -4.449 -31.766 -5.715 1 98 271 SER B N 1
ATOM 5255 C CA . SER B 1 271 ? -5.797 -31.75 -5.152 1 98 271 SER B CA 1
ATOM 5256 C C . SER B 1 271 ? -6.266 -30.328 -4.855 1 98 271 SER B C 1
ATOM 5258 O O . SER B 1 271 ? -5.457 -29.469 -4.531 1 98 271 SER B O 1
ATOM 5260 N N . THR B 1 272 ? -7.543 -30.078 -5.02 1 96.5 272 THR B N 1
ATOM 5261 C CA . THR B 1 272 ? -8.148 -28.797 -4.684 1 96.5 272 THR B CA 1
ATOM 5262 C C . THR B 1 272 ? -9.219 -28.969 -3.611 1 96.5 272 THR B C 1
ATOM 5264 O O . THR B 1 272 ? -9.922 -29.984 -3.584 1 96.5 272 THR B O 1
ATOM 5267 N N . LYS B 1 273 ? -9.297 -28.031 -2.729 1 96.31 273 LYS B N 1
ATOM 5268 C CA . LYS B 1 273 ? -10.336 -28 -1.703 1 96.31 273 LYS B CA 1
ATOM 5269 C C . LYS B 1 273 ? -11.141 -26.703 -1.776 1 96.31 273 LYS B C 1
ATOM 5271 O O . LYS B 1 273 ? -10.57 -25.609 -1.817 1 96.31 273 LYS B O 1
ATOM 5276 N N . SER B 1 274 ? -12.391 -26.891 -1.818 1 95.19 274 SER B N 1
ATOM 5277 C CA . SER B 1 274 ? -13.305 -25.75 -1.944 1 95.19 274 SER B CA 1
ATOM 5278 C C . SER B 1 274 ? -14.555 -25.953 -1.094 1 95.19 274 SER B C 1
ATOM 5280 O O . SER B 1 274 ? -15.023 -27.094 -0.922 1 95.19 274 SER B O 1
ATOM 5282 N N . ARG B 1 275 ? -15.039 -24.828 -0.583 1 91.5 275 ARG B N 1
ATOM 5283 C CA . ARG B 1 275 ? -16.297 -24.906 0.153 1 91.5 275 ARG B CA 1
ATOM 5284 C C . ARG B 1 275 ? -17.484 -25 -0.801 1 91.5 275 ARG B C 1
ATOM 5286 O O . ARG B 1 275 ? -18.453 -25.703 -0.529 1 91.5 275 ARG B O 1
ATOM 5293 N N . SER B 1 276 ? -17.375 -24.375 -1.859 1 89 276 SER B N 1
ATOM 5294 C CA . SER B 1 276 ? -18.531 -24.203 -2.736 1 89 276 SER B CA 1
ATOM 5295 C C . SER B 1 276 ? -18.422 -25.109 -3.965 1 89 276 SER B C 1
ATOM 5297 O O . SER B 1 276 ? -19.438 -25.547 -4.508 1 89 276 SER B O 1
ATOM 5299 N N . GLU B 1 277 ? -17.266 -25.422 -4.445 1 87.88 277 GLU B N 1
ATOM 5300 C CA . GLU B 1 277 ? -17.062 -26.141 -5.699 1 87.88 277 GLU B CA 1
ATOM 5301 C C . GLU B 1 277 ? -16.828 -27.625 -5.453 1 87.88 277 GLU B C 1
ATOM 5303 O O . GLU B 1 277 ? -16.859 -28.438 -6.387 1 87.88 277 GLU B O 1
ATOM 5308 N N . GLY B 1 278 ? -16.562 -27.969 -4.25 1 90.69 278 GLY B N 1
ATOM 5309 C CA . GLY B 1 278 ? -16.203 -29.344 -3.943 1 90.69 278 GLY B CA 1
ATOM 5310 C C . GLY B 1 278 ? -14.711 -29.609 -4.094 1 90.69 278 GLY B C 1
ATOM 5311 O O . GLY B 1 278 ? -14 -28.828 -4.734 1 90.69 278 GLY B O 1
ATOM 5312 N N . ASN B 1 279 ? -14.297 -30.703 -3.477 1 94.44 279 ASN B N 1
ATOM 5313 C CA . ASN B 1 279 ? -12.898 -31.125 -3.564 1 94.44 279 ASN B CA 1
ATOM 5314 C C . ASN B 1 279 ? -12.641 -31.938 -4.828 1 94.44 279 ASN B C 1
ATOM 5316 O O . ASN B 1 279 ? -13.484 -32.719 -5.254 1 94.44 279 ASN B O 1
ATOM 5320 N N . GLN B 1 280 ? -11.531 -31.641 -5.43 1 95.19 280 GLN B N 1
ATOM 5321 C CA . GLN B 1 280 ? -11.141 -32.375 -6.629 1 95.19 280 GLN B CA 1
ATOM 5322 C C . GLN B 1 280 ? -9.711 -32.906 -6.508 1 95.19 280 GLN B C 1
ATOM 5324 O O . GLN B 1 280 ? -8.914 -32.375 -5.734 1 95.19 280 GLN B O 1
ATOM 5329 N N . GLN B 1 281 ? -9.492 -34 -7.25 1 96.69 281 GLN B N 1
ATOM 5330 C CA . GLN B 1 281 ? -8.156 -34.562 -7.363 1 96.69 281 GLN B CA 1
ATOM 5331 C C . GLN B 1 281 ? -7.809 -34.844 -8.82 1 96.69 281 GLN B C 1
ATOM 5333 O O . GLN B 1 281 ? -8.633 -35.406 -9.562 1 96.69 281 GLN B O 1
ATOM 5338 N N . PHE B 1 282 ? -6.68 -34.469 -9.141 1 96.75 282 PHE B N 1
ATOM 5339 C CA . PHE B 1 282 ? -6.137 -34.812 -10.453 1 96.75 282 PHE B CA 1
ATOM 5340 C C . PHE B 1 282 ? -4.996 -35.812 -10.344 1 96.75 282 PHE B C 1
ATOM 5342 O O . PHE B 1 282 ? -4.027 -35.562 -9.617 1 96.75 282 PHE B O 1
ATOM 5349 N N . GLN B 1 283 ? -5.117 -36.875 -11.094 1 96.38 283 GLN B N 1
ATOM 5350 C CA . GLN B 1 283 ? -4.148 -37.969 -11 1 96.38 283 GLN B CA 1
ATOM 5351 C C . GLN B 1 283 ? -3.494 -38.25 -12.352 1 96.38 283 GLN B C 1
ATOM 5353 O O . GLN B 1 283 ? -4.098 -38 -13.398 1 96.38 283 GLN B O 1
ATOM 5358 N N . ALA B 1 284 ? -2.283 -38.75 -12.219 1 95.19 284 ALA B N 1
ATOM 5359 C CA . ALA B 1 284 ? -1.578 -39.156 -13.43 1 95.19 284 ALA B CA 1
ATOM 5360 C C . ALA B 1 284 ? -2.189 -40.438 -14 1 95.19 284 ALA B C 1
ATOM 5362 O O . ALA B 1 284 ? -2.568 -41.344 -13.258 1 95.19 284 ALA B O 1
ATOM 5363 N N . LEU B 1 285 ? -2.25 -40.438 -15.266 1 91.88 285 LEU B N 1
ATOM 5364 C CA . LEU B 1 285 ? -2.738 -41.625 -15.961 1 91.88 285 LEU B CA 1
ATOM 5365 C C . LEU B 1 285 ? -1.583 -42.531 -16.375 1 91.88 285 LEU B C 1
ATOM 5367 O O . LEU B 1 285 ? -0.465 -42.062 -16.594 1 91.88 285 LEU B O 1
ATOM 5371 N N . PRO B 1 286 ? -1.895 -43.812 -16.453 1 88.81 286 PRO B N 1
ATOM 5372 C CA . PRO B 1 286 ? -0.824 -44.688 -16.891 1 88.81 286 PRO B CA 1
ATOM 5373 C C . PRO B 1 286 ? -0.306 -44.344 -18.297 1 88.81 286 PRO B C 1
ATOM 5375 O O . PRO B 1 286 ? -1.095 -44.031 -19.188 1 88.81 286 PRO B O 1
ATOM 5378 N N . GLY B 1 287 ? 0.995 -44.188 -18.359 1 83.06 287 GLY B N 1
ATOM 5379 C CA . GLY B 1 287 ? 1.653 -43.906 -19.625 1 83.06 287 GLY B CA 1
ATOM 5380 C C . GLY B 1 287 ? 3.156 -44.094 -19.578 1 83.06 287 GLY B C 1
ATOM 5381 O O . GLY B 1 287 ? 3.715 -44.375 -18.516 1 83.06 287 GLY B O 1
ATOM 5382 N N . ASN B 1 288 ? 3.795 -44.219 -20.812 1 77.25 288 ASN B N 1
ATOM 5383 C CA . ASN B 1 288 ? 5.223 -44.5 -20.859 1 77.25 288 ASN B CA 1
ATOM 5384 C C . ASN B 1 288 ? 5.969 -43.469 -21.703 1 77.25 288 ASN B C 1
ATOM 5386 O O . ASN B 1 288 ? 7.102 -43.719 -22.125 1 77.25 288 ASN B O 1
ATOM 5390 N N . ASP B 1 289 ? 5.465 -42.344 -21.891 1 80.62 289 ASP B N 1
ATOM 5391 C CA . ASP B 1 289 ? 6.066 -41.406 -22.844 1 80.62 289 ASP B CA 1
ATOM 5392 C C . ASP B 1 289 ? 7.5 -41.062 -22.453 1 80.62 289 ASP B C 1
ATOM 5394 O O . ASP B 1 289 ? 8.406 -41.156 -23.297 1 80.62 289 ASP B O 1
ATOM 5398 N N . PHE B 1 290 ? 7.762 -40.625 -21.25 1 87.38 290 PHE B N 1
ATOM 5399 C CA . PHE B 1 290 ? 9.102 -40.156 -20.906 1 87.38 290 PHE B CA 1
ATOM 5400 C C . PHE B 1 290 ? 9.523 -40.719 -19.547 1 87.38 290 PHE B C 1
ATOM 5402 O O . PHE B 1 290 ? 10.156 -40 -18.766 1 87.38 290 PHE B O 1
ATOM 5409 N N . GLN B 1 291 ? 9.336 -41.906 -19.328 1 79.31 291 GLN B N 1
ATOM 5410 C CA . GLN B 1 291 ? 9.586 -42.5 -18.031 1 79.31 291 GLN B CA 1
ATOM 5411 C C . GLN B 1 291 ? 11.086 -42.594 -17.75 1 79.31 291 GLN B C 1
ATOM 5413 O O . GLN B 1 291 ? 11.516 -42.5 -16.594 1 79.31 291 GLN B O 1
ATOM 5418 N N . ASN B 1 292 ? 11.906 -42.625 -18.781 1 83.81 292 ASN B N 1
ATOM 5419 C CA . ASN B 1 292 ? 13.305 -42.969 -18.531 1 83.81 292 ASN B CA 1
ATOM 5420 C C . ASN B 1 292 ? 14.211 -41.75 -18.734 1 83.81 292 ASN B C 1
ATOM 5422 O O . ASN B 1 292 ? 15.422 -41.844 -18.547 1 83.81 292 ASN B O 1
ATOM 5426 N N . ILE B 1 293 ? 13.648 -40.688 -19.031 1 92 293 ILE B N 1
ATOM 5427 C CA . ILE B 1 293 ? 14.484 -39.5 -19.281 1 92 293 ILE B CA 1
ATOM 5428 C C . ILE B 1 293 ? 14.68 -38.719 -17.984 1 92 293 ILE B C 1
ATOM 5430 O O . ILE B 1 293 ? 13.727 -38.531 -17.219 1 92 293 ILE B O 1
ATOM 5434 N N . LYS B 1 294 ? 15.922 -38.344 -17.719 1 96.12 294 LYS B N 1
ATOM 5435 C CA . LYS B 1 294 ? 16.203 -37.5 -16.562 1 96.12 294 LYS B CA 1
ATOM 5436 C C . LYS B 1 294 ? 15.586 -36.125 -16.734 1 96.12 294 LYS B C 1
ATOM 5438 O O . LYS B 1 294 ? 15.703 -35.5 -17.797 1 96.12 294 LYS B O 1
ATOM 5443 N N . VAL B 1 295 ? 14.875 -35.656 -15.625 1 97.69 295 VAL B N 1
ATOM 5444 C CA . VAL B 1 295 ? 14.172 -34.375 -15.742 1 97.69 295 VAL B CA 1
ATOM 5445 C C . VAL B 1 295 ? 14.609 -33.438 -14.617 1 97.69 295 VAL B C 1
ATOM 5447 O O . VAL B 1 295 ? 14.719 -33.844 -13.461 1 97.69 295 VAL B O 1
ATOM 5450 N N . GLY B 1 296 ? 14.953 -32.219 -14.969 1 98.56 296 GLY B N 1
ATOM 5451 C CA . GLY B 1 296 ? 15.156 -31.125 -14.047 1 98.56 296 GLY B CA 1
ATOM 5452 C C . GLY B 1 296 ? 14.156 -30 -14.219 1 98.56 296 GLY B C 1
ATOM 5453 O O . GLY B 1 296 ? 13.602 -29.828 -15.305 1 98.56 296 GLY B O 1
ATOM 5454 N N . ILE B 1 297 ? 13.867 -29.281 -13.156 1 98.88 297 ILE B N 1
ATOM 5455 C CA . ILE B 1 297 ? 12.992 -28.109 -13.195 1 98.88 297 ILE B CA 1
ATOM 5456 C C . ILE B 1 297 ? 13.703 -26.906 -12.57 1 98.88 297 ILE B C 1
ATOM 5458 O O . ILE B 1 297 ? 14.336 -27.031 -11.516 1 98.88 297 ILE B O 1
ATOM 5462 N N . LEU B 1 298 ? 13.633 -25.844 -13.227 1 98.69 298 LEU B N 1
ATOM 5463 C CA . LEU B 1 298 ? 14.195 -24.578 -12.742 1 98.69 298 LEU B CA 1
ATOM 5464 C C . LEU B 1 298 ? 13.102 -23.594 -12.391 1 98.69 298 LEU B C 1
ATOM 5466 O O . LEU B 1 298 ? 12.25 -23.281 -13.234 1 98.69 298 LEU B O 1
ATOM 5470 N N . ILE B 1 299 ? 13.07 -23.125 -11.125 1 98.56 299 ILE B N 1
ATOM 5471 C CA . ILE B 1 299 ? 12.039 -22.188 -10.703 1 98.56 299 ILE B CA 1
ATOM 5472 C C . ILE B 1 299 ? 12.688 -21 -9.992 1 98.56 299 ILE B C 1
ATOM 5474 O O . ILE B 1 299 ? 13.875 -21.031 -9.656 1 98.56 299 ILE B O 1
ATOM 5478 N N . ASN B 1 300 ? 11.938 -19.922 -9.82 1 96.31 300 ASN B N 1
ATOM 5479 C CA . ASN B 1 300 ? 12.336 -18.781 -9.016 1 96.31 300 ASN B CA 1
ATOM 5480 C C . ASN B 1 300 ? 11.148 -18.188 -8.258 1 96.31 300 ASN B C 1
ATOM 5482 O O . ASN B 1 300 ? 10.078 -18.797 -8.203 1 96.31 300 ASN B O 1
ATOM 5486 N N . HIS B 1 301 ? 11.344 -17.047 -7.645 1 93.69 301 HIS B N 1
ATOM 5487 C CA . HIS B 1 301 ? 10.359 -16.484 -6.73 1 93.69 301 HIS B CA 1
ATOM 5488 C C . HIS B 1 301 ? 9.148 -15.953 -7.484 1 93.69 301 HIS B C 1
ATOM 5490 O O . HIS B 1 301 ? 8.148 -15.57 -6.871 1 93.69 301 HIS B O 1
ATOM 5496 N N . ARG B 1 302 ? 9.18 -16 -8.805 1 94.19 302 ARG B N 1
ATOM 5497 C CA . ARG B 1 302 ? 8.055 -15.531 -9.609 1 94.19 302 ARG B CA 1
ATOM 5498 C C . ARG B 1 302 ? 7.309 -16.688 -10.25 1 94.19 302 ARG B C 1
ATOM 5500 O O . ARG B 1 302 ? 6.285 -16.5 -10.906 1 94.19 302 ARG B O 1
ATOM 5507 N N . SER B 1 303 ? 7.84 -17.875 -10.117 1 97.25 303 SER B N 1
ATOM 5508 C CA . SER B 1 303 ? 7.105 -19.062 -10.531 1 97.25 303 SER B CA 1
ATOM 5509 C C . SER B 1 303 ? 5.875 -19.281 -9.656 1 97.25 303 SER B C 1
ATOM 5511 O O . SER B 1 303 ? 5.992 -19.438 -8.438 1 97.25 303 SER B O 1
ATOM 5513 N N . ALA B 1 304 ? 4.711 -19.344 -10.352 1 96.38 304 ALA B N 1
ATOM 5514 C CA . ALA B 1 304 ? 3.506 -19.297 -9.523 1 96.38 304 ALA B CA 1
ATOM 5515 C C . ALA B 1 304 ? 2.424 -20.219 -10.086 1 96.38 304 ALA B C 1
ATOM 5517 O O . ALA B 1 304 ? 2.488 -20.625 -11.25 1 96.38 304 ALA B O 1
ATOM 5518 N N . SER B 1 305 ? 1.479 -20.562 -9.164 1 96.69 305 SER B N 1
ATOM 5519 C CA . SER B 1 305 ? 0.213 -21.172 -9.562 1 96.69 305 SER B CA 1
ATOM 5520 C C . SER B 1 305 ? 0.441 -22.469 -10.32 1 96.69 305 SER B C 1
ATOM 5522 O O . SER B 1 305 ? 1.099 -23.391 -9.812 1 96.69 305 SER B O 1
ATOM 5524 N N . ALA B 1 306 ? -0.014 -22.562 -11.594 1 97.69 306 ALA B N 1
ATOM 5525 C CA . ALA B 1 306 ? 0.097 -23.797 -12.367 1 97.69 306 ALA B CA 1
ATOM 5526 C C . ALA B 1 306 ? 1.546 -24.266 -12.445 1 97.69 306 ALA B C 1
ATOM 5528 O O . ALA B 1 306 ? 1.813 -25.469 -12.453 1 97.69 306 ALA B O 1
ATOM 5529 N N . ALA B 1 307 ? 2.43 -23.359 -12.477 1 98.38 307 ALA B N 1
ATOM 5530 C CA . ALA B 1 307 ? 3.848 -23.703 -12.477 1 98.38 307 ALA B CA 1
ATOM 5531 C C . ALA B 1 307 ? 4.242 -24.391 -11.18 1 98.38 307 ALA B C 1
ATOM 5533 O O . ALA B 1 307 ? 5.039 -25.344 -11.188 1 98.38 307 ALA B O 1
ATOM 5534 N N . GLU B 1 308 ? 3.725 -23.953 -10.133 1 98.75 308 GLU B N 1
ATOM 5535 C CA . GLU B 1 308 ? 4 -24.562 -8.836 1 98.75 308 GLU B CA 1
ATOM 5536 C C . GLU B 1 308 ? 3.354 -25.938 -8.719 1 98.75 308 GLU B C 1
ATOM 5538 O O . GLU B 1 308 ? 3.941 -26.859 -8.148 1 98.75 308 GLU B O 1
ATOM 5543 N N . VAL B 1 309 ? 2.188 -26.078 -9.273 1 98.56 309 VAL B N 1
ATOM 5544 C CA . VAL B 1 309 ? 1.489 -27.359 -9.281 1 98.56 309 VAL B CA 1
ATOM 5545 C C . VAL B 1 309 ? 2.324 -28.391 -10.023 1 98.56 309 VAL B C 1
ATOM 5547 O O . VAL B 1 309 ? 2.576 -29.484 -9.508 1 98.56 309 VAL B O 1
ATOM 5550 N N . PHE B 1 310 ? 2.805 -28.109 -11.188 1 98.81 310 PHE B N 1
ATOM 5551 C CA . PHE B 1 310 ? 3.664 -28.984 -11.969 1 98.81 310 PHE B CA 1
ATOM 5552 C C . PHE B 1 310 ? 4.922 -29.344 -11.188 1 98.81 310 PHE B C 1
ATOM 5554 O O . PHE B 1 310 ? 5.277 -30.531 -11.086 1 98.81 310 PHE B O 1
ATOM 5561 N N . THR B 1 311 ? 5.531 -28.328 -10.641 1 98.88 311 THR B N 1
ATOM 5562 C CA . THR B 1 311 ? 6.785 -28.484 -9.914 1 98.88 311 THR B CA 1
ATOM 5563 C C . THR B 1 311 ? 6.594 -29.406 -8.711 1 98.88 311 THR B C 1
ATOM 5565 O O . THR B 1 311 ? 7.383 -30.328 -8.492 1 98.88 311 THR B O 1
ATOM 5568 N N . ALA B 1 312 ? 5.555 -29.156 -7.973 1 98.81 312 ALA B N 1
ATOM 5569 C CA . ALA B 1 312 ? 5.285 -29.969 -6.781 1 98.81 312 ALA B CA 1
ATOM 5570 C C . ALA B 1 312 ? 5.035 -31.422 -7.152 1 98.81 312 ALA B C 1
ATOM 5572 O O . ALA B 1 312 ? 5.547 -32.344 -6.496 1 98.81 312 ALA B O 1
ATOM 5573 N N . ALA B 1 313 ? 4.238 -31.656 -8.164 1 98.69 313 ALA B N 1
ATOM 5574 C CA . ALA B 1 313 ? 3.922 -33 -8.602 1 98.69 313 ALA B CA 1
ATOM 5575 C C . ALA B 1 313 ? 5.188 -33.781 -8.984 1 98.69 313 ALA B C 1
ATOM 5577 O O . ALA B 1 313 ? 5.422 -34.875 -8.508 1 98.69 313 ALA B O 1
ATOM 5578 N N . MET B 1 314 ? 6.008 -33.156 -9.758 1 98.38 314 MET B N 1
ATOM 5579 C CA . MET B 1 314 ? 7.23 -33.781 -10.25 1 98.38 314 MET B CA 1
ATOM 5580 C C . MET B 1 314 ? 8.219 -34 -9.109 1 98.38 314 MET B C 1
ATOM 5582 O O . MET B 1 314 ? 8.867 -35.062 -9.047 1 98.38 314 MET B O 1
ATOM 5586 N N . LYS B 1 315 ? 8.305 -33.062 -8.242 1 98.5 315 LYS B N 1
ATOM 5587 C CA . LYS B 1 315 ? 9.25 -33.125 -7.129 1 98.5 315 LYS B CA 1
ATOM 5588 C C . LYS B 1 315 ? 8.836 -34.188 -6.113 1 98.5 315 LYS B C 1
ATOM 5590 O O . LYS B 1 315 ? 9.648 -35.031 -5.727 1 98.5 315 LYS B O 1
ATOM 5595 N N . GLU B 1 316 ? 7.656 -34.156 -5.738 1 98.44 316 GLU B N 1
ATOM 5596 C CA . GLU B 1 316 ? 7.219 -34.969 -4.625 1 98.44 316 GLU B CA 1
ATOM 5597 C C . GLU B 1 316 ? 7.062 -36.438 -5.062 1 98.44 316 GLU B C 1
ATOM 5599 O O . GLU B 1 316 ? 7.113 -37.344 -4.23 1 98.44 316 GLU B O 1
ATOM 5604 N N . HIS B 1 317 ? 6.891 -36.719 -6.305 1 97.25 317 HIS B N 1
ATOM 5605 C CA . HIS B 1 317 ? 6.957 -38.062 -6.836 1 97.25 317 HIS B CA 1
ATOM 5606 C C . HIS B 1 317 ? 8.398 -38.469 -7.129 1 97.25 317 HIS B C 1
ATOM 5608 O O . HIS B 1 317 ? 8.641 -39.562 -7.691 1 97.25 317 HIS B O 1
ATOM 5614 N N . GLN B 1 318 ? 9.312 -37.594 -6.859 1 96.31 318 GLN B N 1
ATOM 5615 C CA . GLN B 1 318 ? 10.75 -37.812 -7.035 1 96.31 318 GLN B CA 1
ATOM 5616 C C . GLN B 1 318 ? 11.086 -38.062 -8.5 1 96.31 318 GLN B C 1
ATOM 5618 O O . GLN B 1 318 ? 11.961 -38.875 -8.812 1 96.31 318 GLN B O 1
ATOM 5623 N N . ARG B 1 319 ? 10.328 -37.438 -9.336 1 96.5 319 ARG B N 1
ATOM 5624 C CA . ARG B 1 319 ? 10.523 -37.594 -10.773 1 96.5 319 ARG B CA 1
ATOM 5625 C C . ARG B 1 319 ? 11.484 -36.562 -11.336 1 96.5 319 ARG B C 1
ATOM 5627 O O . ARG B 1 319 ? 12.164 -36.812 -12.328 1 96.5 319 ARG B O 1
ATOM 5634 N N . ALA B 1 320 ? 11.539 -35.438 -10.648 1 97.94 320 ALA B N 1
ATOM 5635 C CA . ALA B 1 320 ? 12.398 -34.375 -11.148 1 97.94 320 ALA B CA 1
ATOM 5636 C C . ALA B 1 320 ? 13.203 -33.75 -10.008 1 97.94 320 ALA B C 1
ATOM 5638 O O . ALA B 1 320 ? 12.766 -33.75 -8.859 1 97.94 320 ALA B O 1
ATOM 5639 N N . TRP B 1 321 ? 14.398 -33.281 -10.398 1 98.38 321 TRP B N 1
ATOM 5640 C CA . TRP B 1 321 ? 15.211 -32.469 -9.492 1 98.38 321 TRP B CA 1
ATOM 5641 C C . TRP B 1 321 ? 14.945 -30.984 -9.695 1 98.38 321 TRP B C 1
ATOM 5643 O O . TRP B 1 321 ? 15.125 -30.469 -10.797 1 98.38 321 TRP B O 1
ATOM 5653 N N . VAL B 1 322 ? 14.516 -30.344 -8.648 1 98.75 322 VAL B N 1
ATOM 5654 C CA . VAL B 1 322 ? 14.109 -28.938 -8.742 1 98.75 322 VAL B CA 1
ATOM 5655 C C . VAL B 1 322 ? 15.234 -28.047 -8.234 1 98.75 322 VAL B C 1
ATOM 5657 O O . VAL B 1 322 ? 15.758 -28.25 -7.137 1 98.75 322 VAL B O 1
ATOM 5660 N N . MET B 1 323 ? 15.625 -27.094 -9.047 1 98.69 323 MET B N 1
ATOM 5661 C CA . MET B 1 323 ? 16.703 -26.172 -8.711 1 98.69 323 MET B CA 1
ATOM 5662 C C . MET B 1 323 ? 16.25 -24.734 -8.852 1 98.69 323 MET B C 1
ATOM 5664 O O . MET B 1 323 ? 15.188 -24.469 -9.438 1 98.69 323 MET B O 1
ATOM 5668 N N . GLY B 1 324 ? 17.016 -23.828 -8.328 1 98.31 324 GLY B N 1
ATOM 5669 C CA . GLY B 1 324 ? 16.734 -22.406 -8.414 1 98.31 324 GLY B CA 1
ATOM 5670 C C . GLY B 1 324 ? 16.391 -21.781 -7.07 1 98.31 324 GLY B C 1
ATOM 5671 O O . GLY B 1 324 ? 17.141 -21.906 -6.109 1 98.31 324 GLY B O 1
ATOM 5672 N N . GLU B 1 325 ? 15.188 -21.078 -7.105 1 97.75 325 GLU B N 1
ATOM 5673 C CA . GLU B 1 325 ? 14.727 -20.422 -5.891 1 97.75 325 GLU B CA 1
ATOM 5674 C C . GLU B 1 325 ? 13.312 -20.859 -5.527 1 97.75 325 GLU B C 1
ATOM 5676 O O . GLU B 1 325 ? 12.602 -21.438 -6.355 1 97.75 325 GLU B O 1
ATOM 5681 N N . LYS B 1 326 ? 13.008 -20.531 -4.27 1 97.44 326 LYS B N 1
ATOM 5682 C CA . LYS B 1 326 ? 11.656 -20.844 -3.822 1 97.44 326 LYS B CA 1
ATOM 5683 C C . LYS B 1 326 ? 10.617 -20.125 -4.684 1 97.44 326 LYS B C 1
ATOM 5685 O O . LYS B 1 326 ? 10.797 -18.953 -5.027 1 97.44 326 LYS B O 1
ATOM 5690 N N . SER B 1 327 ? 9.562 -20.781 -4.91 1 98.19 327 SER B N 1
ATOM 5691 C CA . SER B 1 327 ? 8.547 -20.219 -5.793 1 98.19 327 SER B CA 1
ATOM 5692 C C . SER B 1 327 ? 7.68 -19.203 -5.062 1 98.19 327 SER B C 1
ATOM 5694 O O . SER B 1 327 ? 7.906 -18.922 -3.885 1 98.19 327 SER B O 1
ATOM 5696 N N . TYR B 1 328 ? 6.68 -18.672 -5.707 1 94.69 328 TYR B N 1
ATOM 5697 C CA . TYR B 1 328 ? 5.883 -17.531 -5.277 1 94.69 328 TYR B CA 1
ATOM 5698 C C . TYR B 1 328 ? 4.961 -17.906 -4.129 1 94.69 328 TYR B C 1
ATOM 5700 O O . TYR B 1 328 ? 4.871 -17.188 -3.131 1 94.69 328 TYR B O 1
ATOM 5708 N N . GLY B 1 329 ? 4.188 -18.984 -4.406 1 97.38 329 GLY B N 1
ATOM 5709 C CA . GLY B 1 329 ? 3.225 -19.406 -3.404 1 97.38 329 GLY B CA 1
ATOM 5710 C C . GLY B 1 329 ? 1.806 -18.969 -3.719 1 97.38 329 GLY B C 1
ATOM 5711 O O . GLY B 1 329 ? 1.073 -18.531 -2.83 1 97.38 329 GLY B O 1
ATOM 5712 N N . LYS B 1 330 ? 1.445 -19.062 -4.918 1 95.19 330 LYS B N 1
ATOM 5713 C CA . LYS B 1 330 ? 0.051 -18.844 -5.289 1 95.19 330 LYS B CA 1
ATOM 5714 C C . LYS B 1 330 ? -0.696 -20.156 -5.438 1 95.19 330 LYS B C 1
ATOM 5716 O O . LYS B 1 330 ? -0.801 -20.703 -6.543 1 95.19 330 LYS B O 1
ATOM 5721 N N . GLY B 1 331 ? -1.319 -20.547 -4.375 1 96.94 331 GLY B N 1
ATOM 5722 C CA . GLY B 1 331 ? -1.994 -21.828 -4.336 1 96.94 331 GLY B CA 1
ATOM 5723 C C . GLY B 1 331 ? -3.506 -21.703 -4.266 1 96.94 331 GLY B C 1
ATOM 5724 O O . GLY B 1 331 ? -4.164 -22.469 -3.559 1 96.94 331 GLY B O 1
ATOM 5725 N N . VAL B 1 332 ? -3.982 -20.688 -5.055 1 95.88 332 VAL B N 1
ATOM 5726 C CA . VAL B 1 332 ? -5.422 -20.469 -4.965 1 95.88 332 VAL B CA 1
ATOM 5727 C C . VAL B 1 332 ? -6.016 -20.344 -6.367 1 95.88 332 VAL B C 1
ATOM 5729 O O . VAL B 1 332 ? -5.312 -20 -7.32 1 95.88 332 VAL B O 1
ATOM 5732 N N . VAL B 1 333 ? -7.305 -20.688 -6.438 1 92.94 333 VAL B N 1
ATOM 5733 C CA . VAL B 1 333 ? -8.078 -20.562 -7.668 1 92.94 333 VAL B CA 1
ATOM 5734 C C . VAL B 1 333 ? -9.117 -19.453 -7.516 1 92.94 333 VAL B C 1
ATOM 5736 O O . VAL B 1 333 ? -9.812 -19.391 -6.496 1 92.94 333 VAL B O 1
ATOM 5739 N N . GLN B 1 334 ? -9.18 -18.625 -8.484 1 92.88 334 GLN B N 1
ATOM 5740 C CA . GLN B 1 334 ? -10.203 -17.578 -8.492 1 92.88 334 GLN B CA 1
ATOM 5741 C C . GLN B 1 334 ? -11.312 -17.922 -9.484 1 92.88 334 GLN B C 1
ATOM 5743 O O . GLN B 1 334 ? -11.07 -18.547 -10.516 1 92.88 334 GLN B O 1
ATOM 5748 N N . LYS B 1 335 ? -12.484 -17.438 -9.172 1 93.88 335 LYS B N 1
ATOM 5749 C CA . LYS B 1 335 ? -13.633 -17.5 -10.07 1 93.88 335 LYS B CA 1
ATOM 5750 C C . LYS B 1 335 ? -14.305 -16.141 -10.203 1 93.88 335 LYS B C 1
ATOM 5752 O O . LYS B 1 335 ? -14.172 -15.281 -9.32 1 93.88 335 LYS B O 1
ATOM 5757 N N . LEU B 1 336 ? -14.977 -15.984 -11.328 1 94.31 336 LEU B N 1
ATOM 5758 C CA . LEU B 1 336 ? -15.734 -14.766 -11.57 1 94.31 336 LEU B CA 1
ATOM 5759 C C . LEU B 1 336 ? -17.203 -14.953 -11.234 1 94.31 336 LEU B C 1
ATOM 5761 O O . LEU B 1 336 ? -17.797 -15.977 -11.594 1 94.31 336 LEU B O 1
ATOM 5765 N N . PHE B 1 337 ? -17.766 -14.047 -10.523 1 96.69 337 PHE B N 1
ATOM 5766 C CA . PHE B 1 337 ? -19.188 -14 -10.195 1 96.69 337 PHE B CA 1
ATOM 5767 C C . PHE B 1 337 ? -19.844 -12.75 -10.773 1 96.69 337 PHE B C 1
ATOM 5769 O O . PHE B 1 337 ? -19.75 -11.672 -10.188 1 96.69 337 PHE B O 1
ATOM 5776 N N . PRO B 1 338 ? -20.516 -12.922 -11.906 1 96.88 338 PRO B N 1
ATOM 5777 C CA . PRO B 1 338 ? -21.156 -11.75 -12.516 1 96.88 338 PRO B CA 1
ATOM 5778 C C . PRO B 1 338 ? -22.297 -11.188 -11.664 1 96.88 338 PRO B C 1
ATOM 5780 O O . PRO B 1 338 ? -22.984 -11.945 -10.969 1 96.88 338 PRO B O 1
ATOM 5783 N N . LEU B 1 339 ? -22.5 -9.867 -11.758 1 96.44 339 LEU B N 1
ATOM 5784 C CA . LEU B 1 339 ? -23.562 -9.164 -11.047 1 96.44 339 LEU B CA 1
ATOM 5785 C C . LEU B 1 339 ? -24.562 -8.539 -12.016 1 96.44 339 LEU B C 1
ATOM 5787 O O . LEU B 1 339 ? -24.219 -8.25 -13.164 1 96.44 339 LEU B O 1
ATOM 5791 N N . PRO B 1 340 ? -25.75 -8.273 -11.539 1 93.5 340 PRO B N 1
ATOM 5792 C CA . PRO B 1 340 ? -26.766 -7.684 -12.414 1 93.5 340 PRO B CA 1
ATOM 5793 C C . PRO B 1 340 ? -26.344 -6.328 -12.969 1 93.5 340 PRO B C 1
ATOM 5795 O O . PRO B 1 340 ? -26.75 -5.961 -14.078 1 93.5 340 PRO B O 1
ATOM 5798 N N . SER B 1 341 ? -25.578 -5.59 -12.359 1 92.38 341 SER B N 1
ATOM 5799 C CA . SER B 1 341 ? -25.109 -4.266 -12.758 1 92.38 341 SER B CA 1
ATOM 5800 C C . SER B 1 341 ? -24.141 -4.352 -13.922 1 92.38 341 SER B C 1
ATOM 5802 O O . SER B 1 341 ? -23.75 -3.33 -14.492 1 92.38 341 SER B O 1
ATOM 5804 N N . GLY B 1 342 ? -23.719 -5.562 -14.281 1 95.62 342 GLY B N 1
ATOM 5805 C CA . GLY B 1 342 ? -22.672 -5.742 -15.273 1 95.62 342 GLY B CA 1
ATOM 5806 C C . GLY B 1 342 ? -21.281 -5.852 -14.672 1 95.62 342 GLY B C 1
ATOM 5807 O O . GLY B 1 342 ? -20.328 -6.215 -15.359 1 95.62 342 GLY B O 1
ATOM 5808 N N . ALA B 1 343 ? -21.188 -5.535 -13.383 1 96.38 343 ALA B N 1
ATOM 5809 C CA . ALA B 1 343 ? -19.953 -5.734 -12.633 1 96.38 343 ALA B CA 1
ATOM 5810 C C . ALA B 1 343 ? -19.75 -7.203 -12.273 1 96.38 343 ALA B C 1
ATOM 5812 O O . ALA B 1 343 ? -20.547 -8.062 -12.672 1 96.38 343 ALA B O 1
ATOM 5813 N N . ALA B 1 344 ? -18.641 -7.492 -11.648 1 97.06 344 ALA B N 1
ATOM 5814 C CA . ALA B 1 344 ? -18.391 -8.859 -11.203 1 97.06 344 ALA B CA 1
ATOM 5815 C C . ALA B 1 344 ? -17.469 -8.883 -9.992 1 97.06 344 ALA B C 1
ATOM 5817 O O . ALA B 1 344 ? -16.812 -7.887 -9.68 1 97.06 344 ALA B O 1
ATOM 5818 N N . LEU B 1 345 ? -17.516 -10.008 -9.297 1 97.38 345 LEU B N 1
ATOM 5819 C CA . LEU B 1 345 ? -16.531 -10.305 -8.258 1 97.38 345 LEU B CA 1
ATOM 5820 C C . LEU B 1 345 ? -15.523 -11.344 -8.75 1 97.38 345 LEU B C 1
ATOM 5822 O O . LEU B 1 345 ? -15.906 -12.344 -9.367 1 97.38 345 LEU B O 1
ATOM 5826 N N . GLN B 1 346 ? -14.305 -11.039 -8.617 1 95 346 GLN B N 1
ATOM 5827 C CA . GLN B 1 346 ? -13.281 -12.078 -8.641 1 95 346 GLN B CA 1
ATOM 5828 C C . GLN B 1 346 ? -12.953 -12.555 -7.227 1 95 346 GLN B C 1
ATOM 5830 O O . GLN B 1 346 ? -12.57 -11.758 -6.367 1 95 346 GLN B O 1
ATOM 5835 N N . MET B 1 347 ? -13.086 -13.844 -7.008 1 96.56 347 MET B N 1
ATOM 5836 C CA . MET B 1 347 ? -12.945 -14.289 -5.625 1 96.56 347 MET B CA 1
ATOM 5837 C C . MET B 1 347 ? -12.258 -15.656 -5.562 1 96.56 347 MET B C 1
ATOM 5839 O O . MET B 1 347 ? -12.508 -16.516 -6.406 1 96.56 347 MET B O 1
ATOM 5843 N N . THR B 1 348 ? -11.453 -15.781 -4.547 1 97.19 348 THR B N 1
ATOM 5844 C CA . THR B 1 348 ? -10.805 -17.062 -4.293 1 97.19 348 THR B CA 1
ATOM 5845 C C . THR B 1 348 ? -11.82 -18.094 -3.809 1 97.19 348 THR B C 1
ATOM 5847 O O . THR B 1 348 ? -12.531 -17.859 -2.828 1 97.19 348 THR B O 1
ATOM 5850 N N . VAL B 1 349 ? -11.836 -19.297 -4.496 1 96.94 349 VAL B N 1
ATOM 5851 C CA . VAL B 1 349 ? -12.875 -20.266 -4.156 1 96.94 349 VAL B CA 1
ATOM 5852 C C . VAL B 1 349 ? -12.227 -21.609 -3.801 1 96.94 349 VAL B C 1
ATOM 5854 O O . VAL B 1 349 ? -12.898 -22.516 -3.299 1 96.94 349 VAL B O 1
ATOM 5857 N N . SER B 1 350 ? -10.898 -21.75 -4.047 1 96.56 350 SER B N 1
ATOM 5858 C CA . SER B 1 350 ? -10.258 -23.047 -3.826 1 96.56 350 SER B CA 1
ATOM 5859 C C . SER B 1 350 ? -8.781 -22.891 -3.492 1 96.56 350 SER B C 1
ATOM 5861 O O . SER B 1 350 ? -8.156 -21.906 -3.883 1 96.56 350 SER B O 1
ATOM 5863 N N . HIS B 1 351 ? -8.25 -23.875 -2.742 1 97.25 351 HIS B N 1
ATOM 5864 C CA . HIS B 1 351 ? -6.82 -24.016 -2.482 1 97.25 351 HIS B CA 1
ATOM 5865 C C . HIS B 1 351 ? -6.238 -25.219 -3.227 1 97.25 351 HIS B C 1
ATOM 5867 O O . HIS B 1 351 ? -6.895 -26.25 -3.355 1 97.25 351 HIS B O 1
ATOM 5873 N N . TYR B 1 352 ? -5.043 -25.078 -3.674 1 95.69 352 TYR B N 1
ATOM 5874 C CA . TYR B 1 352 ? -4.254 -26.172 -4.215 1 95.69 352 TYR B CA 1
ATOM 5875 C C . TYR B 1 352 ? -3.479 -26.891 -3.111 1 95.69 352 TYR B C 1
ATOM 5877 O O . TYR B 1 352 ? -2.859 -26.234 -2.264 1 95.69 352 TYR B O 1
ATOM 5885 N N . TYR B 1 353 ? -3.445 -28.156 -3.219 1 97.75 353 TYR B N 1
ATOM 5886 C CA . TYR B 1 353 ? -2.586 -28.969 -2.365 1 97.75 353 TYR B CA 1
ATOM 5887 C C . TYR B 1 353 ? -1.701 -29.891 -3.199 1 97.75 353 TYR B C 1
ATOM 5889 O O . TYR B 1 353 ? -2.154 -30.469 -4.191 1 97.75 353 TYR B O 1
ATOM 5897 N N . THR B 1 354 ? -0.498 -30.062 -2.707 1 98.5 354 THR B N 1
ATOM 5898 C CA . THR B 1 354 ? 0.468 -30.906 -3.408 1 98.5 354 THR B CA 1
ATOM 5899 C C . THR B 1 354 ? 0.123 -32.375 -3.244 1 98.5 354 THR B C 1
ATOM 5901 O O . THR B 1 354 ? -0.77 -32.75 -2.469 1 98.5 354 THR B O 1
ATOM 5904 N N . PRO B 1 355 ? 0.842 -33.25 -3.971 1 98.38 355 PRO B N 1
ATOM 5905 C CA . PRO B 1 355 ? 0.596 -34.656 -3.814 1 98.38 355 PRO B CA 1
ATOM 5906 C C . PRO B 1 355 ? 0.729 -35.125 -2.367 1 98.38 355 PRO B C 1
ATOM 5908 O O . PRO B 1 355 ? -0.034 -36 -1.919 1 98.38 355 PRO B O 1
ATOM 5911 N N . ASN B 1 356 ? 1.577 -34.562 -1.608 1 98.06 356 ASN B N 1
ATOM 5912 C CA . ASN B 1 356 ? 1.806 -34.938 -0.22 1 98.06 356 ASN B CA 1
ATOM 5913 C C . ASN B 1 356 ? 0.865 -34.188 0.729 1 98.06 356 ASN B C 1
ATOM 5915 O O . ASN B 1 356 ? 1.015 -34.281 1.948 1 98.06 356 ASN B O 1
ATOM 5919 N N . GLY B 1 357 ? 0.006 -33.406 0.192 1 97.19 357 GLY B N 1
ATOM 5920 C CA . GLY B 1 357 ? -1.011 -32.75 1.003 1 97.19 357 GLY B CA 1
ATOM 5921 C C . GLY B 1 357 ? -0.569 -31.406 1.549 1 97.19 357 GLY B C 1
ATOM 5922 O O . GLY B 1 357 ? -1.194 -30.859 2.463 1 97.19 357 GLY B O 1
ATOM 5923 N N . ASN B 1 358 ? 0.531 -30.891 1.029 1 97.12 358 ASN B N 1
ATOM 5924 C CA . ASN B 1 358 ? 1.021 -29.609 1.501 1 97.12 358 ASN B CA 1
ATOM 5925 C C . ASN B 1 358 ? 0.318 -28.438 0.798 1 97.12 358 ASN B C 1
ATOM 5927 O O . ASN B 1 358 ? 0.054 -28.516 -0.404 1 97.12 358 ASN B O 1
ATOM 5931 N N . MET B 1 359 ? 0.072 -27.438 1.562 1 95.75 359 MET B N 1
ATOM 5932 C CA . MET B 1 359 ? -0.506 -26.219 1.002 1 95.75 359 MET B CA 1
ATOM 5933 C C . MET B 1 359 ? 0.541 -25.422 0.229 1 95.75 359 MET B C 1
ATOM 5935 O O . MET B 1 359 ? 1.674 -25.266 0.688 1 95.75 359 MET B O 1
ATOM 5939 N N . ILE B 1 360 ? 0.128 -24.875 -0.9 1 97.44 360 ILE B N 1
ATOM 5940 C CA . ILE B 1 360 ? 1.049 -24.094 -1.716 1 97.44 360 ILE B CA 1
ATOM 5941 C C . ILE B 1 360 ? 0.931 -22.609 -1.352 1 97.44 360 ILE B C 1
ATOM 5943 O O . ILE B 1 360 ? 1.931 -21.891 -1.328 1 97.44 360 ILE B O 1
ATOM 5947 N N . GLU B 1 361 ? -0.282 -22.203 -1.072 1 96.88 361 GLU B N 1
ATOM 5948 C CA . GLU B 1 361 ? -0.574 -20.797 -0.82 1 96.88 361 GLU B CA 1
ATOM 5949 C C . GLU B 1 361 ? 0.284 -20.25 0.318 1 96.88 361 GLU B C 1
ATOM 5951 O O . GLU B 1 361 ? 0.327 -20.828 1.404 1 96.88 361 GLU B O 1
ATOM 5956 N N . GLY B 1 362 ? 0.941 -19.188 0.011 1 93.06 362 GLY B N 1
ATOM 5957 C CA . GLY B 1 362 ? 1.755 -18.516 1.016 1 93.06 362 GLY B CA 1
ATOM 5958 C C . GLY B 1 362 ? 3.061 -19.234 1.297 1 93.06 362 GLY B C 1
ATOM 5959 O O . GLY B 1 362 ? 3.965 -18.672 1.915 1 93.06 362 GLY B O 1
ATOM 5960 N N . GLN B 1 363 ? 3.252 -20.438 0.845 1 94.69 363 GLN B N 1
ATOM 5961 C CA . GLN B 1 363 ? 4.422 -21.25 1.17 1 94.69 363 GLN B CA 1
ATOM 5962 C C . GLN B 1 363 ? 5.324 -21.422 -0.047 1 94.69 363 GLN B C 1
ATOM 5964 O O . GLN B 1 363 ? 6.547 -21.297 0.057 1 94.69 363 GLN B O 1
ATOM 5969 N N . GLY B 1 364 ? 4.648 -21.719 -1.162 1 97.69 364 GLY B N 1
ATOM 5970 C CA . GLY B 1 364 ? 5.41 -22 -2.369 1 97.69 364 GLY B CA 1
ATOM 5971 C C . GLY B 1 364 ? 6.07 -23.375 -2.357 1 97.69 364 GLY B C 1
ATOM 5972 O O . GLY B 1 364 ? 5.695 -24.234 -1.568 1 97.69 364 GLY B O 1
ATOM 5973 N N . ILE B 1 365 ? 6.953 -23.609 -3.316 1 98.62 365 ILE B N 1
ATOM 5974 C CA . ILE B 1 365 ? 7.695 -24.844 -3.445 1 98.62 365 ILE B CA 1
ATOM 5975 C C . ILE B 1 365 ? 9.188 -24.594 -3.24 1 98.62 365 ILE B C 1
ATOM 5977 O O . ILE B 1 365 ? 9.773 -23.75 -3.932 1 98.62 365 ILE B O 1
ATOM 5981 N N . GLN B 1 366 ? 9.742 -25.25 -2.277 1 98.31 366 GLN B N 1
ATOM 5982 C CA . GLN B 1 366 ? 11.188 -25.188 -2.074 1 98.31 366 GLN B CA 1
ATOM 5983 C C . GLN B 1 366 ? 11.922 -26.078 -3.074 1 98.31 366 GLN B C 1
ATOM 5985 O O . GLN B 1 366 ? 11.57 -27.25 -3.252 1 98.31 366 GLN B O 1
ATOM 5990 N N . PRO B 1 367 ? 12.906 -25.5 -3.662 1 98.56 367 PRO B N 1
ATOM 5991 C CA . PRO B 1 367 ? 13.656 -26.391 -4.555 1 98.56 367 PRO B CA 1
ATOM 5992 C C . PRO B 1 367 ? 14.445 -27.453 -3.801 1 98.56 367 PRO B C 1
ATOM 5994 O O . PRO B 1 367 ? 14.641 -27.344 -2.588 1 98.56 367 PRO B O 1
ATOM 5997 N N . ASN B 1 368 ? 14.828 -28.5 -4.539 1 98.19 368 ASN B N 1
ATOM 5998 C CA . ASN B 1 368 ? 15.742 -29.469 -3.959 1 98.19 368 ASN B CA 1
ATOM 5999 C C . ASN B 1 368 ? 17.109 -28.859 -3.695 1 98.19 368 ASN B C 1
ATOM 6001 O O . ASN B 1 368 ? 17.781 -29.188 -2.711 1 98.19 368 ASN B O 1
ATOM 6005 N N . GLN B 1 369 ? 17.453 -27.953 -4.582 1 97.44 369 GLN B N 1
ATOM 6006 C CA . GLN B 1 369 ? 18.75 -27.312 -4.52 1 97.44 369 GLN B CA 1
ATOM 6007 C C . GLN B 1 369 ? 18.641 -25.812 -4.84 1 97.44 369 GLN B C 1
ATOM 6009 O O . GLN B 1 369 ? 18.281 -25.438 -5.957 1 97.44 369 GLN B O 1
ATOM 6014 N N . THR B 1 370 ? 18.984 -25.016 -3.871 1 97.75 370 THR B N 1
ATOM 6015 C CA . THR B 1 370 ? 18.969 -23.578 -4.078 1 97.75 370 THR B CA 1
ATOM 6016 C C . THR B 1 370 ? 20.141 -23.156 -4.957 1 97.75 370 THR B C 1
ATOM 6018 O O . THR B 1 370 ? 21.297 -23.453 -4.648 1 97.75 370 THR B O 1
ATOM 6021 N N . TYR B 1 371 ? 19.828 -22.547 -6.035 1 96.75 371 TYR B N 1
ATOM 6022 C CA . TYR B 1 371 ? 20.828 -22.062 -6.977 1 96.75 371 TYR B CA 1
ATOM 6023 C C . TYR B 1 371 ? 20.344 -20.812 -7.711 1 96.75 371 TYR B C 1
ATOM 6025 O O . TYR B 1 371 ? 20.047 -20.875 -8.906 1 96.75 371 TYR B O 1
ATOM 6033 N N . PRO B 1 372 ? 20.359 -19.703 -7.027 1 94.06 372 PRO B N 1
ATOM 6034 C CA . PRO B 1 372 ? 19.891 -18.469 -7.664 1 94.06 372 PRO B CA 1
ATOM 6035 C C . PRO B 1 372 ? 20.844 -17.969 -8.75 1 94.06 372 PRO B C 1
ATOM 6037 O O . PRO B 1 372 ? 22.031 -18.297 -8.727 1 94.06 372 PRO B O 1
ATOM 6040 N N . LEU B 1 373 ? 20.266 -17.281 -9.68 1 90.5 373 LEU B N 1
ATOM 6041 C CA . LEU B 1 373 ? 21.062 -16.625 -10.711 1 90.5 373 LEU B CA 1
ATOM 6042 C C . LEU B 1 373 ? 21.75 -15.375 -10.164 1 90.5 373 LEU B C 1
ATOM 6044 O O . LEU B 1 373 ? 21.078 -14.398 -9.82 1 90.5 373 LEU B O 1
ATOM 6048 N N . PRO B 1 374 ? 23.016 -15.383 -10.141 1 83.06 374 PRO B N 1
ATOM 6049 C CA . PRO B 1 374 ? 23.703 -14.156 -9.727 1 83.06 374 PRO B CA 1
ATOM 6050 C C . PRO B 1 374 ? 23.531 -13.023 -10.727 1 83.06 374 PRO B C 1
ATOM 6052 O O . PRO B 1 374 ? 23.516 -13.258 -11.938 1 83.06 374 PRO B O 1
ATOM 6055 N N . PRO B 1 375 ? 23.406 -11.82 -10.258 1 75.44 375 PRO B N 1
ATOM 6056 C CA . PRO B 1 375 ? 23.156 -10.688 -11.141 1 75.44 375 PRO B CA 1
ATOM 6057 C C . PRO B 1 375 ? 24.219 -10.523 -12.219 1 75.44 375 PRO B C 1
ATOM 6059 O O . PRO B 1 375 ? 23.906 -10.109 -13.336 1 75.44 375 PRO B O 1
ATOM 6062 N N . GLU B 1 376 ? 25.422 -10.914 -11.93 1 78.44 376 GLU B N 1
ATOM 6063 C CA . GLU B 1 376 ? 26.516 -10.664 -12.859 1 78.44 376 GLU B CA 1
ATOM 6064 C C . GLU B 1 376 ? 26.734 -11.844 -13.797 1 78.44 376 GLU B C 1
ATOM 6066 O O . GLU B 1 376 ? 27.484 -11.758 -14.766 1 78.44 376 GLU B O 1
ATOM 6071 N N . MET B 1 377 ? 26.047 -12.891 -13.625 1 86.19 377 MET B N 1
ATOM 6072 C CA . MET B 1 377 ? 26.25 -14.094 -14.43 1 86.19 377 MET B CA 1
ATOM 6073 C C . MET B 1 377 ? 25.344 -14.086 -15.656 1 86.19 377 MET B C 1
ATOM 6075 O O . MET B 1 377 ? 24.172 -13.758 -15.562 1 86.19 377 MET B O 1
ATOM 6079 N N . LYS B 1 378 ? 25.984 -14.469 -16.75 1 87.81 378 LYS B N 1
ATOM 6080 C CA . LYS B 1 378 ? 25.203 -14.547 -17.984 1 87.81 378 LYS B CA 1
ATOM 6081 C C . LYS B 1 378 ? 24.234 -15.727 -17.953 1 87.81 378 LYS B C 1
ATOM 6083 O O . LYS B 1 378 ? 24.547 -16.781 -17.406 1 87.81 378 LYS B O 1
ATOM 6088 N N . GLU B 1 379 ? 23.203 -15.539 -18.641 1 90.31 379 GLU B N 1
ATOM 6089 C CA . GLU B 1 379 ? 22.125 -16.531 -18.688 1 90.31 379 GLU B CA 1
ATOM 6090 C C . GLU B 1 379 ? 22.641 -17.875 -19.219 1 90.31 379 GLU B C 1
ATOM 6092 O O . GLU B 1 379 ? 22.344 -18.922 -18.656 1 90.31 379 GLU B O 1
ATOM 6097 N N . GLU B 1 380 ? 23.438 -17.844 -20.25 1 91.94 380 GLU B N 1
ATOM 6098 C CA . GLU B 1 380 ? 23.938 -19.062 -20.875 1 91.94 380 GLU B CA 1
ATOM 6099 C C . GLU B 1 380 ? 24.828 -19.844 -19.922 1 91.94 380 GLU B C 1
ATOM 6101 O O . GLU B 1 380 ? 24.75 -21.078 -19.859 1 91.94 380 GLU B O 1
ATOM 6106 N N . VAL B 1 381 ? 25.594 -19.078 -19.219 1 94.25 381 VAL B N 1
ATOM 6107 C CA . VAL B 1 381 ? 26.5 -19.703 -18.266 1 94.25 381 VAL B CA 1
ATOM 6108 C C . VAL B 1 381 ? 25.703 -20.312 -17.125 1 94.25 381 VAL B C 1
ATOM 6110 O O . VAL B 1 381 ? 26 -21.422 -16.688 1 94.25 381 VAL B O 1
ATOM 6113 N N . TYR B 1 382 ? 24.734 -19.641 -16.734 1 95.06 382 TYR B N 1
ATOM 6114 C CA . TYR B 1 382 ? 23.875 -20.125 -15.641 1 95.06 382 TYR B CA 1
ATOM 6115 C C . TYR B 1 382 ? 23.188 -21.422 -16.031 1 95.06 382 TYR B C 1
ATOM 6117 O O . TYR B 1 382 ? 23.203 -22.391 -15.266 1 95.06 382 TYR B O 1
ATOM 6125 N N . LEU B 1 383 ? 22.656 -21.469 -17.188 1 96.44 383 LEU B N 1
ATOM 6126 C CA . LEU B 1 383 ? 21.938 -22.656 -17.641 1 96.44 383 LEU B CA 1
ATOM 6127 C C . LEU B 1 383 ? 22.891 -23.844 -17.797 1 96.44 383 LEU B C 1
ATOM 6129 O O . LEU B 1 383 ? 22.516 -24.969 -17.469 1 96.44 383 LEU B O 1
ATOM 6133 N N . ASP B 1 384 ? 24.062 -23.547 -18.203 1 97.12 384 ASP B N 1
ATOM 6134 C CA . ASP B 1 384 ? 25.062 -24.594 -18.328 1 97.12 384 ASP B CA 1
ATOM 6135 C C . ASP B 1 384 ? 25.391 -25.203 -16.969 1 97.12 384 ASP B C 1
ATOM 6137 O O . ASP B 1 384 ? 25.484 -26.422 -16.828 1 97.12 384 ASP B O 1
ATOM 6141 N N . ARG B 1 385 ? 25.484 -24.312 -16.109 1 96.62 385 ARG B N 1
ATOM 6142 C CA . ARG B 1 385 ? 25.828 -24.766 -14.766 1 96.62 385 ARG B CA 1
ATOM 6143 C C . ARG B 1 385 ? 24.688 -25.578 -14.148 1 96.62 385 ARG B C 1
ATOM 6145 O O . ARG B 1 385 ? 24.922 -26.609 -13.516 1 96.62 385 ARG B O 1
ATOM 6152 N N . VAL B 1 386 ? 23.547 -25.094 -14.328 1 97.75 386 VAL B N 1
ATOM 6153 C CA . VAL B 1 386 ? 22.375 -25.797 -13.812 1 97.75 386 VAL B CA 1
ATOM 6154 C C . VAL B 1 386 ? 22.281 -27.172 -14.453 1 97.75 386 VAL B C 1
ATOM 6156 O O . VAL B 1 386 ? 22.016 -28.172 -13.766 1 97.75 386 VAL B O 1
ATOM 6159 N N . ALA B 1 387 ? 22.5 -27.234 -15.695 1 97.88 387 ALA B N 1
ATOM 6160 C CA . ALA B 1 387 ? 22.453 -28.5 -16.438 1 97.88 387 ALA B CA 1
ATOM 6161 C C . ALA B 1 387 ? 23.516 -29.469 -15.914 1 97.88 387 ALA B C 1
ATOM 6163 O O . ALA B 1 387 ? 23.25 -30.672 -15.766 1 97.88 387 ALA B O 1
ATOM 6164 N N . ASP B 1 388 ? 24.641 -28.938 -15.617 1 97.5 388 ASP B N 1
ATOM 6165 C CA . ASP B 1 388 ? 25.719 -29.766 -15.078 1 97.5 388 ASP B CA 1
ATOM 6166 C C . ASP B 1 388 ? 25.328 -30.359 -13.719 1 97.5 388 ASP B C 1
ATOM 6168 O O . ASP B 1 388 ? 25.594 -31.531 -13.445 1 97.5 388 ASP B O 1
ATOM 6172 N N . LEU B 1 389 ? 24.766 -29.5 -12.969 1 97.25 389 LEU B N 1
ATOM 6173 C CA . LEU B 1 389 ? 24.312 -29.953 -11.656 1 97.25 389 LEU B CA 1
ATOM 6174 C C . LEU B 1 389 ? 23.266 -31.062 -11.797 1 97.25 389 LEU B C 1
ATOM 6176 O O . LEU B 1 389 ? 23.281 -32.031 -11.039 1 97.25 389 LEU B O 1
ATOM 6180 N N . LEU B 1 390 ? 22.406 -30.891 -12.734 1 97.56 390 LEU B N 1
ATOM 6181 C CA . LEU B 1 390 ? 21.359 -31.875 -12.984 1 97.56 390 LEU B CA 1
ATOM 6182 C C . LEU B 1 390 ? 21.984 -33.219 -13.375 1 97.56 390 LEU B C 1
ATOM 6184 O O . LEU B 1 390 ? 21.562 -34.281 -12.875 1 97.56 390 LEU B O 1
ATOM 6188 N N . LEU B 1 391 ? 23 -33.188 -14.227 1 96.94 391 LEU B N 1
ATOM 6189 C CA . LEU B 1 391 ? 23.625 -34.406 -14.734 1 96.94 391 LEU B CA 1
ATOM 6190 C C . LEU B 1 391 ? 24.375 -35.125 -13.625 1 96.94 391 LEU B C 1
ATOM 6192 O O . LEU B 1 391 ? 24.5 -36.375 -13.648 1 96.94 391 LEU B O 1
ATOM 6196 N N . LYS B 1 392 ? 24.812 -34.406 -12.672 1 94.88 392 LYS B N 1
ATOM 6197 C CA . LYS B 1 392 ? 25.578 -34.969 -11.586 1 94.88 392 LYS B CA 1
ATOM 6198 C C . LYS B 1 392 ? 24.672 -35.656 -10.562 1 94.88 392 LYS B C 1
ATOM 6200 O O . LYS B 1 392 ? 25.141 -36.469 -9.75 1 94.88 392 LYS B O 1
ATOM 6205 N N . ARG B 1 393 ? 23.5 -35.375 -10.625 1 88.62 393 ARG B N 1
ATOM 6206 C CA . ARG B 1 393 ? 22.562 -35.969 -9.68 1 88.62 393 ARG B CA 1
ATOM 6207 C C . ARG B 1 393 ? 22.281 -37.438 -10.047 1 88.62 393 ARG B C 1
ATOM 6209 O O . ARG B 1 393 ? 22.125 -37.75 -11.227 1 88.62 393 ARG B O 1
ATOM 6216 N N . LYS B 1 394 ? 22.484 -38.406 -9.039 1 71.75 394 LYS B N 1
ATOM 6217 C CA . LYS B 1 394 ? 22.25 -39.812 -9.25 1 71.75 394 LYS B CA 1
ATOM 6218 C C . LYS B 1 394 ? 20.766 -40.156 -9.156 1 71.75 394 LYS B C 1
ATOM 6220 O O . LYS B 1 394 ? 20.016 -39.531 -8.414 1 71.75 394 LYS B O 1
#

Foldseek 3Di:
DPCPPCVDDQDLPPPPPPPPPPCPPDPPPPPPPDPPVPPPPPPVPPPPDPPVVVVVVVVVVVVCCPDPPDHDDPVVSVVVVVQCVQCVPDPFKGWFDLVRVSLQSSDDWFFKFFFQWAWDADPPPQWTFTHDRDPPDPVVVQPDDGGWTWQDKQNHGSRLFDRVVVVLSGMATAQDWIWIDTPVDPDIDIGGGRGTDDDDFDWDQDPQQEIETEDQTQDPCNLVRVLVVCVVSDDPRRAAYEYEQESRRYTDLVSLLSNLLLADQWAWLKWKDFDPPHIDTRIHHHDDSPPPHAYEYEYAQNRYDSSLSNVLSCVVVVNYAYEEYFYNQHFWDWDWAADPSSMIIIHTGIGMAGRVGHTRHPGGDGGPYHDHDDSVDDPSVSVVVVVVVSSPDD/DPPPPPPDDPPPDDPPPPPPPDPPDPPPPPPPPDPPVPVPPPPVPPPPDPPVVVVVVVVVVVVCCPDPPDHDDPVVVVVVVVQCVQCVPDPFKGWFDLVRVVLVVVDDWFFKFFFQWAWDQDPPPQWTFTHDRDPPGPVVVQPDDGGWTWQDKQNHGSRLFDRVVVVLSGMATAQDWIWIDTPVDPDIDIGGGRGTDDDDFDWDQDPQQEIETEDQTQDPCNLVRVLVVCVVSDDPRRAAYEYEQESRRYTDLVSLLSNLLLADAWAWLKWKDFDPPHIDTRIHHHDDSCPPHAYEYEYAQNRYDSSLSNVLSCVVVVNYAYEEYFYNQHFWDWDWAADPSSMIIIHTGMGMAGRVGHGRHPGGDGGPYHDHDDSVDDPSVSVVVVVVVSSPDD

pLDDT: mean 85.23, std 21.91, range [20.83, 98.88]

InterPro domains:
  IPR004447 C-terminal-processing peptidase S41A [TIGR00225] (65-377)
  IPR004447 C-terminal-processing peptidase S41A [cd07560] (52-372)
  IPR005151 Tail specific protease [PF03572] (210-369)
  IPR005151 Tail specific protease [SM00245] (184-372)
  IPR029045 ClpP/crotonase-like domain superfamily [SSF52096] (53-377)
  IPR036034 PDZ superfamily [G3DSA:2.30.42.10] (113-198)
  IPR036034 PDZ superfamily [SSF50156] (116-189)

Sequence (788 aa):
MLQHNIYKAFFVSVLMCCSQLTFAAPVVKEKLSPLHPDSPESEESYAEVPIESIQQFVQIYGIVRDNYVDEKSDDALFLQAIKGLVSGLDRYSRYLSAEEYRQLIQYTEGDLASVDFVLSPESHVHKWMIRDLKTGSDSYKLGLRNGQTILKIDNQELKNLTHDQVLGLLYGSIGSTLQVQTEESNSPISLVRNKKIETDIEPVMLHNQVLVLKIRVFQQDTANEIKRLIEENSSSRLKAVLIDLRNNPGGLLSAAVESADLFLNHGIIVSTKSRSEGNQQFQALPGNDFQNIKVGILINHRSASAAEVFTAAMKEHQRAWVMGEKSYGKGVVQKLFPLPSGAALQMTVSHYYTPNGNMIEGQGIQPNQTYPLPPEMKEEVYLDRVADLLLKRKMLQHNIYKAFFVSVLMCCSQLTFAAPVVKEKLSPLHPDSPESEESYAEVPIESIQQFVQIYGIVRDNYVDEKSDDALFLQAIKGLVSGLDRYSRYLSAEEYRQLIQYTEGDLASVDFVLSPESHVHKWMIRDLKTGSDSYKLGLRNGQTILKIDNQELKNLTHDQVLGLLYGSIGSTLQVQTEESNSPISLVRNKKIETDIEPVMLHNQVLVLKIRVFQQDTANEIKRLIEENSSSRLKAVLIDLRNNPGGLLSAAVESADLFLNHGIIVSTKSRSEGNQQFQALPGNDFQNIKVGILINHRSASAAEVFTAAMKEHQRAWVMGEKSYGKGVVQKLFPLPSGAALQMTVSHYYTPNGNMIEGQGIQPNQTYPLPPEMKEEVYLDRVADLLLKRK

Nearest PDB structures (foldseek):
  6vbb-assembly1_A  TM=9.315E-01  e=2.159E-65  Acinetobacter baumannii
  6vbb-assembly1_B  TM=9.491E-01  e=2.299E-63  Acinetobacter baumannii
  1fc6-assembly1_A  TM=6.235E-01  e=6.342E-26  Tetradesmus obliquus
  4c2c-assembly1_A  TM=6.574E-01  e=3.006E-25  Bacillus subtilis subsp. subtilis str. 168
  1fcf-assembly1_A  TM=6.083E-01  e=7.558E-25  Tetradesmus obliquus

Organism: Acinetobacter baumannii (strain ATCC 19606 / DSM 30007 / JCM 6841 / CCUG 19606 / CIP 70.34 / NBRC 109757 / NCIMB 12457 / NCTC 12156 / 81) (NCBI:txid575584)

Radius of gyration: 32.94 Å; Cα contacts (8 Å, |Δi|>4): 1553; chains: 2; bounding box: 80×93×100 Å

Solvent-accessible surface area (backbone atoms only — not comparable to full-atom values): 42986 Å² total; per-residue (Å²): 136,82,80,75,78,72,79,68,82,78,79,50,76,73,83,70,81,75,75,80,75,80,78,75,75,77,75,70,79,74,72,76,67,80,76,74,74,76,65,72,74,73,67,73,72,65,65,85,65,58,62,69,58,53,50,52,48,50,50,52,51,39,52,48,71,60,34,34,42,64,92,70,54,68,65,57,47,50,48,27,16,51,38,19,35,36,40,62,70,41,96,79,19,31,67,30,49,39,66,54,36,58,57,51,52,60,54,61,85,29,37,37,9,20,46,74,51,45,76,41,76,41,83,91,69,65,38,34,23,35,33,82,52,50,85,82,35,73,62,34,72,73,68,52,54,62,68,40,45,48,44,25,49,72,85,39,67,44,63,80,55,50,73,69,56,50,48,45,68,50,40,35,43,57,70,38,72,49,34,36,25,40,76,89,39,91,62,67,42,82,41,57,16,76,30,77,48,89,83,74,73,50,76,43,77,44,95,82,31,33,38,31,39,38,41,63,46,25,27,90,58,42,33,62,49,52,52,50,55,50,61,73,58,60,45,97,65,54,59,32,37,34,39,34,31,52,46,6,48,9,43,28,54,66,21,23,51,50,40,42,30,48,60,29,45,58,55,56,35,36,32,35,46,26,68,58,80,45,70,48,75,41,63,29,46,80,59,73,82,40,68,82,57,45,38,31,35,35,34,20,60,48,14,13,32,24,45,42,48,34,49,40,25,34,40,76,69,67,61,30,52,32,29,17,32,45,26,49,17,44,19,64,40,71,47,79,45,79,41,95,85,48,23,27,36,37,36,44,28,30,37,38,24,35,57,88,64,45,65,24,50,80,62,26,51,75,40,80,38,82,50,71,81,54,83,86,54,52,69,70,59,50,52,51,50,52,49,50,54,55,67,68,56,130,136,83,79,76,78,74,78,76,79,79,79,79,79,75,84,69,84,74,74,79,72,85,75,76,67,80,74,71,79,74,73,76,65,82,76,73,68,75,62,69,73,71,68,71,72,64,61,85,66,58,62,68,58,53,50,51,48,51,50,52,50,40,52,47,71,60,34,35,43,64,93,70,55,68,66,57,47,50,48,28,16,51,37,18,35,36,40,63,71,40,97,76,20,32,67,32,50,39,68,54,36,59,58,52,68,74,53,62,86,26,38,38,9,20,47,75,52,44,76,41,76,39,85,89,68,64,39,35,23,35,34,79,50,50,86,82,34,72,60,33,72,73,69,52,53,63,69,40,44,46,45,26,49,72,85,38,66,46,63,81,56,50,72,68,56,51,47,45,69,52,39,36,43,57,68,39,71,49,36,37,24,41,76,90,38,91,62,67,44,80,43,58,16,76,31,78,48,90,80,72,73,52,77,43,77,44,96,83,31,33,38,32,39,38,42,63,47,25,27,90,58,43,31,60,48,52,52,48,55,50,61,74,58,61,44,99,65,53,60,33,39,36,39,34,31,52,46,6,50,9,42,28,55,66,22,22,51,51,38,42,30,47,58,30,44,56,54,56,35,37,31,36,48,26,68,59,79,48,70,47,75,41,62,30,47,80,59,72,81,41,68,83,57,45,37,32,35,35,33,20,59,49,13,12,31,23,45,42,46,32,48,39,27,35,40,76,70,68,60,30,53,32,29,18,32,44,25,49,18,45,19,63,42,71,44,80,45,79,42,95,85,48,23,27,34,37,36,44,28,29,37,38,24,36,56,89,64,45,64,24,51,80,63,27,51,74,40,79,38,82,51,71,81,55,84,87,55,52,68,69,58,49,51,51,50,52,49,50,54,55,68,67,55,131